Protein 3UCP (pdb70)

Solvent-accessible surface area: 36679 Å² total; per-residue (Å²): 82,58,61,1,54,121,3,111,38,5,114,10,84,12,83,78,3,75,18,84,140,8,56,0,10,0,7,2,36,1,26,18,58,134,46,59,47,0,44,21,1,54,156,40,94,98,30,59,2,1,1,0,0,0,0,7,11,22,98,82,102,54,123,21,70,45,13,35,15,8,18,0,1,23,25,52,80,108,73,25,68,115,72,19,25,4,54,70,21,41,25,62,63,46,143,68,130,83,42,86,90,64,83,88,109,34,77,18,43,59,34,108,10,33,44,8,77,17,13,38,98,8,71,44,114,12,14,79,82,72,87,63,2,25,1,52,0,49,10,120,36,43,10,82,104,37,106,105,20,168,78,26,93,21,90,75,47,51,89,29,16,0,4,0,3,0,5,1,18,0,65,49,18,122,57,44,15,10,12,28,18,82,24,10,0,24,9,67,71,137,50,76,102,14,134,129,107,61,20,33,45,16,25,56,40,128,34,3,25,72,61,23,40,3,49,25,30,56,8,129,35,121,58,36,97,36,47,30,87,106,92,16,68,63,31,18,25,14,14,31,13,0,31,29,5,40,41,0,101,2,5,21,4,18,16,38,20,3,38,23,2,28,45,49,11,36,49,44,11,57,10,10,30,5,22,205,83,14,6,1,82,3,53,19,8,16,1,28,96,1,25,96,94,83,46,14,129,34,45,92,158,80,107,7,63,11,105,87,28,24,55,36,25,78,56,43,58,24,49,19,52,26,14,63,92,138,165,22,16,86,35,10,46,20,33,36,19,31,37,32,58,28,34,16,14,22,18,8,31,62,47,16,62,105,58,26,54,109,21,85,92,26,48,181,80,87,145,92,122,34,32,30,19,0,0,29,31,33,58,5,49,39,151,73,8,12,48,119,55,43,61,20,19,98,25,85,124,105,31,44,78,66,4,39,36,0,96,129,79,77,79,4,24,3,89,73,81,13,16,96,41,62,14,22,103,109,10,50,106,97,10,57,19,100,1,53,40,0,57,2,60,60,91,129,0,37,0,40,3,26,0,36,10,59,32,107,69,4,1,47,109,15,79,64,11,80,8,0,3,0,0,1,2,3,5,77,55,52,24,3,37,13,9,75,123,4,83,80,19,110,10,0,62,4,8,1,8,1,1,5,6,0,16,120,11,140,122,41,108,28,4,78,28,95,88,112,53,46,87,2,42,0,32,0,55,33,0,119,25,134,84,42,143,78,30,32,20,9,39,30,0,24,64,66,13,102,0,7,0,14,2,1,0,2,0,3,0,30,27,64,49,43,56,98,117,115,88,14,10,22,52,41,89,40,138,152,23,96,56,35,80,1,32,7,22,42,60,54,3,6,0,6,75,105,27,59,126,17,122,75,47,76,105,63,32,13,73,72,44,20,31,67,21,48,19,107,119,18,73,68,14,80,60,43,52,98,52,97,24,83,48,66,1,57,88,23,44,0,6,42,55,3,18,55,6,25,7,14,28,31,22,7,45,1,5,21,10,1,23,22,0,10,25,11,19,65,88,74,60,36,0,45,41,0,40,7,28,63,0,25,51,56,0,37,41,21,86,39,25,67,75,68,84,88,33,127,33,43,19,37,24,23,29,1,46,26,10,21,4,24,38,22,55,151,54,37,28,58,22,77,78,38,10,73,48,49,17,3,50,1,54,95,3,9,7,0,1,5,4,0,17,51,0,0,57,121,7,31,67,66,125,67,94,77,45,18,26,96,25,98,114,51,26,6,21,19,66,24,76,67,67,73,15,89,74,50,46,18,73,22,25,94,57,60,1,33,50,104,75,123,0,19,35,125,79,48,33,29,132,97

Organism: NCBI:txid1043181

Secondary structure (DSSP, 8-state):
-EETTT-S--EEEEEEEEEETTEEEEEEEEE-TT--BEE-GGG-TTEEEEEEEEEEEEEE-SSS-EEEEEEES-EEEEPPPGGGSPPPEEEEEEE-TTSPEEEEEE------EEEE--B-S-GGGGEEEEETTEEEEE-SS-TTSPPP-TT------TTS-EEEEEEEEETT-SSTTEEEEEEEEEGGGTTEEPPGGGS-----IIIIITTTSB--TT--STT--BS-BGGGTB--HHHHHHHS-TT-B-TTT--B--HHHHHHHHHTT--EEE-GGG-EEETBSHHHHHHHHH--TT--BTTBEE-B---SS-TT-GGGTS--SSSS-TTGGGGGS--HHHHHHHHTTT--TTTTGGGGS-STTS---HHHHHIIIII--TTTSSSTT--HHHHHHHS-GGGT---TT--TTHHHHTHHHHHHHHHHHHT--EEPPEEEETTTTEEEEEEE-SSSS-GGG-TTEEEEEEEEEE--SS-----------SS-S-SSEEEEEGGGGGG-TTEEEEEETTEEEEEE-------SSS--TTHHHHHH--EEEEEEEEEEEETT---TTS--B--TT--SS-EEEEEE----EEEETT-PPPPPPP--S-HHHHHHHH-TT---GGGG-SSSTTS-TTSTTHHHH--TT-S---SSSSTTTTTSSS---SSPPPGGG--SHHHHHHHHHHT--S-BTTBSSPP--SS-TT-GGGTPPTTTT--TTGGGSPPEE-SS-EE-HHHHHHHHHH-SSS--HHHHHHHHHTT--SSBPTT---TT---THHHHSTTSTT-HHHHS----

Nearest PDB structures (foldseek):
  3ufk-assembly1_A  TM=1.001E+00  e=0.000E+00  Shewanella sp. HRCR_06
  4lmh-assembly3_C  TM=7.260E-01  e=2.819E-37  Shewanella oneidensis MR-1
  6qyc-assembly3_C  TM=6.920E-01  e=4.656E-27  Shewanella baltica OS185
  8aj8-assembly4_H  TM=1.792E-01  e=6.263E-01  Mus musculus
  3hps-assembly1_B  TM=2.269E-01  e=9.901E-01  Mycobacterium tuberculosis H37Rv

InterPro domains:
  IPR020014 Decahaem cytochrome, c-type, OmcA/MtrC [TIGR03507] (62-839)
  IPR036280 Multiheme cytochrome superfamily [SSF48695] (250-833)
  IPR036280 Multiheme cytochrome superfamily [SSF48695] (427-684)
  IPR054336 OmcA-like, N-terminal domain [PF22112] (54-231)
  IPR054337 Outer membrane cytochrome MtrC/MtrF-like, domains II/IV [PF22113] (243-460)
  IPR054337 Outer membrane cytochrome MtrC/MtrF-like, domains II/IV [PF22113] (647-840)

Structure (mmCIF, N/CA/C/O backbone):
data_3UCP
#
_entry.id   3UCP
#
_cell.length_a   69.640
_cell.length_b   106.090
_cell.length_c   151.650
_cell.angle_alpha   90.00
_cell.angle_beta   90.00
_cell.angle_gamma   90.00
#
_symmetry.space_group_name_H-M   'P 21 21 21'
#
loop_
_entity.id
_entity.type
_entity.pdbx_description
1 polymer UndA
2 non-polymer 'HEME C'
3 non-polymer 'CALCIUM ION'
4 non-polymer 'MAGNESIUM ION'
5 non-polymer GLYCEROL
6 water water
#
loop_
_atom_site.group_PDB
_atom_site.id
_atom_site.type_symbol
_atom_site.label_atom_id
_atom_site.label_alt_id
_atom_site.label_comp_id
_atom_site.label_asym_id
_atom_site.label_entity_id
_atom_site.label_seq_id
_atom_site.pdbx_PDB_ins_code
_atom_site.Cartn_x
_atom_site.Cartn_y
_atom_site.Cartn_z
_atom_site.occupancy
_atom_site.B_iso_or_equiv
_atom_site.auth_seq_id
_atom_site.auth_comp_id
_atom_site.auth_asym_id
_atom_site.auth_atom_id
_atom_site.pdbx_PDB_model_num
ATOM 1 N N . GLY A 1 45 ? 3.130 5.808 72.637 1.00 44.26 44 GLY A N 1
ATOM 2 C CA . GLY A 1 45 ? 3.902 5.942 71.360 1.00 40.67 44 GLY A CA 1
ATOM 3 C C . GLY A 1 45 ? 4.056 4.637 70.599 1.00 39.34 44 GLY A C 1
ATOM 4 O O . GLY A 1 45 ? 3.359 3.655 70.877 1.00 40.94 44 GLY A O 1
ATOM 5 N N . LEU A 1 46 ? 4.967 4.620 69.629 1.00 35.53 45 LEU A N 1
ATOM 6 C CA . LEU A 1 46 ? 5.169 3.435 68.787 1.00 33.44 45 LEU A CA 1
ATOM 7 C C . LEU A 1 46 ? 6.665 3.075 68.734 1.00 31.11 45 LEU A C 1
ATOM 8 O O . LEU A 1 46 ? 7.509 3.925 68.428 1.00 30.43 45 LEU A O 1
ATOM 13 N N . ASP A 1 47 ? 6.990 1.798 68.915 1.00 29.93 46 ASP A N 1
ATOM 14 C CA . ASP A 1 47 ? 8.392 1.403 68.841 1.00 30.81 46 ASP A CA 1
ATOM 15 C C . ASP A 1 47 ? 8.983 1.633 67.443 1.00 30.51 46 ASP A C 1
ATOM 16 O O . ASP A 1 47 ? 8.362 1.281 66.417 1.00 30.20 46 ASP A O 1
ATOM 21 N N . ILE A 1 48 ? 10.199 2.185 67.411 1.00 28.30 47 ILE A N 1
ATOM 22 C CA . ILE A 1 48 ? 10.893 2.442 66.165 1.00 28.43 47 ILE A CA 1
ATOM 23 C C . ILE A 1 48 ? 10.930 1.239 65.223 1.00 30.14 47 ILE A C 1
ATOM 24 O O . ILE A 1 48 ? 10.879 1.401 63.993 1.00 28.21 47 ILE A O 1
ATOM 29 N N . SER A 1 49 ? 10.948 0.031 65.783 1.00 29.60 48 SER A N 1
ATOM 30 C CA . SER A 1 49 ? 11.024 -1.156 64.947 1.00 31.08 48 SER A CA 1
ATOM 31 C C . SER A 1 49 ? 9.758 -1.330 64.098 1.00 32.40 48 SER A C 1
ATOM 32 O O . SER A 1 49 ? 9.796 -2.001 63.049 1.00 32.52 48 SER A O 1
ATOM 35 N N . GLN A 1 50 ? 8.646 -0.745 64.555 1.00 29.08 49 GLN A N 1
ATOM 36 C CA . GLN A 1 50 ? 7.373 -0.896 63.862 1.00 30.69 49 GLN A CA 1
ATOM 37 C C . GLN A 1 50 ? 6.939 0.363 63.140 1.00 31.03 49 GLN A C 1
ATOM 38 O O . GLN A 1 50 ? 5.958 0.342 62.412 1.00 32.22 49 GLN A O 1
ATOM 44 N N . ALA A 1 51 ? 7.628 1.467 63.375 1.00 29.43 50 ALA A N 1
ATOM 45 C CA . ALA A 1 51 ? 7.317 2.700 62.681 1.00 29.16 50 ALA A CA 1
ATOM 46 C C . ALA A 1 51 ? 7.768 2.595 61.223 1.00 29.37 50 ALA A C 1
ATOM 47 O O . ALA A 1 51 ? 8.893 2.181 60.943 1.00 30.21 50 ALA A O 1
ATOM 49 N N . THR A 1 52 ? 6.848 2.869 60.308 1.00 29.19 51 THR A N 1
ATOM 50 C CA . THR A 1 52 ? 7.143 2.773 58.874 1.00 28.58 51 THR A CA 1
ATOM 51 C C . THR A 1 52 ? 7.604 4.121 58.305 1.00 27.77 51 THR A C 1
ATOM 52 O O . THR A 1 52 ? 8.171 4.179 57.205 1.00 29.33 51 THR A O 1
ATOM 56 N N . THR A 1 53 ? 7.386 5.201 59.052 1.00 28.87 52 THR A N 1
ATOM 57 C CA . THR A 1 53 ? 7.909 6.526 58.675 1.00 28.61 52 THR A CA 1
ATOM 58 C C . THR A 1 53 ? 8.506 7.216 59.904 1.00 27.74 52 THR A C 1
ATOM 59 O O . THR A 1 53 ? 8.100 6.937 61.020 1.00 27.42 52 THR A O 1
ATOM 63 N N . LEU A 1 54 ? 9.492 8.098 59.681 1.00 26.48 53 LEU A N 1
ATOM 64 C CA . LEU A 1 54 ? 9.997 9.000 60.712 1.00 27.56 53 LEU A CA 1
ATOM 65 C C . LEU A 1 54 ? 9.887 10.460 60.293 1.00 28.16 53 LEU A C 1
ATOM 66 O O . LEU A 1 54 ? 10.085 10.802 59.109 1.00 29.33 53 LEU A O 1
ATOM 71 N N . LYS A 1 55 ? 9.618 11.319 61.274 1.00 25.65 54 LYS A N 1
ATOM 72 C CA . LYS A 1 55 ? 9.754 12.775 61.125 1.00 28.00 54 LYS A CA 1
ATOM 73 C C . LYS A 1 55 ? 10.512 13.238 62.360 1.00 27.01 54 LYS A C 1
ATOM 74 O O . LYS A 1 55 ? 10.384 12.642 63.430 1.00 28.05 54 LYS A O 1
ATOM 80 N N . ALA A 1 56 ? 11.281 14.311 62.240 1.00 27.92 55 ALA A N 1
ATOM 81 C CA . ALA A 1 56 ? 11.968 14.829 63.418 1.00 28.13 55 ALA A CA 1
ATOM 82 C C . ALA A 1 56 ? 12.119 16.341 63.326 1.00 27.75 55 ALA A C 1
ATOM 83 O O . ALA A 1 56 ? 12.293 16.904 62.252 1.00 28.12 55 ALA A O 1
ATOM 85 N N . THR A 1 57 ? 11.969 16.993 64.458 1.00 27.82 56 THR A N 1
ATOM 86 C CA . THR A 1 57 ? 12.243 18.405 64.561 1.00 29.31 56 THR A CA 1
ATOM 87 C C . THR A 1 57 ? 13.198 18.574 65.740 1.00 30.26 56 THR A C 1
ATOM 88 O O . THR A 1 57 ? 13.273 17.707 66.635 1.00 29.74 56 THR A O 1
ATOM 92 N N . LEU A 1 58 ? 13.962 19.665 65.701 1.00 29.06 57 LEU A N 1
ATOM 93 C CA . LEU A 1 58 ? 14.920 19.976 66.760 1.00 30.03 57 LEU A CA 1
ATOM 94 C C . LEU A 1 58 ? 14.401 21.142 67.585 1.00 31.88 57 LEU A C 1
ATOM 95 O O . LEU A 1 58 ? 13.941 22.138 67.032 1.00 32.77 57 LEU A O 1
ATOM 100 N N . GLU A 1 59 ? 14.558 21.062 68.902 1.00 31.94 58 GLU A N 1
ATOM 101 C CA . GLU A 1 59 ? 14.158 22.191 69.757 1.00 33.47 58 GLU A CA 1
ATOM 102 C C . GLU A 1 59 ? 14.955 22.252 71.062 1.00 33.66 58 GLU A C 1
ATOM 103 O O . GLU A 1 59 ? 15.674 21.298 71.413 1.00 30.24 58 GLU A O 1
ATOM 109 N N . ASP A 1 60 ? 14.834 23.394 71.744 1.00 35.84 59 ASP A N 1
ATOM 110 C CA . ASP A 1 60 ? 15.328 23.585 73.120 1.00 38.67 59 ASP A CA 1
ATOM 111 C C . ASP A 1 60 ? 16.842 23.352 73.163 1.00 37.01 59 ASP A C 1
ATOM 112 O O . ASP A 1 60 ? 17.337 22.563 73.972 1.00 35.63 59 ASP A O 1
ATOM 117 N N . VAL A 1 61 ? 17.571 24.053 72.290 1.00 34.74 60 VAL A N 1
ATOM 118 C CA . VAL A 1 61 ? 19.032 24.037 72.328 1.00 34.46 60 VAL A CA 1
ATOM 119 C C . VAL A 1 61 ? 19.556 24.616 73.641 1.00 37.40 60 VAL A C 1
ATOM 120 O O . VAL A 1 61 ? 18.984 25.562 74.190 1.00 40.25 60 VAL A O 1
ATOM 124 N N . LYS A 1 62 ? 20.614 24.002 74.156 1.00 36.88 61 LYS A N 1
ATOM 125 C CA . LYS A 1 62 ? 21.280 24.472 75.371 1.00 40.06 61 LYS A CA 1
ATOM 126 C C . LYS A 1 62 ? 22.788 24.415 75.142 1.00 39.58 61 LYS A C 1
ATOM 127 O O . LYS A 1 62 ? 23.289 23.502 74.484 1.00 35.98 61 LYS A O 1
ATOM 133 N N . ILE A 1 63 ? 23.479 25.496 75.486 1.00 39.80 62 ILE A N 1
ATOM 134 C CA . ILE A 1 63 ? 24.941 25.515 75.434 1.00 40.44 62 ILE A CA 1
ATOM 135 C C . ILE A 1 63 ? 25.498 26.071 76.753 1.00 43.92 62 ILE A C 1
ATOM 136 O O . ILE A 1 63 ? 25.238 27.216 77.102 1.00 43.21 62 ILE A O 1
ATOM 141 N N . ASP A 1 64 ? 26.270 25.258 77.462 1.00 46.86 63 ASP A N 1
ATOM 142 C CA . ASP A 1 64 ? 26.694 25.592 78.820 1.00 51.38 63 ASP A CA 1
ATOM 143 C C . ASP A 1 64 ? 28.129 25.149 79.014 1.00 51.97 63 ASP A C 1
ATOM 144 O O . ASP A 1 64 ? 28.440 23.960 78.863 1.00 48.58 63 ASP A O 1
ATOM 149 N N . ASN A 1 65 ? 28.978 26.087 79.422 1.00 44.92 64 ASN A N 1
ATOM 150 C CA . ASN A 1 65 ? 30.432 25.911 79.386 1.00 47.22 64 ASN A CA 1
ATOM 151 C C . ASN A 1 65 ? 30.898 24.995 78.254 1.00 45.03 64 ASN A C 1
ATOM 152 O O . ASN A 1 65 ? 31.589 23.998 78.484 1.00 44.57 64 ASN A O 1
ATOM 157 N N . GLY A 1 66 ? 30.451 25.303 77.040 1.00 40.87 65 GLY A N 1
ATOM 158 C CA . GLY A 1 66 ? 30.917 24.599 75.855 1.00 38.97 65 GLY A CA 1
ATOM 159 C C . GLY A 1 66 ? 30.092 23.369 75.504 1.00 36.85 65 GLY A C 1
ATOM 160 O O . GLY A 1 66 ? 30.206 22.849 74.393 1.00 35.83 65 GLY A O 1
ATOM 161 N N . THR A 1 67 ? 29.281 22.897 76.449 1.00 37.40 66 THR A N 1
ATOM 162 C CA . THR A 1 67 ? 28.459 21.691 76.246 1.00 37.14 66 THR A CA 1
ATOM 163 C C . THR A 1 67 ? 27.133 21.987 75.534 1.00 36.00 66 THR A C 1
ATOM 164 O O . THR A 1 67 ? 26.337 22.809 76.005 1.00 36.94 66 THR A O 1
ATOM 168 N N . VAL A 1 68 ? 26.918 21.339 74.386 1.00 34.75 67 VAL A N 1
ATOM 169 C CA . VAL A 1 68 ? 25.760 21.635 73.525 1.00 30.06 67 VAL A CA 1
ATOM 170 C C . VAL A 1 68 ? 24.770 20.482 73.574 1.00 33.10 67 VAL A C 1
ATOM 171 O O . VAL A 1 68 ? 25.162 19.331 73.400 1.00 32.72 67 VAL A O 1
ATOM 175 N N . SER A 1 69 ? 23.499 20.788 73.824 1.00 32.83 68 SER A N 1
ATOM 176 C CA . SER A 1 69 ? 22.447 19.789 73.667 1.00 35.33 68 SER A CA 1
ATOM 177 C C . SER A 1 69 ? 21.255 20.337 72.878 1.00 34.80 68 SER A C 1
ATOM 178 O O . SER A 1 69 ? 21.028 21.548 72.814 1.00 36.86 68 SER A O 1
ATOM 181 N N . VAL A 1 70 ? 20.511 19.442 72.239 1.00 33.66 69 VAL A N 1
ATOM 182 C CA . VAL A 1 70 ? 19.286 19.830 71.556 1.00 31.12 69 VAL A CA 1
ATOM 183 C C . VAL A 1 70 ? 18.319 18.652 71.663 1.00 33.54 69 VAL A C 1
ATOM 184 O O . VAL A 1 70 ? 18.756 17.508 71.849 1.00 31.96 69 VAL A O 1
ATOM 188 N N . ASP A 1 71 ? 17.021 18.930 71.715 1.00 32.84 70 ASP A N 1
ATOM 189 C CA . ASP A 1 71 ? 16.064 17.834 71.758 1.00 34.85 70 ASP A CA 1
ATOM 190 C C . ASP A 1 71 ? 15.649 17.431 70.346 1.00 32.85 70 ASP A C 1
ATOM 191 O O . ASP A 1 71 ? 15.333 18.276 69.517 1.00 29.80 70 ASP A O 1
ATOM 196 N N . ILE A 1 72 ? 15.601 16.126 70.101 1.00 32.18 71 ILE A N 1
ATOM 197 C CA . ILE A 1 72 ? 15.095 15.612 68.837 1.00 31.10 71 ILE A CA 1
ATOM 198 C C . ILE A 1 72 ? 13.691 15.076 69.089 1.00 31.89 71 ILE A C 1
ATOM 199 O O . ILE A 1 72 ? 13.510 14.195 69.924 1.00 33.65 71 ILE A O 1
ATOM 204 N N . VAL A 1 73 ? 12.700 15.692 68.455 1.00 32.89 72 VAL A N 1
ATOM 205 C CA . VAL A 1 73 ? 11.315 15.282 68.627 1.00 33.52 72 VAL A CA 1
ATOM 206 C C . VAL A 1 73 ? 10.920 14.339 67.505 1.00 31.87 72 VAL A C 1
ATOM 207 O O . VAL A 1 73 ? 10.710 14.772 66.379 1.00 29.37 72 VAL A O 1
ATOM 211 N N . LEU A 1 74 ? 10.850 13.043 67.809 1.00 29.95 73 LEU A N 1
ATOM 212 C CA . LEU A 1 74 ? 10.736 12.028 66.763 1.00 30.26 73 LEU A CA 1
ATOM 213 C C . LEU A 1 74 ? 9.303 11.492 66.738 1.00 31.06 73 LEU A C 1
ATOM 214 O O . LEU A 1 74 ? 8.770 11.100 67.783 1.00 33.57 73 LEU A O 1
ATOM 219 N N . THR A 1 75 ? 8.664 11.527 65.568 1.00 28.49 74 THR A N 1
ATOM 220 C CA . THR A 1 75 ? 7.302 10.981 65.434 1.00 31.40 74 THR A CA 1
ATOM 221 C C . THR A 1 75 ? 7.246 10.158 64.141 1.00 32.07 74 THR A C 1
ATOM 222 O O . THR A 1 75 ? 8.211 10.169 63.355 1.00 28.13 74 THR A O 1
ATOM 226 N N . ASN A 1 76 ? 6.122 9.478 63.905 1.00 33.13 75 ASN A N 1
ATOM 227 C CA . ASN A 1 76 ? 5.793 8.995 62.554 1.00 34.48 75 ASN A CA 1
ATOM 228 C C . ASN A 1 76 ? 4.969 10.022 61.771 1.00 36.03 75 ASN A C 1
ATOM 229 O O . ASN A 1 76 ? 4.719 11.135 62.262 1.00 35.17 75 ASN A O 1
ATOM 234 N N . ALA A 1 77 ? 4.643 9.701 60.520 1.00 37.36 76 ALA A N 1
ATOM 235 C CA . ALA A 1 77 ? 4.030 10.704 59.652 1.00 40.58 76 ALA A CA 1
ATOM 236 C C . ALA A 1 77 ? 2.697 11.200 60.233 1.00 42.97 76 ALA A C 1
ATOM 237 O O . ALA A 1 77 ? 2.283 12.320 59.945 1.00 43.86 76 ALA A O 1
ATOM 239 N N . ASN A 1 78 ? 2.062 10.381 61.080 1.00 41.98 77 ASN A N 1
ATOM 240 C CA . ASN A 1 78 ? 0.829 10.770 61.763 1.00 44.52 77 ASN A CA 1
ATOM 241 C C . ASN A 1 78 ? 1.045 11.403 63.141 1.00 43.33 77 ASN A C 1
ATOM 242 O O . ASN A 1 78 ? 0.102 11.498 63.915 1.00 45.83 77 ASN A O 1
ATOM 247 N N . GLY A 1 79 ? 2.289 11.722 63.493 1.00 40.40 78 GLY A N 1
ATOM 248 C CA . GLY A 1 79 ? 2.553 12.504 64.704 1.00 40.59 78 GLY A CA 1
ATOM 249 C C . GLY A 1 79 ? 2.603 11.719 66.010 1.00 40.07 78 GLY A C 1
ATOM 250 O O . GLY A 1 79 ? 2.688 12.304 67.089 1.00 40.06 78 GLY A O 1
ATOM 251 N N . VAL A 1 80 ? 2.533 10.391 65.919 1.00 38.95 79 VAL A N 1
ATOM 252 C CA . VAL A 1 80 ? 2.709 9.521 67.095 1.00 39.45 79 VAL A CA 1
ATOM 253 C C . VAL A 1 80 ? 4.186 9.463 67.483 1.00 37.76 79 VAL A C 1
ATOM 254 O O . VAL A 1 80 ? 5.036 9.166 66.634 1.00 36.37 79 VAL A O 1
ATOM 258 N N . PRO A 1 81 ? 4.501 9.732 68.764 1.00 39.32 80 PRO A N 1
ATOM 259 C CA . PRO A 1 81 ? 5.881 9.632 69.222 1.00 37.32 80 PRO A CA 1
ATOM 260 C C . PRO A 1 81 ? 6.508 8.261 68.925 1.00 37.04 80 PRO A C 1
ATOM 261 O O . PRO A 1 81 ? 5.878 7.207 69.130 1.00 35.25 80 PRO A O 1
ATOM 265 N N . VAL A 1 82 ? 7.738 8.287 68.419 1.00 34.17 81 VAL A N 1
ATOM 266 C CA . VAL A 1 82 ? 8.482 7.062 68.140 1.00 31.61 81 VAL A CA 1
ATOM 267 C C . VAL A 1 82 ? 9.525 6.781 69.225 1.00 33.57 81 VAL A C 1
ATOM 268 O O . VAL A 1 82 ? 10.466 7.574 69.455 1.00 30.06 81 VAL A O 1
ATOM 272 N N . THR A 1 83 ? 9.289 5.684 69.947 1.00 34.23 82 THR A N 1
ATOM 273 C CA . THR A 1 83 ? 10.099 5.322 71.096 1.00 36.43 82 THR A CA 1
ATOM 274 C C . THR A 1 83 ? 11.088 4.221 70.699 1.00 36.99 82 THR A C 1
ATOM 275 O O . THR A 1 83 ? 10.922 3.561 69.657 1.00 36.54 82 THR A O 1
ATOM 279 N N . GLY A 1 84 ? 12.114 4.033 71.531 1.00 37.66 83 GLY A N 1
ATOM 280 C CA . GLY A 1 84 ? 13.052 2.921 71.372 1.00 36.57 83 GLY A CA 1
ATOM 281 C C . GLY A 1 84 ? 14.291 3.290 70.563 1.00 36.36 83 GLY A C 1
ATOM 282 O O . GLY A 1 84 ? 15.129 2.426 70.280 1.00 34.89 83 GLY A O 1
ATOM 283 N N . LEU A 1 85 ? 14.358 4.529 70.078 1.00 33.89 84 LEU A N 1
ATOM 284 C CA . LEU A 1 85 ? 15.449 4.884 69.181 1.00 34.55 84 LEU A CA 1
ATOM 285 C C . LEU A 1 85 ? 16.808 4.628 69.821 1.00 35.39 84 LEU A C 1
ATOM 286 O O . LEU A 1 85 ? 17.719 4.106 69.172 1.00 34.81 84 LEU A O 1
ATOM 291 N N . GLU A 1 86 ? 16.911 4.889 71.122 1.00 36.15 85 GLU A N 1
ATOM 292 C CA . GLU A 1 86 ? 18.202 4.887 71.767 1.00 37.15 85 GLU A CA 1
ATOM 293 C C . GLU A 1 86 ? 18.705 3.466 72.000 1.00 38.51 85 GLU A C 1
ATOM 294 O O . GLU A 1 86 ? 19.868 3.275 72.349 1.00 38.82 85 GLU A O 1
ATOM 300 N N . GLN A 1 87 ? 17.856 2.464 71.729 1.00 39.08 86 GLN A N 1
ATOM 301 C CA . GLN A 1 87 ? 18.300 1.080 71.787 1.00 40.15 86 GLN A CA 1
ATOM 302 C C . GLN A 1 87 ? 18.262 0.335 7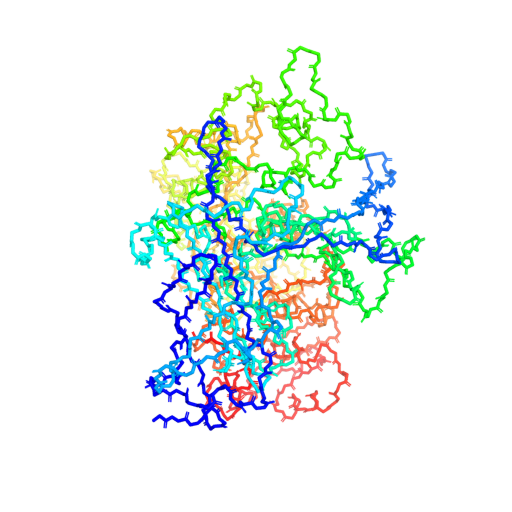0.461 1.00 39.01 86 GLN A C 1
ATOM 303 O O . GLN A 1 87 ? 18.418 -0.880 70.446 1.00 39.39 86 GLN A O 1
ATOM 309 N N . TYR A 1 88 ? 17.959 1.023 69.358 1.00 36.34 87 TYR A N 1
ATOM 310 C CA . TYR A 1 88 ? 17.627 0.317 68.136 1.00 34.74 87 TYR A CA 1
ATOM 311 C C . TYR A 1 88 ? 18.902 -0.190 67.450 1.00 34.96 87 TYR A C 1
ATOM 312 O O . TYR A 1 88 ? 19.882 0.562 67.311 1.00 34.53 87 TYR A O 1
ATOM 321 N N . ALA A 1 89 ? 18.859 -1.424 66.947 1.00 33.26 88 ALA A N 1
ATOM 322 C CA . ALA A 1 89 ? 20.028 -2.026 66.297 1.00 36.05 88 ALA A CA 1
ATOM 323 C C . ALA A 1 89 ? 20.160 -1.714 64.795 1.00 36.92 88 ALA A C 1
ATOM 324 O O . ALA A 1 89 ? 21.166 -2.067 64.169 1.00 38.36 88 ALA A O 1
ATOM 326 N N . GLN A 1 90 ? 19.152 -1.079 64.205 1.00 34.45 89 GLN A N 1
ATOM 327 C CA . GLN A 1 90 ? 19.207 -0.816 62.763 1.00 33.50 89 GLN A CA 1
ATOM 328 C C . GLN A 1 90 ? 19.352 0.669 62.448 1.00 31.63 89 GLN A C 1
ATOM 329 O O . GLN A 1 90 ? 18.767 1.159 61.486 1.00 31.03 89 GLN A O 1
ATOM 335 N N . ILE A 1 91 ? 20.117 1.387 63.260 1.00 31.72 90 ILE A N 1
ATOM 336 C CA . ILE A 1 91 ? 20.404 2.793 62.922 1.00 30.64 90 ILE A CA 1
ATOM 337 C C . ILE A 1 91 ? 21.590 2.928 61.962 1.00 32.13 90 ILE A C 1
ATOM 338 O O . ILE A 1 91 ? 22.693 2.466 62.253 1.00 35.11 90 ILE A O 1
ATOM 343 N N . ASN A 1 92 ? 21.377 3.594 60.835 1.00 30.68 91 ASN A N 1
ATOM 344 C CA . ASN A 1 92 ? 22.468 3.886 59.898 1.00 29.64 91 ASN A CA 1
ATOM 345 C C . ASN A 1 92 ? 23.193 5.186 60.228 1.00 29.99 91 ASN A C 1
ATOM 346 O O . ASN A 1 92 ? 24.421 5.260 60.104 1.00 31.31 91 ASN A O 1
ATOM 351 N N . ALA A 1 93 ? 22.438 6.225 60.571 1.00 26.85 92 ALA A N 1
ATOM 352 C CA . ALA A 1 93 ? 23.082 7.521 60.851 1.00 28.15 92 ALA A CA 1
ATOM 353 C C . ALA A 1 93 ? 22.325 8.325 61.893 1.00 28.36 92 ALA A C 1
ATOM 354 O O . ALA A 1 93 ? 21.099 8.289 61.943 1.00 28.75 92 ALA A O 1
ATOM 356 N N . ILE A 1 94 ? 23.072 8.897 62.830 1.00 26.94 93 ILE A N 1
ATOM 357 C CA . ILE A 1 94 ? 22.592 10.003 63.645 1.00 26.86 93 ILE A CA 1
ATOM 358 C C . ILE A 1 94 ? 23.750 10.986 63.682 1.00 27.47 93 ILE A C 1
ATOM 359 O O . ILE A 1 94 ? 24.672 10.842 64.499 1.00 29.60 93 ILE A O 1
ATOM 364 N N . GLY A 1 95 ? 23.722 11.953 62.767 1.00 24.48 94 GLY A N 1
ATOM 365 C CA . GLY A 1 95 ? 24.773 12.965 62.701 1.00 24.15 94 GLY A CA 1
ATOM 366 C C . GLY A 1 95 ? 24.236 14.332 63.048 1.00 22.70 94 GLY A C 1
ATOM 367 O O . GLY A 1 95 ? 23.231 14.783 62.491 1.00 23.70 94 GLY A O 1
ATOM 368 N N . LEU A 1 96 ? 24.959 15.035 63.904 1.00 24.97 95 LEU A N 1
ATOM 369 C CA . LEU A 1 96 ? 24.566 16.377 64.317 1.00 24.85 95 LEU A CA 1
ATOM 370 C C . LEU A 1 96 ? 25.679 17.362 64.034 1.00 26.31 95 LEU A C 1
ATOM 371 O O . LEU A 1 96 ? 26.857 17.099 64.331 1.00 27.17 95 LEU A O 1
ATOM 376 N N . GLY A 1 97 ? 25.327 18.466 63.379 1.00 25.29 96 GLY A N 1
ATOM 377 C CA . GLY A 1 97 ? 26.313 19.506 63.092 1.00 25.23 96 GLY A CA 1
ATOM 378 C C . GLY A 1 97 ? 25.937 20.767 63.834 1.00 25.31 96 GLY A C 1
ATOM 379 O O . GLY A 1 97 ? 24.793 20.940 64.218 1.00 25.03 96 GLY A O 1
ATOM 380 N N . ILE A 1 98 ? 26.888 21.685 63.964 1.00 25.11 97 ILE A N 1
ATOM 381 C CA . ILE A 1 98 ? 26.621 22.988 64.537 1.00 22.58 97 ILE A CA 1
ATOM 382 C C . ILE A 1 98 ? 27.586 24.007 63.925 1.00 25.12 97 ILE A C 1
ATOM 383 O O . ILE A 1 98 ? 28.785 23.723 63.738 1.00 24.64 97 ILE A O 1
ATOM 388 N N . ALA A 1 99 ? 27.049 25.180 63.585 1.00 23.99 98 ALA A N 1
ATOM 389 C CA . ALA A 1 99 ? 27.779 26.202 62.837 1.00 23.72 98 ALA A CA 1
ATOM 390 C C . ALA A 1 99 ? 27.325 27.573 63.327 1.00 24.53 98 ALA A C 1
ATOM 391 O O . ALA A 1 99 ? 26.206 27.718 63.845 1.00 26.92 98 ALA A O 1
ATOM 393 N N . LYS A 1 100 ? 28.184 28.574 63.167 1.00 23.71 99 LYS A N 1
ATOM 394 C CA . LYS A 1 100 ? 27.821 29.968 63.413 1.00 24.06 99 LYS A CA 1
ATOM 395 C C . LYS A 1 100 ? 27.818 30.780 62.119 1.00 24.85 99 LYS A C 1
ATOM 396 O O . LYS A 1 100 ? 28.623 30.536 61.214 1.00 25.51 99 LYS A O 1
ATOM 402 N N . LEU A 1 101 ? 26.966 31.796 62.064 1.00 24.43 100 LEU A N 1
ATOM 403 C CA . LEU A 1 101 ? 26.869 32.614 60.847 1.00 25.08 100 LEU A CA 1
ATOM 404 C C . LEU A 1 101 ? 27.687 33.872 61.015 1.00 24.16 100 LEU A C 1
ATOM 405 O O . LEU A 1 101 ? 27.384 34.695 61.871 1.00 25.59 100 LEU A O 1
ATOM 410 N N . THR A 1 102 ? 28.789 33.985 60.277 1.00 24.71 101 THR A N 1
ATOM 411 C CA . THR A 1 102 ? 29.766 35.039 60.575 1.00 24.44 101 THR A CA 1
ATOM 412 C C . THR A 1 102 ? 29.747 36.153 59.530 1.00 26.91 101 THR A C 1
ATOM 413 O O . THR A 1 102 ? 29.628 35.891 58.317 1.00 24.15 101 THR A O 1
ATOM 417 N N . PRO A 1 103 ? 29.805 37.417 59.978 1.00 27.28 102 PRO A N 1
ATOM 418 C CA . PRO A 1 103 ? 29.807 38.514 59.008 1.00 27.52 102 PRO A CA 1
ATOM 419 C C . PRO A 1 103 ? 31.046 38.543 58.117 1.00 28.23 102 PRO A C 1
ATOM 420 O O . PRO A 1 103 ? 32.125 38.080 58.508 1.00 26.55 102 PRO A O 1
ATOM 424 N N . GLU A 1 104 ? 30.896 39.156 56.944 1.00 24.15 103 GLU A N 1
ATOM 425 C CA . GLU A 1 104 ? 32.004 39.393 56.031 1.00 24.87 103 GLU A CA 1
ATOM 426 C C . GLU A 1 104 ? 32.059 40.870 55.699 1.00 25.76 103 GLU A C 1
ATOM 427 O O . GLU A 1 104 ? 31.030 41.558 55.742 1.00 27.40 103 GLU A O 1
ATOM 433 N N . SER A 1 105 ? 33.261 41.374 55.417 1.00 25.35 104 SER A N 1
ATOM 434 C CA . SER A 1 105 ? 33.475 42.799 55.264 1.00 26.45 104 SER A CA 1
ATOM 435 C C . SER A 1 105 ? 34.281 43.027 54.038 1.00 24.57 104 SER A C 1
ATOM 436 O O . SER A 1 105 ? 35.156 42.240 53.724 1.00 25.47 104 SER A O 1
ATOM 439 N N . GLY A 1 106 ? 34.113 44.196 53.450 1.00 25.44 105 GLY A N 1
ATOM 440 C CA . GLY A 1 106 ? 34.904 44.600 52.299 1.00 25.29 105 GLY A CA 1
ATOM 441 C C . GLY A 1 106 ? 34.310 45.879 51.747 1.00 27.04 105 GLY A C 1
ATOM 442 O O . GLY A 1 106 ? 33.653 46.622 52.491 1.00 28.08 105 GLY A O 1
ATOM 443 N N . LYS A 1 107 ? 34.489 46.123 50.446 1.00 23.95 106 LYS A N 1
ATOM 444 C CA . LYS A 1 107 ? 33.895 47.323 49.814 1.00 24.52 106 LYS A CA 1
ATOM 445 C C . LYS A 1 107 ? 32.479 46.978 49.315 1.00 25.19 106 LYS A C 1
ATOM 446 O O . LYS A 1 107 ? 32.304 45.974 48.628 1.00 22.42 106 LYS A O 1
ATOM 452 N N . GLY A 1 108 ? 31.467 47.683 49.817 1.00 26.20 107 GLY A N 1
ATOM 453 C CA . GLY A 1 108 ? 30.082 47.279 49.569 1.00 25.20 107 GLY A CA 1
ATOM 454 C C . GLY A 1 108 ? 29.644 46.246 50.570 1.00 26.33 107 GLY A C 1
ATOM 455 O O . GLY A 1 108 ? 30.378 45.952 51.525 1.00 27.51 107 GLY A O 1
ATOM 456 N N . TYR A 1 109 ? 28.450 45.686 50.376 1.00 22.80 108 TYR A N 1
ATOM 457 C CA . TYR A 1 109 ? 27.962 44.653 51.258 1.00 21.59 108 TYR A CA 1
ATOM 458 C C . TYR A 1 109 ? 28.420 43.277 50.807 1.00 22.36 108 TYR A C 1
ATOM 459 O O . TYR A 1 109 ? 28.273 42.922 49.637 1.00 22.02 108 TYR A O 1
ATOM 468 N N . LYS A 1 110 ? 28.907 42.484 51.759 1.00 20.77 109 LYS A N 1
ATOM 469 C CA . LYS A 1 110 ? 29.209 41.075 51.538 1.00 19.66 109 LYS A CA 1
ATOM 470 C C . LYS A 1 110 ? 28.405 40.234 52.507 1.00 23.45 109 LYS A C 1
ATOM 471 O O . LYS A 1 110 ? 28.294 40.543 53.712 1.00 23.24 109 LYS A O 1
ATOM 477 N N . THR A 1 111 ? 27.839 39.159 51.977 1.00 20.78 110 THR A N 1
ATOM 478 C CA . THR A 1 111 ? 26.942 38.328 52.734 1.00 20.91 110 THR A CA 1
ATOM 479 C C . THR A 1 111 ? 27.686 37.527 53.823 1.00 22.01 110 THR A C 1
ATOM 480 O O . THR A 1 111 ? 28.857 37.186 53.653 1.00 22.99 110 THR A O 1
ATOM 484 N N . PRO A 1 112 ? 27.009 37.235 54.945 1.00 22.63 111 PRO A N 1
ATOM 485 C CA . PRO A 1 112 ? 27.626 36.435 56.014 1.00 22.08 111 PRO A CA 1
ATOM 486 C C . PRO A 1 112 ? 27.743 35.012 55.540 1.00 23.91 111 PRO A C 1
ATOM 487 O O . PRO A 1 112 ? 27.055 34.632 54.593 1.00 21.13 111 PRO A O 1
ATOM 491 N N . GLN A 1 113 ? 28.620 34.238 56.177 1.00 23.17 112 GLN A N 1
ATOM 492 C CA . GLN A 1 113 ? 28.941 32.885 55.716 1.00 22.99 112 GLN A CA 1
ATOM 493 C C . GLN A 1 113 ? 29.022 31.932 56.901 1.00 24.46 112 GLN A C 1
ATOM 494 O O . GLN A 1 113 ? 29.362 32.351 58.020 1.00 25.88 112 GLN A O 1
ATOM 500 N N . TRP A 1 114 ? 28.662 30.663 56.686 1.00 24.44 113 TRP A N 1
ATOM 501 C CA . TRP A 1 114 ? 28.674 29.690 57.780 1.00 24.69 113 TRP A CA 1
ATOM 502 C C . TRP A 1 114 ? 30.109 29.291 58.139 1.00 24.69 113 TRP A C 1
ATOM 503 O O . TRP A 1 114 ? 30.948 29.092 57.241 1.00 24.48 113 TRP A O 1
ATOM 514 N N . VAL A 1 115 ? 30.386 29.194 59.440 1.00 23.94 114 VAL A N 1
ATOM 515 C CA . VAL A 1 115 ? 31.582 28.518 59.961 1.00 23.85 114 VAL A CA 1
ATOM 516 C C . VAL A 1 115 ? 31.164 27.366 60.859 1.00 24.60 114 VAL A C 1
ATOM 517 O O . VAL A 1 115 ? 30.430 27.564 61.828 1.00 26.66 114 VAL A O 1
ATOM 521 N N . SER A 1 116 ? 31.552 26.149 60.495 1.00 23.05 115 SER A N 1
ATOM 522 C CA . SER A 1 116 ? 31.283 25.002 61.358 1.00 23.82 115 SER A CA 1
ATOM 523 C C . SER A 1 116 ? 32.223 25.081 62.548 1.00 25.35 115 SER A C 1
ATOM 524 O O . SER A 1 116 ? 33.377 25.438 62.391 1.00 25.86 115 SER A O 1
ATOM 527 N N . TYR A 1 117 ? 31.765 24.643 63.719 1.00 25.14 116 TYR A N 1
ATOM 528 C CA . TYR A 1 117 ? 32.654 24.502 64.841 1.00 26.29 116 TYR A CA 1
ATOM 529 C C . TYR A 1 117 ? 33.453 23.221 64.725 1.00 27.77 116 TYR A C 1
ATOM 530 O O . TYR A 1 117 ? 34.440 23.043 65.424 1.00 30.68 116 TYR A O 1
ATOM 539 N N . ILE A 1 118 ? 32.948 22.290 63.933 1.00 25.55 117 ILE A N 1
ATOM 540 C CA . ILE A 1 118 ? 33.539 20.967 63.836 1.00 25.47 117 ILE A CA 1
ATOM 541 C C . ILE A 1 118 ? 34.246 20.843 62.498 1.00 27.15 117 ILE A C 1
ATOM 542 O O . ILE A 1 118 ? 33.623 21.069 61.452 1.00 25.51 117 ILE A O 1
ATOM 547 N N . ASN A 1 119 ? 35.562 20.644 62.537 1.00 26.92 118 ASN A N 1
ATOM 548 C CA . ASN A 1 119 ? 36.389 20.609 61.309 1.00 28.88 118 ASN A CA 1
ATOM 549 C C . ASN A 1 119 ? 37.596 19.742 61.598 1.00 30.82 118 ASN A C 1
ATOM 550 O O . ASN A 1 119 ? 37.926 19.498 62.771 1.00 30.64 118 ASN A O 1
ATOM 555 N N . SER A 1 120 ? 38.337 19.404 60.547 1.00 30.25 119 SER A N 1
ATOM 556 C CA . SER A 1 120 ? 39.659 18.801 60.733 1.00 32.02 119 SER A CA 1
ATOM 557 C C . SER A 1 120 ? 40.485 19.155 59.506 1.00 31.68 119 SER A C 1
ATOM 558 O O . SER A 1 120 ? 39.947 19.634 58.515 1.00 30.06 119 SER A O 1
ATOM 561 N N . VAL A 1 121 ? 41.792 18.957 59.585 1.00 31.17 120 VAL A N 1
ATOM 562 C CA . VAL A 1 121 ? 42.652 19.132 58.419 1.00 30.21 120 VAL A CA 1
ATOM 563 C C . VAL A 1 121 ? 42.872 17.759 57.794 1.00 32.31 120 VAL A C 1
ATOM 564 O O . VAL A 1 121 ? 43.362 16.838 58.463 1.00 33.31 120 VAL A O 1
ATOM 568 N N . LYS A 1 122 ? 42.403 17.591 56.560 1.00 29.48 121 LYS A N 1
ATOM 569 C CA . LYS A 1 122 ? 42.517 16.312 55.857 1.00 31.41 121 LYS A CA 1
ATOM 570 C C . LYS A 1 122 ? 43.800 16.244 55.018 1.00 32.13 121 LYS A C 1
ATOM 571 O O . LYS A 1 122 ? 44.090 17.161 54.235 1.00 30.26 121 LYS A O 1
ATOM 577 N N . ALA A 1 123 ? 44.567 15.166 55.182 1.00 31.02 122 ALA A N 1
ATOM 578 C CA . ALA A 1 123 ? 45.731 14.922 54.324 1.00 30.80 122 ALA A CA 1
ATOM 579 C C . ALA A 1 123 ? 45.256 14.347 53.000 1.00 28.62 122 ALA A C 1
ATOM 580 O O . ALA A 1 123 ? 44.343 13.525 52.995 1.00 31.35 122 ALA A O 1
ATOM 582 N N . ALA A 1 124 ? 46.013 14.601 51.941 1.00 28.29 123 ALA A N 1
ATOM 583 C CA . ALA A 1 124 ? 45.760 13.976 50.621 1.00 28.52 123 ALA A CA 1
ATOM 584 C C . ALA A 1 124 ? 46.271 12.532 50.630 1.00 28.38 123 ALA A C 1
ATOM 585 O O . ALA A 1 124 ? 47.359 12.273 51.150 1.00 30.12 123 ALA A O 1
ATOM 587 N N . ASP A 1 125 ? 45.502 11.595 50.075 1.00 27.52 124 ASP A N 1
ATOM 588 C CA . ASP A 1 125 ? 46.044 10.283 49.733 1.00 27.37 124 ASP A CA 1
ATOM 589 C C . ASP A 1 125 ? 46.990 10.419 48.553 1.00 27.90 124 ASP A C 1
ATOM 590 O O . ASP A 1 125 ? 46.562 10.839 47.476 1.00 28.43 124 ASP A O 1
ATOM 595 N N . PRO A 1 126 ? 48.245 9.958 48.704 1.00 30.54 125 PRO A N 1
ATOM 596 C CA . PRO A 1 126 ? 49.192 10.278 47.641 1.00 30.67 125 PRO A CA 1
ATOM 597 C C . PRO A 1 126 ? 48.784 9.642 46.309 1.00 28.55 125 PRO A C 1
ATOM 598 O O . PRO A 1 126 ? 48.892 10.283 45.265 1.00 29.01 125 PRO A O 1
ATOM 602 N N . ALA A 1 127 ? 48.307 8.402 46.354 1.00 29.14 126 ALA A N 1
ATOM 603 C CA . ALA A 1 127 ? 47.978 7.677 45.141 1.00 29.13 126 ALA A CA 1
ATOM 604 C C . ALA A 1 127 ? 46.821 8.342 44.390 1.00 27.19 126 ALA A C 1
ATOM 605 O O . ALA A 1 127 ? 46.727 8.194 43.174 1.00 27.41 126 ALA A O 1
ATOM 607 N N . ARG A 1 128 ? 45.912 8.983 45.128 1.00 24.42 127 ARG A N 1
ATOM 608 C CA . ARG A 1 128 ? 44.724 9.635 44.538 1.00 22.82 127 ARG A CA 1
ATOM 609 C C . ARG A 1 128 ? 44.809 11.172 44.460 1.00 23.27 127 ARG A C 1
ATOM 610 O O . ARG A 1 128 ? 43.831 11.849 44.158 1.00 22.51 127 ARG A O 1
ATOM 618 N N . SER A 1 129 ? 46.014 11.716 44.573 1.00 23.10 128 SER A N 1
ATOM 619 C CA . SER A 1 129 ? 46.228 13.141 44.352 1.00 22.58 128 SER A CA 1
ATOM 620 C C . SER A 1 129 ? 46.456 13.338 42.861 1.00 22.34 128 SER A C 1
ATOM 621 O O . SER A 1 129 ? 47.478 12.904 42.317 1.00 22.56 128 SER A O 1
ATOM 624 N N . LEU A 1 130 ? 45.489 13.960 42.200 1.00 20.16 129 LEU A N 1
ATOM 625 C CA . LEU A 1 130 ? 45.393 13.914 40.751 1.00 20.98 129 LEU A CA 1
ATOM 626 C C . LEU A 1 130 ? 46.527 14.668 40.047 1.00 20.93 129 LEU A C 1
ATOM 627 O O . LEU A 1 130 ? 46.849 15.818 40.369 1.00 23.18 129 LEU A O 1
ATOM 632 N N . ALA A 1 131 ? 47.187 13.970 39.134 1.00 22.64 130 ALA A N 1
ATOM 633 C CA . ALA A 1 131 ? 48.199 14.570 38.287 1.00 22.88 130 ALA A CA 1
ATOM 634 C C . ALA A 1 131 ? 47.526 15.544 37.324 1.00 21.95 130 ALA A C 1
ATOM 635 O O . ALA A 1 131 ? 46.377 15.343 36.925 1.00 21.14 130 ALA A O 1
ATOM 637 N N . ASN A 1 132 ? 48.266 16.571 36.911 1.00 21.62 131 ASN A N 1
ATOM 638 C CA . ASN A 1 132 ? 47.806 17.434 35.824 1.00 22.04 131 ASN A CA 1
ATOM 639 C C . ASN A 1 132 ? 47.781 16.644 34.516 1.00 22.70 131 ASN A C 1
ATOM 640 O O . ASN A 1 132 ? 48.518 15.656 34.354 1.00 21.42 131 ASN A O 1
ATOM 645 N N . TYR A 1 133 ? 46.928 17.062 33.591 1.00 22.53 132 TYR A N 1
ATOM 646 C CA . TYR A 1 133 ? 46.886 16.406 32.295 1.00 21.51 132 TYR A CA 1
ATOM 647 C C . TYR A 1 133 ? 46.516 17.381 31.188 1.00 22.59 132 TYR A C 1
ATOM 648 O O . TYR A 1 133 ? 46.126 18.524 31.441 1.00 21.83 132 TYR A O 1
ATOM 657 N N . SER A 1 134 ? 46.677 16.947 29.952 1.00 23.18 133 SER A N 1
ATOM 658 C CA . SER A 1 134 ? 46.299 17.810 28.838 1.00 25.15 133 SER A CA 1
ATOM 659 C C . SER A 1 134 ? 45.565 16.985 27.795 1.00 25.07 133 SER A C 1
ATOM 660 O O . SER A 1 134 ? 45.601 15.745 27.826 1.00 25.06 133 SER A O 1
ATOM 663 N N . TYR A 1 135 ? 44.765 17.650 26.965 1.00 21.09 134 TYR A N 1
ATOM 664 C CA . TYR A 1 135 ? 44.029 16.934 25.927 1.00 23.72 134 TYR A CA 1
ATOM 665 C C . TYR A 1 135 ? 43.798 17.836 24.726 1.00 23.94 134 TYR A C 1
ATOM 666 O O . TYR A 1 135 ? 43.753 19.055 24.864 1.00 22.88 134 TYR A O 1
ATOM 675 N N . THR A 1 136 ? 43.683 17.225 23.551 1.00 26.12 135 THR A N 1
ATOM 676 C CA . THR A 1 136 ? 43.353 17.958 22.325 1.00 27.69 135 THR A CA 1
ATOM 677 C C . THR A 1 136 ? 41.878 18.352 22.277 1.00 28.52 135 THR A C 1
ATOM 678 O O . THR A 1 136 ? 40.984 17.558 22.628 1.00 26.20 135 THR A O 1
ATOM 682 N N . ASP A 1 137 ? 41.604 19.556 21.777 1.00 27.40 136 ASP A N 1
ATOM 683 C CA . ASP A 1 137 ? 40.201 19.973 21.591 1.00 29.13 136 ASP A CA 1
ATOM 684 C C . ASP A 1 137 ? 40.042 20.997 20.460 1.00 29.11 136 ASP A C 1
ATOM 685 O O . ASP A 1 137 ? 40.224 22.197 20.658 1.00 28.43 136 ASP A O 1
ATOM 690 N N . GLY A 1 138 ? 39.746 20.497 19.265 1.00 29.71 137 GLY A N 1
ATOM 691 C CA . GLY A 1 138 ? 39.510 21.364 18.121 1.00 31.56 137 GLY A CA 1
ATOM 692 C C . GLY A 1 138 ? 40.800 21.873 17.507 1.00 33.94 137 GLY A C 1
ATOM 693 O O . GLY A 1 138 ? 41.898 21.348 17.768 1.00 32.45 137 GLY A O 1
ATOM 694 N N . LYS A 1 139 ? 40.659 22.862 16.633 1.00 32.37 138 LYS A N 1
ATOM 695 C CA . LYS A 1 139 ? 41.795 23.388 15.898 1.00 32.08 138 LYS A CA 1
ATOM 696 C C . LYS A 1 139 ? 41.709 24.889 15.895 1.00 30.83 138 LYS A C 1
ATOM 697 O O . LYS A 1 139 ? 40.611 25.450 15.979 1.00 29.56 138 LYS A O 1
ATOM 703 N N . ASP A 1 140 ? 42.861 25.540 15.789 1.00 29.21 139 ASP A N 1
ATOM 704 C CA . ASP A 1 140 ? 42.900 26.984 15.740 1.00 30.88 139 ASP A CA 1
ATOM 705 C C . ASP A 1 140 ? 42.613 27.472 14.309 1.00 31.33 139 ASP A C 1
ATOM 706 O O . ASP A 1 140 ? 42.309 26.680 13.413 1.00 28.43 139 ASP A O 1
ATOM 711 N N . SER A 1 141 ? 42.833 28.759 14.089 1.00 33.01 140 SER A N 1
ATOM 712 C CA . SER A 1 141 ? 42.413 29.385 12.834 1.00 36.56 140 SER A CA 1
ATOM 713 C C . SER A 1 141 ? 43.305 28.941 11.659 1.00 37.65 140 SER A C 1
ATOM 714 O O . SER A 1 141 ? 42.875 28.990 10.492 1.00 39.03 140 SER A O 1
ATOM 717 N N . ALA A 1 142 ? 44.529 28.491 11.969 1.00 35.20 141 ALA A N 1
ATOM 718 C CA . ALA A 1 142 ? 45.490 28.051 10.948 1.00 33.91 141 ALA A CA 1
ATOM 719 C C . ALA A 1 142 ? 45.353 26.556 10.658 1.00 31.80 141 ALA A C 1
ATOM 720 O O . ALA A 1 142 ? 46.054 26.019 9.797 1.00 31.24 141 ALA A O 1
ATOM 722 N N . GLY A 1 143 ? 44.406 25.909 11.341 1.00 30.16 142 GLY A N 1
ATOM 723 C CA . GLY A 1 143 ? 44.150 24.476 11.146 1.00 32.11 142 GLY A CA 1
ATOM 724 C C . GLY A 1 143 ? 44.960 23.527 12.035 1.00 33.64 142 GLY A C 1
ATOM 725 O O . GLY A 1 143 ? 44.890 22.311 11.873 1.00 33.41 142 GLY A O 1
ATOM 726 N N . ASN A 1 144 ? 45.693 24.066 13.008 1.00 32.43 143 ASN A N 1
ATOM 727 C CA . ASN A 1 144 ? 46.495 23.214 13.898 1.00 33.25 143 ASN A CA 1
ATOM 728 C C . ASN A 1 144 ? 45.744 22.899 15.203 1.00 31.45 143 ASN A C 1
ATOM 729 O O . ASN A 1 144 ? 44.991 23.730 15.695 1.00 30.76 143 ASN A O 1
ATOM 734 N N . PRO A 1 145 ? 45.972 21.705 15.779 1.00 32.59 144 PRO A N 1
ATOM 735 C CA . PRO A 1 145 ? 45.215 21.223 16.953 1.00 31.62 144 PRO A CA 1
ATOM 736 C C . PRO A 1 145 ? 45.469 22.074 18.199 1.00 30.68 144 PRO A C 1
ATOM 737 O O . PRO A 1 145 ? 46.579 22.577 18.396 1.00 31.31 144 PRO A O 1
ATOM 741 N N . ILE A 1 146 ? 44.407 22.334 18.945 1.00 26.67 145 ILE A N 1
ATOM 742 C CA . ILE A 1 146 ? 44.481 23.076 20.199 1.00 27.00 145 ILE A CA 1
ATOM 743 C C . ILE A 1 146 ? 44.609 22.080 21.339 1.00 26.61 145 ILE A C 1
ATOM 744 O O . ILE A 1 146 ? 43.878 21.104 21.375 1.00 25.01 145 ILE A O 1
ATOM 749 N N . THR A 1 147 ? 45.535 22.336 22.261 1.00 26.52 146 THR A N 1
ATOM 750 C CA . THR A 1 147 ? 45.698 21.496 23.453 1.00 26.39 146 THR A CA 1
ATOM 751 C C . THR A 1 147 ? 45.216 22.280 24.668 1.00 26.08 146 THR A C 1
ATOM 752 O O . THR A 1 147 ? 45.584 23.455 24.834 1.00 26.24 146 THR A O 1
ATOM 756 N N . LYS A 1 148 ? 44.408 21.638 25.513 1.00 24.12 147 LYS A N 1
ATOM 757 C CA . LYS A 1 148 ? 43.940 22.262 26.751 1.00 22.41 147 LYS A CA 1
ATOM 758 C C . LYS A 1 148 ? 44.549 21.576 27.969 1.00 23.64 147 LYS A C 1
ATOM 759 O O . LYS A 1 148 ? 44.895 20.398 27.892 1.00 23.55 147 LYS A O 1
ATOM 765 N N . GLU A 1 149 ? 44.785 22.346 29.033 1.00 23.41 148 GLU A N 1
ATOM 766 C CA . GLU A 1 149 ? 45.536 21.842 30.196 1.00 23.26 148 GLU A CA 1
ATOM 767 C C . GLU A 1 149 ? 44.626 21.897 31.400 1.00 21.64 148 GLU A C 1
ATOM 768 O O . GLU A 1 149 ? 43.866 22.863 31.563 1.00 21.13 148 GLU A O 1
ATOM 774 N N . VAL A 1 150 ? 44.638 20.822 32.193 1.00 17.29 149 VAL A N 1
ATOM 775 C CA . VAL A 1 150 ? 43.894 20.764 33.437 1.00 20.32 149 VAL A CA 1
ATOM 776 C C . VAL A 1 150 ? 44.877 20.621 34.596 1.00 21.31 149 VAL A C 1
ATOM 777 O O . VAL A 1 150 ? 45.794 19.779 34.545 1.00 23.09 149 VAL A O 1
ATOM 781 N N . LYS A 1 151 ? 44.751 21.505 35.589 1.00 19.94 150 LYS A N 1
ATOM 782 C CA . LYS A 1 151 ? 45.743 21.570 36.682 1.00 22.52 150 LYS A CA 1
ATOM 783 C C . LYS A 1 151 ? 45.090 21.435 38.047 1.00 21.44 150 LYS A C 1
ATOM 784 O O . LYS A 1 151 ? 43.958 21.924 38.265 1.00 21.73 150 LYS A O 1
ATOM 790 N N . PHE A 1 152 ? 45.784 20.745 38.955 1.00 19.94 151 PHE A N 1
ATOM 791 C CA . PHE A 1 152 ? 45.298 20.559 40.301 1.00 19.02 151 PHE A CA 1
ATOM 792 C C . PHE A 1 152 ? 46.328 21.075 41.271 1.00 20.65 151 PHE A C 1
ATOM 793 O O . PHE A 1 152 ? 47.488 21.288 40.878 1.00 21.97 151 PHE A O 1
ATOM 801 N N . THR A 1 153 ? 45.924 21.221 42.541 1.00 20.69 152 THR A N 1
ATOM 802 C CA . THR A 1 153 ? 46.845 21.665 43.615 1.00 22.08 152 THR A CA 1
ATOM 803 C C . THR A 1 153 ? 46.597 20.813 44.870 1.00 22.91 152 THR A C 1
ATOM 804 O O . THR A 1 153 ? 45.978 21.258 45.844 1.00 23.87 152 THR A O 1
ATOM 808 N N . PRO A 1 154 ? 46.996 19.540 44.806 1.00 24.78 153 PRO A N 1
ATOM 809 C CA . PRO A 1 154 ? 46.795 18.670 45.937 1.00 24.56 153 PRO A CA 1
ATOM 810 C C . PRO A 1 154 ? 47.607 19.170 47.134 1.00 25.27 153 PRO A C 1
ATOM 811 O O . PRO A 1 154 ? 48.684 19.767 46.975 1.00 24.56 153 PRO A O 1
ATOM 815 N N . GLY A 1 155 ? 47.103 18.882 48.322 1.00 25.86 154 GLY A N 1
ATOM 816 C CA . GLY A 1 155 ? 47.774 19.253 49.576 1.00 29.00 154 GLY A CA 1
ATOM 817 C C . GLY A 1 155 ? 46.775 19.284 50.727 1.00 28.96 154 GLY A C 1
ATOM 818 O O . GLY A 1 155 ? 45.556 19.327 50.501 1.00 24.96 154 GLY A O 1
ATOM 819 N N . ASP A 1 156 ? 47.295 19.347 51.959 1.00 29.31 155 ASP A N 1
ATOM 820 C CA . ASP A 1 156 ? 46.464 19.278 53.155 1.00 31.06 155 ASP A CA 1
ATOM 821 C C . ASP A 1 156 ? 45.407 20.365 53.078 1.00 28.61 155 ASP A C 1
ATOM 822 O O . ASP A 1 156 ? 45.690 21.464 52.600 1.00 27.55 155 ASP A O 1
ATOM 827 N N . ALA A 1 157 ? 44.184 20.045 53.503 1.00 27.03 156 ALA A N 1
ATOM 828 C CA . ALA A 1 157 ? 43.066 20.964 53.383 1.00 26.20 156 ALA A CA 1
ATOM 829 C C . ALA A 1 157 ? 42.127 20.832 54.571 1.00 26.08 156 ALA A C 1
ATOM 830 O O . ALA A 1 157 ? 41.816 19.724 55.021 1.00 26.67 156 ALA A O 1
ATOM 832 N N . ILE A 1 158 ? 41.573 21.954 54.998 1.00 25.58 157 ILE A N 1
ATOM 833 C CA . ILE A 1 158 ? 40.506 21.928 55.980 1.00 25.03 157 ILE A CA 1
ATOM 834 C C . ILE A 1 158 ? 39.210 21.373 55.383 1.00 23.44 157 ILE A C 1
ATOM 835 O O . ILE A 1 158 ? 38.831 21.731 54.258 1.00 22.87 157 ILE A O 1
ATOM 840 N N . GLN A 1 159 ? 38.468 20.606 56.181 1.00 23.11 158 GLN A N 1
ATOM 841 C CA . GLN A 1 159 ? 37.101 20.221 55.819 1.00 23.09 158 GLN A CA 1
ATOM 842 C C . GLN A 1 159 ? 36.204 20.365 57.042 1.00 25.00 158 GLN A C 1
ATOM 843 O O . GLN A 1 159 ? 36.488 19.791 58.122 1.00 26.26 158 GLN A O 1
ATOM 849 N N . ALA A 1 160 ? 35.126 21.128 56.887 1.00 23.16 159 ALA A N 1
ATOM 850 C CA . ALA A 1 160 ? 34.063 21.127 57.887 1.00 20.99 159 ALA A CA 1
ATOM 851 C C . ALA A 1 160 ? 33.371 19.789 57.880 1.00 22.82 159 ALA A C 1
ATOM 852 O O . ALA A 1 160 ? 33.356 19.095 56.850 1.00 21.48 159 ALA A O 1
ATOM 854 N N . ASN A 1 161 ? 32.828 19.395 59.034 1.00 22.89 160 ASN A N 1
ATOM 855 C CA . ASN A 1 161 ? 32.154 18.098 59.153 1.00 25.34 160 ASN A CA 1
ATOM 856 C C . ASN A 1 161 ? 31.158 18.198 60.303 1.00 24.84 160 ASN A C 1
ATOM 857 O O . ASN A 1 161 ? 30.925 19.287 60.821 1.00 23.61 160 ASN A O 1
ATOM 862 N N . ILE A 1 162 ? 30.503 17.082 60.615 1.00 24.62 161 ILE A N 1
ATOM 863 C CA . ILE A 1 162 ? 29.534 17.048 61.702 1.00 25.24 161 ILE A CA 1
ATOM 864 C C . ILE A 1 162 ? 29.977 15.963 62.687 1.00 26.97 161 ILE A C 1
ATOM 865 O O . ILE A 1 162 ? 30.973 15.256 62.455 1.00 28.39 161 ILE A O 1
ATOM 870 N N . GLU A 1 163 ? 29.229 15.827 63.776 1.00 27.32 162 GLU A N 1
ATOM 871 C CA . GLU A 1 163 ? 29.451 14.760 64.760 1.00 28.76 162 GLU A CA 1
ATOM 872 C C . GLU A 1 163 ? 28.588 13.556 64.384 1.00 29.08 162 GLU A C 1
ATOM 873 O O . GLU A 1 163 ? 27.365 13.649 64.394 1.00 30.64 162 GLU A O 1
ATOM 879 N N . SER A 1 164 ? 29.222 12.472 63.948 1.00 28.21 163 SER A N 1
ATOM 880 C CA A SER A 1 164 ? 28.495 11.342 63.369 0.50 29.62 163 SER A CA 1
ATOM 881 C CA B SER A 1 164 ? 28.493 11.350 63.362 0.50 29.81 163 SER A CA 1
ATOM 882 C C . SER A 1 164 ? 28.661 10.038 64.128 1.00 31.35 163 SER A C 1
ATOM 883 O O . SER A 1 164 ? 27.854 9.113 63.959 1.00 32.62 163 SER A O 1
ATOM 888 N N . SER A 1 165 ? 29.761 9.921 64.875 1.00 31.79 164 SER A N 1
ATOM 889 C CA . SER A 1 165 ? 30.194 8.627 65.435 1.00 35.43 164 SER A CA 1
ATOM 890 C C . SER A 1 165 ? 29.580 8.312 66.801 1.00 36.14 164 SER A C 1
ATOM 891 O O . SER A 1 165 ? 29.603 7.160 67.257 1.00 37.26 164 SER A O 1
ATOM 894 N N . CYS A 1 166 ? 29.058 9.336 67.468 1.00 35.42 165 CYS A N 1
ATOM 895 C CA . CYS A 1 166 ? 28.515 9.142 68.804 1.00 35.96 165 CYS A CA 1
ATOM 896 C C . CYS A 1 166 ? 27.193 8.379 68.787 1.00 34.65 165 CYS A C 1
ATOM 897 O O . CYS A 1 166 ? 27.035 7.399 69.518 1.00 37.23 165 CYS A O 1
ATOM 900 N N . LYS A 1 167 ? 26.260 8.831 67.947 1.00 32.31 166 LYS A N 1
ATOM 901 C CA . LYS A 1 167 ? 24.946 8.199 67.814 1.00 30.84 166 LYS A CA 1
ATOM 902 C C . LYS A 1 167 ? 24.234 7.978 69.151 1.00 32.36 166 LYS A C 1
ATOM 903 O O . LYS A 1 167 ? 24.108 8.913 69.939 1.00 32.11 166 LYS A O 1
ATOM 909 N N . THR A 1 168 ? 23.761 6.760 69.426 1.00 32.62 167 THR A N 1
ATOM 910 C CA . THR A 1 168 ? 22.950 6.583 70.627 1.00 34.27 167 THR A CA 1
ATOM 911 C C . THR A 1 168 ? 23.708 6.833 71.934 1.00 35.35 167 THR A C 1
ATOM 912 O O . THR A 1 168 ? 23.092 7.091 72.976 1.00 36.03 167 THR A O 1
ATOM 916 N N . THR A 1 169 ? 25.035 6.739 71.898 1.00 35.98 168 THR A N 1
ATOM 917 C CA . THR A 1 169 ? 25.834 7.007 73.096 1.00 37.64 168 THR A CA 1
ATOM 918 C C . THR A 1 169 ? 25.614 8.421 73.627 1.00 36.90 168 THR A C 1
ATOM 919 O O . THR A 1 169 ? 25.911 8.691 74.791 1.00 38.19 168 THR A O 1
ATOM 923 N N . CYS A 1 170 ? 25.128 9.316 72.762 1.00 35.22 169 CYS A N 1
ATOM 924 C CA . CYS A 1 170 ? 24.975 10.749 73.095 1.00 34.72 169 CYS A CA 1
ATOM 925 C C . CYS A 1 170 ? 23.507 11.079 73.351 1.00 34.79 169 CYS A C 1
ATOM 926 O O . CYS A 1 170 ? 23.157 12.240 73.574 1.00 35.01 169 CYS A O 1
ATOM 929 N N . LEU A 1 171 ? 22.662 10.047 73.346 1.00 35.24 170 LEU A N 1
ATOM 930 C CA . LEU A 1 171 ? 21.220 10.215 73.512 1.00 35.21 170 LEU A CA 1
ATOM 931 C C . LEU A 1 171 ? 20.784 9.963 74.954 1.00 37.43 170 LEU A C 1
ATOM 932 O O . LEU A 1 171 ? 21.218 8.991 75.582 1.00 38.32 170 LEU A O 1
ATOM 937 N N . THR A 1 172 ? 19.890 10.812 75.456 1.00 38.11 171 THR A N 1
ATOM 938 C CA . THR A 1 172 ? 19.113 10.497 76.656 1.00 41.82 171 THR A CA 1
ATOM 939 C C . THR A 1 172 ? 17.611 10.707 76.401 1.00 42.78 171 THR A C 1
ATOM 940 O O . THR A 1 172 ? 17.212 11.588 75.638 1.00 43.28 171 THR A O 1
ATOM 944 N N . VAL A 1 173 ? 16.784 9.803 76.916 1.00 41.08 172 VAL A N 1
ATOM 945 C CA . VAL A 1 173 ? 15.350 9.881 76.655 1.00 42.26 172 VAL A CA 1
ATOM 946 C C . VAL A 1 173 ? 14.713 10.865 77.636 1.00 42.96 172 VAL A C 1
ATOM 947 O O . VAL A 1 173 ? 14.799 10.672 78.847 1.00 43.26 172 VAL A O 1
ATOM 951 N N . VAL A 1 174 ? 14.149 11.953 77.128 1.00 43.67 173 VAL A N 1
ATOM 952 C CA . VAL A 1 174 ? 13.585 12.989 77.989 1.00 48.74 173 VAL A CA 1
ATOM 953 C C . VAL A 1 174 ? 12.069 12.856 78.100 1.00 49.80 173 VAL A C 1
ATOM 954 O O . VAL A 1 174 ? 11.462 13.321 79.070 1.00 50.91 173 VAL A O 1
ATOM 958 N N . ASP A 1 175 ? 11.479 12.166 77.124 1.00 48.74 174 ASP A N 1
ATOM 959 C CA . ASP A 1 175 ? 10.030 12.041 76.985 1.00 49.08 174 ASP A CA 1
ATOM 960 C C . ASP A 1 175 ? 9.736 11.033 75.872 1.00 47.11 174 ASP A C 1
ATOM 961 O O . ASP A 1 175 ? 10.657 10.606 75.158 1.00 44.38 174 ASP A O 1
ATOM 966 N N . SER A 1 176 ? 8.471 10.625 75.742 1.00 46.07 175 SER A N 1
ATOM 967 C CA . SER A 1 176 ? 8.104 9.666 74.702 1.00 44.12 175 SER A CA 1
ATOM 968 C C . SER A 1 176 ? 8.459 10.282 73.359 1.00 40.52 175 SER A C 1
ATOM 969 O O . SER A 1 176 ? 7.939 11.342 73.006 1.00 39.40 175 SER A O 1
ATOM 972 N N . GLY A 1 177 ? 9.379 9.645 72.645 1.00 39.06 176 GLY A N 1
ATOM 973 C CA . GLY A 1 177 ? 9.802 10.136 71.322 1.00 37.34 176 GLY A CA 1
ATOM 974 C C . GLY A 1 177 ? 10.589 11.440 71.391 1.00 37.44 176 GLY A C 1
ATOM 975 O O . GLY A 1 177 ? 10.798 12.089 70.372 1.00 35.22 176 GLY A O 1
ATOM 976 N N . VAL A 1 178 ? 11.007 11.848 72.588 1.00 37.22 177 VAL A N 1
ATOM 977 C CA . VAL A 1 178 ? 11.854 13.044 72.705 1.00 37.77 177 VAL A CA 1
ATOM 978 C C . VAL A 1 178 ? 13.244 12.676 73.243 1.00 37.94 177 VAL A C 1
ATOM 979 O O . VAL A 1 178 ? 13.383 12.206 74.380 1.00 38.24 177 VAL A O 1
ATOM 983 N N . TYR A 1 179 ? 14.257 12.823 72.389 1.00 35.17 178 TYR A N 1
ATOM 984 C CA . TYR A 1 179 ? 15.605 12.354 72.712 1.00 34.73 178 TYR A CA 1
ATOM 985 C C . TYR A 1 179 ? 16.548 13.536 72.785 1.00 34.27 178 TYR A C 1
ATOM 986 O O . TYR A 1 179 ? 16.803 14.167 71.762 1.00 33.83 178 TYR A O 1
ATOM 995 N N . ARG A 1 180 ? 17.176 13.751 73.930 1.00 34.41 179 ARG A N 1
ATOM 996 C CA . ARG A 1 180 ? 18.160 14.824 74.018 1.00 33.25 179 ARG A CA 1
ATOM 997 C C . ARG A 1 180 ? 19.525 14.357 73.521 1.00 32.23 179 ARG A C 1
ATOM 998 O O . ARG A 1 180 ? 20.073 13.372 74.010 1.00 32.24 179 ARG A O 1
ATOM 1006 N N . TYR A 1 181 ? 20.054 15.041 72.511 1.00 29.97 180 TYR A N 1
ATOM 1007 C CA . TYR A 1 181 ? 21.404 14.751 72.048 1.00 30.28 180 TYR A CA 1
ATOM 1008 C C . TYR A 1 181 ? 22.336 15.751 72.690 1.00 32.22 180 TYR A C 1
ATOM 1009 O O . TYR A 1 181 ? 22.160 16.951 72.503 1.00 30.97 180 TYR A O 1
ATOM 1018 N N . THR A 1 182 ? 23.293 15.257 73.474 1.00 33.69 181 THR A N 1
ATOM 1019 C CA . THR A 1 182 ? 24.352 16.101 74.016 1.00 33.59 181 THR A CA 1
ATOM 1020 C C . THR A 1 182 ? 25.644 15.767 73.261 1.00 34.11 181 THR A C 1
ATOM 1021 O O . THR A 1 182 ? 26.092 14.614 73.232 1.00 31.99 181 THR A O 1
ATOM 1025 N N . PHE A 1 183 ? 26.180 16.764 72.567 1.00 32.38 182 PHE A N 1
ATOM 1026 C CA . PHE A 1 183 ? 27.357 16.588 71.713 1.00 34.12 182 PHE A CA 1
ATOM 1027 C C . PHE A 1 183 ? 28.538 16.095 72.554 1.00 35.65 182 PHE A C 1
ATOM 1028 O O . PHE A 1 183 ? 28.718 16.508 73.701 1.00 36.02 182 PHE A O 1
ATOM 1036 N N . GLN A 1 184 ? 29.349 15.213 71.979 1.00 37.42 183 GLN A N 1
ATOM 1037 C CA . GLN A 1 184 ? 30.636 14.876 72.581 1.00 39.48 183 GLN A CA 1
ATOM 1038 C C . GLN A 1 184 ? 31.551 16.086 72.451 1.00 39.74 183 GLN A C 1
ATOM 1039 O O . GLN A 1 184 ? 32.329 16.388 73.354 1.00 39.78 183 GLN A O 1
ATOM 1045 N N . THR A 1 185 ? 31.470 16.740 71.297 1.00 37.22 184 THR A N 1
ATOM 1046 C CA . THR A 1 185 ? 32.272 17.936 70.968 1.00 37.53 184 THR A CA 1
ATOM 1047 C C . THR A 1 185 ? 31.952 19.119 71.883 1.00 37.95 184 THR A C 1
ATOM 1048 O O . THR A 1 185 ? 30.803 19.543 71.981 1.00 36.69 184 THR A O 1
ATOM 1052 N N . ASN A 1 186 ? 32.959 19.598 72.609 1.00 36.80 185 ASN A N 1
ATOM 1053 C CA . ASN A 1 186 ? 32.802 20.743 73.509 1.00 37.67 185 ASN A CA 1
ATOM 1054 C C . ASN A 1 186 ? 33.357 21.973 72.815 1.00 37.08 185 ASN A C 1
ATOM 1055 O O . ASN A 1 186 ? 34.452 21.902 72.264 1.00 38.46 185 ASN A O 1
ATOM 1060 N N . LEU A 1 187 ? 32.588 23.064 72.776 1.00 35.79 186 LEU A N 1
ATOM 1061 C CA . LEU A 1 187 ? 32.969 24.239 71.992 1.00 36.82 186 LEU A CA 1
ATOM 1062 C C . LEU A 1 187 ? 34.141 24.967 72.620 1.00 39.73 186 LEU A C 1
ATOM 1063 O O . LEU A 1 187 ? 34.805 25.749 71.955 1.00 40.95 186 LEU A O 1
ATOM 1068 N N . SER A 1 188 ? 34.390 24.719 73.899 1.00 43.03 187 SER A N 1
ATOM 1069 C CA . SER A 1 188 ? 35.495 25.385 74.596 1.00 43.81 187 SER A CA 1
ATOM 1070 C C . SER A 1 188 ? 36.869 24.787 74.298 1.00 44.79 187 SER A C 1
ATOM 1071 O O . SER A 1 188 ? 37.883 25.439 74.521 1.00 45.92 187 SER A O 1
ATOM 1074 N N . THR A 1 189 ? 36.913 23.528 73.871 1.00 44.32 188 THR A N 1
ATOM 1075 C CA . THR A 1 189 ? 38.188 22.816 73.756 1.00 46.09 188 THR A CA 1
ATOM 1076 C C . THR A 1 189 ? 38.464 22.305 72.341 1.00 45.22 188 THR A C 1
ATOM 1077 O O . THR A 1 189 ? 39.176 21.312 72.165 1.00 45.65 188 THR A O 1
ATOM 1081 N N . LEU A 1 190 ? 37.856 22.946 71.343 1.00 41.79 189 LEU A N 1
ATOM 1082 C CA . LEU A 1 190 ? 38.176 22.670 69.946 1.00 41.50 189 LEU A CA 1
ATOM 1083 C C . LEU A 1 190 ? 39.663 22.914 69.703 1.00 43.03 189 LEU A C 1
ATOM 1084 O O . LEU A 1 190 ? 40.175 23.979 70.038 1.00 41.83 189 LEU A O 1
ATOM 1089 N N . PRO A 1 191 ? 40.350 21.935 69.093 1.00 45.10 190 PRO A N 1
ATOM 1090 C CA . PRO A 1 191 ? 41.699 22.138 68.570 1.00 46.92 190 PRO A CA 1
ATOM 1091 C C . PRO A 1 191 ? 41.810 23.382 67.681 1.00 45.43 190 PRO A C 1
ATOM 1092 O O . PRO A 1 191 ? 40.970 23.594 66.807 1.00 44.42 190 PRO A O 1
ATOM 1096 N N . ALA A 1 192 ? 42.808 24.222 67.948 1.00 43.69 191 ALA A N 1
ATOM 1097 C CA . ALA A 1 192 ? 43.206 25.283 67.029 1.00 42.09 191 ALA A CA 1
ATOM 1098 C C . ALA A 1 192 ? 43.387 24.771 65.599 1.00 40.55 191 ALA A C 1
ATOM 1099 O O . ALA A 1 192 ? 43.972 23.709 65.373 1.00 40.09 191 ALA A O 1
ATOM 1101 N N . ILE A 1 193 ? 42.794 25.485 64.648 1.00 38.71 192 ILE A N 1
ATOM 1102 C CA . ILE A 1 193 ? 43.055 25.261 63.230 1.00 37.98 192 ILE A CA 1
ATOM 1103 C C . ILE A 1 193 ? 43.484 26.560 62.576 1.00 38.28 192 ILE A C 1
ATOM 1104 O O . ILE A 1 193 ? 42.759 27.551 62.618 1.00 36.68 192 ILE A O 1
ATOM 1109 N N . GLU A 1 194 ? 44.722 26.587 62.087 1.00 42.10 193 GLU A N 1
ATOM 1110 C CA . GLU A 1 194 ? 45.322 27.811 61.565 1.00 45.04 193 GLU A CA 1
ATOM 1111 C C . GLU A 1 194 ? 44.463 28.432 60.469 1.00 43.98 193 GLU A C 1
ATOM 1112 O O . GLU A 1 194 ? 44.012 27.743 59.541 1.00 43.98 193 GLU A O 1
ATOM 1118 N N . GLY A 1 195 ? 44.129 29.704 60.651 1.00 44.06 194 GLY A N 1
ATOM 1119 C CA . GLY A 1 195 ? 43.361 30.429 59.651 1.00 42.25 194 GLY A CA 1
ATOM 1120 C C . GLY A 1 195 ? 41.863 30.307 59.820 1.00 41.80 194 GLY A C 1
ATOM 1121 O O . GLY A 1 195 ? 41.105 30.770 58.982 1.00 43.19 194 GLY A O 1
ATOM 1122 N N . LEU A 1 196 ? 41.433 29.624 60.871 1.00 40.55 195 LEU A N 1
ATOM 1123 C CA . LEU A 1 196 ? 40.015 29.500 61.179 1.00 37.42 195 LEU A CA 1
ATOM 1124 C C . LEU A 1 196 ? 39.745 30.068 62.578 1.00 40.18 195 LEU A C 1
ATOM 1125 O O . LEU A 1 196 ? 40.394 29.658 63.551 1.00 38.82 195 LEU A O 1
ATOM 1130 N N . ASP A 1 197 ? 38.769 30.966 62.695 1.00 37.53 196 ASP A N 1
ATOM 1131 C CA . ASP A 1 197 ? 38.369 31.490 64.009 1.00 38.65 196 ASP A CA 1
ATOM 1132 C C . ASP A 1 197 ? 37.199 30.696 64.594 1.00 36.49 196 ASP A C 1
ATOM 1133 O O . ASP A 1 197 ? 36.058 30.803 64.130 1.00 35.07 196 ASP A O 1
ATOM 1138 N N . LEU A 1 198 ? 37.489 29.849 65.576 1.00 33.90 197 LEU A N 1
ATOM 1139 C CA . LEU A 1 198 ? 36.474 28.927 66.093 1.00 33.68 197 LEU A CA 1
ATOM 1140 C C . LEU A 1 198 ? 35.834 29.406 67.404 1.00 34.11 197 LEU A C 1
ATOM 1141 O O . LEU A 1 198 ? 35.206 28.605 68.130 1.00 32.85 197 LEU A O 1
ATOM 1146 N N . THR A 1 199 ? 35.994 30.692 67.727 1.00 34.34 198 THR A N 1
ATOM 1147 C CA . THR A 1 199 ? 35.515 31.192 69.020 1.00 37.83 198 THR A CA 1
ATOM 1148 C C . THR A 1 199 ? 33.981 31.174 69.099 1.00 36.98 198 THR A C 1
ATOM 1149 O O . THR A 1 199 ? 33.287 31.453 68.109 1.00 35.56 198 THR A O 1
ATOM 1153 N N . TYR A 1 200 ? 33.455 30.731 70.238 1.00 37.18 199 TYR A N 1
ATOM 1154 C CA . TYR A 1 200 ? 32.005 30.712 70.437 1.00 38.12 199 TYR A CA 1
ATOM 1155 C C . TYR A 1 200 ? 31.500 32.135 70.654 1.00 38.68 199 TYR A C 1
ATOM 1156 O O . TYR A 1 200 ? 31.954 32.826 71.561 1.00 38.61 199 TYR A O 1
ATOM 1165 N N . ASP A 1 201 ? 30.623 32.601 69.769 1.00 36.76 200 ASP A N 1
ATOM 1166 C CA . ASP A 1 201 ? 30.071 33.945 69.905 1.00 36.68 200 ASP A CA 1
ATOM 1167 C C . ASP A 1 201 ? 28.546 33.886 69.912 1.00 35.30 200 ASP A C 1
ATOM 1168 O O . ASP A 1 201 ? 27.924 33.723 68.851 1.00 35.41 200 ASP A O 1
ATOM 1173 N N . PRO A 1 202 ? 27.943 34.005 71.108 1.00 35.65 201 PRO A N 1
ATOM 1174 C CA . PRO A 1 202 ? 26.521 33.736 71.284 1.00 35.41 201 PRO A CA 1
ATOM 1175 C C . PRO A 1 202 ? 25.628 34.775 70.616 1.00 34.57 201 PRO A C 1
ATOM 1176 O O . PRO A 1 202 ? 24.418 34.582 70.547 1.00 34.15 201 PRO A O 1
ATOM 1180 N N . THR A 1 203 ? 26.214 35.888 70.171 1.00 33.57 202 THR A N 1
ATOM 1181 C CA . THR A 1 203 ? 25.437 36.920 69.514 1.00 32.96 202 THR A CA 1
ATOM 1182 C C . THR A 1 203 ? 25.230 36.671 68.020 1.00 31.79 202 THR A C 1
ATOM 1183 O O . THR A 1 203 ? 24.563 37.459 67.345 1.00 30.60 202 THR A O 1
ATOM 1187 N N . LEU A 1 204 ? 25.907 35.663 67.472 1.00 32.03 203 LEU A N 1
ATOM 1188 C CA . LEU A 1 204 ? 25.675 35.250 66.084 1.00 29.22 203 LEU A CA 1
ATOM 1189 C C . LEU A 1 204 ? 24.559 34.212 65.999 1.00 29.14 203 LEU A C 1
ATOM 1190 O O . LEU A 1 204 ? 24.422 33.373 66.884 1.00 28.33 203 LEU A O 1
ATOM 1195 N N . ILE A 1 205 ? 23.818 34.227 64.889 1.00 25.70 204 ILE A N 1
ATOM 1196 C CA . ILE A 1 205 ? 22.909 33.138 64.589 1.00 26.89 204 ILE A CA 1
ATOM 1197 C C . ILE A 1 205 ? 23.727 31.864 64.481 1.00 25.15 204 ILE A C 1
ATOM 1198 O O . ILE A 1 205 ? 24.809 31.855 63.893 1.00 27.40 204 ILE A O 1
ATOM 1203 N N . HIS A 1 206 ? 23.159 30.767 64.961 1.00 28.49 205 HIS A N 1
ATOM 1204 C CA . HIS A 1 206 ? 23.791 29.463 64.875 1.00 26.05 205 HIS A CA 1
ATOM 1205 C C . HIS A 1 206 ? 22.819 28.542 64.170 1.00 25.88 205 HIS A C 1
ATOM 1206 O O . HIS A 1 206 ? 21.623 28.790 64.182 1.00 26.72 205 HIS A O 1
ATOM 1213 N N . ARG A 1 207 ? 23.324 27.418 63.678 1.00 22.81 206 ARG A N 1
ATOM 1214 C CA . ARG A 1 207 ? 22.480 26.394 63.123 1.00 21.45 206 ARG A CA 1
ATOM 1215 C C . ARG A 1 207 ? 22.942 25.065 63.711 1.00 23.32 206 ARG A C 1
ATOM 1216 O O . ARG A 1 207 ? 24.145 24.828 63.839 1.00 24.15 206 ARG A O 1
ATOM 1224 N N . ILE A 1 208 ? 21.991 24.216 64.097 1.00 23.06 207 ILE A N 1
ATOM 1225 C CA . ILE A 1 208 ? 22.273 22.798 64.331 1.00 25.77 207 ILE A CA 1
ATOM 1226 C C . ILE A 1 208 ? 21.504 21.960 63.298 1.00 25.65 207 ILE A C 1
ATOM 1227 O O . ILE A 1 208 ? 20.360 22.278 62.980 1.00 25.40 207 ILE A O 1
ATOM 1232 N N . THR A 1 209 ? 22.171 20.960 62.720 1.00 24.71 208 THR A N 1
ATOM 1233 C CA . THR A 1 209 ? 21.570 20.086 61.712 1.00 23.62 208 THR A CA 1
ATOM 1234 C C . THR A 1 209 ? 21.511 18.668 62.244 1.00 23.35 208 THR A C 1
ATOM 1235 O O . THR A 1 209 ? 22.297 18.291 63.141 1.00 23.92 208 THR A O 1
ATOM 1239 N N . LEU A 1 210 ? 20.485 17.944 61.807 1.00 23.61 209 LEU A N 1
ATOM 1240 C CA . LEU A 1 210 ? 20.338 16.492 62.079 1.00 23.26 209 LEU A CA 1
ATOM 1241 C C . LEU A 1 210 ? 20.251 15.714 60.769 1.00 22.25 209 LEU A C 1
ATOM 1242 O O . LEU A 1 210 ? 19.533 16.106 59.851 1.00 21.52 209 LEU A O 1
ATOM 1247 N N . GLU A 1 211 ? 21.028 14.646 60.646 1.00 23.39 210 GLU A N 1
ATOM 1248 C CA . GLU A 1 211 ? 20.706 13.608 59.677 1.00 20.76 210 GLU A CA 1
ATOM 1249 C C . GLU A 1 211 ? 20.432 12.305 60.440 1.00 24.42 210 GLU A C 1
ATOM 1250 O O . GLU A 1 211 ? 21.182 11.946 61.367 1.00 24.05 210 GLU A O 1
ATOM 1256 N N . LEU A 1 212 ? 19.243 11.748 60.214 1.00 24.93 211 LEU A N 1
ATOM 1257 C CA . LEU A 1 212 ? 18.832 10.554 60.923 1.00 24.28 211 LEU A CA 1
ATOM 1258 C C . LEU A 1 212 ? 18.312 9.517 59.952 1.00 24.65 211 LEU A C 1
ATOM 1259 O O . LEU A 1 212 ? 17.464 9.799 59.101 1.00 25.00 211 LEU A O 1
ATOM 1264 N N . GLN A 1 213 ? 18.870 8.321 60.014 1.00 25.04 212 GLN A N 1
ATOM 1265 C CA . GLN A 1 213 ? 18.469 7.303 59.040 1.00 23.93 212 GLN A CA 1
ATOM 1266 C C . GLN A 1 213 ? 18.429 5.929 59.706 1.00 24.07 212 GLN A C 1
ATOM 1267 O O . GLN A 1 213 ? 19.374 5.559 60.397 1.00 26.19 212 GLN A O 1
ATOM 1273 N N . THR A 1 214 ? 17.317 5.218 59.570 1.00 25.13 213 THR A N 1
ATOM 1274 C CA . THR A 1 214 ? 17.247 3.839 60.072 1.00 24.02 213 THR A CA 1
ATOM 1275 C C . THR A 1 214 ? 16.798 2.867 58.979 1.00 27.00 213 THR A C 1
ATOM 1276 O O . THR A 1 214 ? 16.262 3.279 57.918 1.00 25.66 213 THR A O 1
ATOM 1280 N N . ASP A 1 215 ? 17.087 1.583 59.197 1.00 26.43 214 ASP A N 1
ATOM 1281 C CA . ASP A 1 215 ? 16.610 0.522 58.302 1.00 28.24 214 ASP A CA 1
ATOM 1282 C C . ASP A 1 215 ? 17.061 0.663 56.834 1.00 27.09 214 ASP A C 1
ATOM 1283 O O . ASP A 1 215 ? 16.465 0.059 55.930 1.00 25.82 214 ASP A O 1
ATOM 1288 N N . GLY A 1 216 ? 18.177 1.350 56.607 1.00 28.58 215 GLY A N 1
ATOM 1289 C CA . GLY A 1 216 ? 18.675 1.559 55.224 1.00 29.20 215 GLY A CA 1
ATOM 1290 C C . GLY A 1 216 ? 17.733 2.388 54.369 1.00 30.20 215 GLY A C 1
ATOM 1291 O O . GLY A 1 216 ? 17.794 2.357 53.126 1.00 29.86 215 GLY A O 1
ATOM 1292 N N . SER A 1 217 ? 16.842 3.133 55.019 1.00 29.73 216 SER A N 1
ATOM 1293 C CA . SER A 1 217 ? 15.724 3.763 54.303 1.00 26.88 216 SER A CA 1
ATOM 1294 C C . SER A 1 217 ? 16.215 4.940 53.467 1.00 25.66 216 SER A C 1
ATOM 1295 O O . SER A 1 217 ? 16.917 5.791 53.975 1.00 25.41 216 SER A O 1
ATOM 1298 N N . LYS A 1 218 ? 15.730 5.043 52.234 1.00 26.00 217 LYS A N 1
ATOM 1299 C CA . LYS A 1 218 ? 16.084 6.169 51.360 1.00 27.18 217 LYS A CA 1
ATOM 1300 C C . LYS A 1 218 ? 15.172 7.378 51.589 1.00 26.30 217 LYS A C 1
ATOM 1301 O O . LYS A 1 218 ? 15.421 8.459 51.046 1.00 24.44 217 LYS A O 1
ATOM 1307 N N . ASP A 1 219 ? 14.080 7.202 52.332 1.00 24.95 218 ASP A N 1
ATOM 1308 C CA . ASP A 1 219 ? 13.084 8.263 52.391 1.00 23.25 218 ASP A CA 1
ATOM 1309 C C . ASP A 1 219 ? 12.190 8.164 53.610 1.00 24.21 218 ASP A C 1
ATOM 1310 O O . ASP A 1 219 ? 12.170 9.064 54.448 1.00 21.11 218 ASP A O 1
ATOM 1315 N N . ALA A 1 220 ? 11.397 7.100 53.673 1.00 23.74 219 ALA A N 1
ATOM 1316 C CA . ALA A 1 220 ? 10.415 6.968 54.737 1.00 24.42 219 ALA A CA 1
ATOM 1317 C C . ALA A 1 220 ? 11.009 7.187 56.119 1.00 23.30 219 ALA A C 1
ATOM 1318 O O . ALA A 1 220 ? 10.407 7.868 56.945 1.00 24.39 219 ALA A O 1
ATOM 1320 N N . LYS A 1 221 ? 12.165 6.577 56.372 1.00 21.96 220 LYS A N 1
ATOM 1321 C CA . LYS A 1 221 ? 12.798 6.667 57.696 1.00 22.07 220 LYS A CA 1
ATOM 1322 C C . LYS A 1 221 ? 14.167 7.332 57.579 1.00 23.22 220 LYS A C 1
ATOM 1323 O O . LYS A 1 221 ? 15.138 6.929 58.232 1.00 24.92 220 LYS A O 1
ATOM 1329 N N . LEU A 1 222 ? 14.232 8.309 56.670 1.00 21.36 221 LEU A N 1
ATOM 1330 C CA . LEU A 1 222 ? 15.361 9.234 56.561 1.00 20.60 221 LEU A CA 1
ATOM 1331 C C . LEU A 1 222 ? 14.840 10.619 56.864 1.00 21.43 221 LEU A C 1
ATOM 1332 O O . LEU A 1 222 ? 13.848 11.051 56.283 1.00 21.84 221 LEU A O 1
ATOM 1337 N N . VAL A 1 223 ? 15.573 11.372 57.667 1.00 21.44 222 VAL A N 1
ATOM 1338 C CA . VAL A 1 223 ? 15.236 12.774 57.849 1.00 23.25 222 VAL A CA 1
ATOM 1339 C C . VAL A 1 223 ? 16.482 13.627 57.885 1.00 22.79 222 VAL A C 1
ATOM 1340 O O . VAL A 1 223 ? 17.522 13.181 58.350 1.00 23.52 222 VAL A O 1
ATOM 1344 N N . ASN A 1 224 ? 16.403 14.775 57.219 1.00 22.01 223 ASN A N 1
ATOM 1345 C CA . ASN A 1 224 ? 17.345 15.866 57.459 1.00 20.09 223 ASN A CA 1
ATOM 1346 C C . ASN A 1 224 ? 16.499 16.982 58.067 1.00 22.80 223 ASN A C 1
ATOM 1347 O O . ASN A 1 224 ? 15.466 17.355 57.495 1.00 23.18 223 ASN A O 1
ATOM 1352 N N . SER A 1 225 ? 16.949 17.556 59.181 1.00 22.19 224 SER A N 1
ATOM 1353 C CA . SER A 1 225 ? 16.262 18.693 59.787 1.00 24.64 224 SER A CA 1
ATOM 1354 C C . SER A 1 225 ? 17.309 19.682 60.223 1.00 23.63 224 SER A C 1
ATOM 1355 O O . SER A 1 225 ? 18.492 19.323 60.388 1.00 23.39 224 SER A O 1
ATOM 1358 N N . HIS A 1 226 ? 16.858 20.875 60.587 1.00 22.55 225 HIS A N 1
ATOM 1359 C CA . HIS A 1 226 ? 17.770 21.801 61.244 1.00 22.06 225 HIS A CA 1
ATOM 1360 C C . HIS A 1 226 ? 17.016 22.798 62.108 1.00 25.17 225 HIS A C 1
ATOM 1361 O O . HIS A 1 226 ? 15.793 22.912 62.026 1.00 25.26 225 HIS A O 1
ATOM 1368 N N . ILE A 1 227 ? 17.754 23.544 62.925 1.00 24.10 226 ILE A N 1
ATOM 1369 C CA . ILE A 1 227 ? 17.172 24.674 63.628 1.00 25.76 226 ILE A CA 1
ATOM 1370 C C . ILE A 1 227 ? 18.208 25.783 63.648 1.00 23.85 226 ILE A C 1
ATOM 1371 O O . ILE A 1 227 ? 19.383 25.529 63.911 1.00 24.83 226 ILE A O 1
ATOM 1376 N N . ASP A 1 228 ? 17.774 26.997 63.334 1.00 23.75 227 ASP A N 1
ATOM 1377 C CA . ASP A 1 228 ? 18.637 28.181 63.376 1.00 23.86 227 ASP A CA 1
ATOM 1378 C C . ASP A 1 228 ? 18.134 29.038 64.531 1.00 26.95 227 ASP A C 1
ATOM 1379 O O . ASP A 1 228 ? 16.921 29.170 64.721 1.00 26.22 227 ASP A O 1
ATOM 1384 N N . PHE A 1 229 ? 19.051 29.504 65.373 1.00 23.81 228 PHE A N 1
ATOM 1385 C CA . PHE A 1 229 ? 18.637 30.129 66.638 1.00 26.64 228 PHE A CA 1
ATOM 1386 C C . PHE A 1 229 ? 19.639 31.186 67.071 1.00 27.47 228 PHE A C 1
ATOM 1387 O O . PHE A 1 229 ? 20.769 31.231 66.571 1.00 28.64 228 PHE A O 1
ATOM 1395 N N . LEU A 1 230 ? 19.296 31.919 68.126 1.00 28.90 229 LEU A N 1
ATOM 1396 C CA . LEU A 1 230 ? 20.160 33.003 68.594 1.00 29.84 229 LEU A CA 1
ATOM 1397 C C . LEU A 1 230 ? 20.474 32.827 70.091 1.00 31.28 229 LEU A C 1
ATOM 1398 O O . LEU A 1 230 ? 19.617 33.061 70.928 1.00 33.40 229 LEU A O 1
ATOM 1403 N N . PRO A 1 231 ? 21.656 32.281 70.415 1.00 30.87 230 PRO A N 1
ATOM 1404 C CA . PRO A 1 231 ? 21.932 31.904 71.799 1.00 33.96 230 PRO A CA 1
ATOM 1405 C C . PRO A 1 231 ? 21.737 33.078 72.764 1.00 36.60 230 PRO A C 1
ATOM 1406 O O . PRO A 1 231 ? 21.230 32.882 73.877 1.00 38.20 230 PRO A O 1
ATOM 1410 N N . SER A 1 232 ? 22.137 34.284 72.351 1.00 37.19 231 SER A N 1
ATOM 1411 C CA . SER A 1 232 ? 22.104 35.439 73.248 1.00 39.04 231 SER A CA 1
ATOM 1412 C C . SER A 1 232 ? 20.697 35.915 73.610 1.00 40.89 231 SER A C 1
ATOM 1413 O O . SER A 1 232 ? 20.519 36.703 74.557 1.00 41.91 231 SER A O 1
ATOM 1416 N N . ASP A 1 233 ? 19.707 35.464 72.852 1.00 39.91 232 ASP A N 1
ATOM 1417 C CA . ASP A 1 233 ? 18.313 35.736 73.173 1.00 41.75 232 ASP A CA 1
ATOM 1418 C C . ASP A 1 233 ? 17.593 34.438 73.570 1.00 41.76 232 ASP A C 1
ATOM 1419 O O . ASP A 1 233 ? 16.643 34.003 72.910 1.00 40.02 232 ASP A O 1
ATOM 1424 N N . ASN A 1 234 ? 18.098 33.792 74.619 1.00 41.20 233 ASN A N 1
ATOM 1425 C CA . ASN A 1 234 ? 17.513 32.547 75.097 1.00 42.51 233 ASN A CA 1
ATOM 1426 C C . ASN A 1 234 ? 17.342 31.475 74.032 1.00 39.95 233 ASN A C 1
ATOM 1427 O O . ASN A 1 234 ? 16.397 30.679 74.104 1.00 40.98 233 ASN A O 1
ATOM 1432 N N . PHE A 1 235 ? 18.257 31.434 73.061 1.00 36.50 234 PHE A N 1
ATOM 1433 C CA . PHE A 1 235 ? 18.299 30.348 72.085 1.00 35.92 234 PHE A CA 1
ATOM 1434 C C . PHE A 1 235 ? 17.001 30.257 71.291 1.00 35.50 234 PHE A C 1
ATOM 1435 O O . PHE A 1 235 ? 16.592 29.162 70.845 1.00 33.29 234 PHE A O 1
ATOM 1443 N N . ARG A 1 236 ? 16.358 31.407 71.105 1.00 34.72 235 ARG A N 1
ATOM 1444 C CA . ARG A 1 236 ? 15.121 31.456 70.326 1.00 35.39 235 ARG A CA 1
ATOM 1445 C C . ARG A 1 236 ? 15.389 31.159 68.853 1.00 33.40 235 ARG A C 1
ATOM 1446 O O . ARG A 1 236 ? 16.485 31.413 68.330 1.00 32.58 235 ARG A O 1
ATOM 1454 N N . VAL A 1 237 ? 14.365 30.666 68.168 1.00 33.92 236 VAL A N 1
ATOM 1455 C CA . VAL A 1 237 ? 14.493 30.386 66.739 1.00 31.45 236 VAL A CA 1
ATOM 1456 C C . VAL A 1 237 ? 14.731 31.686 65.955 1.00 30.99 236 VAL A C 1
ATOM 1457 O O . VAL A 1 237 ? 14.181 32.732 66.295 1.00 31.51 236 VAL A O 1
ATOM 1461 N N . ALA A 1 238 ? 15.589 31.616 64.929 1.00 34.38 237 ALA A N 1
ATOM 1462 C CA . ALA A 1 238 ? 15.936 32.790 64.117 1.00 32.41 237 ALA A CA 1
ATOM 1463 C C . ALA A 1 238 ? 14.787 33.139 63.155 1.00 33.74 237 ALA A C 1
ATOM 1464 O O . ALA A 1 238 ? 14.106 32.243 62.617 1.00 31.58 237 ALA A O 1
ATOM 1466 N N . LYS A 1 239 ? 14.588 34.438 62.920 1.00 32.30 238 LYS A N 1
ATOM 1467 C CA . LYS A 1 239 ? 13.641 34.896 61.909 1.00 32.40 238 LYS A CA 1
ATOM 1468 C C . LYS A 1 239 ? 14.247 34.514 60.583 1.00 30.02 238 LYS A C 1
ATOM 1469 O O . LYS A 1 239 ? 15.470 34.396 60.501 1.00 27.72 238 LYS A O 1
ATOM 1475 N N . GLU A 1 240 ? 13.427 34.361 59.541 1.00 30.09 239 GLU A N 1
ATOM 1476 C CA . GLU A 1 240 ? 13.974 34.055 58.202 1.00 30.99 239 GLU A CA 1
ATOM 1477 C C . GLU A 1 240 ? 15.002 35.116 57.788 1.00 28.78 239 GLU A C 1
ATOM 1478 O O . GLU A 1 240 ? 15.995 34.826 57.110 1.00 26.57 239 GLU A O 1
ATOM 1484 N N . THR A 1 241 ? 14.708 36.361 58.121 1.00 30.57 240 THR A N 1
ATOM 1485 C CA . THR A 1 241 ? 15.556 37.494 57.742 1.00 30.50 240 THR A CA 1
ATOM 1486 C C . THR A 1 241 ? 16.872 37.553 58.535 1.00 31.94 240 THR A C 1
ATOM 1487 O O . THR A 1 241 ? 17.757 38.355 58.209 1.00 32.83 240 THR A O 1
ATOM 1491 N N . GLU A 1 242 ? 17.004 36.752 59.604 1.00 29.96 241 GLU A N 1
ATOM 1492 C CA . GLU A 1 242 ? 18.248 36.768 60.378 1.00 28.84 241 GLU A CA 1
ATOM 1493 C C . GLU A 1 242 ? 19.269 35.731 59.937 1.00 28.19 241 GLU A C 1
ATOM 1494 O O . GLU A 1 242 ? 20.453 35.861 60.260 1.00 28.79 241 GLU A O 1
ATOM 1500 N N . THR A 1 243 ? 18.801 34.662 59.290 1.00 27.40 242 THR A N 1
ATOM 1501 C CA . THR A 1 243 ? 19.677 33.522 59.003 1.00 22.49 242 THR A CA 1
ATOM 1502 C C . THR A 1 243 ? 20.064 33.541 57.523 1.00 22.82 242 THR A C 1
ATOM 1503 O O . THR A 1 243 ? 19.925 34.580 56.851 1.00 23.49 242 THR A O 1
ATOM 1507 N N . ARG A 1 244 ? 20.738 32.481 57.083 1.00 21.65 243 ARG A N 1
ATOM 1508 C CA . ARG A 1 244 ? 21.298 32.442 55.725 1.00 19.77 243 ARG A CA 1
ATOM 1509 C C . ARG A 1 244 ? 20.681 31.249 55.046 1.00 20.67 243 ARG A C 1
ATOM 1510 O O . ARG A 1 244 ? 20.782 30.123 55.545 1.00 20.55 243 ARG A O 1
ATOM 1518 N N . THR A 1 245 ? 20.092 31.489 53.874 1.00 17.07 244 THR A N 1
ATOM 1519 C CA . THR A 1 245 ? 19.405 30.445 53.151 1.00 18.09 244 THR A CA 1
ATOM 1520 C C . THR A 1 245 ? 19.901 30.436 51.708 1.00 16.91 244 THR A C 1
ATOM 1521 O O . THR A 1 245 ? 20.451 29.438 51.245 1.00 17.23 244 THR A O 1
ATOM 1525 N N . VAL A 1 246 ? 19.701 31.561 51.023 1.00 18.06 245 VAL A N 1
ATOM 1526 C CA . VAL A 1 246 ? 20.229 31.822 49.679 1.00 15.56 245 VAL A CA 1
ATOM 1527 C C . VAL A 1 246 ? 19.502 31.104 48.564 1.00 16.16 245 VAL A C 1
ATOM 1528 O O . VAL A 1 246 ? 19.043 31.750 47.627 1.00 16.87 245 VAL A O 1
ATOM 1532 N N . VAL A 1 247 ? 19.490 29.778 48.614 1.00 17.83 246 VAL A N 1
ATOM 1533 C CA . VAL A 1 247 ? 18.688 28.989 47.666 1.00 16.63 246 VAL A CA 1
ATOM 1534 C C . VAL A 1 247 ? 17.741 28.080 48.447 1.00 17.50 246 VAL A C 1
ATOM 1535 O O . VAL A 1 247 ? 18.021 27.704 49.604 1.00 17.63 246 VAL A O 1
ATOM 1539 N N . ASP A 1 248 ? 16.626 27.738 47.801 1.00 14.46 247 ASP A N 1
ATOM 1540 C CA . ASP A 1 248 ? 15.595 26.887 48.381 1.00 17.80 247 ASP A CA 1
ATOM 1541 C C . ASP A 1 248 ? 15.389 25.739 47.405 1.00 18.53 247 ASP A C 1
ATOM 1542 O O . ASP A 1 248 ? 15.227 25.978 46.199 1.00 17.64 247 ASP A O 1
ATOM 1547 N N . LEU A 1 249 ? 15.336 24.507 47.916 1.00 18.76 248 LEU A N 1
ATOM 1548 C CA . LEU A 1 249 ? 15.201 23.349 47.031 1.00 18.92 248 LEU A CA 1
ATOM 1549 C C . LEU A 1 249 ? 14.021 23.490 46.077 1.00 18.33 248 LEU A C 1
ATOM 1550 O O . LEU A 1 249 ? 14.191 23.358 44.851 1.00 18.43 248 LEU A O 1
ATOM 1555 N N . GLU A 1 250 ? 12.838 23.801 46.602 1.00 18.04 249 GLU A N 1
ATOM 1556 C CA . GLU A 1 250 ? 11.643 23.900 45.765 1.00 19.71 249 GLU A CA 1
ATOM 1557 C C . GLU A 1 250 ? 11.698 25.071 44.771 1.00 21.08 249 GLU A C 1
ATOM 1558 O O . GLU A 1 250 ? 11.373 24.913 43.578 1.00 18.50 249 GLU A O 1
ATOM 1564 N N . ALA A 1 251 ? 12.038 26.263 45.258 1.00 16.10 250 ALA A N 1
ATOM 1565 C CA . ALA A 1 251 ? 12.047 27.448 44.397 1.00 17.24 250 ALA A CA 1
ATOM 1566 C C . ALA A 1 251 ? 13.121 27.372 43.313 1.00 16.47 250 ALA A C 1
ATOM 1567 O O . ALA A 1 251 ? 12.959 27.951 42.219 1.00 13.63 250 ALA A O 1
ATOM 1569 N N . ASN A 1 252 ? 14.244 26.716 43.620 1.00 14.54 251 ASN A N 1
ATOM 1570 C CA . ASN A 1 252 ? 15.465 26.922 42.835 1.00 14.38 251 ASN A CA 1
ATOM 1571 C C . ASN A 1 252 ? 16.045 25.675 42.178 1.00 13.36 251 ASN A C 1
ATOM 1572 O O . ASN A 1 252 ? 16.898 25.806 41.288 1.00 15.61 251 ASN A O 1
ATOM 1577 N N . CYS A 1 253 ? 15.705 24.482 42.674 1.00 11.92 252 CYS A N 1
ATOM 1578 C CA . CYS A 1 253 ? 16.397 23.264 42.193 1.00 13.26 252 CYS A CA 1
ATOM 1579 C C . CYS A 1 253 ? 15.476 22.190 41.597 1.00 13.59 252 CYS A C 1
ATOM 1580 O O . CYS A 1 253 ? 15.886 21.511 40.663 1.00 14.24 252 CYS A O 1
ATOM 1583 N N . ILE A 1 254 ? 14.273 22.004 42.132 1.00 12.17 253 ILE A N 1
ATOM 1584 C CA . ILE A 1 254 ? 13.411 20.932 41.634 1.00 13.62 253 ILE A CA 1
ATOM 1585 C C . ILE A 1 254 ? 12.899 21.130 40.206 1.00 14.35 253 ILE A C 1
ATOM 1586 O O . ILE A 1 254 ? 12.381 20.199 39.630 1.00 14.53 253 ILE A O 1
ATOM 1591 N N . LYS A 1 255 ? 12.989 22.354 39.663 1.00 12.90 254 LYS A N 1
ATOM 1592 C CA . LYS A 1 255 ? 12.628 22.566 38.262 1.00 12.06 254 LYS A CA 1
ATOM 1593 C C . LYS A 1 255 ? 13.390 21.600 37.360 1.00 13.21 254 LYS A C 1
ATOM 1594 O O . LYS A 1 255 ? 12.858 21.165 36.323 1.00 13.12 254 LYS A O 1
ATOM 1600 N N . CYS A 1 256 ? 14.608 21.231 37.771 1.00 11.96 255 CYS A N 1
ATOM 1601 C CA . CYS A 1 256 ? 15.388 20.201 37.033 1.00 12.11 255 CYS A CA 1
ATOM 1602 C C . CYS A 1 256 ? 15.497 18.865 37.756 1.00 13.18 255 CYS A C 1
ATOM 1603 O O . CYS A 1 256 ? 15.526 17.811 37.126 1.00 13.39 255 CYS A O 1
ATOM 1606 N N . HIS A 1 257 ? 15.703 18.920 39.063 1.00 13.02 256 HIS A N 1
ATOM 1607 C CA . HIS A 1 257 ? 16.084 17.729 39.805 1.00 13.85 256 HIS A CA 1
ATOM 1608 C C . HIS A 1 257 ? 14.886 16.920 40.337 1.00 15.05 256 HIS A C 1
ATOM 1609 O O . HIS A 1 257 ? 13.900 17.494 40.846 1.00 15.10 256 HIS A O 1
ATOM 1616 N N . SER A 1 258 ? 14.993 15.592 40.244 1.00 16.49 257 SER A N 1
ATOM 1617 C CA . SER A 1 258 ? 14.081 14.680 40.948 1.00 16.25 257 SER A CA 1
ATOM 1618 C C . SER A 1 258 ? 14.331 14.773 42.431 1.00 20.05 257 SER A C 1
ATOM 1619 O O . SER A 1 258 ? 15.497 14.779 42.855 1.00 18.87 257 SER A O 1
ATOM 1622 N N . THR A 1 259 ? 13.247 14.736 43.216 1.00 17.40 258 THR A N 1
ATOM 1623 C CA . THR A 1 259 ? 13.349 14.578 44.667 1.00 18.76 258 THR A CA 1
ATOM 1624 C C . THR A 1 259 ? 12.511 13.363 45.076 1.00 20.37 258 THR A C 1
ATOM 1625 O O . THR A 1 259 ? 12.021 13.253 46.206 1.00 21.78 258 THR A O 1
ATOM 1629 N N . ASN A 1 260 ? 12.400 12.405 44.158 1.00 19.55 259 ASN A N 1
ATOM 1630 C CA . ASN A 1 260 ? 11.683 11.157 44.463 1.00 20.61 259 ASN A CA 1
ATOM 1631 C C . ASN A 1 260 ? 12.662 10.210 45.156 1.00 21.23 259 ASN A C 1
ATOM 1632 O O . ASN A 1 260 ? 13.180 9.276 44.551 1.00 21.44 259 ASN A O 1
ATOM 1637 N N . TYR A 1 261 ? 12.981 10.520 46.411 1.00 18.73 260 TYR A N 1
ATOM 1638 C CA . TYR A 1 261 ? 14.043 9.813 47.132 1.00 18.75 260 TYR A CA 1
ATOM 1639 C C . TYR A 1 261 ? 13.798 8.308 47.217 1.00 20.33 260 TYR A C 1
ATOM 1640 O O . TYR A 1 261 ? 14.763 7.530 47.224 1.00 20.85 260 TYR A O 1
ATOM 1649 N N . SER A 1 262 ? 12.527 7.910 47.266 1.00 20.31 261 SER A N 1
ATOM 1650 C CA . SER A 1 262 ? 12.170 6.490 47.441 1.00 23.94 261 SER A CA 1
ATOM 1651 C C . SER A 1 262 ? 12.197 5.681 46.130 1.00 25.79 261 SER A C 1
ATOM 1652 O O . SER A 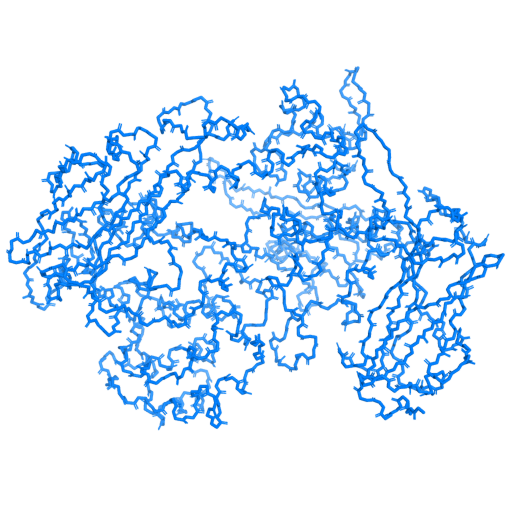1 262 ? 12.027 4.449 46.151 1.00 28.04 261 SER A O 1
ATOM 1655 N N . ASP A 1 263 ? 12.429 6.366 45.005 1.00 22.01 262 ASP A N 1
ATOM 1656 C CA . ASP A 1 263 ? 12.236 5.780 43.681 1.00 24.06 262 ASP A CA 1
ATOM 1657 C C . ASP A 1 263 ? 13.020 4.467 43.622 1.00 25.07 262 ASP A C 1
ATOM 1658 O O . ASP A 1 263 ? 14.232 4.460 43.842 1.00 26.63 262 ASP A O 1
ATOM 1663 N N . THR A 1 264 ? 12.328 3.357 43.345 1.00 28.68 263 THR A N 1
ATOM 1664 C CA . THR A 1 264 ? 12.971 2.034 43.303 1.00 30.64 263 THR A CA 1
ATOM 1665 C C . THR A 1 264 ? 13.335 1.589 41.878 1.00 29.88 263 THR A C 1
ATOM 1666 O O . THR A 1 264 ? 13.874 0.495 41.685 1.00 30.66 263 THR A O 1
ATOM 1670 N N . SER A 1 265 ? 13.035 2.423 40.886 1.00 26.29 264 SER A N 1
ATOM 1671 C CA . SER A 1 265 ? 13.187 2.011 39.492 1.00 25.18 264 SER A CA 1
ATOM 1672 C C . SER A 1 265 ? 14.685 1.978 39.175 1.00 24.36 264 SER A C 1
ATOM 1673 O O . SER A 1 265 ? 15.484 2.633 39.846 1.00 22.26 264 SER A O 1
ATOM 1676 N N . SER A 1 266 ? 15.051 1.296 38.088 1.00 26.44 265 SER A N 1
ATOM 1677 C CA . SER A 1 266 ? 16.455 1.231 37.633 1.00 26.99 265 SER A CA 1
ATOM 1678 C C . SER A 1 266 ? 17.032 2.580 37.193 1.00 26.13 265 SER A C 1
ATOM 1679 O O . SER A 1 266 ? 18.242 2.795 37.228 1.00 26.83 265 SER A O 1
ATOM 1682 N N . THR A 1 267 ? 16.168 3.510 36.824 1.00 22.91 266 THR A N 1
ATOM 1683 C CA . THR A 1 267 ? 16.638 4.772 36.286 1.00 20.99 266 THR A CA 1
ATOM 1684 C C . THR A 1 267 ? 16.489 5.921 37.287 1.00 19.65 266 THR A C 1
ATOM 1685 O O . THR A 1 267 ? 16.594 7.093 36.920 1.00 18.54 266 THR A O 1
ATOM 1689 N N . ALA A 1 268 ? 16.242 5.577 38.550 1.00 20.63 267 ALA A N 1
ATOM 1690 C CA . ALA A 1 268 ? 16.098 6.587 39.605 1.00 19.13 267 ALA A CA 1
ATOM 1691 C C . ALA A 1 268 ? 17.264 7.565 39.594 1.00 19.93 267 ALA A C 1
ATOM 1692 O O . ALA A 1 268 ? 18.439 7.182 39.428 1.00 19.27 267 ALA A O 1
ATOM 1694 N N . LYS A 1 269 ? 16.959 8.842 39.804 1.00 18.70 268 LYS A N 1
ATOM 1695 C CA . LYS A 1 269 ? 18.016 9.837 39.856 1.00 19.14 268 LYS A CA 1
ATOM 1696 C C . LYS A 1 269 ? 17.641 10.968 40.841 1.00 17.64 268 LYS A C 1
ATOM 1697 O O . LYS A 1 269 ? 17.660 12.166 40.492 1.00 16.97 268 LYS A O 1
ATOM 1703 N N . PRO A 1 270 ? 17.306 10.617 42.082 1.00 18.52 269 PRO A N 1
ATOM 1704 C CA . PRO A 1 270 ? 16.922 11.684 42.980 1.00 16.46 269 PRO A CA 1
ATOM 1705 C C . PRO A 1 270 ? 18.176 12.468 43.427 1.00 18.26 269 PRO A C 1
ATOM 1706 O O . PRO A 1 270 ? 19.273 11.915 43.433 1.00 18.45 269 PRO A O 1
ATOM 1710 N N . LEU A 1 271 ? 18.004 13.744 43.767 1.00 14.54 270 LEU A N 1
ATOM 1711 C CA . LEU A 1 271 ? 19.082 14.553 44.314 1.00 16.20 270 LEU A CA 1
ATOM 1712 C C . LEU A 1 271 ? 19.303 14.203 45.772 1.00 16.26 270 LEU A C 1
ATOM 1713 O O . LEU A 1 271 ? 18.843 14.899 46.675 1.00 17.52 270 LEU A O 1
ATOM 1718 N N . ALA A 1 272 ? 20.048 13.119 45.985 1.00 17.37 271 ALA A N 1
ATOM 1719 C CA . ALA A 1 272 ? 20.357 12.637 47.325 1.00 17.99 271 ALA A CA 1
ATOM 1720 C C . ALA A 1 272 ? 21.840 12.298 47.313 1.00 18.72 271 ALA A C 1
ATOM 1721 O O . ALA A 1 272 ? 22.313 11.558 46.438 1.00 19.61 271 ALA A O 1
ATOM 1723 N N . LEU A 1 273 ? 22.584 12.866 48.239 1.00 17.01 272 LEU A N 1
ATOM 1724 C CA . LEU A 1 273 ? 24.035 12.863 48.138 1.00 18.76 272 LEU A CA 1
ATOM 1725 C C . LEU A 1 273 ? 24.646 11.969 49.207 1.00 19.56 272 LEU A C 1
ATOM 1726 O O . LEU A 1 273 ? 23.986 11.627 50.179 1.00 21.50 272 LEU A O 1
ATOM 1731 N N . HIS A 1 274 ? 25.917 11.607 49.031 1.00 19.82 273 HIS A N 1
ATOM 1732 C CA . HIS A 1 274 ? 26.656 10.881 50.080 1.00 21.55 273 HIS A CA 1
ATOM 1733 C C . HIS A 1 274 ? 25.972 9.586 50.492 1.00 24.67 273 HIS A C 1
ATOM 1734 O O . HIS A 1 274 ? 25.789 9.323 51.684 1.00 24.54 273 HIS A O 1
ATOM 1741 N N . GLY A 1 275 ? 25.612 8.798 49.483 1.00 27.55 274 GLY A N 1
ATOM 1742 C CA . GLY A 1 275 ? 25.072 7.454 49.704 1.00 30.82 274 GLY A CA 1
ATOM 1743 C C . GLY A 1 275 ? 23.561 7.501 49.882 1.00 31.00 274 GLY A C 1
ATOM 1744 O O . GLY A 1 275 ? 22.888 6.465 49.967 1.00 33.02 274 GLY A O 1
ATOM 1745 N N . GLY A 1 276 ? 23.035 8.715 49.940 1.00 25.88 275 GLY A N 1
ATOM 1746 C CA . GLY A 1 276 ? 21.609 8.955 49.938 1.00 24.27 275 GLY A CA 1
ATOM 1747 C C . GLY A 1 276 ? 21.129 9.657 51.200 1.00 24.41 275 GLY A C 1
ATOM 1748 O O . GLY A 1 276 ? 19.953 10.014 51.300 1.00 25.64 275 GLY A O 1
ATOM 1749 N N . ARG A 1 277 ? 22.005 9.802 52.189 1.00 23.90 276 ARG A N 1
ATOM 1750 C CA . ARG A 1 277 ? 21.563 10.281 53.500 1.00 25.01 276 ARG A CA 1
ATOM 1751 C C . ARG A 1 277 ? 21.431 11.800 53.574 1.00 21.99 276 ARG A C 1
ATOM 1752 O O . ARG A 1 277 ? 20.882 12.340 54.537 1.00 22.80 276 ARG A O 1
ATOM 1760 N N . ARG A 1 278 ? 21.916 12.494 52.549 1.00 20.35 277 ARG A N 1
ATOM 1761 C CA . ARG A 1 278 ? 21.900 13.948 52.591 1.00 17.32 277 ARG A CA 1
ATOM 1762 C C . ARG A 1 278 ? 21.056 14.550 51.482 1.00 18.11 277 ARG A C 1
ATOM 1763 O O . ARG A 1 278 ? 21.383 14.397 50.289 1.00 17.78 277 ARG A O 1
ATOM 1771 N N . ILE A 1 279 ? 19.973 15.234 51.875 1.00 17.51 278 ILE A N 1
ATOM 1772 C CA . ILE A 1 279 ? 18.970 15.706 50.897 1.00 18.20 278 ILE A CA 1
ATOM 1773 C C . ILE A 1 279 ? 18.618 17.178 51.113 1.00 19.41 278 ILE A C 1
ATOM 1774 O O . ILE A 1 279 ? 18.035 17.814 50.236 1.00 20.89 278 ILE A O 1
ATOM 1779 N N . GLY A 1 280 ? 18.897 17.690 52.311 1.00 19.62 279 GLY A N 1
ATOM 1780 C CA . GLY A 1 280 ? 18.467 19.045 52.662 1.00 17.27 279 GLY A CA 1
ATOM 1781 C C . GLY A 1 280 ? 19.547 20.099 52.490 1.00 18.19 279 GLY A C 1
ATOM 1782 O O . GLY A 1 280 ? 20.643 19.964 53.031 1.00 17.71 279 GLY A O 1
ATOM 1783 N N . ILE A 1 281 ? 19.211 21.184 51.776 1.00 17.91 280 ILE A N 1
ATOM 1784 C CA . ILE A 1 281 ? 20.154 22.293 51.536 1.00 16.79 280 ILE A CA 1
ATOM 1785 C C . ILE A 1 281 ? 20.799 22.778 52.837 1.00 17.52 280 ILE A C 1
ATOM 1786 O O . ILE A 1 281 ? 22.002 23.088 52.866 1.00 16.40 280 ILE A O 1
ATOM 1791 N N . ALA A 1 282 ? 19.991 22.951 53.888 1.00 17.88 281 ALA A N 1
ATOM 1792 C CA . ALA A 1 282 ? 20.528 23.534 55.132 1.00 19.59 281 ALA A CA 1
ATOM 1793 C C . ALA A 1 282 ? 21.612 22.616 55.701 1.00 17.93 281 ALA A C 1
ATOM 1794 O O . ALA A 1 282 ? 22.578 23.074 56.333 1.00 20.13 281 ALA A O 1
ATOM 1796 N N . ASN A 1 283 ? 21.455 21.307 55.484 1.00 18.30 282 ASN A N 1
ATOM 1797 C CA . ASN A 1 283 ? 22.474 20.353 55.927 1.00 18.74 282 ASN A CA 1
ATOM 1798 C C . ASN A 1 283 ? 23.775 20.480 55.103 1.00 19.22 282 ASN A C 1
ATOM 1799 O O . ASN A 1 283 ? 24.875 20.503 55.685 1.00 19.39 282 ASN A O 1
ATOM 1804 N N . CYS A 1 284 ? 23.661 20.601 53.774 1.00 17.49 283 CYS A N 1
ATOM 1805 C CA . CYS A 1 284 ? 24.853 20.778 52.949 1.00 17.96 283 CYS A CA 1
ATOM 1806 C C . CYS A 1 284 ? 25.670 21.954 53.457 1.00 19.22 283 CYS A C 1
ATOM 1807 O O . CYS A 1 284 ? 26.910 21.935 53.378 1.00 18.54 283 CYS A O 1
ATOM 1810 N N . GLN A 1 285 ? 24.971 23.021 53.849 1.00 16.62 284 GLN A N 1
ATOM 1811 C CA . GLN A 1 285 ? 25.631 24.330 54.042 1.00 16.78 284 GLN A CA 1
ATOM 1812 C C . GLN A 1 285 ? 26.596 24.324 55.227 1.00 18.27 284 GLN A C 1
ATOM 1813 O O . GLN A 1 285 ? 27.508 25.144 55.314 1.00 18.51 284 GLN A O 1
ATOM 1819 N N . VAL A 1 286 ? 26.366 23.430 56.169 1.00 20.52 285 VAL A N 1
ATOM 1820 C CA . VAL A 1 286 ? 27.244 23.364 57.337 1.00 21.47 285 VAL A CA 1
ATOM 1821 C C . VAL A 1 286 ? 28.633 22.804 56.976 1.00 20.66 285 VAL A C 1
ATOM 1822 O O . VAL A 1 286 ? 29.609 23.145 57.619 1.00 21.86 285 VAL A O 1
ATOM 1826 N N . CYS A 1 287 ? 28.709 21.875 56.012 1.00 19.69 286 CYS A N 1
ATOM 1827 C CA . CYS A 1 287 ? 29.995 21.256 55.665 1.00 19.30 286 CYS A CA 1
ATOM 1828 C C . CYS A 1 287 ? 30.626 21.937 54.444 1.00 19.87 286 CYS A C 1
ATOM 1829 O O . CYS A 1 287 ? 31.858 22.024 54.309 1.00 19.69 286 CYS A O 1
ATOM 1832 N N . HIS A 1 288 ? 29.767 22.349 53.511 1.00 18.47 287 HIS A N 1
ATOM 1833 C CA . HIS A 1 288 ? 30.233 22.917 52.257 1.00 17.67 287 HIS A CA 1
ATOM 1834 C C . HIS A 1 288 ? 30.518 24.418 52.408 1.00 17.22 287 HIS A C 1
ATOM 1835 O O . HIS A 1 288 ? 29.833 25.269 51.833 1.00 16.38 287 HIS A O 1
ATOM 1842 N N . THR A 1 289 ? 31.497 24.718 53.266 1.00 19.25 288 THR A N 1
ATOM 1843 C CA . THR A 1 289 ? 31.746 26.078 53.701 1.00 18.02 288 THR A CA 1
ATOM 1844 C C . THR A 1 289 ? 32.801 26.696 52.793 1.00 18.71 288 THR A C 1
ATOM 1845 O O . THR A 1 289 ? 33.511 25.977 52.090 1.00 19.70 288 THR A O 1
ATOM 1849 N N . SER A 1 290 ? 33.020 27.995 52.960 1.00 18.95 289 SER A N 1
ATOM 1850 C CA A SER A 1 290 ? 33.887 28.735 52.057 0.50 18.57 289 SER A CA 1
ATOM 1851 C CA B SER A 1 290 ? 33.904 28.773 52.088 0.50 19.86 289 SER A CA 1
ATOM 1852 C C . SER A 1 290 ? 35.333 28.247 52.144 1.00 21.13 289 SER A C 1
ATOM 1853 O O . SER A 1 290 ? 36.076 28.368 51.181 1.00 22.15 289 SER A O 1
ATOM 1858 N N . TYR A 1 291 ? 35.749 27.767 53.320 1.00 22.02 290 TYR A N 1
ATOM 1859 C CA . TYR A 1 291 ? 37.139 27.366 53.550 1.00 19.38 290 TYR A CA 1
ATOM 1860 C C . TYR A 1 291 ? 37.438 25.872 53.345 1.00 23.16 290 TYR A C 1
ATOM 1861 O O . TYR A 1 291 ? 38.584 25.436 53.462 1.00 21.35 290 TYR A O 1
ATOM 1870 N N . SER A 1 292 ? 36.415 25.068 53.047 1.00 21.40 291 SER A N 1
ATOM 1871 C CA . SER A 1 292 ? 36.617 23.621 52.940 1.00 20.69 291 SER A CA 1
ATOM 1872 C C . SER A 1 292 ? 37.093 23.259 51.531 1.00 19.91 291 SER A C 1
ATOM 1873 O O . SER A 1 292 ? 36.626 23.851 50.557 1.00 19.29 291 SER A O 1
ATOM 1876 N N . LYS A 1 293 ? 38.049 22.339 51.430 1.00 19.91 292 LYS A N 1
ATOM 1877 C CA . LYS A 1 293 ? 38.585 21.922 50.121 1.00 20.56 292 LYS A CA 1
ATOM 1878 C C . LYS A 1 293 ? 38.800 20.427 50.093 1.00 19.52 292 LYS A C 1
ATOM 1879 O O . LYS A 1 293 ? 38.924 19.791 51.149 1.00 21.47 292 LYS A O 1
ATOM 1885 N N . ASP A 1 294 ? 38.875 19.875 48.875 1.00 17.92 293 ASP A N 1
ATOM 1886 C CA . ASP A 1 294 ? 39.313 18.488 48.652 1.00 18.50 293 ASP A CA 1
ATOM 1887 C C . ASP A 1 294 ? 40.854 18.447 48.566 1.00 19.75 293 ASP A C 1
ATOM 1888 O O . ASP A 1 294 ? 41.447 19.007 47.632 1.00 21.16 293 ASP A O 1
ATOM 1893 N N . PRO A 1 295 ? 41.511 17.768 49.517 1.00 21.16 294 PRO A N 1
ATOM 1894 C CA . PRO A 1 295 ? 42.995 17.773 49.514 1.00 21.56 294 PRO A CA 1
ATOM 1895 C C . PRO A 1 295 ? 43.588 17.028 48.308 1.00 20.09 294 PRO A C 1
ATOM 1896 O O . PRO A 1 295 ? 44.706 17.308 47.920 1.00 21.41 294 PRO A O 1
ATOM 1900 N N . GLU A 1 296 ? 42.848 16.097 47.704 1.00 20.73 295 GLU A N 1
ATOM 1901 C CA . GLU A 1 296 ? 43.363 15.406 46.510 1.00 21.20 295 GLU A CA 1
ATOM 1902 C C . GLU A 1 296 ? 43.510 16.286 45.260 1.00 21.00 295 GLU A C 1
ATOM 1903 O O . GLU A 1 296 ? 44.221 15.922 44.312 1.00 20.23 295 GLU A O 1
ATOM 1909 N N . THR A 1 297 ? 42.886 17.461 45.258 1.00 20.41 296 THR A N 1
ATOM 1910 C CA . THR A 1 297 ? 42.801 18.262 44.026 1.00 19.25 296 THR A CA 1
ATOM 1911 C C . THR A 1 297 ? 43.015 19.737 44.325 1.00 19.48 296 THR A C 1
ATOM 1912 O O . THR A 1 297 ? 43.261 20.512 43.408 1.00 19.64 296 THR A O 1
ATOM 1916 N N . GLY A 1 298 ? 42.775 20.150 45.570 1.00 19.43 297 GLY A N 1
ATOM 1917 C CA . GLY A 1 298 ? 42.658 21.584 45.858 1.00 17.79 297 GLY A CA 1
ATOM 1918 C C . GLY A 1 298 ? 41.313 22.218 45.484 1.00 20.31 297 GLY A C 1
ATOM 1919 O O . GLY A 1 298 ? 41.125 23.438 45.655 1.00 18.51 297 GLY A O 1
ATOM 1920 N N . SER A 1 299 ? 40.365 21.413 45.010 1.00 15.70 298 SER A N 1
ATOM 1921 C CA . SER A 1 299 ? 39.064 21.956 44.568 1.00 18.32 298 SER A CA 1
ATOM 1922 C C . SER A 1 299 ? 38.225 22.464 45.756 1.00 18.10 298 SER A C 1
ATOM 1923 O O . SER A 1 299 ? 38.246 21.882 46.856 1.00 18.46 298 SER A O 1
ATOM 1926 N N . PRO A 1 300 ? 37.537 23.591 45.570 1.00 17.06 299 PRO A N 1
ATOM 1927 C CA . PRO A 1 300 ? 36.722 24.155 46.639 1.00 19.42 299 PRO A CA 1
ATOM 1928 C C . PRO A 1 300 ? 35.520 23.282 46.925 1.00 17.51 299 PRO A C 1
ATOM 1929 O O . PRO A 1 300 ? 34.904 22.764 45.988 1.00 18.27 299 PRO A O 1
ATOM 1933 N N . LEU A 1 301 ? 35.183 23.121 48.206 1.00 16.99 300 LEU A N 1
ATOM 1934 C CA . LEU A 1 301 ? 33.913 22.484 48.567 1.00 16.41 300 LEU A CA 1
ATOM 1935 C C . LEU A 1 301 ? 32.867 23.502 48.939 1.00 16.20 300 LEU A C 1
ATOM 1936 O O . LEU A 1 301 ? 31.727 23.122 49.286 1.00 17.36 300 LEU A O 1
ATOM 1941 N N . ASP A 1 302 ? 33.248 24.782 48.925 1.00 14.74 301 ASP A N 1
ATOM 1942 C CA . ASP A 1 302 ? 32.248 25.847 49.119 1.00 16.06 301 ASP A CA 1
ATOM 1943 C C . ASP A 1 302 ? 30.970 25.580 48.292 1.00 15.47 301 ASP A C 1
ATOM 1944 O O . ASP A 1 302 ? 31.059 25.298 47.092 1.00 16.57 301 ASP A O 1
ATOM 1949 N N . MET A 1 303 ? 29.790 25.722 48.911 1.00 16.03 302 MET A N 1
ATOM 1950 C CA . MET A 1 303 ? 28.525 25.271 48.267 1.00 16.97 302 MET A CA 1
ATOM 1951 C C . MET A 1 303 ? 28.382 25.954 46.914 1.00 16.69 302 MET A C 1
ATOM 1952 O O . MET A 1 303 ? 28.002 25.339 45.916 1.00 16.25 302 MET A O 1
ATOM 1957 N N . GLY A 1 304 ? 28.685 27.240 46.890 1.00 15.97 303 GLY A N 1
ATOM 1958 C CA . GLY A 1 304 ? 28.502 28.030 45.666 1.00 16.05 303 GLY A CA 1
ATOM 1959 C C . GLY A 1 304 ? 29.546 27.697 44.605 1.00 17.46 303 GLY A C 1
ATOM 1960 O O . GLY A 1 304 ? 29.202 27.471 43.437 1.00 14.01 303 GLY A O 1
ATOM 1961 N N . ALA A 1 305 ? 30.823 27.712 44.980 1.00 15.00 304 ALA A N 1
ATOM 1962 C CA . ALA A 1 305 ? 31.877 27.386 44.010 1.00 16.16 304 ALA A CA 1
ATOM 1963 C C . ALA A 1 305 ? 31.673 25.980 43.438 1.00 15.66 304 ALA A C 1
ATOM 1964 O O . ALA A 1 305 ? 31.808 25.773 42.232 1.00 15.63 304 ALA A O 1
ATOM 1966 N N . MET A 1 306 ? 31.345 25.024 44.307 1.00 13.29 305 MET A N 1
ATOM 1967 C CA . MET A 1 306 ? 31.103 23.650 43.862 1.00 13.16 305 MET A CA 1
ATOM 1968 C C . MET A 1 306 ? 29.894 23.579 42.905 1.00 13.94 305 MET A C 1
ATOM 1969 O O . MET A 1 306 ? 29.977 22.995 41.816 1.00 13.34 305 MET A O 1
ATOM 1974 N N . VAL A 1 307 ? 28.759 24.101 43.338 1.00 12.68 306 VAL A N 1
ATOM 1975 C CA . VAL A 1 307 ? 27.550 23.982 42.520 1.00 11.53 306 VAL A CA 1
ATOM 1976 C C . VAL A 1 307 ? 27.743 24.711 41.181 1.00 11.58 306 VAL A C 1
ATOM 1977 O O . VAL A 1 307 ? 27.409 24.157 40.123 1.00 12.32 306 VAL A O 1
ATOM 1981 N N . HIS A 1 308 ? 28.337 25.900 41.192 1.00 12.98 307 HIS A N 1
ATOM 1982 C CA . HIS A 1 308 ? 28.552 26.579 39.897 1.00 11.73 307 HIS A CA 1
ATOM 1983 C C . HIS A 1 308 ? 29.426 25.707 38.967 1.00 12.01 307 HIS A C 1
ATOM 1984 O O . HIS A 1 308 ? 29.110 25.543 37.778 1.00 11.02 307 HIS A O 1
ATOM 1991 N N . ALA A 1 309 ? 30.545 25.192 39.492 1.00 10.80 308 ALA A N 1
ATOM 1992 C CA . ALA A 1 309 ? 31.504 24.457 38.650 1.00 10.77 308 ALA A CA 1
ATOM 1993 C C . ALA A 1 309 ? 30.910 23.124 38.182 1.00 12.12 308 ALA A C 1
ATOM 1994 O O . ALA A 1 309 ? 31.218 22.649 37.091 1.00 11.62 308 ALA A O 1
ATOM 1996 N N . ILE A 1 310 ? 30.110 22.482 39.039 1.00 10.71 309 ILE A N 1
ATOM 1997 C CA . ILE A 1 310 ? 29.412 21.253 38.604 1.00 11.55 309 ILE A CA 1
ATOM 1998 C C . ILE A 1 310 ? 28.550 21.554 37.392 1.00 12.38 309 ILE A C 1
ATOM 1999 O O . ILE A 1 310 ? 28.628 20.867 36.354 1.00 11.82 309 ILE A O 1
ATOM 2004 N N . HIS A 1 311 ? 27.746 22.609 37.480 1.00 11.23 310 HIS A N 1
ATOM 2005 C CA . HIS A 1 311 ? 26.773 22.846 36.413 1.00 11.75 310 HIS A CA 1
ATOM 2006 C C . HIS A 1 311 ? 27.425 23.485 35.180 1.00 11.85 310 HIS A C 1
ATOM 2007 O O . HIS A 1 311 ? 26.912 23.345 34.066 1.00 12.18 310 HIS A O 1
ATOM 2014 N N . LYS A 1 312 ? 28.615 24.060 35.370 1.00 11.20 311 LYS A N 1
ATOM 2015 C CA . LYS A 1 312 ? 29.424 24.566 34.246 1.00 10.54 311 LYS A CA 1
ATOM 2016 C C . LYS A 1 312 ? 30.226 23.434 33.581 1.00 11.36 311 LYS A C 1
ATOM 2017 O O . LYS A 1 312 ? 30.864 23.663 32.565 1.00 10.71 311 LYS A O 1
ATOM 2023 N N . GLY A 1 313 ? 30.223 22.234 34.163 1.00 11.14 312 GLY A N 1
ATOM 2024 C CA . GLY A 1 313 ? 31.036 21.131 33.635 1.00 11.20 312 GLY A CA 1
ATOM 2025 C C . GLY A 1 313 ? 32.535 21.364 33.759 1.00 12.21 312 GLY A C 1
ATOM 2026 O O . GLY A 1 313 ? 33.304 20.854 32.944 1.00 11.68 312 GLY A O 1
ATOM 2027 N N . THR A 1 314 ? 32.961 22.015 34.844 1.00 12.30 313 THR A N 1
ATOM 2028 C CA . THR A 1 314 ? 34.393 22.193 35.081 1.00 13.79 313 THR A CA 1
ATOM 2029 C C . THR A 1 314 ? 34.878 21.514 36.355 1.00 14.84 313 THR A C 1
ATOM 2030 O O . THR A 1 314 ? 36.079 21.310 36.513 1.00 18.82 313 THR A O 1
ATOM 2034 N N . TYR A 1 315 ? 33.979 21.192 37.279 1.00 13.21 314 TYR A N 1
ATOM 2035 C CA . TYR A 1 315 ? 34.412 20.734 38.602 1.00 13.28 314 TYR A CA 1
ATOM 2036 C C . TYR A 1 315 ? 35.045 19.342 38.500 1.00 14.30 314 TYR A C 1
ATOM 2037 O O . TYR A 1 315 ? 34.561 18.479 37.752 1.00 13.80 314 TYR A O 1
ATOM 2046 N N . ALA A 1 316 ? 36.089 19.098 39.314 1.00 15.09 315 ALA A N 1
ATOM 2047 C CA . ALA A 1 316 ? 36.605 17.729 39.467 1.00 15.78 315 ALA A CA 1
ATOM 2048 C C . ALA A 1 316 ? 37.248 17.615 40.830 1.00 14.36 315 ALA A C 1
ATOM 2049 O O . ALA A 1 316 ? 37.927 18.530 41.263 1.00 17.03 315 ALA A O 1
ATOM 2051 N N . MET A 1 317 ? 36.977 16.511 41.515 1.00 14.99 316 MET A N 1
ATOM 2052 C CA . MET A 1 317 ? 37.524 16.272 42.859 1.00 15.29 316 MET A CA 1
ATOM 2053 C C . MET A 1 317 ? 37.560 14.767 43.100 1.00 15.94 316 MET A C 1
ATOM 2054 O O . MET A 1 317 ? 37.039 13.978 42.286 1.00 18.12 316 MET A O 1
ATOM 2059 N N . VAL A 1 318 ? 38.288 14.362 44.146 1.00 18.21 317 VAL A N 1
ATOM 2060 C CA . VAL A 1 318 ? 38.318 12.960 44.530 1.00 19.86 317 VAL A CA 1
ATOM 2061 C C . VAL A 1 318 ? 37.551 12.801 45.845 1.00 19.35 317 VAL A C 1
ATOM 2062 O O . VAL A 1 318 ? 37.803 13.527 46.802 1.00 17.59 317 VAL A O 1
ATOM 2066 N N . GLY A 1 319 ? 36.526 11.948 45.855 1.00 20.42 318 GLY A N 1
ATOM 2067 C CA . GLY A 1 319 ? 35.708 11.850 47.047 1.00 20.52 318 GLY A CA 1
ATOM 2068 C C . GLY A 1 319 ? 35.947 10.552 47.787 1.00 24.49 318 GLY A C 1
ATOM 2069 O O . GLY A 1 319 ? 37.061 9.976 47.790 1.00 23.31 318 GLY A O 1
ATOM 2070 N N . TYR A 1 320 ? 34.887 10.078 48.420 1.00 24.70 319 TYR A N 1
ATOM 2071 C CA . TYR A 1 320 ? 35.005 8.949 49.328 1.00 28.06 319 TYR A CA 1
ATOM 2072 C C . TYR A 1 320 ? 35.511 7.686 48.620 1.00 26.05 319 TYR A C 1
ATOM 2073 O O . TYR A 1 320 ? 35.094 7.347 47.487 1.00 24.82 319 TYR A O 1
ATOM 2082 N N . SER A 1 321 ? 36.417 6.999 49.310 1.00 27.12 320 SER A N 1
ATOM 2083 C CA . SER A 1 321 ? 37.066 5.780 48.832 1.00 27.94 320 SER A CA 1
ATOM 2084 C C . SER A 1 321 ? 38.052 6.039 47.681 1.00 29.33 320 SER A C 1
ATOM 2085 O O . SER A 1 321 ? 38.514 5.099 47.032 1.00 28.62 320 SER A O 1
ATOM 2088 N N . GLY A 1 322 ? 38.364 7.315 47.419 1.00 23.23 321 GLY A N 1
ATOM 2089 C CA . GLY A 1 322 ? 39.313 7.655 46.366 1.00 23.48 321 GLY A CA 1
ATOM 2090 C C . GLY A 1 322 ? 38.719 7.712 44.963 1.00 23.43 321 GLY A C 1
ATOM 2091 O O . GLY A 1 322 ? 39.447 7.864 43.980 1.00 24.58 321 GLY A O 1
ATOM 2092 N N . THR A 1 323 ? 37.394 7.657 44.866 1.00 21.85 322 THR A N 1
ATOM 2093 C CA . THR A 1 323 ? 36.713 7.803 43.577 1.00 20.23 322 THR A CA 1
ATOM 2094 C C . THR A 1 323 ? 36.845 9.216 43.033 1.00 19.78 322 THR A C 1
ATOM 2095 O O . THR A 1 323 ? 36.445 10.186 43.699 1.00 18.46 322 THR A O 1
ATOM 2099 N N . ALA A 1 324 ? 37.348 9.330 41.801 1.00 17.27 323 ALA A N 1
ATOM 2100 C CA . ALA A 1 324 ? 37.427 10.634 41.152 1.00 16.85 323 ALA A CA 1
ATOM 2101 C C . ALA A 1 324 ? 36.087 10.958 40.497 1.00 16.67 323 ALA A C 1
ATOM 2102 O O . ALA A 1 324 ? 35.482 10.109 39.847 1.00 18.66 323 ALA A O 1
ATOM 2104 N N . TYR A 1 325 ? 35.633 12.187 40.692 1.00 15.88 324 TYR A N 1
ATOM 2105 C CA . TYR A 1 325 ? 34.381 12.694 40.090 1.00 16.78 324 TYR A CA 1
ATOM 2106 C C . TYR A 1 325 ? 34.723 13.885 39.238 1.00 15.64 324 TYR A C 1
ATOM 2107 O O . TYR A 1 325 ? 35.036 14.968 39.757 1.00 15.83 324 TYR A O 1
ATOM 2116 N N . ASP A 1 326 ? 34.753 13.669 37.930 1.00 15.82 325 ASP A N 1
ATOM 2117 C CA . ASP A 1 326 ? 35.157 14.717 36.983 1.00 13.26 325 ASP A CA 1
ATOM 2118 C C . ASP A 1 326 ? 33.920 15.095 36.168 1.00 13.98 325 ASP A C 1
ATOM 2119 O O . ASP A 1 326 ? 33.509 14.352 35.291 1.00 12.95 325 ASP A O 1
ATOM 2124 N N . PHE A 1 327 ? 33.372 16.267 36.454 1.00 12.81 326 PHE A N 1
ATOM 2125 C CA . PHE A 1 327 ? 32.108 16.724 35.840 1.00 13.89 326 PHE A CA 1
ATOM 2126 C C . PHE A 1 327 ? 32.344 17.366 34.486 1.00 14.19 326 PHE A C 1
ATOM 2127 O O . PHE A 1 327 ? 31.388 17.815 33.858 1.00 12.58 326 PHE A O 1
ATOM 2135 N N . SER A 1 328 ? 33.597 17.325 34.020 1.00 14.41 327 SER A N 1
ATOM 2136 C CA . SER A 1 328 ? 33.947 17.863 32.688 1.00 14.13 327 SER A CA 1
ATOM 2137 C C . SER A 1 328 ? 34.003 16.813 31.598 1.00 14.00 327 SER A C 1
ATOM 2138 O O . SER A 1 328 ? 34.028 17.176 30.419 1.00 14.53 327 SER A O 1
ATOM 2141 N N . GLY A 1 329 ? 34.182 15.539 31.982 1.00 12.81 328 GLY A N 1
ATOM 2142 C CA . GLY A 1 329 ? 34.389 14.467 30.984 1.00 12.96 328 GLY A CA 1
ATOM 2143 C C . GLY A 1 329 ? 35.805 14.459 30.389 1.00 17.52 328 GLY A C 1
ATOM 2144 O O . GLY A 1 329 ? 36.148 13.602 29.565 1.00 16.92 328 GLY A O 1
ATOM 2145 N N . THR A 1 330 ? 36.644 15.418 30.779 1.00 14.13 329 THR A N 1
ATOM 2146 C CA . THR A 1 330 ? 37.925 15.567 30.066 1.00 16.22 329 THR A CA 1
ATOM 2147 C C . THR A 1 330 ? 38.953 14.559 30.561 1.00 16.24 329 THR A C 1
ATOM 2148 O O . THR A 1 330 ? 39.902 14.233 29.841 1.00 17.56 329 THR A O 1
ATOM 2152 N N . MET A 1 331 ? 38.794 14.102 31.799 1.00 16.20 330 MET A N 1
ATOM 2153 C CA . MET A 1 331 ? 39.719 13.095 32.303 1.00 17.53 330 MET A CA 1
ATOM 2154 C C . MET A 1 331 ? 39.665 11.810 31.462 1.00 19.30 330 MET A C 1
ATOM 2155 O O . MET A 1 331 ? 40.710 11.261 31.083 1.00 16.94 330 MET A O 1
ATOM 2160 N N . ALA A 1 332 ? 38.454 11.303 31.195 1.00 18.58 331 ALA A N 1
ATOM 2161 C CA . ALA A 1 332 ? 38.314 10.127 30.335 1.00 19.41 331 ALA A CA 1
ATOM 2162 C C . ALA A 1 332 ? 38.900 10.350 28.948 1.00 21.20 331 ALA A C 1
ATOM 2163 O O . ALA A 1 332 ? 39.492 9.442 28.377 1.00 19.60 331 ALA A O 1
ATOM 2165 N N . LYS A 1 333 ? 38.729 11.550 28.405 1.00 22.17 332 LYS A N 1
ATOM 2166 C CA . LYS A 1 333 ? 39.293 11.888 27.101 1.00 24.30 332 LYS A CA 1
ATOM 2167 C C . LYS A 1 333 ? 40.821 11.822 27.117 1.00 24.70 332 LYS A C 1
ATOM 2168 O O . LYS A 1 333 ? 41.438 11.290 26.194 1.00 24.82 332 LYS A O 1
ATOM 2174 N N . ALA A 1 334 ? 41.434 12.375 28.158 1.00 21.55 333 ALA A N 1
ATOM 2175 C CA . ALA A 1 334 ? 42.885 12.328 28.288 1.00 23.06 333 ALA A CA 1
ATOM 2176 C C . ALA A 1 334 ? 43.368 10.889 28.458 1.00 25.61 333 ALA A C 1
ATOM 2177 O O . ALA A 1 334 ? 44.437 10.496 27.940 1.00 26.73 333 ALA A O 1
ATOM 2179 N N . ALA A 1 335 ? 42.623 10.115 29.235 1.00 23.86 334 ALA A N 1
ATOM 2180 C CA . ALA A 1 335 ? 43.024 8.737 29.473 1.00 24.51 334 ALA A CA 1
ATOM 2181 C C . ALA A 1 335 ? 43.080 7.998 28.129 1.00 25.72 334 ALA A C 1
ATOM 2182 O O . ALA A 1 335 ? 44.031 7.258 27.862 1.00 25.40 334 ALA A O 1
ATOM 2184 N N . ALA A 1 336 ? 42.075 8.216 27.282 1.00 24.51 335 ALA A N 1
ATOM 2185 C CA . ALA A 1 336 ? 41.998 7.523 25.996 1.00 27.67 335 ALA A CA 1
ATOM 2186 C C . ALA A 1 336 ? 43.028 8.071 25.006 1.00 29.60 335 ALA A C 1
ATOM 2187 O O . ALA A 1 336 ? 43.624 7.319 24.225 1.00 27.90 335 ALA A O 1
ATOM 2189 N N . GLU A 1 337 ? 43.305 9.369 25.091 1.00 27.95 336 GLU A N 1
ATOM 2190 C CA . GLU A 1 337 ? 44.196 10.007 24.119 1.00 29.38 336 GLU A CA 1
ATOM 2191 C C . GLU A 1 337 ? 45.682 9.839 24.476 1.00 30.47 336 GLU A C 1
ATOM 2192 O O . GLU A 1 337 ? 46.499 9.483 23.622 1.00 32.63 336 GLU A O 1
ATOM 2198 N N . SER A 1 338 ? 46.010 9.972 25.759 1.00 31.15 337 SER A N 1
ATOM 2199 C CA . SER A 1 338 ? 47.397 10.109 26.200 1.00 32.20 337 SER A CA 1
ATOM 2200 C C . SER A 1 338 ? 47.753 9.053 27.243 1.00 32.40 337 SER A C 1
ATOM 2201 O O . SER A 1 338 ? 48.922 8.891 27.590 1.00 31.16 337 SER A O 1
ATOM 2204 N N . GLY A 1 339 ? 46.740 8.439 27.841 1.00 30.04 338 GLY A N 1
ATOM 2205 C CA . GLY A 1 339 ? 46.967 7.706 29.075 1.00 29.41 338 GLY A CA 1
ATOM 2206 C C . GLY A 1 339 ? 46.885 8.591 30.305 1.00 27.29 338 GLY A C 1
ATOM 2207 O O . GLY A 1 339 ? 47.434 9.709 30.340 1.00 27.54 338 GLY A O 1
ATOM 2208 N N . TYR A 1 340 ? 46.185 8.089 31.317 1.00 23.87 339 TYR A N 1
ATOM 2209 C CA . TYR A 1 340 ? 46.024 8.800 32.589 1.00 22.57 339 TYR A CA 1
ATOM 2210 C C . TYR A 1 340 ? 45.687 7.729 33.621 1.00 23.72 339 TYR A C 1
ATOM 2211 O O . TYR A 1 340 ? 44.529 7.370 33.812 1.00 21.70 339 TYR A O 1
ATOM 2220 N N . PRO A 1 341 ? 46.724 7.158 34.240 1.00 24.98 340 PRO A N 1
ATOM 2221 C CA . PRO A 1 341 ? 46.578 5.917 34.994 1.00 26.06 340 PRO A CA 1
ATOM 2222 C C . PRO A 1 341 ? 45.686 6.042 36.234 1.00 24.47 340 PRO A C 1
ATOM 2223 O O . PRO A 1 341 ? 45.127 5.053 36.677 1.00 25.33 340 PRO A O 1
ATOM 2227 N N . GLN A 1 342 ? 45.522 7.247 36.759 1.00 24.32 341 GLN A N 1
ATOM 2228 C CA . GLN A 1 342 ? 44.626 7.476 37.888 1.00 24.08 341 GLN A CA 1
ATOM 2229 C C . GLN A 1 342 ? 43.122 7.411 37.558 1.00 25.40 341 GLN A C 1
ATOM 2230 O O . GLN A 1 342 ? 42.292 7.246 38.455 1.00 25.46 341 GLN A O 1
ATOM 2236 N N . TYR A 1 343 ? 42.791 7.427 36.269 1.00 22.92 342 TYR A N 1
ATOM 2237 C CA . TYR A 1 343 ? 41.408 7.209 35.851 1.00 20.26 342 TYR A CA 1
ATOM 2238 C C . TYR A 1 343 ? 41.144 5.716 35.639 1.00 20.65 342 TYR A C 1
ATOM 2239 O O . TYR A 1 343 ? 41.747 5.085 34.749 1.00 21.81 342 TYR A O 1
ATOM 2248 N N . ARG A 1 344 ? 40.244 5.171 36.450 1.00 19.43 343 ARG A N 1
ATOM 2249 C CA . ARG A 1 344 ? 39.883 3.740 36.372 1.00 21.17 343 ARG A CA 1
ATOM 2250 C C . ARG A 1 344 ? 38.451 3.583 35.932 1.00 19.53 343 ARG A C 1
ATOM 2251 O O . ARG A 1 344 ? 37.515 3.855 36.711 1.00 18.96 343 ARG A O 1
ATOM 2259 N N . GLU A 1 345 ? 38.274 3.239 34.655 1.00 19.35 344 GLU A N 1
ATOM 2260 C CA . GLU A 1 345 ? 36.939 3.062 34.078 1.00 21.43 344 GLU A CA 1
ATOM 2261 C C . GLU A 1 345 ? 36.150 2.121 34.960 1.00 22.47 344 GLU A C 1
ATOM 2262 O O . GLU A 1 345 ? 36.653 1.053 35.360 1.00 22.86 344 GLU A O 1
ATOM 2268 N N . GLY A 1 346 ? 34.912 2.505 35.259 1.00 23.00 345 GLY A N 1
ATOM 2269 C CA . GLY A 1 346 ? 34.000 1.625 35.981 1.00 22.76 345 GLY A CA 1
ATOM 2270 C C . GLY A 1 346 ? 34.025 1.915 37.467 1.00 24.10 345 GLY A C 1
ATOM 2271 O O . GLY A 1 346 ? 33.160 1.440 38.220 1.00 23.33 345 GLY A O 1
ATOM 2272 N N . LYS A 1 347 ? 35.016 2.701 37.897 1.00 22.07 346 LYS A N 1
ATOM 2273 C CA . LYS A 1 347 ? 35.129 3.120 39.305 1.00 24.10 346 LYS A CA 1
ATOM 2274 C C . LYS A 1 347 ? 35.100 4.648 39.372 1.00 22.12 346 LYS A C 1
ATOM 2275 O O . LYS A 1 347 ? 34.150 5.235 39.884 1.00 21.69 346 LYS A O 1
ATOM 2281 N N . ASP A 1 348 ? 36.047 5.296 38.709 1.00 19.50 347 ASP A N 1
ATOM 2282 C CA . ASP A 1 348 ? 35.975 6.757 38.630 1.00 16.74 347 ASP A CA 1
ATOM 2283 C C . ASP A 1 348 ? 34.955 7.204 37.588 1.00 17.92 347 ASP A C 1
ATOM 2284 O O . ASP A 1 348 ? 34.542 6.407 36.735 1.00 19.52 347 ASP A O 1
ATOM 2289 N N . VAL A 1 349 ? 34.421 8.412 37.780 1.00 17.89 348 VAL A N 1
ATOM 2290 C CA . VAL A 1 349 ? 33.332 8.931 36.942 1.00 18.20 348 VAL A CA 1
ATOM 2291 C C . VAL A 1 349 ? 33.839 10.188 36.239 1.00 19.25 348 VAL A C 1
ATOM 2292 O O . VAL A 1 349 ? 34.235 11.150 36.894 1.00 18.51 348 VAL A O 1
ATOM 2296 N N . SER A 1 350 ? 33.972 10.108 34.921 1.00 16.13 349 SER A N 1
ATOM 2297 C CA . SER A 1 350 ? 34.365 11.292 34.163 1.00 15.18 349 SER A CA 1
ATOM 2298 C C . SER A 1 350 ? 33.337 11.428 33.043 1.00 15.66 349 SER A C 1
ATOM 2299 O O . SER A 1 350 ? 33.400 10.717 32.043 1.00 17.22 349 SER A O 1
ATOM 2302 N N . GLU A 1 351 ? 32.406 12.378 33.215 1.00 14.81 350 GLU A N 1
ATOM 2303 C CA . GLU A 1 351 ? 31.333 12.587 32.242 1.00 14.98 350 GLU A CA 1
ATOM 2304 C C . GLU A 1 351 ? 31.053 14.064 32.205 1.00 13.53 350 GLU A C 1
ATOM 2305 O O . GLU A 1 351 ? 30.944 14.710 33.259 1.00 14.41 350 GLU A O 1
ATOM 2311 N N . ARG A 1 352 ? 30.828 14.585 31.004 1.00 12.55 351 ARG A N 1
ATOM 2312 C CA . ARG A 1 352 ? 30.573 16.022 30.887 1.00 11.99 351 ARG A CA 1
ATOM 2313 C C . ARG A 1 352 ? 29.118 16.324 31.255 1.00 12.17 351 ARG A C 1
ATOM 2314 O O . ARG A 1 352 ? 28.177 15.736 30.666 1.00 13.35 351 ARG A O 1
ATOM 2322 N N . VAL A 1 353 ? 28.937 17.168 32.273 1.00 12.15 352 VAL A N 1
ATOM 2323 C CA . VAL A 1 353 ? 27.605 17.660 32.618 1.00 10.50 352 VAL A CA 1
ATOM 2324 C C . VAL A 1 353 ? 27.029 18.421 31.418 1.00 11.46 352 VAL A C 1
ATOM 2325 O O . VAL A 1 353 ? 27.677 19.331 30.872 1.00 13.41 352 VAL A O 1
ATOM 2329 N N . THR A 1 354 ? 25.774 18.115 31.055 1.00 11.45 353 THR A N 1
ATOM 2330 C CA . THR A 1 354 ? 25.136 18.840 29.928 1.00 11.45 353 THR A CA 1
ATOM 2331 C C . THR A 1 354 ? 23.983 19.667 30.521 1.00 11.94 353 THR A C 1
ATOM 2332 O O . THR A 1 354 ? 22.972 19.106 30.921 1.00 14.91 353 THR A O 1
ATOM 2336 N N . LEU A 1 355 ? 24.204 20.965 30.707 1.00 11.60 354 LEU A N 1
ATOM 2337 C CA . LEU A 1 355 ? 23.221 21.785 31.413 1.00 10.18 354 LEU A CA 1
ATOM 2338 C C . LEU A 1 355 ? 22.192 22.263 30.366 1.00 9.75 354 LEU A C 1
ATOM 2339 O O . LEU A 1 355 ? 22.581 22.742 29.314 1.00 11.08 354 LEU A O 1
ATOM 2344 N N . PRO A 1 356 ? 20.880 22.122 30.646 1.00 10.18 355 PRO A N 1
ATOM 2345 C CA . PRO A 1 356 ? 19.885 22.512 29.634 1.00 11.37 355 PRO A CA 1
ATOM 2346 C C . PRO A 1 356 ? 19.548 24.015 29.566 1.00 10.73 355 PRO A C 1
ATOM 2347 O O . PRO A 1 356 ? 18.651 24.415 28.802 1.00 11.60 355 PRO A O 1
ATOM 2351 N N . VAL A 1 357 ? 20.199 24.832 30.388 1.00 10.30 356 VAL A N 1
ATOM 2352 C CA . VAL A 1 357 ? 20.166 26.286 30.215 1.00 9.43 356 VAL A CA 1
ATOM 2353 C C . VAL A 1 357 ? 21.630 26.710 30.087 1.00 10.74 356 VAL A C 1
ATOM 2354 O O . VAL A 1 357 ? 22.540 25.921 30.420 1.00 10.06 356 VAL A O 1
ATOM 2358 N N . SER A 1 358 ? 21.849 27.962 29.691 1.00 11.43 357 SER A N 1
ATOM 2359 C CA . SER A 1 358 ? 23.212 28.546 29.754 1.00 9.99 357 SER A CA 1
ATOM 2360 C C . SER A 1 358 ? 23.625 28.676 31.229 1.00 11.38 357 SER A C 1
ATOM 2361 O O . SER A 1 358 ? 22.791 28.950 32.094 1.00 10.67 357 SER A O 1
ATOM 2364 N N . ILE A 1 359 ? 24.903 28.462 31.518 1.00 9.82 358 ILE A N 1
ATOM 2365 C CA . ILE A 1 359 ? 25.409 28.679 32.905 1.00 11.87 358 ILE A CA 1
ATOM 2366 C C . ILE A 1 359 ? 25.198 30.162 33.323 1.00 10.36 358 ILE A C 1
ATOM 2367 O O . ILE A 1 359 ? 25.142 30.481 34.527 1.00 12.13 358 ILE A O 1
ATOM 2372 N N . GLY A 1 360 ? 24.961 31.042 32.350 1.00 10.50 359 GLY A N 1
ATOM 2373 C CA . GLY A 1 360 ? 24.692 32.442 32.663 1.00 9.52 359 GLY A CA 1
ATOM 2374 C C . GLY A 1 360 ? 23.244 32.688 33.035 1.00 12.36 359 GLY A C 1
ATOM 2375 O O . GLY A 1 360 ? 22.867 33.821 33.285 1.00 12.29 359 GLY A O 1
ATOM 2376 N N . ASN A 1 361 ? 22.403 31.642 33.019 1.00 11.04 360 ASN A N 1
ATOM 2377 C CA . ASN A 1 361 ? 20.969 31.871 33.312 1.00 11.35 360 ASN A CA 1
ATOM 2378 C C . ASN A 1 361 ? 20.798 31.791 34.846 1.00 9.30 360 ASN A C 1
ATOM 2379 O O . ASN A 1 361 ? 20.360 30.770 35.395 1.00 12.53 360 ASN A O 1
ATOM 2384 N N . CYS A 1 362 ? 21.178 32.872 35.530 1.00 9.17 361 CYS A N 1
ATOM 2385 C CA . CYS A 1 362 ? 21.202 32.832 36.991 1.00 11.09 361 CYS A CA 1
ATOM 2386 C C . CYS A 1 362 ? 19.839 32.528 37.584 1.00 14.02 361 CYS A C 1
ATOM 2387 O O . CYS A 1 362 ? 19.749 32.011 38.695 1.00 14.14 361 CYS A O 1
ATOM 2390 N N . GLN A 1 363 ? 18.792 32.997 36.922 1.00 12.61 362 GLN A N 1
ATOM 2391 C CA . GLN A 1 363 ? 17.451 32.866 37.487 1.00 11.83 362 GLN A CA 1
ATOM 2392 C C . GLN A 1 363 ? 16.965 31.420 37.508 1.00 13.21 362 GLN A C 1
ATOM 2393 O O . GLN A 1 363 ? 15.920 31.149 38.136 1.00 15.20 362 GLN A O 1
ATOM 2399 N N . SER A 1 364 ? 17.697 30.505 36.849 1.00 12.07 363 SER A N 1
ATOM 2400 C CA A SER A 1 364 ? 17.397 29.088 37.006 0.50 12.06 363 SER A CA 1
ATOM 2401 C CA B SER A 1 364 ? 17.379 29.101 36.998 0.50 13.06 363 SER A CA 1
ATOM 2402 C C . SER A 1 364 ? 17.596 28.617 38.424 1.00 12.64 363 SER A C 1
ATOM 2403 O O . SER A 1 364 ? 17.029 27.597 38.811 1.00 11.49 363 SER A O 1
ATOM 2408 N N . CYS A 1 365 ? 18.439 29.319 39.179 1.00 11.77 364 CYS A N 1
ATOM 2409 C CA . CYS A 1 365 ? 18.782 28.880 40.549 1.00 14.27 364 CYS A CA 1
ATOM 2410 C C . CYS A 1 365 ? 18.621 29.938 41.630 1.00 15.63 364 CYS A C 1
ATOM 2411 O O . CYS A 1 365 ? 18.781 29.626 42.837 1.00 14.68 364 CYS A O 1
ATOM 2414 N N . HIS A 1 366 ? 18.566 31.187 41.194 1.00 14.87 365 HIS A N 1
ATOM 2415 C CA . HIS A 1 366 ? 18.570 32.349 42.114 1.00 14.70 365 HIS A CA 1
ATOM 2416 C C . HIS A 1 366 ? 17.259 33.124 41.905 1.00 14.87 365 HIS A C 1
ATOM 2417 O O . HIS A 1 366 ? 16.970 33.570 40.794 1.00 14.70 365 HIS A O 1
ATOM 2424 N N . SER A 1 367 ? 16.417 33.189 42.936 1.00 14.58 366 SER A N 1
ATOM 2425 C CA . SER A 1 367 ? 15.080 33.828 42.796 1.00 16.49 366 SER A CA 1
ATOM 2426 C C . SER A 1 367 ? 15.191 35.337 42.655 1.00 18.10 366 SER A C 1
ATOM 2427 O O . SER A 1 367 ? 15.909 35.976 43.434 1.00 18.78 366 SER A O 1
ATOM 2430 N N . THR A 1 368 ? 14.489 35.894 41.656 1.00 16.31 367 THR A N 1
ATOM 2431 C CA . THR A 1 368 ? 14.366 37.350 41.517 1.00 19.03 367 THR A CA 1
ATOM 2432 C C . THR A 1 368 ? 12.911 37.804 41.644 1.00 19.91 367 THR A C 1
ATOM 2433 O O . THR A 1 368 ? 12.619 38.994 41.547 1.00 21.45 367 THR A O 1
ATOM 2437 N N . ASP A 1 369 ? 11.988 36.871 41.886 1.00 22.74 368 ASP A N 1
ATOM 2438 C CA . ASP A 1 369 ? 10.552 37.240 41.928 1.00 25.77 368 ASP A CA 1
ATOM 2439 C C . ASP A 1 369 ? 9.984 37.354 43.339 1.00 30.09 368 ASP A C 1
ATOM 2440 O O . ASP A 1 369 ? 8.751 37.369 43.503 1.00 31.40 368 ASP A O 1
ATOM 2445 N N . ASP A 1 370 ? 10.854 37.430 44.345 1.00 29.67 369 ASP A N 1
ATOM 2446 C CA . ASP A 1 370 ? 10.407 37.451 45.748 1.00 33.97 369 ASP A CA 1
ATOM 2447 C C . ASP A 1 370 ? 9.498 36.289 46.176 1.00 34.17 369 ASP A C 1
ATOM 2448 O O . ASP A 1 370 ? 8.809 36.407 47.195 1.00 37.11 369 ASP A O 1
ATOM 2453 N N . LYS A 1 371 ? 9.567 35.153 45.480 1.00 30.60 370 LYS A N 1
ATOM 2454 C CA . LYS A 1 371 ? 8.890 33.916 45.899 1.00 30.78 370 LYS A CA 1
ATOM 2455 C C . LYS A 1 371 ? 9.876 32.864 46.406 1.00 27.79 370 LYS A C 1
ATOM 2456 O O . LYS A 1 371 ? 9.493 31.709 46.608 1.00 28.45 370 LYS A O 1
ATOM 2462 N N . GLY A 1 372 ? 11.161 33.216 46.482 1.00 24.60 371 GLY A N 1
ATOM 2463 C CA . GLY A 1 372 ? 12.173 32.295 47.022 1.00 21.89 371 GLY A CA 1
ATOM 2464 C C . GLY A 1 372 ? 12.630 32.724 48.417 1.00 21.83 371 GLY A C 1
ATOM 2465 O O . GLY A 1 372 ? 11.890 33.413 49.124 1.00 22.44 371 GLY A O 1
ATOM 2466 N N . PRO A 1 373 ? 13.870 32.364 48.799 1.00 20.46 372 PRO A N 1
ATOM 2467 C CA . PRO A 1 373 ? 14.474 32.751 50.090 1.00 20.26 372 PRO A CA 1
ATOM 2468 C C . PRO A 1 373 ? 14.445 34.283 50.272 1.00 18.80 372 PRO A C 1
ATOM 2469 O O . PRO A 1 373 ? 14.614 35.025 49.293 1.00 19.30 372 PRO A O 1
ATOM 2473 N N . VAL A 1 374 ? 14.280 34.761 51.510 1.00 19.56 373 VAL A N 1
ATOM 2474 C CA . VAL A 1 374 ? 14.229 36.204 51.704 1.00 19.89 373 VAL A CA 1
ATOM 2475 C C . VAL A 1 374 ? 15.595 36.858 51.438 1.00 19.83 373 VAL A C 1
ATOM 2476 O O . VAL A 1 374 ? 15.654 38.058 51.186 1.00 20.57 373 VAL A O 1
ATOM 2480 N N . ASP A 1 375 ? 16.672 36.061 51.433 1.00 19.11 374 ASP A N 1
ATOM 2481 C CA . ASP A 1 375 ? 18.030 36.571 51.124 1.00 18.95 374 ASP A CA 1
ATOM 2482 C C . ASP A 1 375 ? 18.481 36.119 49.730 1.00 18.29 374 ASP A C 1
ATOM 2483 O O . ASP A 1 375 ? 19.679 35.938 49.483 1.00 17.89 374 ASP A O 1
ATOM 2488 N N . ALA A 1 376 ? 17.513 35.883 48.851 1.00 17.27 375 ALA A N 1
ATOM 2489 C CA . ALA A 1 376 ? 17.816 35.463 47.478 1.00 16.94 375 ALA A CA 1
ATOM 2490 C C . ALA A 1 376 ? 18.777 36.427 46.751 1.00 18.38 375 ALA A C 1
ATOM 2491 O O . ALA A 1 376 ? 19.515 36.012 45.834 1.00 18.39 375 ALA A O 1
ATOM 2493 N N . ALA A 1 377 ? 18.697 37.711 47.097 1.00 18.33 376 ALA A N 1
ATOM 2494 C CA . ALA A 1 377 ? 19.520 38.726 46.430 1.00 19.10 376 ALA A CA 1
ATOM 2495 C C . ALA A 1 377 ? 21.010 38.621 46.767 1.00 19.78 376 ALA A C 1
ATOM 2496 O O . ALA A 1 377 ? 21.808 39.384 46.226 1.00 17.29 376 ALA A O 1
ATOM 2498 N N . SER A 1 378 ? 21.383 37.641 47.600 1.00 18.04 377 SER A N 1
ATOM 2499 C CA . SER A 1 378 ? 22.795 37.365 47.920 1.00 17.11 377 SER A CA 1
ATOM 2500 C C . SER A 1 378 ? 23.665 37.168 46.640 1.00 16.44 377 SER A C 1
ATOM 2501 O O . SER A 1 378 ? 24.868 37.487 46.639 1.00 16.84 377 SER A O 1
ATOM 2504 N N . PHE A 1 379 ? 23.061 36.704 45.542 1.00 14.46 378 PHE A N 1
ATOM 2505 C CA . PHE A 1 379 ? 23.844 36.447 44.328 1.00 14.83 378 PHE A CA 1
ATOM 2506 C C . PHE A 1 379 ? 24.304 37.727 43.632 1.00 15.77 378 PHE A C 1
ATOM 2507 O O . PHE A 1 379 ? 25.019 37.646 42.645 1.00 15.56 378 PHE A O 1
ATOM 2515 N N . LYS A 1 380 ? 23.808 38.885 44.082 1.00 14.00 379 LYS A N 1
ATOM 2516 C CA . LYS A 1 380 ? 24.248 40.177 43.531 1.00 15.41 379 LYS A CA 1
ATOM 2517 C C . LYS A 1 380 ? 25.569 40.728 44.120 1.00 16.20 379 LYS A C 1
ATOM 2518 O O . LYS A 1 380 ? 26.122 41.725 43.624 1.00 15.03 379 LYS A O 1
ATOM 2524 N N . HIS A 1 381 ? 26.003 40.148 45.238 1.00 17.31 380 HIS A N 1
ATOM 2525 C CA . HIS A 1 381 ? 27.134 40.684 46.016 1.00 17.93 380 HIS A CA 1
ATOM 2526 C C . HIS A 1 381 ? 28.387 39.880 45.747 1.00 14.58 380 HIS A C 1
ATOM 2527 O O . HIS A 1 381 ? 28.335 38.644 45.708 1.00 15.64 380 HIS A O 1
ATOM 2534 N N . HIS A 1 382 ? 29.512 40.568 45.581 1.00 16.04 381 HIS A N 1
ATOM 2535 C CA . HIS A 1 382 ? 30.785 39.890 45.316 1.00 16.56 381 HIS A CA 1
ATOM 2536 C C . HIS A 1 382 ? 31.252 39.001 46.476 1.00 17.10 381 HIS A C 1
ATOM 2537 O O . HIS A 1 382 ? 31.105 39.346 47.655 1.00 17.11 381 HIS A O 1
ATOM 2544 N N . LYS A 1 383 ? 31.715 37.806 46.116 1.00 18.40 382 LYS A N 1
ATOM 2545 C CA . LYS A 1 383 ? 32.311 36.851 47.055 1.00 17.26 382 LYS A CA 1
ATOM 2546 C C . LYS A 1 383 ? 33.358 36.109 46.247 1.00 17.62 382 LYS A C 1
ATOM 2547 O O . LYS A 1 383 ? 33.030 35.539 45.216 1.00 17.44 382 LYS A O 1
ATOM 2553 N N . GLY A 1 384 ? 34.618 36.196 46.658 1.00 18.24 383 GLY A N 1
ATOM 2554 C CA . GLY A 1 384 ? 35.756 35.709 45.859 1.00 19.78 383 GLY A CA 1
ATOM 2555 C C . GLY A 1 384 ? 35.516 34.351 45.211 1.00 18.90 383 GLY A C 1
ATOM 2556 O O . GLY A 1 384 ? 35.562 34.222 43.985 1.00 16.67 383 GLY A O 1
ATOM 2557 N N . LEU A 1 385 ? 35.165 33.361 46.022 1.00 17.40 384 LEU A N 1
ATOM 2558 C CA . LEU A 1 385 ? 35.010 32.010 45.495 1.00 18.96 384 LEU A CA 1
ATOM 2559 C C . LEU A 1 385 ? 33.845 31.956 44.494 1.00 17.32 384 LEU A C 1
ATOM 2560 O O . LEU A 1 385 ? 33.883 31.173 43.537 1.00 17.28 384 LEU A O 1
ATOM 2565 N N . ALA A 1 386 ? 32.747 32.656 44.796 1.00 15.27 385 ALA A N 1
ATOM 2566 C CA . ALA A 1 386 ? 31.588 32.615 43.895 1.00 15.33 385 ALA A CA 1
ATOM 2567 C C . ALA A 1 386 ? 31.934 33.208 42.536 1.00 15.16 385 ALA A C 1
ATOM 2568 O O . ALA A 1 386 ? 31.688 32.612 41.502 1.00 15.56 385 ALA A O 1
ATOM 2570 N N . CYS A 1 387 ? 32.550 34.391 42.543 1.00 14.30 386 CYS A N 1
ATOM 2571 C CA . CYS A 1 387 ? 32.864 35.044 41.264 1.00 14.33 386 CYS A CA 1
ATOM 2572 C C . CYS A 1 387 ? 33.928 34.262 40.471 1.00 14.69 386 CYS A C 1
ATOM 2573 O O . CYS A 1 387 ? 33.836 34.118 39.223 1.00 15.81 386 CYS A O 1
ATOM 2576 N N . ALA A 1 388 ? 34.919 33.740 41.200 1.00 15.08 387 ALA A N 1
ATOM 2577 C CA . ALA A 1 388 ? 35.941 32.876 40.605 1.00 15.29 387 ALA A CA 1
ATOM 2578 C C . ALA A 1 388 ? 35.348 31.604 39.975 1.00 14.07 387 ALA A C 1
ATOM 2579 O O . ALA A 1 388 ? 35.939 31.047 39.030 1.00 13.96 387 ALA A O 1
ATOM 2581 N N . SER A 1 389 ? 34.314 31.031 40.585 1.00 14.07 388 SER A N 1
ATOM 2582 C CA . SER A 1 389 ? 33.868 29.695 40.148 1.00 13.28 388 SER A CA 1
ATOM 2583 C C . SER A 1 389 ? 33.344 29.656 38.705 1.00 14.69 388 SER A C 1
ATOM 2584 O O . SER A 1 389 ? 33.259 28.572 38.093 1.00 15.61 388 SER A O 1
ATOM 2587 N N . CYS A 1 390 ? 33.004 30.821 38.151 1.00 12.40 389 CYS A N 1
ATOM 2588 C CA . CYS A 1 390 ? 32.735 30.897 36.718 1.00 11.59 389 CYS A CA 1
ATOM 2589 C C . CYS A 1 390 ? 33.837 31.578 35.917 1.00 12.19 389 CYS A C 1
ATOM 2590 O O . CYS A 1 390 ? 34.208 31.103 34.820 1.00 13.35 389 CYS A O 1
ATOM 2593 N N . HIS A 1 391 ? 34.315 32.733 36.406 1.00 11.71 390 HIS A N 1
ATOM 2594 C CA . HIS A 1 391 ? 35.246 33.527 35.628 1.00 11.91 390 HIS A CA 1
ATOM 2595 C C . HIS A 1 391 ? 36.690 33.062 35.658 1.00 11.62 390 HIS A C 1
ATOM 2596 O O . HIS A 1 391 ? 37.415 33.348 34.712 1.00 14.35 390 HIS A O 1
ATOM 2603 N N . MET A 1 392 ? 37.050 32.222 36.634 1.00 12.81 391 MET A N 1
ATOM 2604 C CA . MET A 1 392 ? 38.446 31.805 36.810 1.00 12.70 391 MET A CA 1
ATOM 2605 C C . MET A 1 392 ? 38.649 30.301 36.690 1.00 14.19 391 MET A C 1
ATOM 2606 O O . MET A 1 392 ? 39.577 29.728 37.269 1.00 15.45 391 MET A O 1
ATOM 2611 N N . SER A 1 393 ? 37.814 29.665 35.867 1.00 14.65 392 SER A N 1
ATOM 2612 C CA . SER A 1 393 ? 37.878 28.214 35.727 1.00 13.65 392 SER A CA 1
ATOM 2613 C C . SER A 1 393 ? 39.304 27.822 35.359 1.00 16.58 392 SER A C 1
ATOM 2614 O O . SER A 1 393 ? 39.880 28.344 34.386 1.00 16.01 392 SER A O 1
ATOM 2617 N N . GLY A 1 394 ? 39.826 26.827 36.073 1.00 18.13 393 GLY A N 1
ATOM 2618 C CA . GLY A 1 394 ? 41.147 26.240 35.751 1.00 20.11 393 GLY A CA 1
ATOM 2619 C C . GLY A 1 394 ? 42.344 27.008 36.341 1.00 21.23 393 GLY A C 1
ATOM 2620 O O . GLY A 1 394 ? 43.478 26.555 36.222 1.00 20.32 393 GLY A O 1
ATOM 2621 N N . PHE A 1 395 ? 42.113 28.188 36.911 1.00 16.00 394 PHE A N 1
ATOM 2622 C CA . PHE A 1 395 ? 43.221 28.989 37.448 1.00 17.29 394 PHE A CA 1
ATOM 2623 C C . PHE A 1 395 ? 43.460 28.661 38.924 1.00 17.60 394 PHE A C 1
ATOM 2624 O O . PHE A 1 395 ? 42.530 28.333 39.654 1.00 15.17 394 PHE A O 1
ATOM 2632 N N . ASN A 1 396 ? 44.685 28.831 39.391 1.00 16.51 395 ASN A N 1
ATOM 2633 C CA . ASN A 1 396 ? 44.969 28.612 40.810 1.00 17.47 395 ASN A CA 1
ATOM 2634 C C . ASN A 1 396 ? 46.242 29.406 41.186 1.00 18.92 395 ASN A C 1
ATOM 2635 O O . ASN A 1 396 ? 46.973 29.854 40.301 1.00 19.76 395 ASN A O 1
ATOM 2640 N N . PRO A 1 397 ? 46.449 29.686 42.492 1.00 20.40 396 PRO A N 1
ATOM 2641 C CA . PRO A 1 397 ? 47.542 30.600 42.857 1.00 21.06 396 PRO A CA 1
ATOM 2642 C C . PRO A 1 397 ? 48.944 29.989 42.714 1.00 21.28 396 PRO A C 1
ATOM 2643 O O . PRO A 1 397 ? 49.937 30.680 42.927 1.00 24.10 396 PRO A O 1
ATOM 2647 N N . VAL A 1 398 ? 49.031 28.710 42.355 1.00 22.84 397 VAL A N 1
ATOM 2648 C CA . VAL A 1 398 ? 50.349 28.107 42.120 1.00 23.88 397 VAL A CA 1
ATOM 2649 C C . VAL A 1 398 ? 50.736 28.246 40.660 1.00 24.27 397 VAL A C 1
ATOM 2650 O O . VAL A 1 398 ? 51.795 28.790 40.342 1.00 26.26 397 VAL A O 1
ATOM 2654 N N . ASP A 1 399 ? 49.858 27.785 39.775 1.00 21.85 398 ASP A N 1
ATOM 2655 C CA . ASP A 1 399 ? 50.093 27.868 38.347 1.00 21.78 398 ASP A CA 1
ATOM 2656 C C . ASP A 1 399 ? 49.911 29.275 37.794 1.00 22.31 398 ASP A C 1
ATOM 2657 O O . ASP A 1 399 ? 50.404 29.568 36.704 1.00 24.99 398 ASP A O 1
ATOM 2662 N N . ASN A 1 400 ? 49.139 30.114 38.490 1.00 19.67 399 ASN A N 1
ATOM 2663 C CA . ASN A 1 400 ? 48.932 31.489 38.061 1.00 21.01 399 ASN A CA 1
ATOM 2664 C C . ASN A 1 400 ? 49.455 32.433 39.131 1.00 22.88 399 ASN A C 1
ATOM 2665 O O . ASN A 1 400 ? 48.810 33.398 39.487 1.00 22.31 399 ASN A O 1
ATOM 2670 N N . SER A 1 401 ? 50.618 32.103 39.693 1.00 23.81 400 SER A N 1
ATOM 2671 C CA . SER A 1 401 ? 51.095 32.808 40.886 1.00 23.02 400 SER A CA 1
ATOM 2672 C C . SER A 1 401 ? 51.399 34.297 40.647 1.00 24.26 400 SER A C 1
ATOM 2673 O O . SER A 1 401 ? 51.447 35.090 41.597 1.00 25.51 400 SER A O 1
ATOM 2676 N N . GLU A 1 402 ? 51.665 34.679 39.402 1.00 24.68 401 GLU A N 1
ATOM 2677 C CA . GLU A 1 402 ? 51.870 36.087 39.093 1.00 27.31 401 GLU A CA 1
ATOM 2678 C C . GLU A 1 402 ? 50.711 36.930 39.592 1.00 26.78 401 GLU A C 1
ATOM 2679 O O . GLU A 1 402 ? 50.893 38.123 39.874 1.00 27.42 401 GLU A O 1
ATOM 2685 N N . TRP A 1 403 ? 49.508 36.350 39.637 1.00 22.70 402 TRP A N 1
ATOM 2686 C CA . TRP A 1 403 ? 48.341 37.164 40.003 1.00 23.14 402 TRP A CA 1
ATOM 2687 C C . TRP A 1 403 ? 48.250 37.465 41.486 1.00 23.64 402 TRP A C 1
ATOM 2688 O O . TRP A 1 403 ? 47.456 38.311 41.907 1.00 24.36 402 TRP A O 1
ATOM 2699 N N . LEU A 1 404 ? 49.107 36.832 42.281 1.00 23.70 403 LEU A N 1
ATOM 2700 C CA . LEU A 1 404 ? 49.192 37.181 43.691 1.00 24.97 403 LEU A CA 1
ATOM 2701 C C . LEU A 1 404 ? 49.799 38.580 43.913 1.00 25.26 403 LEU A C 1
ATOM 2702 O O . LEU A 1 404 ? 49.738 39.122 45.012 1.00 28.11 403 LEU A O 1
ATOM 2707 N N . THR A 1 405 ? 50.449 39.116 42.891 1.00 24.63 404 THR A N 1
ATOM 2708 C CA . THR A 1 405 ? 51.127 40.406 42.997 1.00 27.36 404 THR A CA 1
ATOM 2709 C C . THR A 1 405 ? 50.453 41.390 42.036 1.00 27.48 404 THR A C 1
ATOM 2710 O O . THR A 1 405 ? 50.373 41.115 40.833 1.00 26.56 404 THR A O 1
ATOM 2714 N N . PRO A 1 406 ? 49.925 42.509 42.569 1.00 27.20 405 PRO A N 1
ATOM 2715 C CA . PRO A 1 406 ? 49.190 43.439 41.706 1.00 27.96 405 PRO A CA 1
ATOM 2716 C C . PRO A 1 406 ? 50.187 44.217 40.840 1.00 28.63 405 PRO A C 1
ATOM 2717 O O . PRO A 1 406 ? 51.402 44.132 41.079 1.00 29.55 405 PRO A O 1
ATOM 2721 N N . PRO A 1 407 ? 49.691 44.943 39.825 1.00 28.68 406 PRO A N 1
ATOM 2722 C CA . PRO A 1 407 ? 50.624 45.685 38.987 1.00 30.38 406 PRO A CA 1
ATOM 2723 C C . PRO A 1 407 ? 51.301 46.795 39.792 1.00 31.99 406 PRO A C 1
ATOM 2724 O O . PRO A 1 407 ? 50.799 47.185 40.844 1.00 30.28 406 PRO A O 1
ATOM 2728 N N . GLU A 1 408 ? 52.486 47.201 39.359 1.00 34.28 407 GLU A N 1
ATOM 2729 C CA . GLU A 1 408 ? 53.257 48.264 40.045 1.00 40.18 407 GLU A CA 1
ATOM 2730 C C . GLU A 1 408 ? 52.361 49.406 40.518 1.00 38.35 407 GLU A C 1
ATOM 2731 O O . GLU A 1 408 ? 51.648 50.001 39.715 1.00 39.08 407 GLU A O 1
ATOM 2737 N N . GLY A 1 409 ? 52.364 49.663 41.826 1.00 39.40 408 GLY A N 1
ATOM 2738 C CA . GLY A 1 409 ? 51.654 50.802 42.405 1.00 39.27 408 GLY A CA 1
ATOM 2739 C C . GLY A 1 409 ? 50.137 50.699 42.446 1.00 39.25 408 GLY A C 1
ATOM 2740 O O . GLY A 1 409 ? 49.442 51.716 42.629 1.00 38.11 408 GLY A O 1
ATOM 2741 N N . GLN A 1 410 ? 49.605 49.488 42.256 1.00 33.25 409 GLN A N 1
ATOM 2742 C CA . GLN A 1 410 ? 48.194 49.230 42.522 1.00 32.88 409 GLN A CA 1
ATOM 2743 C C . GLN A 1 410 ? 48.092 48.426 43.801 1.00 31.07 409 GLN A C 1
ATOM 2744 O O . GLN A 1 410 ? 49.026 47.708 44.151 1.00 30.87 409 GLN A O 1
ATOM 2750 N N . LYS A 1 411 ? 46.912 48.439 44.420 1.00 30.16 410 LYS A N 1
ATOM 2751 C CA . LYS A 1 411 ? 46.700 47.743 45.675 1.00 28.41 410 LYS A CA 1
ATOM 2752 C C . LYS A 1 411 ? 46.518 46.245 45.466 1.00 29.00 410 LYS A C 1
ATOM 2753 O O . LYS A 1 411 ? 45.893 45.812 44.496 1.00 26.88 410 LYS A O 1
ATOM 2759 N N . ASP A 1 412 ? 47.085 45.461 46.373 1.00 26.78 411 ASP A N 1
ATOM 2760 C CA . ASP A 1 412 ? 46.844 44.010 46.384 1.00 28.84 411 ASP A CA 1
ATOM 2761 C C . ASP A 1 412 ? 45.428 43.701 46.869 1.00 26.86 411 ASP A C 1
ATOM 2762 O O . ASP A 1 412 ? 45.079 44.025 48.016 1.00 27.96 411 ASP A O 1
ATOM 2767 N N . ARG A 1 413 ? 44.634 43.034 46.029 1.00 24.89 412 ARG A N 1
ATOM 2768 C CA . ARG A 1 413 ? 43.274 42.644 46.406 1.00 22.19 412 ARG A CA 1
ATOM 2769 C C . ARG A 1 413 ? 43.114 41.143 46.593 1.00 23.34 412 ARG A C 1
ATOM 2770 O O . ARG A 1 413 ? 41.981 40.635 46.655 1.00 22.62 412 ARG A O 1
ATOM 2778 N N . GLY A 1 414 ? 44.236 40.437 46.693 1.00 22.06 413 GLY A N 1
ATOM 2779 C CA . GLY A 1 414 ? 44.204 38.976 46.737 1.00 20.62 413 GLY A CA 1
ATOM 2780 C C . GLY A 1 414 ? 44.145 38.336 45.358 1.00 20.05 413 GLY A C 1
ATOM 2781 O O . GLY A 1 414 ? 44.032 39.014 44.349 1.00 20.55 413 GLY A O 1
ATOM 2782 N N . PHE A 1 415 ? 44.230 37.009 45.320 1.00 18.93 414 PHE A N 1
ATOM 2783 C CA . PHE A 1 415 ? 44.284 36.297 44.047 1.00 17.70 414 PHE A CA 1
ATOM 2784 C C . PHE A 1 415 ? 43.063 36.618 43.159 1.00 18.23 414 PHE A C 1
ATOM 2785 O O . PHE A 1 415 ? 43.208 37.033 41.996 1.00 18.39 414 PHE A O 1
ATOM 2793 N N . VAL A 1 416 ? 41.859 36.447 43.690 1.00 18.02 415 VAL A N 1
ATOM 2794 C CA . VAL A 1 416 ? 40.652 36.623 42.853 1.00 16.72 415 VAL A CA 1
ATOM 2795 C C . VAL A 1 416 ? 40.449 38.105 42.535 1.00 16.36 415 VAL A C 1
ATOM 2796 O O . VAL A 1 416 ? 40.191 38.478 41.387 1.00 17.62 415 VAL A O 1
ATOM 2800 N N . GLY A 1 417 ? 40.557 38.942 43.555 1.00 15.57 416 GLY A N 1
ATOM 2801 C CA . GLY A 1 417 ? 40.505 40.383 43.346 1.00 17.46 416 GLY A CA 1
ATOM 2802 C C . GLY A 1 417 ? 41.457 40.894 42.276 1.00 18.16 416 GLY A C 1
ATOM 2803 O O . GLY A 1 417 ? 41.065 41.731 41.428 1.00 18.44 416 GLY A O 1
ATOM 2804 N N . ASN A 1 418 ? 42.707 40.427 42.314 1.00 19.70 417 ASN A N 1
ATOM 2805 C CA . ASN A 1 418 ? 43.702 40.848 41.315 1.00 20.21 417 ASN A CA 1
ATOM 2806 C C . ASN A 1 418 ? 43.333 40.393 39.912 1.00 19.85 417 ASN A C 1
ATOM 2807 O O . ASN A 1 418 ? 43.526 41.126 38.952 1.00 19.76 417 ASN A O 1
ATOM 2812 N N . TYR A 1 419 ? 42.749 39.201 39.787 1.00 16.64 418 TYR A N 1
ATOM 2813 C CA . TYR A 1 419 ? 42.249 38.781 38.481 1.00 15.44 418 TYR A CA 1
ATOM 2814 C C . TYR A 1 419 ? 41.137 39.724 37.991 1.00 16.00 418 TYR A C 1
ATOM 2815 O O . TYR A 1 419 ? 41.177 40.212 36.855 1.00 16.57 418 TYR A O 1
ATOM 2824 N N . PHE A 1 420 ? 40.136 39.967 38.834 1.00 15.66 419 PHE A N 1
ATOM 2825 C CA . PHE A 1 420 ? 38.985 40.795 38.407 1.00 17.01 419 PHE A CA 1
ATOM 2826 C C . PHE A 1 420 ? 39.364 42.255 38.115 1.00 17.67 419 PHE A C 1
ATOM 2827 O O . PHE A 1 420 ? 38.829 42.861 37.167 1.00 17.24 419 PHE A O 1
ATOM 2835 N N . HIS A 1 421 ? 40.305 42.798 38.897 1.00 17.53 420 HIS A N 1
ATOM 2836 C CA . HIS A 1 421 ? 40.684 44.199 38.798 1.00 19.57 420 HIS A CA 1
ATOM 2837 C C . HIS A 1 421 ? 41.738 44.382 37.674 1.00 21.03 420 HIS A C 1
ATOM 2838 O O . HIS A 1 421 ? 41.719 45.381 36.958 1.00 21.86 420 HIS A O 1
ATOM 2845 N N . TYR A 1 422 ? 42.651 43.419 37.509 1.00 19.86 421 TYR A N 1
ATOM 2846 C CA . TYR A 1 422 ? 43.891 43.655 36.752 1.00 19.10 421 TYR A CA 1
ATOM 2847 C C . TYR A 1 422 ? 44.165 42.669 35.612 1.00 19.86 421 TYR A C 1
ATOM 2848 O O . TYR A 1 422 ? 44.706 43.068 34.593 1.00 21.08 421 TYR A O 1
ATOM 2857 N N . TYR A 1 423 ? 43.990 41.368 35.869 1.00 18.00 422 TYR A N 1
ATOM 2858 C CA . TYR A 1 423 ? 44.597 40.323 35.043 1.00 18.06 422 TYR A CA 1
ATOM 2859 C C . TYR A 1 423 ? 43.657 39.560 34.116 1.00 19.38 422 TYR A C 1
ATOM 2860 O O . TYR A 1 423 ? 44.131 38.891 33.189 1.00 19.65 422 TYR A O 1
ATOM 2869 N N . ALA A 1 424 ? 42.341 39.693 34.318 1.00 17.12 423 ALA A N 1
ATOM 2870 C CA . ALA A 1 424 ? 41.375 39.009 33.444 1.00 16.71 423 ALA A CA 1
ATOM 2871 C C . ALA A 1 424 ? 41.540 39.489 31.993 1.00 17.87 423 ALA A C 1
ATOM 2872 O O . ALA A 1 424 ? 41.824 40.682 31.731 1.00 17.10 423 ALA A O 1
ATOM 2874 N N . THR A 1 425 ? 41.379 38.574 31.030 1.00 16.72 424 THR A N 1
ATOM 2875 C CA . THR A 1 425 ? 41.131 39.014 29.633 1.00 16.73 424 THR A CA 1
ATOM 2876 C C . THR A 1 425 ? 40.028 38.197 28.986 1.00 18.17 424 THR A C 1
ATOM 2877 O O . THR A 1 425 ? 39.794 37.065 29.409 1.00 17.72 424 THR A O 1
ATOM 2881 N N . PRO A 1 426 ? 39.443 38.705 27.872 1.00 18.43 425 PRO A N 1
ATOM 2882 C CA . PRO A 1 426 ? 38.408 37.901 27.212 1.00 18.29 425 PRO A CA 1
ATOM 2883 C C . PRO A 1 426 ? 38.927 36.574 26.699 1.00 19.37 425 PRO A C 1
ATOM 2884 O O . PRO A 1 426 ? 38.156 35.639 26.513 1.00 18.63 425 PRO A O 1
ATOM 2888 N N . GLU A 1 427 ? 40.204 36.533 26.348 1.00 18.49 426 GLU A N 1
ATOM 2889 C CA . GLU A 1 427 ? 40.805 35.332 25.787 1.00 20.02 426 GLU A CA 1
ATOM 2890 C C . GLU A 1 427 ? 41.024 34.230 26.822 1.00 20.56 426 GLU A C 1
ATOM 2891 O O . GLU A 1 427 ? 41.222 33.070 26.453 1.00 19.58 426 GLU A O 1
ATOM 2897 N N . ILE A 1 428 ? 41.115 34.586 28.103 1.00 19.47 427 ILE A N 1
ATOM 2898 C CA . ILE A 1 428 ? 41.351 33.556 29.108 1.00 17.66 427 ILE A CA 1
ATOM 2899 C C . ILE A 1 428 ? 40.192 33.319 30.063 1.00 15.73 427 ILE A C 1
ATOM 2900 O O . ILE A 1 428 ? 40.178 32.313 30.780 1.00 14.96 427 ILE A O 1
ATOM 2905 N N . ASP A 1 429 ? 39.244 34.251 30.099 1.00 13.97 428 ASP A N 1
ATOM 2906 C CA . ASP A 1 429 ? 38.187 34.176 31.086 1.00 13.03 428 ASP A CA 1
ATOM 2907 C C . ASP A 1 429 ? 37.395 32.860 30.984 1.00 13.83 428 ASP A C 1
ATOM 2908 O O . ASP A 1 429 ? 37.136 32.338 29.870 1.00 14.95 428 ASP A O 1
ATOM 2913 N N . GLY A 1 430 ? 36.885 32.446 32.142 1.00 10.99 429 GLY A N 1
ATOM 2914 C CA . GLY A 1 430 ? 36.008 31.280 32.229 1.00 12.15 429 GLY A CA 1
ATOM 2915 C C . GLY A 1 430 ? 34.730 31.467 31.438 1.00 13.15 429 GLY A C 1
ATOM 2916 O O . GLY A 1 430 ? 34.097 30.483 31.028 1.00 12.45 429 GLY A O 1
ATOM 2917 N N . ILE A 1 431 ? 34.362 32.718 31.183 1.00 13.82 430 ILE A N 1
ATOM 2918 C CA . ILE A 1 431 ? 33.259 33.001 30.270 1.00 13.35 430 ILE A CA 1
ATOM 2919 C C . ILE A 1 431 ? 33.832 33.672 29.000 1.00 15.36 430 ILE A C 1
ATOM 2920 O O . ILE A 1 431 ? 34.184 34.838 29.023 1.00 13.84 430 ILE A O 1
ATOM 2925 N N . PRO A 1 432 ? 33.974 32.917 27.896 1.00 15.98 431 PRO A N 1
ATOM 2926 C CA . PRO A 1 432 ? 34.755 33.540 26.819 1.00 16.55 431 PRO A CA 1
ATOM 2927 C C . PRO A 1 432 ? 34.167 34.862 26.371 1.00 16.88 431 PRO A C 1
ATOM 2928 O O . PRO A 1 432 ? 32.932 35.024 26.268 1.00 16.58 431 PRO A O 1
ATOM 2932 N N . GLY A 1 433 ? 35.040 35.829 26.163 1.00 16.45 432 GLY A N 1
ATOM 2933 C CA . GLY A 1 433 ? 34.611 37.130 25.642 1.00 18.88 432 GLY A CA 1
ATOM 2934 C C . GLY A 1 433 ? 34.350 38.169 26.721 1.00 18.43 432 GLY A C 1
ATOM 2935 O O . GLY A 1 433 ? 34.284 39.375 26.440 1.00 18.84 432 GLY A O 1
ATOM 2936 N N . VAL A 1 434 ? 34.200 37.720 27.967 1.00 16.10 433 VAL A N 1
ATOM 2937 C CA . VAL A 1 434 ? 33.920 38.648 29.077 1.00 16.30 433 VAL A CA 1
ATOM 2938 C C . VAL A 1 434 ? 35.209 39.447 29.364 1.00 16.80 433 VAL A C 1
ATOM 2939 O O . VAL A 1 434 ? 36.304 38.919 29.222 1.00 18.05 433 VAL A O 1
ATOM 2943 N N . ASN A 1 435 ? 35.049 40.740 29.623 1.00 16.92 434 ASN A N 1
ATOM 2944 C CA . ASN A 1 435 ? 36.189 41.643 29.870 1.00 16.86 434 ASN A CA 1
ATOM 2945 C C . ASN A 1 435 ? 36.048 42.341 31.211 1.00 16.38 434 ASN A C 1
ATOM 2946 O O . ASN A 1 435 ? 35.655 43.527 31.288 1.00 17.44 434 ASN A O 1
ATOM 2951 N N . LEU A 1 436 ? 36.411 41.627 32.276 1.00 16.13 435 LEU A N 1
ATOM 2952 C CA . LEU A 1 436 ? 36.204 42.144 33.623 1.00 15.33 435 LEU A CA 1
ATOM 2953 C C . LEU A 1 436 ? 37.055 43.388 33.855 1.00 18.75 435 LEU A C 1
ATOM 2954 O O . LEU A 1 436 ? 36.638 44.308 34.559 1.00 18.59 435 LEU A O 1
ATOM 2959 N N . VAL A 1 437 ? 38.260 43.406 33.296 1.00 17.07 436 VAL A N 1
ATOM 2960 C CA . VAL A 1 437 ? 39.173 44.513 33.575 1.00 19.86 436 VAL A CA 1
ATOM 2961 C C . VAL A 1 437 ? 38.655 45.800 32.913 1.00 19.57 436 VAL A C 1
ATOM 2962 O O . VAL A 1 437 ? 38.812 46.910 33.437 1.00 18.79 436 VAL A O 1
ATOM 2966 N N . HIS A 1 438 ? 38.013 45.655 31.760 1.00 19.40 437 HIS A N 1
ATOM 2967 C CA . HIS A 1 438 ? 37.344 46.786 31.142 1.00 20.45 437 HIS A CA 1
ATOM 2968 C C . HIS A 1 438 ? 36.268 47.375 32.043 1.00 20.20 437 HIS A C 1
ATOM 2969 O O . HIS A 1 438 ? 36.092 48.599 32.096 1.00 21.02 437 HIS A O 1
ATOM 2976 N N . VAL A 1 439 ? 35.540 46.501 32.752 1.00 19.42 438 VAL A N 1
ATOM 2977 C CA . VAL A 1 439 ? 34.543 46.936 33.733 1.00 17.80 438 VAL A CA 1
ATOM 2978 C C . VAL A 1 439 ? 35.192 47.624 34.948 1.00 18.82 438 VAL A C 1
ATOM 2979 O O . VAL A 1 439 ? 34.730 48.683 35.391 1.00 18.08 438 VAL A O 1
ATOM 2983 N N . PHE A 1 440 ? 36.297 47.066 35.438 1.00 16.95 439 PHE A N 1
ATOM 2984 C CA . PHE A 1 440 ? 37.064 47.734 36.497 1.00 17.32 439 PHE A CA 1
ATOM 2985 C C . PHE A 1 440 ? 37.502 49.112 36.039 1.00 20.24 439 PHE A C 1
ATOM 2986 O O . PHE A 1 440 ? 37.390 50.089 36.795 1.00 19.91 439 PHE A O 1
ATOM 2994 N N . GLN A 1 441 ? 38.064 49.190 34.829 1.00 19.79 440 GLN A N 1
ATOM 2995 C CA . GLN A 1 441 ? 38.613 50.480 34.353 1.00 23.34 440 GLN A CA 1
ATOM 2996 C C . GLN A 1 441 ? 37.549 51.520 33.977 1.00 25.44 440 GLN A C 1
ATOM 2997 O O . GLN A 1 441 ? 37.771 52.731 34.144 1.00 25.41 440 GLN A O 1
ATOM 3003 N N . ASN A 1 442 ? 36.411 51.062 33.453 1.00 22.27 441 ASN A N 1
ATOM 3004 C CA . ASN A 1 442 ? 35.477 51.944 32.777 1.00 22.72 441 ASN A CA 1
ATOM 3005 C C . ASN A 1 442 ? 34.041 51.858 33.286 1.00 22.99 441 ASN A C 1
ATOM 3006 O O . ASN A 1 442 ? 33.222 52.729 32.992 1.00 23.06 441 ASN A O 1
ATOM 3011 N N . GLY A 1 443 ? 33.722 50.842 34.081 1.00 20.32 442 GLY A N 1
ATOM 3012 C CA . GLY A 1 443 ? 32.320 50.634 34.426 1.00 21.32 442 GLY A CA 1
ATOM 3013 C C . GLY A 1 443 ? 31.882 51.173 35.774 1.00 22.87 442 GLY A C 1
ATOM 3014 O O . GLY A 1 443 ? 30.700 51.091 36.093 1.00 23.82 442 GLY A O 1
ATOM 3015 N N . GLY A 1 444 ? 32.843 51.602 36.604 1.00 22.25 443 GLY A N 1
ATOM 3016 C CA . GLY A 1 444 ? 32.605 52.021 37.996 1.00 22.95 443 GLY A CA 1
ATOM 3017 C C . GLY A 1 444 ? 32.536 50.862 38.989 1.00 21.73 443 GLY A C 1
ATOM 3018 O O . GLY A 1 444 ? 32.122 49.763 38.629 1.00 21.37 443 GLY A O 1
ATOM 3019 N N . CYS A 1 445 ? 32.939 51.100 40.231 1.00 18.46 444 CYS A N 1
ATOM 3020 C CA . CYS A 1 445 ? 33.095 50.031 41.222 1.00 19.16 444 CYS A CA 1
ATOM 3021 C C . CYS A 1 445 ? 31.778 49.363 41.539 1.00 20.20 444 CYS A C 1
ATOM 3022 O O . CYS A 1 445 ? 31.755 48.191 41.883 1.00 19.64 444 CYS A O 1
ATOM 3025 N N . ALA A 1 446 ? 30.686 50.127 41.459 1.00 19.95 445 ALA A N 1
ATOM 3026 C CA . ALA A 1 446 ? 29.382 49.556 41.813 1.00 21.03 445 ALA A CA 1
ATOM 3027 C C . ALA A 1 446 ? 28.922 48.483 40.811 1.00 18.88 445 ALA A C 1
ATOM 3028 O O . ALA A 1 446 ? 27.884 47.859 41.022 1.00 17.97 445 ALA A O 1
ATOM 3030 N N . SER A 1 447 ? 29.653 48.312 39.708 1.00 16.83 446 SER A N 1
ATOM 3031 C CA . SER A 1 447 ? 29.395 47.190 38.768 1.00 17.69 446 SER A CA 1
ATOM 3032 C C . SER A 1 447 ? 29.593 45.835 39.429 1.00 18.70 446 SER A C 1
ATOM 3033 O O . SER A 1 447 ? 29.074 44.833 38.925 1.00 16.69 446 SER A O 1
ATOM 3036 N N . CYS A 1 448 ? 30.447 45.786 40.464 1.00 16.24 447 CYS A N 1
ATOM 3037 C CA . CYS A 1 448 ? 30.667 44.515 41.182 1.00 17.05 447 CYS A CA 1
ATOM 3038 C C . CYS A 1 448 ? 30.478 44.623 42.693 1.00 15.61 447 CYS A C 1
ATOM 3039 O O . CYS A 1 448 ? 30.194 43.619 43.360 1.00 17.49 447 CYS A O 1
ATOM 3042 N N . HIS A 1 449 ? 30.757 45.804 43.239 1.00 16.53 448 HIS A N 1
ATOM 3043 C CA . HIS A 1 449 ? 30.683 46.015 44.685 1.00 17.92 448 HIS A CA 1
ATOM 3044 C C . HIS A 1 449 ? 29.334 46.675 45.017 1.00 18.64 448 HIS A C 1
ATOM 3045 O O . HIS A 1 449 ? 29.103 47.824 44.642 1.00 19.94 448 HIS A O 1
ATOM 3052 N N . ALA A 1 450 ? 28.400 45.918 45.610 1.00 19.03 449 ALA A N 1
ATOM 3053 C CA . ALA A 1 450 ? 27.008 46.396 45.777 1.00 18.30 449 ALA A CA 1
ATOM 3054 C C . ALA A 1 450 ? 26.659 46.603 47.248 1.00 19.57 449 ALA A C 1
ATOM 3055 O O . ALA A 1 450 ? 26.875 45.699 48.061 1.00 19.73 449 ALA A O 1
ATOM 3057 N N . GLU A 1 451 ? 26.101 47.766 47.590 1.00 20.47 450 GLU A N 1
ATOM 3058 C CA . GLU A 1 451 ? 25.490 47.936 48.906 1.00 22.00 450 GLU A CA 1
ATOM 3059 C C . GLU A 1 451 ? 24.186 47.142 48.917 1.00 24.81 450 GLU A C 1
ATOM 3060 O O . GLU A 1 451 ? 23.693 46.731 47.854 1.00 21.25 450 GLU A O 1
ATOM 3066 N N . GLN A 1 452 ? 23.645 46.879 50.102 1.00 24.10 451 GLN A N 1
ATOM 3067 C CA . GLN A 1 452 ? 22.337 46.243 50.174 1.00 27.78 451 GLN A CA 1
ATOM 3068 C C . GLN A 1 452 ? 21.263 46.951 49.370 1.00 26.86 451 GLN A C 1
ATOM 3069 O O . GLN A 1 452 ? 21.169 48.180 49.372 1.00 27.29 451 GLN A O 1
ATOM 3075 N N . GLY A 1 453 ? 20.521 46.174 48.590 1.00 24.84 452 GLY A N 1
ATOM 3076 C CA . GLY A 1 453 ? 19.523 46.752 47.717 1.00 25.06 452 GLY A CA 1
ATOM 3077 C C . GLY A 1 453 ? 19.992 47.111 46.315 1.00 25.48 452 GLY A C 1
ATOM 3078 O O . GLY A 1 453 ? 19.162 47.402 45.462 1.00 25.41 452 GLY A O 1
ATOM 3079 N N . GLU A 1 454 ? 21.306 47.196 46.083 1.00 23.49 453 GLU A N 1
ATOM 3080 C CA . GLU A 1 454 ? 21.812 47.540 44.743 1.00 21.43 453 GLU A CA 1
ATOM 3081 C C . GLU A 1 454 ? 22.064 46.257 43.930 1.00 19.19 453 GLU A C 1
ATOM 3082 O O . GLU A 1 454 ? 22.107 45.164 44.505 1.00 20.81 453 GLU A O 1
ATOM 3088 N N . GLU A 1 455 ? 22.227 46.402 42.607 1.00 16.05 454 GLU A N 1
ATOM 3089 C CA . GLU A 1 455 ? 22.280 45.253 41.698 1.00 16.46 454 GLU A CA 1
ATOM 3090 C C . GLU A 1 455 ? 23.679 44.668 41.545 1.00 17.14 454 GLU A C 1
ATOM 3091 O O . GLU A 1 455 ? 23.820 43.501 41.213 1.00 15.69 454 GLU A O 1
ATOM 3097 N N . GLY A 1 456 ? 24.728 45.467 41.789 1.00 17.00 455 GLY A N 1
ATOM 3098 C CA . GLY A 1 456 ? 26.091 44.960 41.584 1.00 15.39 455 GLY A CA 1
ATOM 3099 C C . GLY A 1 456 ? 26.170 44.274 40.219 1.00 15.78 455 GLY A C 1
ATOM 3100 O O . GLY A 1 456 ? 25.667 44.805 39.240 1.00 16.20 455 GLY A O 1
ATOM 3101 N N . SER A 1 457 ? 26.869 43.133 40.133 1.00 14.11 456 SER A N 1
ATOM 3102 C CA . SER A 1 457 ? 27.190 42.537 38.829 1.00 14.49 456 SER A CA 1
ATOM 3103 C C . SER A 1 457 ? 25.910 41.991 38.147 1.00 13.48 456 SER A C 1
ATOM 3104 O O . SER A 1 457 ? 25.940 41.621 36.983 1.00 14.87 456 SER A O 1
ATOM 3107 N N . ALA A 1 458 ? 24.812 41.905 38.893 1.00 15.02 457 ALA A N 1
ATOM 3108 C CA . ALA A 1 458 ? 23.555 41.404 38.308 1.00 16.84 457 ALA A CA 1
ATOM 3109 C C . ALA A 1 458 ? 23.072 42.368 37.235 1.00 17.07 457 ALA A C 1
ATOM 3110 O O . ALA A 1 458 ? 22.359 41.980 36.292 1.00 16.58 457 ALA A O 1
ATOM 3112 N N . LYS A 1 459 ? 23.569 43.602 37.287 1.00 16.77 458 LYS A N 1
ATOM 3113 C CA . LYS A 1 459 ? 23.334 44.527 36.166 1.00 17.60 458 LYS A CA 1
ATOM 3114 C C . LYS A 1 459 ? 23.815 43.940 34.841 1.00 17.25 458 LYS A C 1
ATOM 3115 O O . LYS A 1 459 ? 23.167 44.137 33.795 1.00 17.85 458 LYS A O 1
ATOM 3121 N N . TYR A 1 460 ? 24.989 43.299 34.866 1.00 15.16 459 TYR A N 1
ATOM 3122 C CA . TYR A 1 460 ? 25.500 42.621 33.678 1.00 14.00 459 TYR A CA 1
ATOM 3123 C C . TYR A 1 460 ? 24.897 41.248 33.463 1.00 12.23 459 TYR A C 1
ATOM 3124 O O . TYR A 1 460 ? 24.554 40.871 32.322 1.00 14.46 459 TYR A O 1
ATOM 3133 N N . HIS A 1 461 ? 24.791 40.480 34.546 1.00 11.61 460 HIS A N 1
ATOM 3134 C CA . HIS A 1 461 ? 24.372 39.077 34.414 1.00 11.96 460 HIS A CA 1
ATOM 3135 C C . HIS A 1 461 ? 22.936 38.951 33.892 1.00 13.17 460 HIS A C 1
ATOM 3136 O O . HIS A 1 461 ? 22.635 37.997 33.160 1.00 12.85 460 HIS A O 1
ATOM 3143 N N . LEU A 1 462 ? 22.066 39.913 34.223 1.00 11.70 461 LEU A N 1
ATOM 3144 C CA . LEU A 1 462 ? 20.660 39.734 33.887 1.00 13.26 461 LEU A CA 1
ATOM 3145 C C . LEU A 1 462 ? 20.241 40.620 32.732 1.00 12.99 461 LEU A C 1
ATOM 3146 O O . LEU A 1 462 ? 19.077 40.618 32.366 1.00 12.96 461 LEU A O 1
ATOM 3151 N N . ALA A 1 463 ? 21.170 41.423 32.212 1.00 13.31 462 ALA A N 1
ATOM 3152 C CA . ALA A 1 463 ? 20.813 42.461 31.240 1.00 13.06 462 ALA A CA 1
ATOM 3153 C C . ALA A 1 463 ? 20.094 41.868 30.022 1.00 12.17 462 ALA A C 1
ATOM 3154 O O . ALA A 1 463 ? 19.051 42.382 29.615 1.00 13.67 462 ALA A O 1
ATOM 3156 N N . LYS A 1 464 ? 20.664 40.841 29.399 1.00 11.36 463 LYS A N 1
ATOM 3157 C CA . LYS A 1 464 ? 20.055 40.323 28.168 1.00 11.27 463 LYS A CA 1
ATOM 3158 C C . LYS A 1 464 ? 18.715 39.648 28.459 1.00 11.34 463 LYS A C 1
ATOM 3159 O O . LYS A 1 464 ? 17.761 39.764 27.674 1.00 11.41 463 LYS A O 1
ATOM 3165 N N . ALA A 1 465 ? 18.630 38.960 29.593 1.00 10.98 464 ALA A N 1
ATOM 3166 C CA . ALA A 1 465 ? 17.381 38.222 29.890 1.00 12.85 464 ALA A CA 1
ATOM 3167 C C . ALA A 1 465 ? 16.268 39.250 30.077 1.00 12.72 464 ALA A C 1
ATOM 3168 O O . ALA A 1 465 ? 15.132 39.041 29.593 1.00 13.43 464 ALA A O 1
ATOM 3170 N N . ASN A 1 466 ? 16.592 40.340 30.801 1.00 13.05 465 ASN A N 1
ATOM 3171 C CA . ASN A 1 466 ? 15.614 41.401 31.095 1.00 14.49 465 ASN A CA 1
ATOM 3172 C C . ASN A 1 466 ? 15.161 42.081 29.796 1.00 16.02 465 ASN A C 1
ATOM 3173 O O . ASN A 1 466 ? 13.948 42.280 29.573 1.00 16.48 465 ASN A O 1
ATOM 3178 N N . ALA A 1 467 ? 16.125 42.430 28.939 1.00 15.54 466 ALA A N 1
ATOM 3179 C CA . ALA A 1 467 ? 15.783 43.147 27.688 1.00 15.33 466 ALA A CA 1
ATOM 3180 C C . ALA A 1 467 ? 14.990 42.256 26.746 1.00 15.25 466 ALA A C 1
ATOM 3181 O O . ALA A 1 467 ? 14.087 42.730 26.018 1.00 14.64 466 ALA A O 1
ATOM 3183 N N . THR A 1 468 ? 15.314 40.969 26.774 1.00 12.93 467 THR A N 1
ATOM 3184 C CA . THR A 1 468 ? 14.610 39.977 25.951 1.00 12.06 467 THR A CA 1
ATOM 3185 C C . THR A 1 468 ? 13.117 39.989 26.273 1.00 14.15 467 THR A C 1
ATOM 3186 O O . THR A 1 468 ? 12.271 40.002 25.380 1.00 13.38 467 THR A O 1
ATOM 3190 N N . LYS A 1 469 ? 12.786 39.943 27.557 1.00 13.75 468 LYS A N 1
ATOM 3191 C CA . LYS A 1 469 ? 11.361 39.947 27.974 1.00 16.10 468 LYS A CA 1
ATOM 3192 C C . LYS A 1 469 ? 10.688 41.226 27.504 1.00 15.08 468 LYS A C 1
ATOM 3193 O O . LYS A 1 469 ? 9.586 41.178 26.944 1.00 16.51 468 LYS A O 1
ATOM 3199 N N . LEU A 1 470 ? 11.358 42.364 27.657 1.00 14.54 469 LEU A N 1
ATOM 3200 C CA . LEU A 1 470 ? 10.705 43.634 27.302 1.00 17.18 469 LEU A CA 1
ATOM 3201 C C . LEU A 1 470 ? 10.513 43.726 25.790 1.00 15.23 469 LEU A C 1
ATOM 3202 O O . LEU A 1 470 ? 9.485 44.226 25.310 1.00 16.24 469 LEU A O 1
ATOM 3207 N N . LEU A 1 471 ? 11.528 43.326 25.039 1.00 14.49 470 LEU A N 1
ATOM 3208 C CA . LEU A 1 471 ? 11.414 43.380 23.566 1.00 12.69 470 LEU A CA 1
ATOM 3209 C C . LEU A 1 471 ? 10.357 42.432 23.001 1.00 11.60 470 LEU A C 1
ATOM 3210 O O . LEU A 1 471 ? 9.709 42.739 21.989 1.00 13.64 470 LEU A O 1
ATOM 3215 N N . ARG A 1 472 ? 10.226 41.247 23.600 1.00 11.76 471 ARG A N 1
ATOM 3216 C CA . ARG A 1 472 ? 9.191 40.321 23.133 1.00 12.12 471 ARG A CA 1
ATOM 3217 C C . ARG A 1 472 ? 7.816 40.949 23.372 1.00 14.20 471 ARG A C 1
ATOM 3218 O O . ARG A 1 472 ? 6.884 40.766 22.578 1.00 14.80 471 ARG A O 1
ATOM 3226 N N . THR A 1 473 ? 7.668 41.674 24.483 1.00 14.30 472 THR A N 1
ATOM 3227 C CA . THR A 1 473 ? 6.388 42.367 24.718 1.00 14.83 472 THR A CA 1
ATOM 3228 C C . THR A 1 473 ? 6.190 43.525 23.730 1.00 15.24 472 THR A C 1
ATOM 3229 O O . THR A 1 473 ? 5.111 43.663 23.116 1.00 15.43 472 THR A O 1
ATOM 3233 N N . GLU A 1 474 ? 7.234 44.321 23.525 1.00 14.23 473 GLU A N 1
ATOM 3234 C CA . GLU A 1 474 ? 7.156 45.469 22.609 1.00 14.82 473 GLU A CA 1
ATOM 3235 C C . GLU A 1 474 ? 6.823 45.051 21.168 1.00 16.18 473 GLU A C 1
ATOM 3236 O O . GLU A 1 474 ? 5.969 45.665 20.533 1.00 15.32 473 GLU A O 1
ATOM 3242 N N . TYR A 1 475 ? 7.494 44.009 20.674 1.00 11.65 474 TYR A N 1
ATOM 3243 C CA . TYR A 1 475 ? 7.334 43.570 19.290 1.00 13.21 474 TYR A CA 1
ATOM 3244 C C . TYR A 1 475 ? 6.297 42.448 19.138 1.00 13.99 474 TYR A C 1
ATOM 3245 O O . TYR A 1 475 ? 6.227 41.812 18.095 1.00 12.86 474 TYR A O 1
ATOM 3254 N N . ALA A 1 476 ? 5.502 42.195 20.173 1.00 13.36 475 ALA A N 1
ATOM 3255 C CA . ALA A 1 476 ? 4.478 41.146 20.042 1.00 13.44 475 ALA A CA 1
ATOM 3256 C C . ALA A 1 476 ? 3.609 41.407 18.824 1.00 13.48 475 ALA A C 1
ATOM 3257 O O . ALA A 1 476 ? 3.221 42.566 18.532 1.00 13.20 475 ALA A O 1
ATOM 3259 N N . TYR A 1 477 ? 3.226 40.325 18.157 1.00 12.52 476 TYR A N 1
ATOM 3260 C CA . TYR A 1 477 ? 2.377 40.428 16.978 1.00 12.99 476 TYR A CA 1
ATOM 3261 C C . TYR A 1 477 ? 1.458 39.201 16.899 1.00 12.40 476 TYR A C 1
ATOM 3262 O O . TYR A 1 477 ? 1.651 38.201 17.632 1.00 13.64 476 TYR A O 1
ATOM 3271 N N . LYS A 1 478 ? 0.416 39.305 16.076 1.00 11.70 477 LYS A N 1
ATOM 3272 C CA . LYS A 1 478 ? -0.508 38.211 15.900 1.00 13.47 477 LYS A CA 1
ATOM 3273 C C . LYS A 1 478 ? -0.592 37.858 14.434 1.00 11.85 477 LYS A C 1
ATOM 3274 O O . LYS A 1 478 ? -0.690 38.772 13.576 1.00 13.09 477 LYS A O 1
ATOM 3280 N N . LEU A 1 479 ? -0.600 36.561 14.123 1.00 10.36 478 LEU A N 1
ATOM 3281 C CA . LEU A 1 479 ? -0.837 36.173 12.717 1.00 9.99 478 LEU A CA 1
ATOM 3282 C C . LEU A 1 479 ? -2.348 35.929 12.573 1.00 10.84 478 LEU A C 1
ATOM 3283 O O . LEU A 1 479 ? -2.885 35.084 13.303 1.00 11.24 478 LEU A O 1
ATOM 3288 N N . GLU A 1 480 ? -3.011 36.615 11.633 1.00 9.97 479 GLU A N 1
ATOM 3289 C CA . GLU A 1 480 ? -4.419 36.251 11.332 1.00 11.89 479 GLU A CA 1
ATOM 3290 C C . GLU A 1 480 ? -4.398 35.061 10.334 1.00 11.85 479 GLU A C 1
ATOM 3291 O O . GLU A 1 480 ? -3.379 34.740 9.717 1.00 11.14 479 GLU A O 1
ATOM 3297 N N . ASN A 1 481 ? -5.518 34.375 10.204 1.00 11.82 480 ASN A N 1
ATOM 3298 C CA . ASN A 1 481 ? -5.522 33.197 9.324 1.00 10.76 480 ASN A CA 1
ATOM 3299 C C . ASN A 1 481 ? -5.284 33.530 7.861 1.00 9.25 480 ASN A C 1
ATOM 3300 O O . ASN A 1 481 ? -5.724 34.577 7.376 1.00 12.00 480 ASN A O 1
ATOM 3305 N N . GLY A 1 482 ? -4.673 32.583 7.151 1.00 11.12 481 GLY A N 1
ATOM 3306 C CA . GLY A 1 482 ? -4.358 32.758 5.713 1.00 9.19 481 GLY A CA 1
ATOM 3307 C C . GLY A 1 482 ? -5.504 32.232 4.849 1.00 11.44 481 GLY A C 1
ATOM 3308 O O . GLY A 1 482 ? -6.066 31.153 5.117 1.00 11.34 481 GLY A O 1
ATOM 3309 N N . THR A 1 483 ? -5.790 32.965 3.776 1.00 10.21 482 THR A N 1
ATOM 3310 C CA . THR A 1 483 ? -6.623 32.455 2.675 1.00 9.60 482 THR A CA 1
ATOM 3311 C C . THR A 1 483 ? -5.762 31.923 1.557 1.00 11.64 482 THR A C 1
ATOM 3312 O O . THR A 1 483 ? -4.970 32.684 0.971 1.00 10.48 482 THR A O 1
ATOM 3316 N N . PHE A 1 484 ? -5.850 30.611 1.293 1.00 9.32 483 PHE A N 1
ATOM 3317 C CA . PHE A 1 484 ? -5.024 29.972 0.294 1.00 9.72 483 PHE A CA 1
ATOM 3318 C C . PHE A 1 484 ? -5.872 29.619 -0.934 1.00 11.32 483 PHE A C 1
ATOM 3319 O O . PHE A 1 484 ? -6.694 28.677 -0.900 1.00 10.40 483 PHE A O 1
ATOM 3327 N N . ASP A 1 485 ? -5.720 30.414 -1.987 1.00 10.56 484 ASP A N 1
ATOM 3328 C CA . ASP A 1 485 ? -6.420 30.146 -3.242 1.00 9.96 484 ASP A CA 1
ATOM 3329 C C . ASP A 1 485 ? -5.531 29.157 -3.983 1.00 10.70 484 ASP A C 1
ATOM 3330 O O . ASP A 1 485 ? -4.535 29.543 -4.606 1.00 10.55 484 ASP A O 1
ATOM 3335 N N . VAL A 1 486 ? -5.828 27.876 -3.841 1.00 10.35 485 VAL A N 1
ATOM 3336 C CA . VAL A 1 486 ? -4.860 26.855 -4.279 1.00 11.67 485 VAL A CA 1
ATOM 3337 C C . VAL A 1 486 ? -4.708 26.876 -5.812 1.00 10.38 485 VAL A C 1
ATOM 3338 O O . VAL A 1 486 ? -3.578 26.749 -6.321 1.00 10.14 485 VAL A O 1
ATOM 3342 N N . ALA A 1 487 ? -5.806 27.032 -6.559 1.00 10.36 486 ALA A N 1
ATOM 3343 C CA . ALA A 1 487 ? -5.681 27.046 -8.012 1.00 11.85 486 ALA A CA 1
ATOM 3344 C C . ALA A 1 487 ? -4.800 28.226 -8.491 1.00 10.73 486 ALA A C 1
ATOM 3345 O O . ALA A 1 487 ? -4.115 28.130 -9.551 1.00 12.05 486 ALA A O 1
ATOM 3347 N N . LYS A 1 488 ? -4.884 29.338 -7.776 1.00 10.40 487 LYS A N 1
ATOM 3348 C CA . LYS A 1 488 ? -4.169 30.564 -8.172 1.00 11.72 487 LYS A CA 1
ATOM 3349 C C . LYS A 1 488 ? -2.742 30.522 -7.638 1.00 11.08 487 LYS A C 1
ATOM 3350 O O . LYS A 1 488 ? -1.869 31.260 -8.113 1.00 12.01 487 LYS A O 1
ATOM 3356 N N . GLY A 1 489 ? -2.495 29.617 -6.688 1.00 9.67 488 GLY A N 1
ATOM 3357 C CA . GLY A 1 489 ? -1.163 29.490 -6.049 1.00 10.62 488 GLY A CA 1
ATOM 3358 C C . GLY A 1 489 ? -0.847 30.685 -5.154 1.00 11.61 488 GLY A C 1
ATOM 3359 O O . GLY A 1 489 ? 0.294 31.009 -4.969 1.00 11.92 488 GLY A O 1
ATOM 3360 N N . GLU A 1 490 ? -1.875 31.257 -4.503 1.00 9.97 489 GLU A N 1
ATOM 3361 C CA A GLU A 1 490 ? -1.682 32.500 -3.770 0.50 10.76 489 GLU A CA 1
ATOM 3362 C CA B GLU A 1 490 ? -1.760 32.548 -3.795 0.50 11.80 489 GLU A CA 1
ATOM 3363 C C . GLU A 1 490 ? -2.222 32.380 -2.348 1.00 11.51 489 GLU A C 1
ATOM 3364 O O . GLU A 1 490 ? -3.394 31.959 -2.117 1.00 10.60 489 GLU A O 1
ATOM 3375 N N . LEU A 1 491 ? -1.387 32.809 -1.408 1.00 10.21 490 LEU A N 1
ATOM 3376 C CA . LEU A 1 491 ? -1.771 32.836 0.013 1.00 10.84 490 LEU A CA 1
ATOM 3377 C C . LEU A 1 491 ? -1.821 34.299 0.451 1.00 12.58 490 LEU A C 1
ATOM 3378 O O . LEU A 1 491 ? -0.849 35.030 0.243 1.00 12.05 490 LEU A O 1
ATOM 3383 N N . THR A 1 492 ? -2.908 34.707 1.098 1.00 10.45 491 THR A N 1
ATOM 3384 C CA . THR A 1 492 ? -2.992 36.071 1.647 1.00 10.32 491 THR A CA 1
ATOM 3385 C C . THR A 1 492 ? -3.177 35.965 3.167 1.00 11.60 491 THR A C 1
ATOM 3386 O O . THR A 1 492 ? -4.032 35.215 3.628 1.00 12.82 491 THR A O 1
ATOM 3390 N N . PHE A 1 493 ? -2.448 36.754 3.942 1.00 9.48 492 PHE A N 1
ATOM 3391 C CA . PHE A 1 493 ? -2.706 36.771 5.406 1.00 11.44 492 PHE A CA 1
ATOM 3392 C C . PHE A 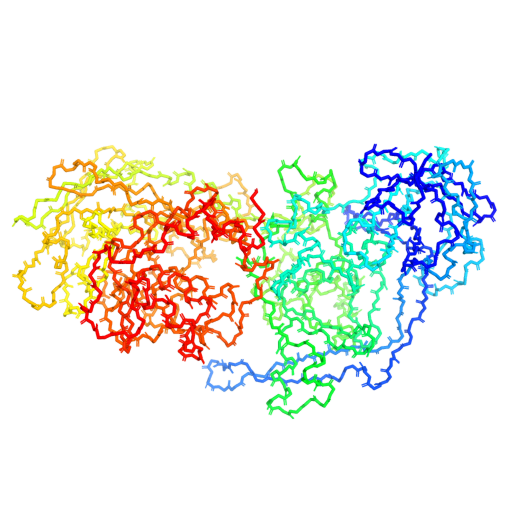1 493 ? -2.247 38.097 5.966 1.00 12.34 492 PHE A C 1
ATOM 3393 O O . PHE A 1 493 ? -1.363 38.756 5.379 1.00 12.34 492 PHE A O 1
ATOM 3401 N N . THR A 1 494 ? -2.852 38.480 7.088 1.00 11.72 493 THR A N 1
ATOM 3402 C CA . THR A 1 494 ? -2.598 39.763 7.710 1.00 12.99 493 THR A CA 1
ATOM 3403 C C . THR A 1 494 ? -1.848 39.574 9.028 1.00 13.49 493 THR A C 1
ATOM 3404 O O . THR A 1 494 ? -2.136 38.647 9.804 1.00 12.85 493 THR A O 1
ATOM 3408 N N . VAL A 1 495 ? -0.787 40.347 9.208 1.00 10.60 494 VAL A N 1
ATOM 3409 C CA . VAL A 1 495 ? -0.085 40.390 10.499 1.00 11.53 494 VAL A CA 1
ATOM 3410 C C . VAL A 1 495 ? -0.576 41.616 11.259 1.00 12.12 494 VAL A C 1
ATOM 3411 O O . VAL A 1 495 ? -0.546 42.732 10.735 1.00 13.00 494 VAL A O 1
ATOM 3415 N N . ASN A 1 496 ? -0.995 41.418 12.503 1.00 12.80 495 ASN A N 1
ATOM 3416 C CA . ASN A 1 496 ? -1.262 42.560 13.369 1.00 12.27 495 ASN A CA 1
ATOM 3417 C C . ASN A 1 496 ? 0.029 42.937 14.098 1.00 12.65 495 ASN A C 1
ATOM 3418 O O . ASN A 1 496 ? 0.435 42.263 15.040 1.00 14.89 495 ASN A O 1
ATOM 3423 N N . TRP A 1 497 ? 0.686 43.982 13.605 1.00 12.83 496 TRP A N 1
ATOM 3424 C CA . TRP A 1 497 ? 2.070 44.319 13.973 1.00 15.44 496 TRP A CA 1
ATOM 3425 C C . TRP A 1 497 ? 1.994 45.381 15.086 1.00 15.78 496 TRP A C 1
ATOM 3426 O O . TRP A 1 497 ? 0.961 46.046 15.260 1.00 16.37 496 TRP A O 1
ATOM 3437 N N . HIS A 1 498 ? 3.082 45.585 15.823 1.00 15.44 497 HIS A N 1
ATOM 3438 C CA . HIS A 1 498 ? 3.037 46.442 17.020 1.00 17.32 497 HIS A CA 1
ATOM 3439 C C . HIS A 1 498 ? 2.983 47.941 16.694 1.00 17.44 497 HIS A C 1
ATOM 3440 O O . HIS A 1 498 ? 2.666 48.763 17.564 1.00 20.09 497 HIS A O 1
ATOM 3447 N N . SER A 1 499 ? 3.245 48.324 15.450 1.00 17.28 498 SER A N 1
ATOM 3448 C CA . SER A 1 499 ? 3.247 49.745 15.129 1.00 17.93 498 SER A CA 1
ATOM 3449 C C . SER A 1 499 ? 2.999 49.956 13.652 1.00 19.23 498 SER A C 1
ATOM 3450 O O . SER A 1 499 ? 2.849 48.974 12.910 1.00 16.22 498 SER A O 1
ATOM 3453 N N . ASP A 1 500 ? 2.974 51.221 13.219 1.00 18.26 499 ASP A N 1
ATOM 3454 C CA . ASP A 1 500 ? 2.861 51.518 11.799 1.00 19.51 499 ASP A CA 1
ATOM 3455 C C . ASP A 1 500 ? 4.186 51.530 11.048 1.00 18.75 499 ASP A C 1
ATOM 3456 O O . ASP A 1 500 ? 4.214 51.829 9.852 1.00 22.49 499 ASP A O 1
ATOM 3461 N N . VAL A 1 501 ? 5.285 51.185 11.708 1.00 17.59 500 VAL A N 1
ATOM 3462 C CA . VAL A 1 501 ? 6.539 50.968 10.980 1.00 16.06 500 VAL A CA 1
ATOM 3463 C C . VAL A 1 501 ? 6.661 49.447 10.718 1.00 18.44 500 VAL A C 1
ATOM 3464 O O . VAL A 1 501 ? 6.896 48.668 11.640 1.00 19.00 500 VAL A O 1
ATOM 3468 N N . ALA A 1 502 ? 6.381 49.039 9.485 1.00 15.77 501 ALA A N 1
ATOM 3469 C CA . ALA A 1 502 ? 6.195 47.628 9.125 1.00 15.94 501 ALA A CA 1
ATOM 3470 C C . ALA A 1 502 ? 7.550 46.932 9.280 1.00 12.20 501 ALA A C 1
ATOM 3471 O O . ALA A 1 502 ? 8.583 47.601 9.335 1.00 14.88 501 ALA A O 1
ATOM 3473 N N . PRO A 1 503 ? 7.555 45.585 9.261 1.00 13.26 502 PRO A N 1
ATOM 3474 C CA . PRO A 1 503 ? 8.785 44.826 9.507 1.00 13.53 502 PRO A CA 1
ATOM 3475 C C . PRO A 1 503 ? 9.890 45.240 8.552 1.00 15.02 502 PRO A C 1
ATOM 3476 O O . PRO A 1 503 ? 11.023 45.425 8.978 1.00 15.00 502 PRO A O 1
ATOM 3480 N N . HIS A 1 504 ? 9.559 45.415 7.278 1.00 15.41 503 HIS A N 1
ATOM 3481 C CA . HIS A 1 504 ? 10.603 45.695 6.304 1.00 17.89 503 HIS A CA 1
ATOM 3482 C C . HIS A 1 504 ? 11.116 47.114 6.397 1.00 18.35 503 HIS A C 1
ATOM 3483 O O . HIS A 1 504 ? 12.056 47.475 5.677 1.00 21.96 503 HIS A O 1
ATOM 3490 N N . GLN A 1 505 ? 10.401 47.962 7.142 1.00 16.76 504 GLN A N 1
ATOM 3491 C CA . GLN A 1 505 ? 10.757 49.375 7.319 1.00 18.07 504 GLN A CA 1
ATOM 3492 C C . GLN A 1 505 ? 11.548 49.662 8.605 1.00 18.63 504 GLN A C 1
ATOM 3493 O O . GLN A 1 505 ? 11.982 50.800 8.843 1.00 18.21 504 GLN A O 1
ATOM 3499 N N . ASP A 1 506 ? 11.749 48.625 9.416 1.00 16.11 505 ASP A N 1
ATOM 3500 C CA . ASP A 1 506 ? 12.330 48.806 10.762 1.00 15.92 505 ASP A CA 1
ATOM 3501 C C . ASP A 1 506 ? 13.709 48.172 10.744 1.00 15.56 505 ASP A C 1
ATOM 3502 O O . ASP A 1 506 ? 13.818 46.969 10.612 1.00 14.70 505 ASP A O 1
ATOM 3507 N N . PRO A 1 507 ? 14.779 48.982 10.884 1.00 16.87 506 PRO A N 1
ATOM 3508 C CA . PRO A 1 507 ? 16.110 48.381 10.656 1.00 17.37 506 PRO A CA 1
ATOM 3509 C C . PRO A 1 507 ? 16.568 47.618 11.887 1.00 15.90 506 PRO A C 1
ATOM 3510 O O . PRO A 1 507 ? 17.625 46.979 11.859 1.00 15.61 506 PRO A O 1
ATOM 3514 N N . LYS A 1 508 ? 15.742 47.635 12.938 1.00 14.55 507 LYS A N 1
ATOM 3515 C CA . LYS A 1 508 ? 16.012 46.799 14.137 1.00 13.81 507 LYS A CA 1
ATOM 3516 C C . LYS A 1 508 ? 15.524 45.355 13.967 1.00 13.33 507 LYS A C 1
ATOM 3517 O O . LYS A 1 508 ? 15.784 44.494 14.821 1.00 11.86 507 LYS A O 1
ATOM 3523 N N . VAL A 1 509 ? 14.670 45.141 12.963 1.00 11.81 508 VAL A N 1
ATOM 3524 C CA . VAL A 1 509 ? 14.155 43.809 12.627 1.00 12.92 508 VAL A CA 1
ATOM 3525 C C . VAL A 1 509 ? 15.182 43.134 11.729 1.00 13.99 508 VAL A C 1
ATOM 3526 O O . VAL A 1 509 ? 15.505 43.660 10.642 1.00 13.32 508 VAL A O 1
ATOM 3530 N N . LYS A 1 510 ? 15.807 42.063 12.227 1.00 10.01 509 LYS A N 1
ATOM 3531 C CA . LYS A 1 510 ? 16.814 41.382 11.407 1.00 12.05 509 LYS A CA 1
ATOM 3532 C C . LYS A 1 510 ? 16.136 40.574 10.288 1.00 11.67 509 LYS A C 1
ATOM 3533 O O . LYS A 1 510 ? 16.475 40.739 9.104 1.00 12.16 509 LYS A O 1
ATOM 3539 N N . GLU A 1 511 ? 15.179 39.726 10.670 1.00 9.71 510 GLU A N 1
ATOM 3540 C CA . GLU A 1 511 ? 14.396 38.908 9.730 1.00 9.22 510 GLU A CA 1
ATOM 3541 C C . GLU A 1 511 ? 13.045 38.679 10.406 1.00 10.74 510 GLU A C 1
ATOM 3542 O O . GLU A 1 511 ? 12.947 38.716 11.650 1.00 9.21 510 GLU A O 1
ATOM 3548 N N . PHE A 1 512 ? 12.037 38.351 9.604 1.00 8.77 511 PHE A N 1
ATOM 3549 C CA . PHE A 1 512 ? 10.731 38.005 10.182 1.00 10.07 511 PHE A CA 1
ATOM 3550 C C . PHE A 1 512 ? 10.140 36.832 9.419 1.00 9.44 511 PHE A C 1
ATOM 3551 O O . PHE A 1 512 ? 9.598 37.026 8.324 1.00 10.56 511 PHE A O 1
ATOM 3559 N N . TRP A 1 513 ? 10.359 35.606 9.928 1.00 9.10 512 TRP A N 1
ATOM 3560 C CA . TRP A 1 513 ? 9.958 34.424 9.229 1.00 9.19 512 TRP A CA 1
ATOM 3561 C C . TRP A 1 513 ? 8.496 34.086 9.534 1.00 9.70 512 TRP A C 1
ATOM 3562 O O . TRP A 1 513 ? 8.082 34.123 10.698 1.00 9.33 512 TRP A O 1
ATOM 3573 N N . VAL A 1 514 ? 7.742 33.724 8.502 1.00 7.99 513 VAL A N 1
ATOM 3574 C CA . VAL A 1 514 ? 6.492 33.008 8.744 1.00 7.22 513 VAL A CA 1
ATOM 3575 C C . VAL A 1 514 ? 6.612 31.707 7.950 1.00 6.77 513 VAL A C 1
ATOM 3576 O O . VAL A 1 514 ? 6.955 31.723 6.748 1.00 9.87 513 VAL A O 1
ATOM 3580 N N . SER A 1 515 ? 6.363 30.575 8.629 1.00 6.84 514 SER A N 1
ATOM 3581 C CA . SER A 1 515 ? 6.461 29.278 8.002 1.00 7.87 514 SER A CA 1
ATOM 3582 C C . SER A 1 515 ? 5.072 28.650 7.955 1.00 7.66 514 SER A C 1
ATOM 3583 O O . SER A 1 515 ? 4.344 28.678 8.966 1.00 9.73 514 SER A O 1
ATOM 3586 N N . LEU A 1 516 ? 4.682 28.182 6.771 1.00 8.51 515 LEU A N 1
ATOM 3587 C CA . LEU A 1 516 ? 3.400 27.479 6.652 1.00 8.75 515 LEU A CA 1
ATOM 3588 C C . LEU A 1 516 ? 3.672 25.992 6.439 1.00 8.50 515 LEU A C 1
ATOM 3589 O O . LEU A 1 516 ? 4.562 25.620 5.657 1.00 9.01 515 LEU A O 1
ATOM 3594 N N . THR A 1 517 ? 2.913 25.145 7.132 1.00 7.92 516 THR A N 1
ATOM 3595 C CA . THR A 1 517 ? 3.135 23.698 7.017 1.00 7.50 516 THR A CA 1
ATOM 3596 C C . THR A 1 517 ? 1.793 23.031 6.788 1.00 9.83 516 THR A C 1
ATOM 3597 O O . THR A 1 517 ? 0.844 23.263 7.533 1.00 8.30 516 THR A O 1
ATOM 3601 N N . ALA A 1 518 ? 1.747 22.144 5.798 1.00 8.83 517 ALA A N 1
ATOM 3602 C CA . ALA A 1 518 ? 0.520 21.413 5.536 1.00 8.53 517 ALA A CA 1
ATOM 3603 C C . ALA A 1 518 ? 0.198 20.460 6.675 1.00 10.97 517 ALA A C 1
ATOM 3604 O O . ALA A 1 518 ? 1.074 19.781 7.197 1.00 10.29 517 ALA A O 1
ATOM 3606 N N . PHE A 1 519 ? -1.078 20.376 7.034 1.00 10.23 518 PHE A N 1
ATOM 3607 C CA . PHE A 1 519 ? -1.493 19.429 8.076 1.00 11.15 518 PHE A CA 1
ATOM 3608 C C . PHE A 1 519 ? -2.818 18.774 7.637 1.00 11.16 518 PHE A C 1
ATOM 3609 O O . PHE A 1 519 ? -3.856 19.444 7.460 1.00 11.89 518 PHE A O 1
ATOM 3617 N N . ASN A 1 520 ? -2.767 17.451 7.479 1.00 12.83 519 ASN A N 1
ATOM 3618 C CA . ASN A 1 520 ? -3.874 16.692 6.866 1.00 13.76 519 ASN A CA 1
ATOM 3619 C C . ASN A 1 520 ? -4.930 16.294 7.891 1.00 15.10 519 ASN A C 1
ATOM 3620 O O . ASN A 1 520 ? -5.897 15.597 7.551 1.00 16.32 519 ASN A O 1
ATOM 3625 N N . GLY A 1 521 ? -4.785 16.797 9.120 1.00 13.83 520 GLY A N 1
ATOM 3626 C CA . GLY A 1 521 ? -5.721 16.464 10.208 1.00 17.22 520 GLY A CA 1
ATOM 3627 C C . GLY A 1 521 ? -5.360 15.251 11.059 1.00 16.69 520 GLY A C 1
ATOM 3628 O O . GLY A 1 521 ? -6.026 14.972 12.087 1.00 15.75 520 GLY A O 1
ATOM 3629 N N . THR A 1 522 ? -4.429 14.438 10.558 1.00 13.90 521 THR A N 1
ATOM 3630 C CA . THR A 1 522 ? -3.983 13.252 11.294 1.00 16.07 521 THR A CA 1
ATOM 3631 C C . THR A 1 522 ? -2.559 13.452 11.851 1.00 14.65 521 THR A C 1
ATOM 3632 O O . THR A 1 522 ? -2.339 13.473 13.075 1.00 13.43 521 THR A O 1
ATOM 3636 N N . GLU A 1 523 ? -1.592 13.684 10.966 1.00 11.89 522 GLU A N 1
ATOM 3637 C CA . GLU A 1 523 ? -0.236 13.973 11.479 1.00 11.98 522 GLU A CA 1
ATOM 3638 C C . GLU A 1 523 ? 0.588 14.581 10.374 1.00 8.88 522 GLU A C 1
ATOM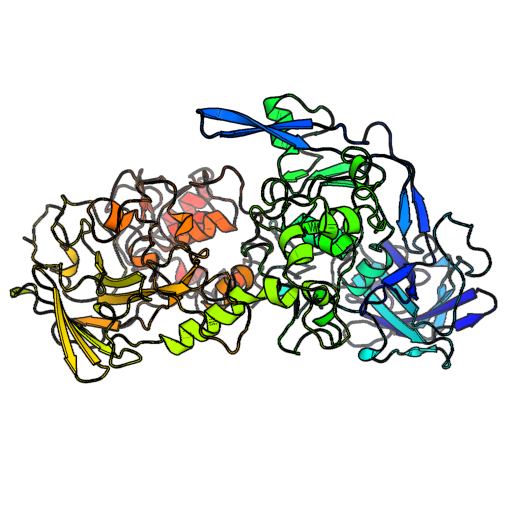 3639 O O . GLU A 1 523 ? 0.323 14.311 9.187 1.00 12.48 522 GLU A O 1
ATOM 3645 N N . TYR A 1 524 ? 1.539 15.442 10.753 1.00 9.78 523 TYR A N 1
ATOM 3646 C CA . TYR A 1 524 ? 2.518 15.947 9.783 1.00 10.59 523 TYR A CA 1
ATOM 3647 C C . TYR A 1 524 ? 3.333 14.812 9.150 1.00 10.77 523 TYR A C 1
ATOM 3648 O O . TYR A 1 524 ? 3.646 13.822 9.821 1.00 12.27 523 TYR A O 1
ATOM 3657 N N . THR A 1 525 ? 3.717 15.000 7.891 1.00 9.00 524 THR A N 1
ATOM 3658 C CA A THR A 1 525 ? 4.641 14.088 7.207 0.50 9.70 524 THR A CA 1
ATOM 3659 C CA B THR A 1 525 ? 4.630 14.094 7.237 0.50 10.66 524 THR A CA 1
ATOM 3660 C C . THR A 1 525 ? 5.543 14.933 6.341 1.00 10.92 524 THR A C 1
ATOM 3661 O O . THR A 1 525 ? 5.077 15.617 5.424 1.00 9.57 524 THR A O 1
ATOM 3668 N N . MET A 1 526 ? 6.850 14.891 6.621 1.00 9.37 525 MET A N 1
ATOM 3669 C CA . MET A 1 526 ? 7.772 15.693 5.798 1.00 9.81 525 MET A CA 1
ATOM 3670 C C . MET A 1 526 ? 7.776 15.203 4.332 1.00 9.17 525 MET A C 1
ATOM 3671 O O . MET A 1 526 ? 7.575 16.006 3.411 1.00 9.47 525 MET A O 1
ATOM 3676 N N . GLY A 1 527 ? 7.854 13.885 4.136 1.00 10.27 526 GLY A N 1
ATOM 3677 C CA . GLY A 1 527 ? 7.880 13.279 2.783 1.00 12.79 526 GLY A CA 1
ATOM 3678 C C . GLY A 1 527 ? 9.221 13.488 2.070 1.00 11.92 526 GLY A C 1
ATOM 3679 O O . GLY A 1 527 ? 10.185 14.004 2.646 1.00 10.31 526 GLY A O 1
ATOM 3680 N N . PRO A 1 528 ? 9.336 12.978 0.851 1.00 12.55 527 PRO A N 1
ATOM 3681 C CA . PRO A 1 528 ? 10.647 12.876 0.214 1.00 12.40 527 PRO A CA 1
ATOM 3682 C C . PRO A 1 528 ? 11.168 14.264 -0.086 1.00 13.44 527 PRO A C 1
ATOM 3683 O O . PRO A 1 528 ? 10.402 15.247 -0.047 1.00 14.36 527 PRO A O 1
ATOM 3687 N N . ARG A 1 529 ? 12.451 14.351 -0.419 1.00 12.34 528 ARG A N 1
ATOM 3688 C CA . ARG A 1 529 ? 13.070 15.623 -0.760 1.00 10.90 528 ARG A CA 1
ATOM 3689 C C . ARG A 1 529 ? 12.853 15.892 -2.247 1.00 11.72 528 ARG A C 1
ATOM 3690 O O . ARG A 1 529 ? 13.288 15.082 -3.082 1.00 12.24 528 ARG A O 1
ATOM 3698 N N . PRO A 1 530 ? 12.233 17.038 -2.580 1.00 11.29 529 PRO A N 1
ATOM 3699 C CA . PRO A 1 530 ? 12.004 17.326 -4.024 1.00 11.47 529 PRO A CA 1
ATOM 3700 C C . PRO A 1 530 ? 13.228 17.991 -4.641 1.00 11.40 529 PRO A C 1
ATOM 3701 O O . PRO A 1 530 ? 14.157 18.381 -3.913 1.00 11.51 529 PRO A O 1
ATOM 3705 N N . SER A 1 531 ? 13.188 18.251 -5.951 1.00 11.81 530 SER A N 1
ATOM 3706 C CA . SER A 1 531 ? 14.082 19.282 -6.493 1.00 13.75 530 SER A CA 1
ATOM 3707 C C . SER A 1 531 ? 13.751 20.668 -5.930 1.00 11.86 530 SER A C 1
ATOM 3708 O O . SER A 1 531 ? 12.701 20.883 -5.316 1.00 13.04 530 SER A O 1
ATOM 3711 N N . ASN A 1 532 ? 14.662 21.611 -6.134 1.00 12.98 531 ASN A N 1
ATOM 3712 C CA . ASN A 1 532 ? 14.451 22.958 -5.591 1.00 12.13 531 ASN A CA 1
ATOM 3713 C C . ASN A 1 532 ? 13.280 23.719 -6.273 1.00 10.92 531 ASN A C 1
ATOM 3714 O O . ASN A 1 532 ? 12.991 23.534 -7.471 1.00 12.82 531 ASN A O 1
ATOM 3719 N N . GLY A 1 533 ? 12.637 24.576 -5.501 1.00 12.22 532 GLY A N 1
ATOM 3720 C CA . GLY A 1 533 ? 11.574 25.453 -6.005 1.00 13.59 532 GLY A CA 1
ATOM 3721 C C . GLY A 1 533 ? 11.900 26.878 -5.577 1.00 12.60 532 GLY A C 1
ATOM 3722 O O . GLY A 1 533 ? 12.812 27.098 -4.758 1.00 12.43 532 GLY A O 1
ATOM 3723 N N . THR A 1 534 ? 11.184 27.854 -6.133 1.00 12.02 533 THR A N 1
ATOM 3724 C CA . THR A 1 534 ? 11.503 29.250 -5.866 1.00 12.14 533 THR A CA 1
ATOM 3725 C C . THR A 1 534 ? 11.327 29.593 -4.385 1.00 11.85 533 THR A C 1
ATOM 3726 O O . THR A 1 534 ? 12.060 30.448 -3.843 1.00 12.50 533 THR A O 1
ATOM 3730 N N . LEU A 1 535 ? 10.353 28.954 -3.728 1.00 10.37 534 LEU A N 1
ATOM 3731 C CA . LEU A 1 535 ? 10.001 29.341 -2.341 1.00 8.53 534 LEU A CA 1
ATOM 3732 C C . LEU A 1 535 ? 10.631 28.414 -1.294 1.00 10.31 534 LEU A C 1
ATOM 3733 O O . LEU A 1 535 ? 10.568 28.707 -0.114 1.00 11.01 534 LEU A O 1
ATOM 3738 N N . GLY A 1 536 ? 11.045 27.223 -1.722 1.00 9.98 535 GLY A N 1
ATOM 3739 C CA . GLY A 1 536 ? 11.612 26.228 -0.841 1.00 9.29 535 GLY A CA 1
ATOM 3740 C C . GLY A 1 536 ? 11.757 24.890 -1.509 1.00 10.97 535 GLY A C 1
ATOM 3741 O O . GLY A 1 536 ? 11.455 24.743 -2.696 1.00 9.70 535 GLY A O 1
ATOM 3742 N N . ARG A 1 537 ? 12.258 23.929 -0.736 1.00 8.43 536 ARG A N 1
ATOM 3743 C CA . ARG A 1 537 ? 12.553 22.592 -1.254 1.00 8.52 536 ARG A CA 1
ATOM 3744 C C . ARG A 1 537 ? 11.960 21.545 -0.324 1.00 9.39 536 ARG A C 1
ATOM 3745 O O . ARG A 1 537 ? 12.525 20.472 -0.117 1.00 8.63 536 ARG A O 1
ATOM 3753 N N . SER A 1 538 ? 10.746 21.833 0.188 1.00 7.75 537 SER A N 1
ATOM 3754 C CA . SER A 1 538 ? 10.061 20.841 1.018 1.00 7.52 537 SER A CA 1
ATOM 3755 C C . SER A 1 538 ? 8.675 20.611 0.399 1.00 9.44 537 SER A C 1
ATOM 3756 O O . SER A 1 538 ? 8.038 21.562 -0.085 1.00 9.48 537 SER A O 1
ATOM 3759 N N . GLU A 1 539 ? 8.166 19.386 0.533 1.00 8.08 538 GLU A N 1
ATOM 3760 C CA . GLU A 1 539 ? 6.769 19.096 0.176 1.00 9.43 538 GLU A CA 1
ATOM 3761 C C . GLU A 1 539 ? 5.749 19.778 1.084 1.00 9.51 538 GLU A C 1
ATOM 3762 O O . GLU A 1 539 ? 4.630 20.063 0.625 1.00 8.38 538 GLU A O 1
ATOM 3768 N N . ASN A 1 540 ? 6.058 19.937 2.381 1.00 8.01 539 ASN A N 1
ATOM 3769 C CA . ASN A 1 540 ? 4.986 20.308 3.302 1.00 8.83 539 ASN A CA 1
ATOM 3770 C C . ASN A 1 540 ? 5.212 21.655 3.964 1.00 10.59 539 ASN A C 1
ATOM 3771 O O . ASN A 1 540 ? 4.343 22.109 4.694 1.00 10.85 539 ASN A O 1
ATOM 3776 N N . ARG A 1 541 ? 6.364 22.298 3.703 1.00 7.43 540 ARG A N 1
ATOM 3777 C CA . ARG A 1 541 ? 6.682 23.537 4.439 1.00 10.16 540 ARG A CA 1
ATOM 3778 C C . ARG A 1 541 ? 7.314 24.619 3.587 1.00 9.39 540 ARG A C 1
ATOM 3779 O O . ARG A 1 541 ? 8.209 24.335 2.766 1.00 10.51 540 ARG A O 1
ATOM 3787 N N . ILE A 1 542 ? 6.862 25.872 3.782 1.00 7.73 541 ILE A N 1
ATOM 3788 C CA . ILE A 1 542 ? 7.515 27.030 3.150 1.00 8.40 541 ILE A CA 1
ATOM 3789 C C . ILE A 1 542 ? 7.840 28.007 4.285 1.00 8.83 541 ILE A C 1
ATOM 3790 O O . ILE A 1 542 ? 6.949 28.310 5.082 1.00 9.48 541 ILE A O 1
ATOM 3795 N N . SER A 1 543 ? 9.032 28.597 4.262 1.00 7.12 542 SER A N 1
ATOM 3796 C CA . SER A 1 543 ? 9.389 29.657 5.230 1.00 7.68 542 SER A CA 1
ATOM 3797 C C . SER A 1 543 ? 9.718 30.903 4.396 1.00 7.77 542 SER A C 1
ATOM 3798 O O . SER A 1 543 ? 10.602 30.862 3.533 1.00 8.31 542 SER A O 1
ATOM 3801 N N . VAL A 1 544 ? 9.013 31.982 4.687 1.00 8.85 543 VAL A N 1
ATOM 3802 C CA . VAL A 1 544 ? 9.175 33.257 3.971 1.00 8.53 543 VAL A CA 1
ATOM 3803 C C . VAL A 1 544 ? 9.577 34.384 4.920 1.00 9.15 543 VAL A C 1
ATOM 3804 O O . VAL A 1 544 ? 9.067 34.499 6.049 1.00 10.15 543 VAL A O 1
ATOM 3808 N N . ASN A 1 545 ? 10.600 35.135 4.504 1.00 9.48 544 ASN A N 1
ATOM 3809 C CA . ASN A 1 545 ? 11.078 36.285 5.294 1.00 9.80 544 ASN A CA 1
ATOM 3810 C C . ASN A 1 545 ? 10.350 37.562 4.926 1.00 9.98 544 ASN A C 1
ATOM 3811 O O . ASN A 1 545 ? 10.672 38.212 3.936 1.00 11.56 544 ASN A O 1
ATOM 3816 N N . LEU A 1 546 ? 9.365 37.918 5.753 1.00 9.52 545 LEU A N 1
ATOM 3817 C CA . LEU A 1 546 ? 8.520 39.053 5.473 1.00 10.14 545 LEU A CA 1
ATOM 3818 C C . LEU A 1 546 ? 9.285 40.368 5.547 1.00 11.82 545 LEU A C 1
ATOM 3819 O O . LEU A 1 546 ? 8.802 41.391 5.050 1.00 14.91 545 LEU A O 1
ATOM 3824 N N . ALA A 1 547 ? 10.468 40.358 6.173 1.00 11.37 546 ALA A N 1
ATOM 3825 C CA . ALA A 1 547 ? 11.239 41.601 6.247 1.00 11.96 546 ALA A CA 1
ATOM 3826 C C . ALA A 1 547 ? 11.889 41.979 4.910 1.00 15.16 546 ALA A C 1
ATOM 3827 O O . ALA A 1 547 ? 12.400 43.088 4.778 1.00 16.83 546 ALA A O 1
ATOM 3829 N N . LYS A 1 548 ? 11.919 41.052 3.953 1.00 11.63 547 LYS A N 1
ATOM 3830 C CA . LYS A 1 548 ? 12.526 41.353 2.651 1.00 13.48 547 LYS A CA 1
ATOM 3831 C C . LYS A 1 548 ? 11.458 41.356 1.557 1.00 18.19 547 LYS A C 1
ATOM 3832 O O . LYS A 1 548 ? 11.736 40.956 0.420 1.00 21.08 547 LYS A O 1
ATOM 3838 N N . VAL A 1 549 ? 10.322 41.997 1.814 1.00 19.06 548 VAL A N 1
ATOM 3839 C CA . VAL A 1 549 ? 9.274 42.059 0.763 1.00 18.09 548 VAL A CA 1
ATOM 3840 C C . VAL A 1 549 ? 9.755 42.730 -0.502 1.00 18.10 548 VAL A C 1
ATOM 3841 O O . VAL A 1 549 ? 9.359 42.366 -1.605 1.00 15.36 548 VAL A O 1
ATOM 3845 N N . GLU A 1 550 ? 10.455 43.852 -0.350 1.00 20.58 549 GLU A N 1
ATOM 3846 C CA . GLU A 1 550 ? 10.752 44.665 -1.483 1.00 21.37 549 GLU A CA 1
ATOM 3847 C C . GLU A 1 550 ? 11.693 44.000 -2.492 1.00 20.82 549 GLU A C 1
ATOM 3848 O O . GLU A 1 550 ? 11.753 44.423 -3.631 1.00 22.25 549 GLU A O 1
ATOM 3854 N N . THR A 1 551 ? 12.407 42.950 -2.097 1.00 15.93 550 THR A N 1
ATOM 3855 C CA . THR A 1 551 ? 13.301 42.270 -3.031 1.00 17.65 550 THR A CA 1
ATOM 3856 C C . THR A 1 551 ? 12.833 40.855 -3.335 1.00 18.71 550 THR A C 1
ATOM 3857 O O . THR A 1 551 ? 13.554 40.056 -3.967 1.00 18.57 550 THR A O 1
ATOM 3861 N N . ASN A 1 552 ? 11.594 40.561 -2.940 1.00 13.18 551 ASN A N 1
ATOM 3862 C CA . ASN A 1 552 ? 11.057 39.220 -3.162 1.00 12.60 551 ASN A CA 1
ATOM 3863 C C . ASN A 1 552 ? 9.900 39.333 -4.153 1.00 12.19 551 ASN A C 1
ATOM 3864 O O . ASN A 1 552 ? 8.838 39.922 -3.836 1.00 13.99 551 ASN A O 1
ATOM 3869 N N . ALA A 1 553 ? 10.135 38.857 -5.375 1.00 11.94 552 ALA A N 1
ATOM 3870 C CA . ALA A 1 553 ? 9.151 39.013 -6.451 1.00 14.28 552 ALA A CA 1
ATOM 3871 C C . ALA A 1 553 ? 7.851 38.264 -6.157 1.00 14.17 552 ALA A C 1
ATOM 3872 O O . ALA A 1 553 ? 6.826 38.541 -6.789 1.00 14.41 552 ALA A O 1
ATOM 3874 N N . ASN A 1 554 ? 7.914 37.280 -5.262 1.00 10.04 553 ASN A N 1
ATOM 3875 C CA . ASN A 1 554 ? 6.705 36.501 -4.908 1.00 11.25 553 ASN A CA 1
ATOM 3876 C C . ASN A 1 554 ? 5.923 37.047 -3.718 1.00 11.49 553 ASN A C 1
ATOM 3877 O O . ASN A 1 554 ? 4.893 36.471 -3.351 1.00 12.75 553 ASN A O 1
ATOM 3882 N N . LEU A 1 555 ? 6.338 38.186 -3.161 1.00 10.59 554 LEU A N 1
ATOM 3883 C CA . LEU A 1 555 ? 5.700 38.673 -1.923 1.00 11.03 554 LEU A CA 1
ATOM 3884 C C . LEU A 1 555 ? 5.363 40.153 -2.042 1.00 12.17 554 LEU A C 1
ATOM 3885 O O . LEU A 1 555 ? 6.192 40.949 -2.512 1.00 10.78 554 LEU A O 1
ATOM 3890 N N . THR A 1 556 ? 4.131 40.517 -1.685 1.00 10.57 555 THR A N 1
ATOM 3891 C CA . THR A 1 556 ? 3.737 41.919 -1.631 1.00 13.36 555 THR A CA 1
ATOM 3892 C C . THR A 1 556 ? 3.130 42.215 -0.261 1.00 14.33 555 THR A C 1
ATOM 3893 O O . THR A 1 556 ? 2.602 41.295 0.385 1.00 13.56 555 THR A O 1
ATOM 3897 N N . ALA A 1 557 ? 3.283 43.469 0.202 1.00 14.24 556 ALA A N 1
ATOM 3898 C CA . ALA A 1 557 ? 2.799 43.898 1.536 1.00 13.29 556 ALA A CA 1
ATOM 3899 C C . ALA A 1 557 ? 1.966 45.141 1.351 1.00 16.15 556 ALA A C 1
ATOM 3900 O O . ALA A 1 557 ? 2.346 46.056 0.605 1.00 15.87 556 ALA A O 1
ATOM 3902 N N . VAL A 1 558 ? 0.789 45.149 1.946 1.00 13.55 557 VAL A N 1
ATOM 3903 C CA . VAL A 1 558 ? -0.044 46.336 1.888 1.00 16.41 557 VAL A CA 1
ATOM 3904 C C . VAL A 1 558 ? -0.377 46.733 3.312 1.00 17.02 557 VAL A C 1
ATOM 3905 O O . VAL A 1 558 ? -1.051 45.994 4.012 1.00 14.32 557 VAL A O 1
ATOM 3909 N N . PRO A 1 559 ? 0.058 47.921 3.727 1.00 21.08 558 PRO A N 1
ATOM 3910 C CA . PRO A 1 559 ? -0.155 48.262 5.158 1.00 22.92 558 PRO A CA 1
ATOM 3911 C C . PRO A 1 559 ? -1.506 48.900 5.357 1.00 22.01 558 PRO A C 1
ATOM 3912 O O . PRO A 1 559 ? -2.038 49.566 4.455 1.00 21.63 558 PRO A O 1
ATOM 3916 N N . ASN A 1 560 ? -2.049 48.786 6.559 1.00 18.40 559 ASN A N 1
ATOM 3917 C CA . ASN A 1 560 ? -3.291 49.508 6.853 1.00 19.13 559 ASN A CA 1
ATOM 3918 C C . ASN A 1 560 ? -3.172 49.867 8.339 1.00 19.09 559 ASN A C 1
ATOM 3919 O O . ASN A 1 560 ? -3.412 49.020 9.182 1.00 16.85 559 ASN A O 1
ATOM 3924 N N . GLY A 1 561 ? -2.546 51.003 8.616 1.00 20.71 560 GLY A N 1
ATOM 3925 C CA . GLY A 1 561 ? -2.118 51.332 10.001 1.00 21.94 560 GLY A CA 1
ATOM 3926 C C . GLY A 1 561 ? -1.031 50.418 10.505 1.00 21.28 560 GLY A C 1
ATOM 3927 O O . GLY A 1 561 ? 0.039 50.315 9.898 1.00 25.97 560 GLY A O 1
ATOM 3928 N N . SER A 1 562 ? -1.334 49.691 11.578 1.00 18.42 561 SER A N 1
ATOM 3929 C CA . SER A 1 562 ? -0.424 48.681 12.134 1.00 19.41 561 SER A CA 1
ATOM 3930 C C . SER A 1 562 ? -0.687 47.274 11.615 1.00 19.13 561 SER A C 1
ATOM 3931 O O . SER A 1 562 ? 0.009 46.342 11.999 1.00 20.50 561 SER A O 1
ATOM 3934 N N . LYS A 1 563 ? -1.672 47.116 10.736 1.00 16.07 562 LYS A N 1
ATOM 3935 C CA . LYS A 1 563 ? -1.943 45.815 10.118 1.00 15.03 562 LYS A CA 1
ATOM 3936 C C . LYS A 1 563 ? -1.228 45.747 8.779 1.00 18.56 562 LYS A C 1
ATOM 3937 O O . LYS A 1 563 ? -1.126 46.755 8.068 1.00 22.05 562 LYS A O 1
ATOM 3943 N N . VAL A 1 564 ? -0.553 44.641 8.512 1.00 12.78 563 VAL A N 1
ATOM 3944 C CA . VAL A 1 564 ? 0.096 44.522 7.200 1.00 11.07 563 VAL A CA 1
ATOM 3945 C C . VAL A 1 564 ? -0.421 43.247 6.541 1.00 11.44 563 VAL A C 1
ATOM 3946 O O . VAL A 1 564 ? -0.372 42.177 7.153 1.00 12.22 563 VAL A O 1
ATOM 3950 N N . THR A 1 565 ? -0.981 43.370 5.337 1.00 11.53 564 THR A N 1
ATOM 3951 C CA . THR A 1 565 ? -1.523 42.183 4.661 1.00 12.51 564 THR A CA 1
ATOM 3952 C C . THR A 1 565 ? -0.535 41.755 3.584 1.00 12.85 564 THR A C 1
ATOM 3953 O O . THR A 1 565 ? -0.143 42.577 2.746 1.00 14.00 564 THR A O 1
ATOM 3957 N N . TYR A 1 566 ? -0.110 40.484 3.636 1.00 10.21 565 TYR A N 1
ATOM 3958 C CA . TYR A 1 566 ? 0.897 39.962 2.720 1.00 10.59 565 TYR A CA 1
ATOM 3959 C C . TYR A 1 566 ? 0.252 39.028 1.721 1.00 10.97 565 TYR A C 1
ATOM 3960 O O . TYR A 1 566 ? -0.687 38.308 2.053 1.00 12.29 565 TYR A O 1
ATOM 3969 N N . THR A 1 567 ? 0.761 39.025 0.490 1.00 9.62 566 THR A N 1
ATOM 3970 C CA . THR A 1 567 ? 0.235 38.094 -0.514 1.00 12.00 566 THR A CA 1
ATOM 3971 C C . THR A 1 567 ? 1.457 37.374 -1.087 1.00 11.52 566 THR A C 1
ATOM 3972 O O . THR A 1 567 ? 2.393 38.028 -1.576 1.00 10.85 566 THR A O 1
ATOM 3976 N N . LEU A 1 568 ? 1.489 36.049 -0.943 1.00 9.90 567 LEU A N 1
ATOM 3977 C CA . LEU A 1 568 ? 2.611 35.242 -1.382 1.00 10.37 567 LEU A CA 1
ATOM 3978 C C . LEU A 1 568 ? 2.138 34.410 -2.593 1.00 11.32 567 LEU A C 1
ATOM 3979 O O . LEU A 1 568 ? 1.111 33.748 -2.513 1.00 11.57 567 LEU A O 1
ATOM 3984 N N . THR A 1 569 ? 2.788 34.575 -3.736 1.00 10.88 568 THR A N 1
ATOM 3985 C CA . THR A 1 569 ? 2.379 33.899 -4.963 1.00 11.28 568 THR A CA 1
ATOM 3986 C C . THR A 1 569 ? 3.372 32.807 -5.361 1.00 12.54 568 THR A C 1
ATOM 3987 O O . THR A 1 569 ? 4.460 32.740 -4.810 1.00 11.79 568 THR A O 1
ATOM 3991 N N . GLY A 1 570 ? 3.001 31.985 -6.345 1.00 10.86 569 GLY A N 1
ATOM 3992 C CA . GLY A 1 570 ? 3.885 30.938 -6.861 1.00 12.77 569 GLY A CA 1
ATOM 3993 C C . GLY A 1 570 ? 3.848 29.622 -6.098 1.00 12.01 569 GLY A C 1
ATOM 3994 O O . GLY A 1 570 ? 4.717 28.758 -6.308 1.00 11.99 569 GLY A O 1
ATOM 3995 N N . ILE A 1 571 ? 2.817 29.427 -5.259 1.00 10.20 570 ILE A N 1
ATOM 3996 C CA . ILE A 1 571 ? 2.675 28.190 -4.531 1.00 10.36 570 ILE A CA 1
ATOM 3997 C C . ILE A 1 571 ? 1.913 27.225 -5.420 1.00 9.75 570 ILE A C 1
ATOM 3998 O O . ILE A 1 571 ? 0.715 27.038 -5.263 1.00 11.52 570 ILE A O 1
ATOM 4003 N N . LYS A 1 572 ? 2.622 26.624 -6.381 1.00 11.20 571 LYS A N 1
ATOM 4004 C CA . LYS A 1 572 ? 2.018 25.774 -7.402 1.00 12.55 571 LYS A CA 1
ATOM 4005 C C . LYS A 1 572 ? 2.812 24.491 -7.479 1.00 13.09 571 LYS A C 1
ATOM 4006 O O . LYS A 1 572 ? 4.061 24.523 -7.340 1.00 13.85 571 LYS A O 1
ATOM 4012 N N . ALA A 1 573 ? 2.115 23.385 -7.748 1.00 11.71 572 ALA A N 1
ATOM 4013 C CA . ALA A 1 573 ? 2.763 22.086 -7.817 1.00 13.13 572 ALA A CA 1
ATOM 4014 C C . ALA A 1 573 ? 1.958 21.222 -8.764 1.00 17.89 572 ALA A C 1
ATOM 4015 O O . ALA A 1 573 ? 0.728 21.223 -8.713 1.00 18.50 572 ALA A O 1
ATOM 4017 N N . VAL A 1 574 ? 2.651 20.523 -9.651 1.00 17.13 573 VAL A N 1
ATOM 4018 C CA . VAL A 1 574 ? 2.020 19.445 -10.420 1.00 22.54 573 VAL A CA 1
ATOM 4019 C C . VAL A 1 574 ? 1.898 18.181 -9.567 1.00 19.74 573 VAL A C 1
ATOM 4020 O O . VAL A 1 574 ? 2.902 17.606 -9.178 1.00 20.57 573 VAL A O 1
ATOM 4024 N N . ILE A 1 575 ? 0.679 17.771 -9.248 1.00 21.81 574 ILE A N 1
ATOM 4025 C CA . ILE A 1 575 ? 0.478 16.695 -8.280 1.00 22.57 574 ILE A CA 1
ATOM 4026 C C . ILE A 1 575 ? 0.452 15.343 -8.999 1.00 25.38 574 ILE A C 1
ATOM 4027 O O . ILE A 1 575 ? -0.358 15.125 -9.906 1.00 26.25 574 ILE A O 1
ATOM 4032 N N . GLY A 1 576 ? 1.426 14.494 -8.691 1.00 22.75 575 GLY A N 1
ATOM 4033 C CA . GLY A 1 576 ? 1.510 13.171 -9.280 1.00 22.56 575 GLY A CA 1
ATOM 4034 C C . GLY A 1 576 ? 2.315 12.311 -8.339 1.00 24.97 575 GLY A C 1
ATOM 4035 O O . GLY A 1 576 ? 2.400 12.613 -7.130 1.00 21.85 575 GLY A O 1
ATOM 4036 N N . THR A 1 577 ? 2.971 11.283 -8.879 1.00 24.70 576 THR A N 1
ATOM 4037 C CA . THR A 1 577 ? 3.711 10.372 -8.008 1.00 24.13 576 THR A CA 1
ATOM 4038 C C . THR A 1 577 ? 5.052 10.987 -7.588 1.00 22.84 576 THR A C 1
ATOM 4039 O O . THR A 1 577 ? 5.561 10.660 -6.516 1.00 21.65 576 THR A O 1
ATOM 4043 N N . SER A 1 578 ? 5.620 11.879 -8.398 1.00 21.55 577 SER A N 1
ATOM 4044 C CA A SER A 1 578 ? 6.920 12.492 -8.087 0.50 21.21 577 SER A CA 1
ATOM 4045 C CA B SER A 1 578 ? 6.925 12.423 -8.025 0.50 20.90 577 SER A CA 1
ATOM 4046 C C . SER A 1 578 ? 6.838 13.431 -6.876 1.00 19.17 577 SER A C 1
ATOM 4047 O O . SER A 1 578 ? 5.771 14.023 -6.610 1.00 17.64 577 SER A O 1
ATOM 4052 N N . SER A 1 579 ? 7.970 13.573 -6.166 1.00 16.05 578 SER A N 1
ATOM 4053 C CA . SER A 1 579 ? 8.109 14.605 -5.125 1.00 13.15 578 SER A CA 1
ATOM 4054 C C . SER A 1 579 ? 8.378 15.960 -5.769 1.00 14.27 578 SER A C 1
ATOM 4055 O O . SER A 1 579 ? 9.318 16.082 -6.579 1.00 15.73 578 SER A O 1
ATOM 4058 N N . VAL A 1 580 ? 7.594 16.983 -5.397 1.00 12.39 579 VAL A N 1
ATOM 4059 C CA . VAL A 1 580 ? 7.827 18.344 -5.889 1.00 9.47 579 VAL A CA 1
ATOM 4060 C C . VAL A 1 580 ? 7.675 19.343 -4.740 1.00 10.00 579 VAL A C 1
ATOM 4061 O O . VAL A 1 580 ? 7.013 19.041 -3.756 1.00 12.18 579 VAL A O 1
ATOM 4065 N N . PRO A 1 581 ? 8.256 20.554 -4.864 1.00 9.08 580 PRO A N 1
ATOM 4066 C CA . PRO A 1 581 ? 8.072 21.498 -3.762 1.00 8.64 580 PRO A CA 1
ATOM 4067 C C . PRO A 1 581 ? 6.585 21.773 -3.529 1.00 10.41 580 PRO A C 1
ATOM 4068 O O . PRO A 1 581 ? 5.828 21.899 -4.501 1.00 10.04 580 PRO A O 1
ATOM 4072 N N . TYR A 1 582 ? 6.222 21.942 -2.256 1.00 10.01 581 TYR A N 1
ATOM 4073 C CA . TYR A 1 582 ? 4.839 22.314 -1.871 1.00 8.00 581 TYR A CA 1
ATOM 4074 C C . TYR A 1 582 ? 3.787 21.274 -2.207 1.00 11.52 581 TYR A C 1
ATOM 4075 O O . TYR A 1 582 ? 2.607 21.571 -2.107 1.00 10.72 581 TYR A O 1
ATOM 4084 N N . LYS A 1 583 ? 4.213 20.065 -2.598 1.00 8.56 582 LYS A N 1
ATOM 4085 C CA . LYS A 1 583 ? 3.270 19.016 -3.003 1.00 10.45 582 LYS A CA 1
ATOM 4086 C C . LYS A 1 583 ? 2.135 18.856 -1.997 1.00 11.19 582 LYS A C 1
ATOM 4087 O O . LYS A 1 583 ? 0.958 18.796 -2.388 1.00 10.90 582 LYS A O 1
ATOM 4093 N N . GLN A 1 584 ? 2.447 18.795 -0.700 1.00 9.70 583 GLN A N 1
ATOM 4094 C CA . GLN A 1 584 ? 1.372 18.574 0.283 1.00 9.84 583 GLN A CA 1
ATOM 4095 C C . GLN A 1 584 ? 0.619 19.859 0.613 1.00 9.97 583 GLN A C 1
ATOM 4096 O O . GLN A 1 584 ? -0.566 19.808 0.942 1.00 9.62 583 GLN A O 1
ATOM 4102 N N . ILE A 1 585 ? 1.320 20.991 0.619 1.00 8.11 584 ILE A N 1
ATOM 4103 C CA . ILE A 1 585 ? 0.628 22.277 0.787 1.00 9.00 584 ILE A CA 1
ATOM 4104 C C . ILE A 1 585 ? -0.485 22.375 -0.261 1.00 10.08 584 ILE A C 1
ATOM 4105 O O . ILE A 1 585 ? -1.611 22.774 0.040 1.00 9.51 584 ILE A O 1
ATOM 4110 N N . VAL A 1 586 ? -0.167 22.032 -1.500 1.00 8.56 585 VAL A N 1
ATOM 4111 C CA . VAL A 1 586 ? -1.143 22.115 -2.591 1.00 9.66 585 VAL A CA 1
ATOM 4112 C C . VAL A 1 586 ? -2.226 21.041 -2.443 1.00 11.80 585 VAL A C 1
ATOM 4113 O O . VAL A 1 586 ? -3.420 21.325 -2.564 1.00 12.06 585 VAL A O 1
ATOM 4117 N N . SER A 1 587 ? -1.826 19.784 -2.234 1.00 11.20 586 SER A N 1
ATOM 4118 C CA A SER A 1 587 ? -2.798 18.676 -2.241 0.50 12.76 586 SER A CA 1
ATOM 4119 C CA B SER A 1 587 ? -2.819 18.700 -2.272 0.50 11.12 586 SER A CA 1
ATOM 4120 C C . SER A 1 587 ? -3.758 18.732 -1.061 1.00 11.96 586 SER A C 1
ATOM 4121 O O . SER A 1 587 ? -4.949 18.429 -1.201 1.00 12.99 586 SER A O 1
ATOM 4126 N N . ILE A 1 588 ? -3.244 19.144 0.096 1.00 11.48 587 ILE A N 1
ATOM 4127 C CA . ILE A 1 588 ? -4.060 19.226 1.320 1.00 10.77 587 ILE A CA 1
ATOM 4128 C C . ILE A 1 588 ? -4.772 20.584 1.393 1.00 13.06 587 ILE A C 1
ATOM 4129 O O . ILE A 1 588 ? -5.976 20.677 1.740 1.00 10.56 587 ILE A O 1
ATOM 4134 N N . GLY A 1 589 ? -4.037 21.642 1.057 1.00 12.82 588 GLY A N 1
ATOM 4135 C CA . GLY A 1 589 ? -4.647 22.972 0.919 1.00 10.80 588 GLY A CA 1
ATOM 4136 C C . GLY A 1 589 ? -4.870 23.704 2.238 1.00 12.03 588 GLY A C 1
ATOM 4137 O O . GLY A 1 589 ? -5.442 24.801 2.249 1.00 11.59 588 GLY A O 1
ATOM 4138 N N . LYS A 1 590 ? -4.368 23.149 3.342 1.00 10.06 589 LYS A N 1
ATOM 4139 C CA . LYS A 1 590 ? -4.605 23.752 4.657 1.00 9.44 589 LYS A CA 1
ATOM 4140 C C . LYS A 1 590 ? -3.528 23.302 5.628 1.00 10.57 589 LYS A C 1
ATOM 4141 O O . LYS A 1 590 ? -2.863 22.301 5.394 1.00 10.18 589 LYS A O 1
ATOM 4147 N N . GLY A 1 591 ? -3.364 24.063 6.693 1.00 9.75 590 GLY A N 1
ATOM 4148 C CA . GLY A 1 591 ? -2.363 23.717 7.705 1.00 8.85 590 GLY A CA 1
ATOM 4149 C C . GLY A 1 591 ? -2.181 24.927 8.589 1.00 10.09 590 GLY A C 1
ATOM 4150 O O . GLY A 1 591 ? -3.151 25.679 8.839 1.00 11.16 590 GLY A O 1
ATOM 4151 N N . PHE A 1 592 ? -0.947 25.121 9.069 1.00 9.34 591 PHE A N 1
ATOM 4152 C CA . PHE A 1 592 ? -0.699 26.119 10.128 1.00 10.02 591 PHE A CA 1
ATOM 4153 C C . PHE A 1 592 ? 0.408 27.087 9.723 1.00 8.68 591 PHE A C 1
ATOM 4154 O O . PHE A 1 592 ? 1.283 26.748 8.927 1.00 10.46 591 PHE A O 1
ATOM 4162 N N . MET A 1 593 ? 0.420 28.254 10.354 1.00 8.40 592 MET A N 1
ATOM 4163 C CA . MET A 1 593 ? 1.460 29.264 10.111 1.00 8.85 592 MET A CA 1
ATOM 4164 C C . MET A 1 593 ? 2.075 29.681 11.449 1.00 9.52 592 MET A C 1
ATOM 4165 O O . MET A 1 593 ? 1.359 29.959 12.405 1.00 9.15 592 MET A O 1
ATOM 4170 N N . ASP A 1 594 ? 3.414 29.712 11.487 1.00 8.79 593 ASP A N 1
ATOM 4171 C CA . ASP A 1 594 ? 4.149 30.025 12.704 1.00 9.65 593 ASP A CA 1
ATOM 4172 C C . ASP A 1 594 ? 5.123 31.166 12.441 1.00 8.33 593 ASP A C 1
ATOM 4173 O O . ASP A 1 594 ? 5.916 31.096 11.494 1.00 10.54 593 ASP A O 1
ATOM 4178 N N . GLY A 1 595 ? 5.159 32.140 13.349 1.00 7.85 594 GLY A N 1
ATOM 4179 C CA . GLY A 1 595 ? 6.088 33.278 13.154 1.00 7.85 594 GLY A CA 1
ATOM 4180 C C . GLY A 1 595 ? 7.369 33.091 13.956 1.00 8.80 594 GLY A C 1
ATOM 4181 O O . GLY A 1 595 ? 7.356 32.530 15.082 1.00 8.90 594 GLY A O 1
ATOM 4182 N N . LYS A 1 596 ? 8.487 33.535 13.375 1.00 8.17 595 LYS A N 1
ATOM 4183 C CA . LYS A 1 596 ? 9.735 33.626 14.169 1.00 7.19 595 LYS A CA 1
ATOM 4184 C C . LYS A 1 596 ? 10.471 34.910 13.785 1.00 8.72 595 LYS A C 1
ATOM 4185 O O . LYS A 1 596 ? 11.056 35.016 12.707 1.00 9.22 595 LYS A O 1
ATOM 4191 N N . LEU A 1 597 ? 10.261 35.925 14.617 1.00 7.43 596 LEU A N 1
ATOM 4192 C CA . LEU A 1 597 ? 10.790 37.267 14.431 1.00 7.62 596 LEU A CA 1
ATOM 4193 C C . LEU A 1 597 ? 12.107 37.407 15.172 1.00 8.75 596 LEU A C 1
ATOM 4194 O O . LEU A 1 597 ? 12.196 37.095 16.370 1.00 10.73 596 LEU A O 1
ATOM 4199 N N . LEU A 1 598 ? 13.126 37.925 14.469 1.00 8.24 597 LEU A N 1
ATOM 4200 C CA . LEU A 1 598 ? 14.430 38.151 15.076 1.00 8.61 597 LEU A CA 1
ATOM 4201 C C . LEU A 1 598 ? 14.682 39.655 15.181 1.00 11.53 597 LEU A C 1
ATOM 4202 O O . LEU A 1 598 ? 14.692 40.363 14.161 1.00 11.18 597 LEU A O 1
ATOM 4207 N N . ILE A 1 599 ? 14.877 40.133 16.421 1.00 8.62 598 ILE A N 1
ATOM 4208 C CA . ILE A 1 599 ? 15.138 41.579 16.679 1.00 11.37 598 ILE A CA 1
ATOM 4209 C C . ILE A 1 599 ? 16.577 41.770 17.132 1.00 11.40 598 ILE A C 1
ATOM 4210 O O . ILE A 1 599 ? 17.106 40.953 17.910 1.00 11.15 598 ILE A O 1
ATOM 4215 N N . CYS A 1 600 ? 17.224 42.818 16.636 1.00 12.05 599 CYS A N 1
ATOM 4216 C CA . CYS A 1 600 ? 18.605 43.083 17.052 1.00 12.12 599 CYS A CA 1
ATOM 4217 C C . CYS A 1 600 ? 18.565 43.881 18.337 1.00 14.00 599 CYS A C 1
ATOM 4218 O O . CYS A 1 600 ? 17.892 44.920 18.425 1.00 13.53 599 CYS A O 1
ATOM 4221 N N . ALA A 1 601 ? 19.413 43.469 19.269 1.00 12.59 600 ALA A N 1
ATOM 4222 C CA . ALA A 1 601 ? 19.514 44.151 20.569 1.00 13.78 600 ALA A CA 1
ATOM 4223 C C . ALA A 1 601 ? 20.956 44.504 20.891 1.00 15.03 600 ALA A C 1
ATOM 4224 O O . ALA A 1 601 ? 21.879 43.836 20.456 1.00 15.20 600 ALA A O 1
ATOM 4226 N N . ASN A 1 602 ? 21.128 45.548 21.687 1.00 14.30 601 ASN A N 1
ATOM 4227 C CA . ASN A 1 602 ? 22.438 46.124 21.935 1.00 15.33 601 ASN A CA 1
ATOM 4228 C C . ASN A 1 602 ? 23.038 45.545 23.205 1.00 16.00 601 ASN A C 1
ATOM 4229 O O . ASN A 1 602 ? 22.548 45.840 24.307 1.00 16.19 601 ASN A O 1
ATOM 4234 N N . SER A 1 603 ? 24.108 44.752 23.091 1.00 16.61 602 SER A N 1
ATOM 4235 C CA A SER A 1 603 ? 24.700 44.137 24.300 0.50 15.82 602 SER A CA 1
ATOM 4236 C CA B SER A 1 603 ? 24.724 44.129 24.276 0.50 15.83 602 SER A CA 1
ATOM 4237 C C . SER A 1 603 ? 25.284 45.184 25.241 1.00 16.92 602 SER A C 1
ATOM 4238 O O . SER A 1 603 ? 25.495 44.901 26.413 1.00 19.49 602 SER A O 1
ATOM 4243 N N . ALA A 1 604 ? 25.578 46.376 24.725 1.00 16.69 603 ALA A N 1
ATOM 4244 C CA . ALA A 1 604 ? 26.207 47.417 25.538 1.00 19.57 603 ALA A CA 1
ATOM 4245 C C . ALA A 1 604 ? 25.223 48.287 26.322 1.00 22.62 603 ALA A C 1
ATOM 4246 O O . ALA A 1 604 ? 25.630 49.043 27.202 1.00 22.03 603 ALA A O 1
ATOM 4248 N N . GLU A 1 605 ? 23.931 48.138 26.059 1.00 21.00 604 GLU A N 1
ATOM 4249 C CA . GLU A 1 605 ? 22.912 48.881 26.795 1.00 21.73 604 GLU A CA 1
ATOM 4250 C C . GLU A 1 605 ? 22.533 48.113 28.056 1.00 22.72 604 GLU A C 1
ATOM 4251 O O . GLU A 1 605 ? 21.879 47.078 27.995 1.00 20.81 604 GLU A O 1
ATOM 4257 N N . LEU A 1 606 ? 22.942 48.635 29.198 1.00 22.08 605 LEU A N 1
ATOM 4258 C CA . LEU A 1 606 ? 22.726 47.967 30.475 1.00 25.70 605 LEU A CA 1
ATOM 4259 C C . LEU A 1 606 ? 21.648 48.679 31.290 1.00 28.18 605 LEU A C 1
ATOM 4260 O O . LEU A 1 606 ? 21.272 48.211 32.367 1.00 29.78 605 LEU A O 1
ATOM 4265 N N . ASP A 1 607 ? 21.192 49.827 30.797 1.00 28.40 606 ASP A N 1
ATOM 4266 C CA . ASP A 1 607 ? 20.196 50.621 31.508 1.00 29.97 606 ASP A CA 1
ATOM 4267 C C . ASP A 1 607 ? 18.803 50.216 31.049 1.00 32.41 606 ASP A C 1
ATOM 4268 O O . ASP A 1 607 ? 18.454 50.450 29.880 1.00 31.48 606 ASP A O 1
ATOM 4273 N N . PRO A 1 608 ? 18.038 49.536 31.936 1.00 32.24 607 PRO A N 1
ATOM 4274 C CA . PRO A 1 608 ? 16.707 49.029 31.606 1.00 33.87 607 PRO A CA 1
ATOM 4275 C C . PRO A 1 608 ? 15.676 50.116 31.275 1.00 34.48 607 PRO A C 1
ATOM 4276 O O . PRO A 1 608 ? 14.640 49.823 30.677 1.00 35.54 607 PRO A O 1
ATOM 4280 N N . THR A 1 609 ? 16.016 51.375 31.532 1.00 36.57 608 THR A N 1
ATOM 4281 C CA . THR A 1 609 ? 15.137 52.479 31.159 1.00 36.07 608 THR A CA 1
ATOM 4282 C C . THR A 1 609 ? 15.427 52.989 29.736 1.00 36.32 608 THR A C 1
ATOM 4283 O O . THR A 1 609 ? 14.700 53.841 29.214 1.00 37.44 608 THR A O 1
ATOM 4287 N N . MET A 1 610 ? 16.482 52.474 29.105 1.00 32.92 609 MET A N 1
ATOM 4288 C CA . MET A 1 610 ? 16.780 52.826 27.724 1.00 30.04 609 MET A CA 1
ATOM 4289 C C . MET A 1 610 ? 16.254 51.775 26.719 1.00 28.65 609 MET A C 1
ATOM 4290 O O . MET A 1 610 ? 15.935 50.634 27.087 1.00 28.18 609 MET A O 1
ATOM 4295 N N . ASP A 1 611 ? 16.159 52.171 25.454 1.00 26.89 610 ASP A N 1
ATOM 4296 C CA . ASP A 1 611 ? 15.769 51.225 24.399 1.00 25.35 610 ASP A CA 1
ATOM 4297 C C . ASP A 1 611 ? 16.875 50.205 24.182 1.00 21.64 610 ASP A C 1
ATOM 4298 O O . ASP A 1 611 ? 17.964 50.577 23.758 1.00 23.92 610 ASP A O 1
ATOM 4303 N N . ALA A 1 612 ? 16.581 48.915 24.322 1.00 19.95 611 ALA A N 1
ATOM 4304 C CA . ALA A 1 612 ? 17.598 47.907 24.034 1.00 19.01 611 ALA A CA 1
ATOM 4305 C C . ALA A 1 612 ? 17.717 47.536 22.541 1.00 19.57 611 ALA A C 1
ATOM 4306 O O . ALA A 1 612 ? 18.719 46.938 22.119 1.00 18.64 611 ALA A O 1
ATOM 4308 N N . ALA A 1 613 ? 16.677 47.805 21.763 1.00 16.23 612 ALA A N 1
ATOM 4309 C CA . ALA A 1 613 ? 16.692 47.409 20.341 1.00 16.29 612 ALA A CA 1
ATOM 4310 C C . ALA A 1 613 ? 17.713 48.300 19.627 1.00 18.40 612 ALA A C 1
ATOM 4311 O O . ALA A 1 613 ? 17.918 49.449 20.023 1.00 19.23 612 ALA A O 1
ATOM 4313 N N . ILE A 1 614 ? 18.344 47.785 18.589 1.00 15.55 613 ILE A N 1
ATOM 4314 C CA . ILE A 1 614 ? 19.363 48.540 17.854 1.00 16.10 613 ILE A CA 1
ATOM 4315 C C . ILE A 1 614 ? 19.303 48.178 16.345 1.00 16.02 613 ILE A C 1
ATOM 4316 O O . ILE A 1 614 ? 18.983 47.044 15.961 1.00 13.06 613 ILE A O 1
ATOM 4321 N N . ASP A 1 615 ? 19.556 49.162 15.500 1.00 17.13 614 ASP A N 1
ATOM 4322 C CA . ASP A 1 615 ? 19.716 48.921 14.066 1.00 17.09 614 ASP A CA 1
ATOM 4323 C C . ASP A 1 615 ? 20.693 47.752 13.815 1.00 17.60 614 ASP A C 1
ATOM 4324 O O . ASP A 1 615 ? 21.850 47.770 14.303 1.00 15.96 614 ASP A O 1
ATOM 4329 N N . CYS A 1 616 ? 20.225 46.725 13.094 1.00 15.32 615 CYS A N 1
ATOM 4330 C CA . CYS A 1 616 ? 21.032 45.505 12.858 1.00 13.73 615 CYS A CA 1
ATOM 4331 C C . CYS A 1 616 ? 22.361 45.784 12.146 1.00 17.86 615 CYS A C 1
ATOM 4332 O O . CYS A 1 616 ? 23.278 44.950 12.188 1.00 18.48 615 CYS A O 1
ATOM 4335 N N . SER A 1 617 ? 22.460 46.953 11.528 1.00 18.92 616 SER A N 1
ATOM 4336 C CA . SER A 1 617 ? 23.640 47.284 10.724 1.00 24.22 616 SER A CA 1
ATOM 4337 C C . SER A 1 617 ? 24.646 48.100 11.534 1.00 28.04 616 SER A C 1
ATOM 4338 O O . SER A 1 617 ? 25.733 48.459 11.053 1.00 28.91 616 SER A O 1
ATOM 4341 N N . ASN A 1 618 ? 24.314 48.364 12.789 1.00 26.27 617 ASN A N 1
ATOM 4342 C CA . ASN A 1 618 ? 25.243 49.121 13.630 1.00 30.40 617 ASN A CA 1
ATOM 4343 C C . ASN A 1 618 ? 26.520 48.315 13.909 1.00 33.12 617 ASN A C 1
ATOM 4344 O O . ASN A 1 618 ? 26.474 47.092 14.092 1.00 32.15 617 ASN A O 1
ATOM 4349 N N . THR A 1 619 ? 27.664 48.998 13.940 1.00 38.43 618 THR A N 1
ATOM 4350 C CA . THR A 1 619 ? 28.960 48.304 14.042 1.00 42.36 618 THR A CA 1
ATOM 4351 C C . THR A 1 619 ? 29.780 48.733 15.256 1.00 44.00 618 THR A C 1
ATOM 4352 O O . THR A 1 619 ? 30.923 48.316 15.424 1.00 46.29 618 THR A O 1
ATOM 4356 N N . GLU A 1 620 ? 29.170 49.479 16.164 1.00 44.14 619 GLU A N 1
ATOM 4357 C CA . GLU A 1 620 ? 29.913 49.913 17.332 1.00 45.22 619 GLU A CA 1
ATOM 4358 C C . GLU A 1 620 ? 29.843 49.014 18.560 1.00 44.12 619 GLU A C 1
ATOM 4359 O O . GLU A 1 620 ? 30.748 49.059 19.398 1.00 44.87 619 GLU A O 1
ATOM 4365 N N . ALA A 1 621 ? 28.778 48.224 18.709 1.00 40.17 620 ALA A N 1
ATOM 4366 C CA . ALA A 1 621 ? 28.759 47.296 19.834 1.00 38.94 620 ALA A CA 1
ATOM 4367 C C . ALA A 1 621 ? 28.153 45.981 19.438 1.00 32.89 620 ALA A C 1
ATOM 4368 O O . ALA A 1 621 ? 27.594 45.871 18.353 1.00 28.42 620 ALA A O 1
ATOM 4370 N N . PRO A 1 622 ? 28.426 44.943 20.226 1.00 30.48 621 PRO A N 1
ATOM 4371 C CA . PRO A 1 622 ? 28.012 43.657 19.784 1.00 27.50 621 PRO A CA 1
ATOM 4372 C C . PRO A 1 622 ? 26.488 43.602 19.899 1.00 23.44 621 PRO A C 1
ATOM 4373 O O . PRO A 1 622 ? 25.876 44.333 20.705 1.00 21.96 621 PRO A O 1
ATOM 4377 N N . ILE A 1 623 ? 25.911 42.915 18.950 1.00 18.63 622 ILE A N 1
ATOM 4378 C CA . ILE A 1 623 ? 24.450 42.801 18.860 1.00 17.56 622 ILE A CA 1
ATOM 4379 C C . ILE A 1 623 ? 24.102 41.352 19.213 1.00 18.09 622 ILE A C 1
ATOM 4380 O O . ILE A 1 623 ? 24.839 40.409 18.834 1.00 17.00 622 ILE A O 1
ATOM 4385 N N . TYR A 1 624 ? 22.994 41.156 19.929 1.00 14.22 623 TYR A N 1
ATOM 4386 C CA . TYR A 1 624 ? 22.474 39.812 20.144 1.00 14.13 623 TYR A CA 1
ATOM 4387 C C . TYR A 1 624 ? 21.051 39.788 19.606 1.00 13.63 623 TYR A C 1
ATOM 4388 O O . TYR A 1 624 ? 20.436 40.837 19.478 1.00 14.22 623 TYR A O 1
ATOM 4397 N N . GLU A 1 625 ? 20.535 38.597 19.313 1.00 11.69 624 GLU A N 1
ATOM 4398 C CA . GLU A 1 625 ? 19.185 38.462 18.708 1.00 12.38 624 GLU A CA 1
ATOM 4399 C C . GLU A 1 625 ? 18.151 38.116 19.767 1.00 14.43 624 GLU A C 1
ATOM 4400 O O . GLU A 1 625 ? 18.394 37.291 20.674 1.00 16.71 624 GLU A O 1
ATOM 4406 N N . VAL A 1 626 ? 17.011 38.772 19.694 1.00 10.20 625 VAL A N 1
ATOM 4407 C CA . VAL A 1 626 ? 15.889 38.464 20.551 1.00 9.69 625 VAL A CA 1
ATOM 4408 C C . VAL A 1 626 ? 14.813 37.821 19.647 1.00 9.62 625 VAL A C 1
ATOM 4409 O O . VAL A 1 626 ? 14.532 38.343 18.542 1.00 11.27 625 VAL A O 1
ATOM 4413 N N . ILE A 1 627 ? 14.350 36.633 20.035 1.00 8.54 626 ILE A N 1
ATOM 4414 C CA . ILE A 1 627 ? 13.400 35.845 19.227 1.00 9.44 626 ILE A CA 1
ATOM 4415 C C . ILE A 1 627 ? 11.967 36.118 19.737 1.00 10.12 626 ILE A C 1
ATOM 4416 O O . ILE A 1 627 ? 11.692 35.981 20.957 1.00 10.49 626 ILE A O 1
ATOM 4421 N N . VAL A 1 628 ? 11.041 36.401 18.813 1.00 8.66 627 VAL A N 1
ATOM 4422 C CA . VAL A 1 628 ? 9.637 36.623 19.196 1.00 10.54 627 VAL A CA 1
ATOM 4423 C C . VAL A 1 628 ? 8.759 35.704 18.353 1.00 10.33 627 VAL A C 1
ATOM 4424 O O . VAL A 1 628 ? 8.714 35.827 17.105 1.00 8.92 627 VAL A O 1
ATOM 4428 N N . GLY A 1 629 ? 8.079 34.771 19.033 1.00 10.24 628 GLY A N 1
ATOM 4429 C CA . GLY A 1 629 ? 7.201 33.820 18.329 1.00 10.97 628 GLY A CA 1
ATOM 4430 C C . GLY A 1 629 ? 5.805 34.408 18.235 1.00 11.33 628 GLY A C 1
ATOM 4431 O O . GLY A 1 629 ? 5.625 35.612 18.460 1.00 12.10 628 GLY A O 1
ATOM 4432 N N . SER A 1 630 ? 4.816 33.554 17.995 1.00 12.12 629 SER A N 1
ATOM 4433 C CA . SER A 1 630 ? 3.463 34.036 17.678 1.00 11.08 629 SER A CA 1
ATOM 4434 C C . SER A 1 630 ? 2.491 32.911 17.986 1.00 13.43 629 SER A C 1
ATOM 4435 O O . SER A 1 630 ? 2.884 31.784 18.308 1.00 12.39 629 SER A O 1
ATOM 4438 N N . ASN A 1 631 ? 1.209 33.244 17.863 1.00 10.35 630 ASN A N 1
ATOM 4439 C CA . ASN A 1 631 ? 0.151 32.248 17.823 1.00 11.45 630 ASN A CA 1
ATOM 4440 C C . ASN A 1 631 ? 0.349 31.342 16.602 1.00 10.91 630 ASN A C 1
ATOM 4441 O O . ASN A 1 631 ? 0.980 31.724 15.627 1.00 13.28 630 ASN A O 1
ATOM 4446 N N . LYS A 1 632 ? -0.178 30.122 16.676 1.00 10.27 631 LYS A N 1
ATOM 4447 C CA . LYS A 1 632 ? -0.146 29.268 15.478 1.00 11.42 631 LYS A CA 1
ATOM 4448 C C . LYS A 1 632 ? -1.437 29.496 14.730 1.00 13.16 631 LYS A C 1
ATOM 4449 O O . LYS A 1 632 ? -2.515 29.051 15.186 1.00 13.25 631 LYS A O 1
ATOM 4455 N N . ALA A 1 633 ? -1.358 30.220 13.609 1.00 10.08 632 ALA A N 1
ATOM 4456 C CA . ALA A 1 633 ? -2.573 30.576 12.856 1.00 10.40 632 ALA A CA 1
ATOM 4457 C C . ALA A 1 633 ? -2.859 29.424 11.878 1.00 11.18 632 ALA A C 1
ATOM 4458 O O . ALA A 1 633 ? -2.031 28.537 11.740 1.00 10.61 632 ALA A O 1
ATOM 4460 N N . SER A 1 634 ? -4.062 29.370 11.329 1.00 10.94 633 SER A N 1
ATOM 4461 C CA . SER A 1 634 ? -4.391 28.437 10.227 1.00 10.46 633 SER A CA 1
ATOM 4462 C C . SER A 1 634 ? -4.252 29.091 8.855 1.00 10.95 633 SER A C 1
ATOM 4463 O O . SER A 1 634 ? -4.424 30.301 8.716 1.00 11.61 633 SER A O 1
ATOM 4466 N N . PHE A 1 635 ? -3.967 28.273 7.854 1.00 10.07 634 PHE A N 1
ATOM 4467 C CA . PHE A 1 635 ? -4.300 28.643 6.466 1.00 8.56 634 PHE A CA 1
ATOM 4468 C C . PHE A 1 635 ? -5.243 27.581 5.889 1.00 9.97 634 PHE A C 1
ATOM 4469 O O . PHE A 1 635 ? -5.125 26.391 6.214 1.00 10.62 634 PHE A O 1
ATOM 4477 N N . SER A 1 636 ? -6.134 28.009 5.012 1.00 9.97 635 SER A N 1
ATOM 4478 C CA . SER A 1 636 ? -7.139 27.114 4.457 1.00 9.47 635 SER A CA 1
ATOM 4479 C C . SER A 1 636 ? -7.780 27.840 3.292 1.00 9.72 635 SER A C 1
ATOM 4480 O O . SER A 1 636 ? -7.501 29.015 3.040 1.00 9.73 635 SER A O 1
ATOM 4483 N N . ALA A 1 637 ? -8.616 27.136 2.544 1.00 10.64 636 ALA A N 1
ATOM 4484 C CA . ALA A 1 637 ? -9.166 27.746 1.345 1.00 11.53 636 ALA A CA 1
ATOM 4485 C C . ALA A 1 637 ? -9.957 29.031 1.650 1.00 14.71 636 ALA A C 1
ATOM 4486 O O . ALA A 1 637 ? -9.955 29.959 0.855 1.00 13.31 636 ALA A O 1
ATOM 4488 N N . ASP A 1 638 ? -10.635 29.070 2.806 1.00 10.80 637 ASP A N 1
ATOM 4489 C CA . ASP A 1 638 ? -11.477 30.212 3.155 1.00 11.65 637 ASP A CA 1
ATOM 4490 C C . ASP A 1 638 ? -11.016 30.897 4.444 1.00 11.18 637 ASP A C 1
ATOM 4491 O O . ASP A 1 638 ? -11.740 31.726 4.993 1.00 12.22 637 ASP A O 1
ATOM 4496 N N . ALA A 1 639 ? -9.774 30.624 4.863 1.00 10.80 638 ALA A N 1
ATOM 4497 C CA . ALA A 1 639 ? -9.244 31.139 6.128 1.00 11.14 638 ALA A CA 1
ATOM 4498 C C . ALA A 1 639 ? -9.986 30.704 7.348 1.00 12.72 638 ALA A C 1
ATOM 4499 O O . ALA A 1 639 ? -9.762 31.285 8.410 1.00 12.38 638 ALA A O 1
ATOM 4501 N N . SER A 1 640 ? -10.861 29.687 7.244 1.00 10.94 639 SER A N 1
ATOM 4502 C CA . SER A 1 640 ? -11.404 29.078 8.486 1.00 11.19 639 SER A CA 1
ATOM 4503 C C . SER A 1 640 ? -10.291 28.367 9.280 1.00 10.75 639 SER A C 1
ATOM 4504 O O . SER A 1 640 ? -9.263 27.949 8.721 1.00 10.85 639 SER A O 1
ATOM 4507 N N . ASN A 1 641 ? -10.532 28.163 10.567 1.00 11.91 640 ASN A N 1
ATOM 4508 C CA . ASN A 1 641 ? -9.542 27.499 11.419 1.00 13.28 640 ASN A CA 1
ATOM 4509 C C . ASN A 1 641 ? -9.412 26.069 10.975 1.00 14.37 640 ASN A C 1
ATOM 4510 O O . ASN A 1 641 ? -10.423 25.437 10.548 1.00 14.74 640 ASN A O 1
ATOM 4515 N N . VAL A 1 642 ? -8.199 25.542 11.156 1.00 12.34 641 VAL A N 1
ATOM 4516 C CA . VAL A 1 642 ? -7.892 24.124 10.965 1.00 11.29 641 VAL A CA 1
ATOM 4517 C C . VAL A 1 642 ? -7.787 23.537 12.386 1.00 12.54 641 VAL A C 1
ATOM 4518 O O . VAL A 1 642 ? -7.172 24.153 13.283 1.00 12.35 641 VAL A O 1
ATOM 4522 N N . THR A 1 643 ? -8.553 22.482 12.640 1.00 13.80 642 THR A N 1
ATOM 4523 C CA . THR A 1 643 ? -8.576 21.920 14.023 1.00 13.98 642 THR A CA 1
ATOM 4524 C C . THR A 1 643 ? -7.149 21.667 14.490 1.00 13.40 642 THR A C 1
ATOM 4525 O O . THR A 1 643 ? -6.335 21.056 13.770 1.00 12.51 642 THR A O 1
ATOM 4529 N N . ALA A 1 644 ? -6.839 22.089 15.713 1.00 14.42 643 ALA A N 1
ATOM 4530 C CA . ALA A 1 644 ? -5.459 22.020 16.204 1.00 11.79 643 ALA A CA 1
ATOM 4531 C C . ALA A 1 644 ? -5.011 20.559 16.257 1.00 12.79 643 ALA A C 1
ATOM 4532 O O . ALA A 1 644 ? -5.789 19.674 16.628 1.00 14.21 643 ALA A O 1
ATOM 4534 N N . ARG A 1 645 ? -3.720 20.336 16.049 1.00 11.92 644 ARG A N 1
ATOM 4535 C CA . ARG A 1 645 ? -3.114 19.035 16.359 1.00 11.21 644 ARG A CA 1
ATOM 4536 C C . ARG A 1 645 ? -3.253 18.791 17.880 1.00 12.36 644 ARG A C 1
ATOM 4537 O O . ARG A 1 645 ? -3.184 19.737 18.668 1.00 12.82 644 ARG A O 1
ATOM 4545 N N . SER A 1 646 ? -3.531 17.552 18.274 1.00 12.77 645 SER A N 1
ATOM 4546 C CA . SER A 1 646 ? -3.622 17.243 19.714 1.00 15.77 645 SER A CA 1
ATOM 4547 C C . SER A 1 646 ? -2.323 17.619 20.425 1.00 14.52 645 SER A C 1
ATOM 4548 O O . SER A 1 646 ? -1.246 17.437 19.890 1.00 15.34 645 SER A O 1
ATOM 4551 N N . ILE A 1 647 ? -2.445 18.021 21.685 1.00 14.53 646 ILE A N 1
ATOM 4552 C CA . ILE A 1 647 ? -1.273 18.377 22.496 1.00 15.36 646 ILE A CA 1
ATOM 4553 C C . ILE A 1 647 ? -1.045 17.232 23.475 1.00 15.60 646 ILE A C 1
ATOM 4554 O O . ILE A 1 647 ? -1.971 16.801 24.158 1.00 15.38 646 ILE A O 1
ATOM 4559 N N . VAL A 1 648 ? 0.143 16.640 23.420 1.00 13.06 647 VAL A N 1
ATOM 4560 C CA . VAL A 1 648 ? 0.424 15.446 24.209 1.00 13.61 647 VAL A CA 1
ATOM 4561 C C . VAL A 1 648 ? 1.653 15.607 25.119 1.00 13.64 647 VAL A C 1
ATOM 4562 O O . VAL A 1 648 ? 2.072 14.657 25.777 1.00 13.30 647 VAL A O 1
ATOM 4566 N N . ILE A 1 649 ? 2.248 16.796 25.122 1.00 10.92 648 ILE A N 1
ATOM 4567 C CA . ILE A 1 649 ? 3.270 17.149 26.121 1.00 12.07 648 ILE A CA 1
ATOM 4568 C C . ILE A 1 649 ? 2.972 18.534 26.655 1.00 11.60 648 ILE A C 1
ATOM 4569 O O . ILE A 1 649 ? 2.134 19.238 26.109 1.00 13.88 648 ILE A O 1
ATOM 4574 N N . SER A 1 650 ? 3.684 18.932 27.712 1.00 11.44 649 SER A N 1
ATOM 4575 C CA . SER A 1 650 ? 3.452 20.233 28.357 1.00 11.82 649 SER A CA 1
ATOM 4576 C C . SER A 1 650 ? 4.567 21.250 28.019 1.00 10.86 649 SER A C 1
ATOM 4577 O O . SER A 1 650 ? 5.752 21.048 28.369 1.00 11.63 649 SER A O 1
ATOM 4580 N N . GLU A 1 651 ? 4.188 22.368 27.407 1.00 11.15 650 GLU A N 1
ATOM 4581 C CA . GLU A 1 651 ? 5.157 23.461 27.173 1.00 10.87 650 GLU A CA 1
ATOM 4582 C C . GLU A 1 651 ? 5.881 23.880 28.455 1.00 13.01 650 GLU A C 1
ATOM 4583 O O . GLU A 1 651 ? 7.096 24.147 28.458 1.00 11.53 650 GLU A O 1
ATOM 4589 N N . ALA A 1 652 ? 5.109 24.048 29.521 1.00 12.19 651 ALA A N 1
ATOM 4590 C CA . ALA A 1 652 ? 5.701 24.510 30.791 1.00 12.68 651 ALA A CA 1
ATOM 4591 C C . ALA A 1 652 ? 6.691 23.503 31.327 1.00 13.76 651 ALA A C 1
ATOM 4592 O O . ALA A 1 652 ? 7.639 23.890 31.987 1.00 12.86 651 ALA A O 1
ATOM 4594 N N . LYS A 1 653 ? 6.435 22.207 31.126 1.00 13.49 652 LYS A N 1
ATOM 4595 C CA . LYS A 1 653 ? 7.377 21.197 31.678 1.00 13.75 652 LYS A CA 1
ATOM 4596 C C . LYS A 1 653 ? 8.720 21.216 30.939 1.00 12.02 652 LYS A C 1
ATOM 4597 O O . LYS A 1 653 ? 9.791 21.157 31.548 1.00 11.34 652 LYS A O 1
ATOM 4603 N N . CYS A 1 654 ? 8.691 21.388 29.618 1.00 11.74 653 CYS A N 1
ATOM 4604 C CA . CYS A 1 654 ? 9.989 21.534 28.916 1.00 9.50 653 CYS A CA 1
ATOM 4605 C C . CYS A 1 654 ? 10.752 22.737 29.472 1.00 11.81 653 CYS A C 1
ATOM 4606 O O . CYS A 1 654 ? 11.986 22.687 29.624 1.00 11.46 653 CYS A O 1
ATOM 4609 N N . ALA A 1 655 ? 10.014 23.801 29.789 1.00 11.06 654 ALA A N 1
ATOM 4610 C CA . ALA A 1 655 ? 10.601 25.055 30.255 1.00 11.92 654 ALA A CA 1
ATOM 4611 C C . ALA A 1 655 ? 11.107 24.953 31.696 1.00 11.46 654 ALA A C 1
ATOM 4612 O O . ALA A 1 655 ? 11.978 25.736 32.119 1.00 11.51 654 ALA A O 1
ATOM 4614 N N . ASN A 1 656 ? 10.650 23.943 32.428 1.00 9.40 655 ASN A N 1
ATOM 4615 C CA . ASN A 1 656 ? 11.205 23.744 33.775 1.00 11.33 655 ASN A CA 1
ATOM 4616 C C . ASN A 1 656 ? 12.732 23.603 33.685 1.00 10.87 655 ASN A C 1
ATOM 4617 O O . ASN A 1 656 ? 13.459 24.162 34.505 1.00 13.23 655 ASN A O 1
ATOM 4622 N N . CYS A 1 657 ? 13.201 22.823 32.703 1.00 9.84 656 CYS A N 1
ATOM 4623 C CA . CYS A 1 657 ? 14.641 22.584 32.571 1.00 9.19 656 CYS A CA 1
ATOM 4624 C C . CYS A 1 657 ? 15.323 23.509 31.580 1.00 10.52 656 CYS A C 1
ATOM 4625 O O . CYS A 1 657 ? 16.493 23.915 31.776 1.00 10.92 656 CYS A O 1
ATOM 4628 N N . HIS A 1 65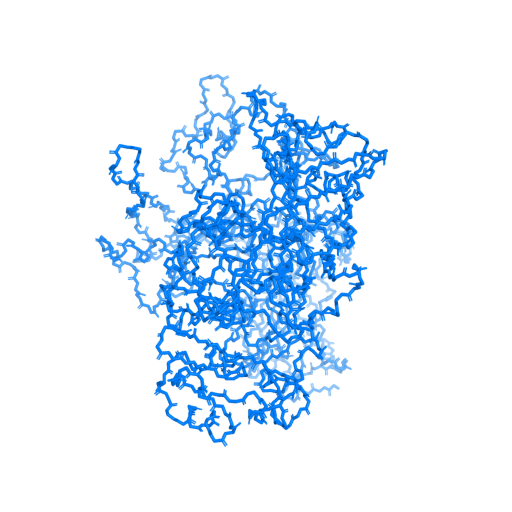8 ? 14.648 23.767 30.459 1.00 9.48 657 HIS A N 1
ATOM 4629 C CA . HIS A 1 658 ? 15.279 24.538 29.382 1.00 11.19 657 HIS A CA 1
ATOM 4630 C C . HIS A 1 658 ? 15.068 26.059 29.526 1.00 9.12 657 HIS A C 1
ATOM 4631 O O . HIS A 1 658 ? 15.617 26.841 28.733 1.00 8.48 657 HIS A O 1
ATOM 4638 N N . GLY A 1 659 ? 14.291 26.471 30.536 1.00 10.04 658 GLY A N 1
ATOM 4639 C CA . GLY A 1 659 ? 13.897 27.889 30.681 1.00 9.24 658 GLY A CA 1
ATOM 4640 C C . GLY A 1 659 ? 12.770 28.222 29.715 1.00 11.98 658 GLY A C 1
ATOM 4641 O O . GLY A 1 659 ? 12.454 27.440 28.806 1.00 10.98 658 GLY A O 1
ATOM 4642 N N . GLU A 1 660 ? 12.173 29.397 29.889 1.00 11.74 659 GLU A N 1
ATOM 4643 C CA . GLU A 1 660 ? 11.055 29.794 29.036 1.00 12.71 659 GLU A CA 1
ATOM 4644 C C . GLU A 1 660 ? 11.550 29.947 27.568 1.00 11.10 659 GLU A C 1
ATOM 4645 O O . GLU A 1 660 ? 12.661 30.493 27.343 1.00 10.73 659 GLU A O 1
ATOM 4651 N N . LYS A 1 661 ? 10.714 29.502 26.617 1.00 8.38 660 LYS A N 1
ATOM 4652 C CA A LYS A 1 661 ? 10.929 29.756 25.177 0.50 8.27 660 LYS A CA 1
ATOM 4653 C CA B LYS A 1 661 ? 10.948 29.815 25.193 0.50 8.62 660 LYS A CA 1
ATOM 4654 C C . LYS A 1 661 ? 12.371 29.482 24.736 1.00 9.64 660 LYS A C 1
ATOM 4655 O O . LYS A 1 661 ? 13.039 30.323 24.074 1.00 10.08 660 LYS A O 1
ATOM 4666 N N . ALA A 1 662 ? 12.838 28.269 25.021 1.00 9.78 661 ALA A N 1
ATOM 4667 C CA . ALA A 1 662 ? 14.218 27.904 24.622 1.00 10.17 661 ALA A CA 1
ATOM 4668 C C . ALA A 1 662 ? 14.310 27.832 23.105 1.00 7.61 661 ALA A C 1
ATOM 4669 O O . ALA A 1 662 ? 13.385 27.349 22.427 1.00 10.30 661 ALA A O 1
ATOM 4671 N N . ASP A 1 663 ? 15.448 28.281 22.594 1.00 7.49 662 ASP A N 1
ATOM 4672 C CA . ASP A 1 663 ? 15.711 28.254 21.129 1.00 9.41 662 ASP A CA 1
ATOM 4673 C C . ASP A 1 663 ? 16.567 27.075 20.758 1.00 8.71 662 ASP A C 1
ATOM 4674 O O . ASP A 1 663 ? 17.489 26.716 21.507 1.00 9.92 662 ASP A O 1
ATOM 4679 N N . PHE A 1 664 ? 16.232 26.402 19.664 1.00 7.41 663 PHE A N 1
ATOM 4680 C CA . PHE A 1 664 ? 16.977 25.216 19.236 1.00 8.27 663 PHE A CA 1
ATOM 4681 C C . PHE A 1 664 ? 17.560 25.406 17.854 1.00 9.15 663 PHE A C 1
ATOM 4682 O O . PHE A 1 664 ? 17.995 24.443 17.254 1.00 9.02 663 PHE A O 1
ATOM 4690 N N . SER A 1 665 ? 17.805 26.658 17.437 1.00 7.37 664 SER A N 1
ATOM 4691 C CA . SER A 1 665 ? 18.581 26.829 16.183 1.00 9.81 664 SER A CA 1
ATOM 4692 C C . SER A 1 665 ? 19.967 26.159 16.250 1.00 8.62 664 SER A C 1
ATOM 4693 O O . SER A 1 665 ? 20.366 25.470 15.334 1.00 8.80 664 SER A O 1
ATOM 4696 N N . ALA A 1 666 ? 20.636 26.247 17.398 1.00 9.29 665 ALA A N 1
ATOM 4697 C CA . ALA A 1 666 ? 21.981 25.672 17.530 1.00 10.27 665 ALA A CA 1
ATOM 4698 C C . ALA A 1 666 ? 21.967 24.159 17.434 1.00 8.40 665 ALA A C 1
ATOM 4699 O O . ALA A 1 666 ? 22.988 23.562 17.085 1.00 9.45 665 ALA A O 1
ATOM 4701 N N . SER A 1 667 ? 20.813 23.528 17.679 1.00 8.29 666 SER A N 1
ATOM 4702 C CA . SER A 1 667 ? 20.696 22.053 17.513 1.00 6.88 666 SER A CA 1
ATOM 4703 C C . SER A 1 667 ? 20.810 21.631 16.039 1.00 7.30 666 SER A C 1
ATOM 4704 O O . SER A 1 667 ? 20.953 20.444 15.761 1.00 9.96 666 SER A O 1
ATOM 4707 N N . HIS A 1 668 ? 20.684 22.611 15.130 1.00 7.26 667 HIS A N 1
ATOM 4708 C CA . HIS A 1 668 ? 20.667 22.380 13.689 1.00 7.37 667 HIS A CA 1
ATOM 4709 C C . HIS A 1 668 ? 22.004 22.762 13.040 1.00 7.19 667 HIS A C 1
ATOM 4710 O O . HIS A 1 668 ? 22.088 22.913 11.806 1.00 8.36 667 HIS A O 1
ATOM 4717 N N . ALA A 1 669 ? 23.056 22.778 13.863 1.00 8.21 668 ALA A N 1
ATOM 4718 C CA . ALA A 1 669 ? 24.376 23.204 13.400 1.00 8.31 668 ALA A CA 1
ATOM 4719 C C . ALA A 1 669 ? 25.122 22.187 12.518 1.00 8.39 668 ALA A C 1
ATOM 4720 O O . ALA A 1 669 ? 26.069 22.590 11.828 1.00 10.32 668 ALA A O 1
ATOM 4722 N N . LEU A 1 670 ? 24.750 20.900 12.517 1.00 8.44 669 LEU A N 1
ATOM 4723 C CA . LEU A 1 670 ? 25.639 19.890 11.876 1.00 8.63 669 LEU A CA 1
ATOM 4724 C C . LEU A 1 670 ? 25.638 20.071 10.359 1.00 9.16 669 LEU A C 1
ATOM 4725 O O . LEU A 1 670 ? 26.696 20.176 9.714 1.00 9.79 669 LEU A O 1
ATOM 4730 N N . THR A 1 671 ? 24.428 20.138 9.809 1.00 8.59 670 THR A N 1
ATOM 4731 C CA . THR A 1 671 ? 24.255 19.907 8.356 1.00 9.17 670 THR A CA 1
ATOM 4732 C C . THR A 1 671 ? 23.627 21.115 7.695 1.00 8.67 670 THR A C 1
ATOM 4733 O O . THR A 1 671 ? 22.516 21.490 8.072 1.00 7.94 670 THR A O 1
ATOM 4737 N N . HIS A 1 672 ? 24.281 21.641 6.641 1.00 8.28 671 HIS A N 1
ATOM 4738 C CA . HIS A 1 672 ? 23.736 22.806 5.892 1.00 9.71 671 HIS A CA 1
ATOM 4739 C C . HIS A 1 672 ? 23.166 23.884 6.796 1.00 10.45 671 HIS A C 1
ATOM 4740 O O . HIS A 1 672 ? 22.214 24.603 6.415 1.00 8.06 671 HIS A O 1
ATOM 4747 N N . ALA A 1 673 ? 23.920 24.156 7.868 1.00 9.52 672 ALA A N 1
ATOM 4748 C CA . ALA A 1 673 ? 23.394 25.066 8.921 1.00 10.09 672 ALA A CA 1
ATOM 4749 C C . ALA A 1 673 ? 23.334 26.514 8.422 1.00 9.64 672 ALA A C 1
ATOM 4750 O O . ALA A 1 673 ? 22.474 27.292 8.869 1.00 8.99 672 ALA A O 1
ATOM 4752 N N . ALA A 1 674 ? 24.205 26.878 7.475 1.00 8.90 673 ALA A N 1
ATOM 4753 C CA . ALA A 1 674 ? 24.272 28.287 7.041 1.00 9.56 673 ALA A CA 1
ATOM 4754 C C . ALA A 1 674 ? 23.267 28.620 5.948 1.00 11.77 673 ALA A C 1
ATOM 4755 O O . ALA A 1 674 ? 23.149 29.783 5.527 1.00 11.57 673 ALA A O 1
ATOM 4757 N N . ASP A 1 675 ? 22.604 27.598 5.429 1.00 9.46 674 ASP A N 1
ATOM 4758 C CA . ASP A 1 675 ? 21.695 27.819 4.285 1.00 8.83 674 ASP A CA 1
ATOM 4759 C C . ASP A 1 675 ? 20.362 28.357 4.861 1.00 9.67 674 ASP A C 1
ATOM 4760 O O . ASP A 1 675 ? 19.846 27.807 5.826 1.00 10.79 674 ASP A O 1
ATOM 4765 N N . LYS A 1 676 ? 19.839 29.447 4.287 1.00 9.41 675 LYS A N 1
ATOM 4766 C CA . LYS A 1 676 ? 18.630 30.097 4.839 1.00 8.61 675 LYS A CA 1
ATOM 4767 C C . LYS A 1 676 ? 17.378 29.221 4.592 1.00 8.62 675 LYS A C 1
ATOM 4768 O O . LYS A 1 676 ? 17.341 28.451 3.638 1.00 9.74 675 LYS A O 1
ATOM 4774 N N . PRO A 1 677 ? 16.346 29.406 5.414 1.00 8.47 676 PRO A N 1
ATOM 4775 C CA . PRO A 1 677 ? 15.179 28.515 5.353 1.00 8.03 676 PRO A CA 1
ATOM 4776 C C . PRO A 1 677 ? 14.252 28.781 4.182 1.00 8.71 676 PRO A C 1
ATOM 4777 O O . PRO A 1 677 ? 13.273 28.063 4.000 1.00 9.73 676 PRO A O 1
ATOM 4781 N N . ASP A 1 678 ? 14.562 29.799 3.403 1.00 10.19 677 ASP A N 1
ATOM 4782 C CA . ASP A 1 678 ? 13.880 30.020 2.133 1.00 10.85 677 ASP A CA 1
ATOM 4783 C C . ASP A 1 678 ? 14.734 29.607 0.961 1.00 14.08 677 ASP A C 1
ATOM 4784 O O . ASP A 1 678 ? 14.410 29.944 -0.180 1.00 14.58 677 ASP A O 1
ATOM 4789 N N . ASN A 1 679 ? 15.832 28.876 1.211 1.00 10.31 678 ASN A N 1
ATOM 4790 C CA . ASN A 1 679 ? 16.795 28.626 0.120 1.00 11.76 678 ASN A CA 1
ATOM 4791 C C . ASN A 1 679 ? 17.216 27.181 0.094 1.00 12.58 678 ASN A C 1
ATOM 4792 O O . ASN A 1 679 ? 18.088 26.768 0.919 1.00 12.93 678 ASN A O 1
ATOM 4797 N N . SER A 1 680 ? 16.594 26.383 -0.835 1.00 10.00 679 SER A N 1
ATOM 4798 C CA . SER A 1 680 ? 17.059 25.030 -1.157 1.00 9.83 679 SER A CA 1
ATOM 4799 C C . SER A 1 680 ? 17.287 24.133 0.080 1.00 11.82 679 SER A C 1
ATOM 4800 O O . SER A 1 680 ? 16.328 23.891 0.837 1.00 9.21 679 SER A O 1
ATOM 4803 N N . CYS A 1 681 ? 18.510 23.598 0.277 1.00 10.09 680 CYS A N 1
ATOM 4804 C CA . CYS A 1 681 ? 18.751 22.679 1.416 1.00 10.65 680 CYS A CA 1
ATOM 4805 C C . CYS A 1 681 ? 18.382 23.337 2.728 1.00 8.31 680 CYS A C 1
ATOM 4806 O O . CYS A 1 681 ? 18.069 22.627 3.675 1.00 7.60 680 CYS A O 1
ATOM 4809 N N . GLY A 1 682 ? 18.506 24.654 2.826 1.00 7.56 681 GLY A N 1
ATOM 4810 C CA . GLY A 1 682 ? 18.228 25.315 4.132 1.00 7.40 681 GLY A CA 1
ATOM 4811 C C . GLY A 1 682 ? 16.758 25.226 4.555 1.00 7.04 681 GLY A C 1
ATOM 4812 O O . GLY A 1 682 ? 16.440 25.449 5.712 1.00 7.42 681 GLY A O 1
ATOM 4813 N N . THR A 1 683 ? 15.861 24.968 3.596 1.00 7.10 682 THR A N 1
ATOM 4814 C CA . THR A 1 683 ? 14.395 24.875 3.894 1.00 8.54 682 THR A CA 1
ATOM 4815 C C . THR A 1 683 ? 14.193 23.944 5.076 1.00 10.26 682 THR A C 1
ATOM 4816 O O . THR A 1 683 ? 13.422 24.268 5.993 1.00 9.67 682 THR A O 1
ATOM 4820 N N . CYS A 1 684 ? 14.952 22.833 5.100 1.00 8.49 683 CYS A N 1
ATOM 4821 C CA . CYS A 1 684 ? 14.877 21.930 6.255 1.00 6.91 683 CYS A CA 1
ATOM 4822 C C . CYS A 1 684 ? 16.032 22.089 7.242 1.00 8.34 683 CYS A C 1
ATOM 4823 O O . CYS A 1 684 ? 15.839 21.892 8.448 1.00 7.85 683 CYS A O 1
ATOM 4826 N N . HIS A 1 685 ? 17.240 22.334 6.709 1.00 7.24 684 HIS A N 1
ATOM 4827 C CA . HIS A 1 685 ? 18.498 22.235 7.486 1.00 6.97 684 HIS A CA 1
ATOM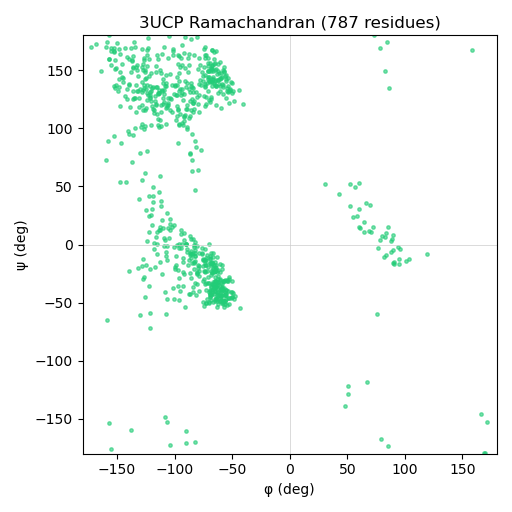 4828 C C . HIS A 1 685 ? 18.927 23.474 8.244 1.00 9.14 684 HIS A C 1
ATOM 4829 O O . HIS A 1 685 ? 19.855 23.390 9.030 1.00 7.02 684 HIS A O 1
ATOM 4836 N N . SER A 1 686 ? 18.308 24.633 7.956 1.00 7.83 685 SER A N 1
ATOM 4837 C CA . SER A 1 686 ? 18.836 25.902 8.452 1.00 7.28 685 SER A CA 1
ATOM 4838 C C . SER A 1 686 ? 19.006 25.917 9.960 1.00 8.46 685 SER A C 1
ATOM 4839 O O . SER A 1 686 ? 18.119 25.467 10.716 1.00 9.40 685 SER A O 1
ATOM 4842 N N . ALA A 1 687 ? 20.091 26.572 10.376 1.00 7.08 686 ALA A N 1
ATOM 4843 C CA . ALA A 1 687 ? 20.260 26.984 11.771 1.00 8.00 686 ALA A CA 1
ATOM 4844 C C . ALA A 1 687 ? 20.285 28.534 11.869 1.00 7.89 686 ALA A C 1
ATOM 4845 O O . ALA A 1 687 ? 20.530 29.100 12.961 1.00 9.97 686 ALA A O 1
ATOM 4847 N N . VAL A 1 688 ? 19.941 29.200 10.770 1.00 8.29 687 VAL A N 1
ATOM 4848 C CA . VAL A 1 688 ? 20.090 30.666 10.676 1.00 9.13 687 VAL A CA 1
ATOM 4849 C C . VAL A 1 688 ? 18.808 31.413 10.210 1.00 9.91 687 VAL A C 1
ATOM 4850 O O . VAL A 1 688 ? 18.811 32.122 9.183 1.00 10.91 687 VAL A O 1
ATOM 4854 N N . PRO A 1 689 ? 17.683 31.219 10.918 1.00 8.28 688 PRO A N 1
ATOM 4855 C CA . PRO A 1 689 ? 17.455 30.417 12.109 1.00 8.61 688 PRO A CA 1
ATOM 4856 C C . PRO A 1 689 ? 16.789 29.091 11.721 1.00 8.74 688 PRO A C 1
ATOM 4857 O O . PRO A 1 689 ? 16.270 28.951 10.593 1.00 8.85 688 PRO A O 1
ATOM 4861 N N . ASN A 1 690 ? 16.765 28.131 12.647 1.00 7.71 689 ASN A N 1
ATOM 4862 C CA . ASN A 1 690 ? 15.714 27.140 12.576 1.00 8.67 689 ASN A CA 1
ATOM 4863 C C . ASN A 1 690 ? 14.379 27.879 12.811 1.00 8.06 689 ASN A C 1
ATOM 4864 O O . ASN A 1 690 ? 14.338 28.803 13.615 1.00 8.27 689 ASN A O 1
ATOM 4869 N N . THR A 1 691 ? 13.349 27.549 12.027 1.00 6.61 690 THR A N 1
ATOM 4870 C CA . THR A 1 691 ? 12.181 28.429 11.960 1.00 7.53 690 THR A CA 1
ATOM 4871 C C . THR A 1 691 ? 11.064 28.031 12.930 1.00 7.93 690 THR A C 1
ATOM 4872 O O . THR A 1 691 ? 10.009 28.662 12.941 1.00 8.63 690 THR A O 1
ATOM 4876 N N . 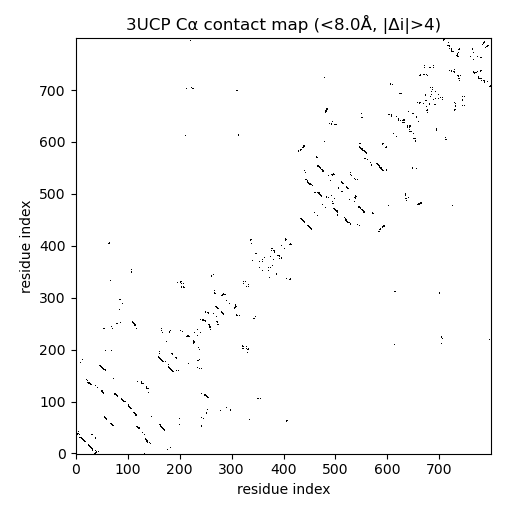ALA A 1 692 ? 11.308 27.080 13.835 1.00 7.68 691 ALA A N 1
ATOM 4877 C CA . ALA A 1 692 ? 10.280 26.755 14.848 1.00 8.16 691 ALA A CA 1
ATOM 4878 C C . ALA A 1 692 ? 10.549 27.474 16.170 1.00 8.39 691 ALA A C 1
ATOM 4879 O O . ALA A 1 692 ? 11.711 27.782 16.485 1.00 9.79 691 ALA A O 1
ATOM 4881 N N . VAL A 1 693 ? 9.500 27.685 16.959 1.00 8.69 692 VAL A N 1
ATOM 4882 C CA . VAL A 1 693 ? 9.687 28.283 18.307 1.00 8.88 692 VAL A CA 1
ATOM 4883 C C . VAL A 1 693 ? 9.153 27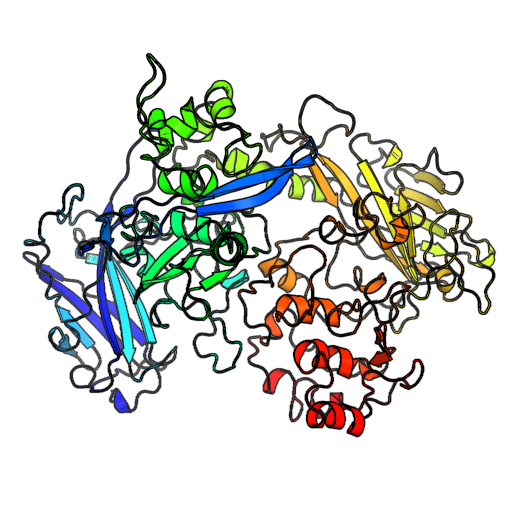.320 19.361 1.00 8.88 692 VAL A C 1
ATOM 4884 O O . VAL A 1 693 ? 9.937 26.745 20.136 1.00 9.84 692 VAL A O 1
ATOM 4888 N N . ALA A 1 694 ? 7.825 27.182 19.436 1.00 9.10 693 ALA A N 1
ATOM 4889 C CA . ALA A 1 694 ? 7.220 26.469 20.560 1.00 9.91 693 ALA A CA 1
ATOM 4890 C C . ALA A 1 694 ? 7.476 24.959 20.485 1.00 8.69 693 ALA A C 1
ATOM 4891 O O . ALA A 1 694 ? 7.650 24.385 19.394 1.00 9.95 693 ALA A O 1
ATOM 4893 N N . LEU A 1 695 ? 7.558 24.326 21.656 1.00 9.33 694 LEU A N 1
ATOM 4894 C CA . LEU A 1 695 ? 7.977 22.919 21.734 1.00 10.34 694 LEU A CA 1
ATOM 4895 C C . LEU A 1 695 ? 6.840 21.921 21.783 1.00 9.90 694 LEU A C 1
ATOM 4896 O O . LEU A 1 695 ? 7.035 20.742 21.427 1.00 10.88 694 LEU A O 1
ATOM 4901 N N . ALA A 1 696 ? 5.700 22.336 22.330 1.00 9.67 695 ALA A N 1
ATOM 4902 C CA . ALA A 1 696 ? 4.644 21.370 22.671 1.00 11.23 695 ALA A CA 1
ATOM 4903 C C . ALA A 1 696 ? 3.416 21.456 21.760 1.00 12.49 695 ALA A C 1
ATOM 4904 O O . ALA A 1 696 ? 2.440 20.712 21.954 1.00 14.71 695 ALA A O 1
ATOM 4906 N N . ASP A 1 697 ? 3.471 22.285 20.713 1.00 12.06 696 ASP A N 1
ATOM 4907 C CA . ASP A 1 697 ? 2.284 22.495 19.882 1.00 11.93 696 ASP A CA 1
ATOM 4908 C C . ASP A 1 697 ? 2.471 21.919 18.479 1.00 11.97 696 ASP A C 1
ATOM 4909 O O . ASP A 1 697 ? 1.704 22.220 17.567 1.00 11.72 696 ASP A O 1
ATOM 4914 N N . GLY A 1 698 ? 3.495 21.079 18.311 1.00 9.83 697 GLY A N 1
ATOM 4915 C CA . GLY A 1 698 ? 3.703 20.421 17.025 1.00 10.75 697 GLY A CA 1
ATOM 4916 C C . GLY A 1 698 ? 4.595 21.226 16.078 1.00 9.84 697 GLY A C 1
ATOM 4917 O O . GLY A 1 698 ? 4.844 20.775 14.961 1.00 10.28 697 GLY A O 1
ATOM 4918 N N . SER A 1 699 ? 4.995 22.442 16.470 1.00 9.36 698 SER A N 1
ATOM 4919 C CA . SER A 1 699 ? 5.885 23.248 15.639 1.00 8.51 698 SER A CA 1
ATOM 4920 C C . SER A 1 699 ? 7.154 22.483 15.187 1.00 8.96 698 SER A C 1
ATOM 4921 O O . SER A 1 699 ? 7.584 22.609 14.018 1.00 9.77 698 SER A O 1
ATOM 4924 N N . CYS A 1 700 ? 7.731 21.703 16.099 1.00 7.92 699 CYS A N 1
ATOM 4925 C CA . CYS A 1 700 ? 8.920 20.902 15.747 1.00 8.21 699 CYS A CA 1
ATOM 4926 C C . CYS A 1 700 ? 8.535 19.668 14.899 1.00 9.64 699 CYS A C 1
ATOM 4927 O O . CYS A 1 700 ? 9.366 19.188 14.090 1.00 8.94 699 CYS A O 1
ATOM 4930 N N . VAL A 1 701 ? 7.324 19.131 15.128 1.00 8.95 700 VAL A N 1
ATOM 4931 C CA . VAL A 1 701 ? 6.907 17.901 14.471 1.00 9.38 700 VAL A CA 1
ATOM 4932 C C . VAL A 1 701 ? 6.571 18.179 13.011 1.00 9.53 700 VAL A C 1
ATOM 4933 O O . VAL A 1 701 ? 6.524 17.253 12.193 1.00 8.58 700 VAL A O 1
ATOM 4937 N N . ALA A 1 702 ? 6.440 19.468 12.676 1.00 7.79 701 ALA A N 1
ATOM 4938 C CA . ALA A 1 702 ? 6.246 19.836 11.269 1.00 7.63 701 ALA A CA 1
ATOM 4939 C C . ALA A 1 702 ? 7.310 19.123 10.428 1.00 8.71 701 ALA A C 1
ATOM 4940 O O . ALA A 1 702 ? 7.056 18.742 9.269 1.00 7.87 701 ALA A O 1
ATOM 4942 N N . CYS A 1 703 ? 8.545 19.091 10.950 1.00 9.10 702 CYS A N 1
ATOM 4943 C CA . CYS A 1 703 ? 9.620 18.314 10.307 1.00 8.77 702 CYS A CA 1
ATOM 4944 C C . CYS A 1 703 ? 9.886 16.969 10.974 1.00 8.23 702 CYS A C 1
ATOM 4945 O O . CYS A 1 703 ? 10.091 15.967 10.296 1.00 10.03 702 CYS A O 1
ATOM 4948 N N . HIS A 1 704 ? 9.990 16.971 12.303 1.00 8.39 703 HIS A N 1
ATOM 4949 C CA . HIS A 1 704 ? 10.406 15.760 13.008 1.00 8.36 703 HIS A CA 1
ATOM 4950 C C . HIS A 1 704 ? 9.192 14.849 13.158 1.00 10.50 703 HIS A C 1
ATOM 4951 O O . HIS A 1 704 ? 8.580 14.761 14.219 1.00 10.02 703 HIS A O 1
ATOM 4958 N N . ASN A 1 705 ? 8.931 14.079 12.112 1.00 9.04 704 ASN A N 1
ATOM 4959 C CA . ASN A 1 705 ? 7.767 13.224 12.121 1.00 10.26 704 ASN A CA 1
ATOM 4960 C C . ASN A 1 705 ? 8.129 11.868 11.533 1.00 12.48 704 ASN A C 1
ATOM 4961 O O . ASN A 1 705 ? 9.319 11.554 11.467 1.00 12.61 704 ASN A O 1
ATOM 4966 N N . GLY A 1 706 ? 7.137 11.092 11.079 1.00 9.95 705 GLY A N 1
ATOM 4967 C CA . GLY A 1 706 ? 7.374 9.697 10.712 1.00 12.87 705 GLY A CA 1
ATOM 4968 C C . GLY A 1 706 ? 8.008 9.540 9.345 1.00 11.84 705 GLY A C 1
ATOM 4969 O O . GLY A 1 706 ? 8.275 8.406 8.900 1.00 12.41 705 GLY A O 1
ATOM 4970 N N . ALA A 1 707 ? 8.126 10.652 8.613 1.00 10.66 706 ALA A N 1
ATOM 4971 C CA . ALA A 1 707 ? 8.571 10.557 7.199 1.00 11.96 706 ALA A CA 1
ATOM 4972 C C . ALA A 1 707 ? 9.789 11.458 6.911 1.00 10.96 706 ALA A C 1
ATOM 4973 O O . ALA A 1 707 ? 9.736 12.321 6.030 1.00 10.51 706 ALA A O 1
ATOM 4975 N N . PRO A 1 708 ? 10.924 11.204 7.585 1.00 11.10 707 PRO A N 1
ATOM 4976 C CA . PRO A 1 708 ? 12.075 12.014 7.220 1.00 8.31 707 PRO A CA 1
ATOM 4977 C C . PRO A 1 708 ? 12.455 11.803 5.743 1.00 10.93 707 PRO A C 1
ATOM 4978 O O . PRO A 1 708 ? 12.277 10.716 5.198 1.00 12.45 707 PRO A O 1
ATOM 4982 N N . ALA A 1 709 ? 12.965 12.857 5.101 1.00 9.84 708 ALA A N 1
ATOM 4983 C CA . ALA A 1 709 ? 12.953 12.948 3.634 1.00 9.43 708 ALA A CA 1
ATOM 4984 C C . ALA A 1 709 ? 14.003 12.044 2.983 1.00 10.45 708 ALA A C 1
ATOM 4985 O O . ALA A 1 709 ? 13.718 11.423 1.964 1.00 12.41 708 ALA A O 1
ATOM 4987 N N . HIS A 1 710 ? 15.258 12.124 3.460 1.00 9.97 709 HIS A N 1
ATOM 4988 C CA . HIS A 1 710 ? 16.370 11.492 2.730 1.00 10.81 709 HIS A CA 1
ATOM 4989 C C . HIS A 1 710 ? 17.549 11.280 3.670 1.00 11.62 709 HIS A C 1
ATOM 4990 O O . HIS A 1 710 ? 17.487 11.724 4.819 1.00 11.56 709 HIS A O 1
ATOM 4997 N N . SER A 1 711 ? 18.567 10.527 3.224 1.00 12.12 710 SER A N 1
ATOM 4998 C CA A SER A 1 711 ? 19.770 10.307 4.031 0.50 13.28 710 SER A CA 1
ATOM 4999 C CA B SER A 1 711 ? 19.775 10.299 4.034 0.50 14.50 710 SER A CA 1
ATOM 5000 C C . SER A 1 711 ? 19.351 9.875 5.445 1.00 13.90 710 SER A C 1
ATOM 5001 O O . SER A 1 711 ? 19.876 10.357 6.456 1.00 11.72 710 SER A O 1
ATOM 5006 N N . LYS A 1 712 ? 18.392 8.958 5.497 1.00 14.42 711 LYS A N 1
ATOM 5007 C CA . LYS A 1 712 ? 17.701 8.674 6.749 1.00 12.13 711 LYS A CA 1
ATOM 5008 C C . LYS A 1 712 ? 18.591 7.989 7.786 1.00 13.30 711 LYS A C 1
ATOM 5009 O O . LYS A 1 712 ? 19.471 7.165 7.432 1.00 13.44 711 LYS A O 1
ATOM 5015 N N . LYS A 1 713 ? 18.247 8.227 9.051 1.00 11.05 712 LYS A N 1
ATOM 5016 C CA . LYS A 1 713 ? 18.880 7.559 10.181 1.00 11.55 712 LYS A CA 1
ATOM 5017 C C . LYS A 1 713 ? 18.052 6.322 10.544 1.00 12.76 712 LYS A C 1
ATOM 5018 O O . LYS A 1 713 ? 16.835 6.303 10.347 1.00 12.58 712 LYS A O 1
ATOM 5024 N N . PRO A 1 714 ? 18.700 5.327 11.148 1.00 12.82 713 PRO A N 1
ATOM 5025 C CA . PRO A 1 714 ? 17.985 4.201 11.713 1.00 14.61 713 PRO A CA 1
ATOM 5026 C C . PRO A 1 714 ? 17.242 4.563 13.007 1.00 15.03 713 PRO A C 1
ATOM 5027 O O . PRO A 1 714 ? 17.473 5.609 13.623 1.00 12.53 713 PRO A O 1
ATOM 5031 N N . PHE A 1 715 ? 16.398 3.640 13.455 1.00 15.27 714 PHE A N 1
ATOM 5032 C CA . PHE A 1 715 ? 15.525 3.894 14.581 1.00 11.71 714 PHE A CA 1
ATOM 5033 C C . PHE A 1 715 ? 16.266 4.319 15.856 1.00 14.68 714 PHE A C 1
ATOM 5034 O O . PHE A 1 715 ? 15.785 5.214 16.581 1.00 14.32 714 PHE A O 1
ATOM 5042 N N . GLU A 1 716 ? 17.408 3.666 16.133 1.00 13.69 715 GLU A N 1
ATOM 5043 C CA . GLU A 1 716 ? 18.160 3.910 17.366 1.00 11.90 715 GLU A CA 1
ATOM 5044 C C . GLU A 1 716 ? 18.781 5.330 17.432 1.00 12.97 715 GLU A C 1
ATOM 5045 O O . GLU A 1 716 ? 19.281 5.744 18.476 1.00 12.06 715 GLU A O 1
ATOM 5051 N N . ARG A 1 717 ? 18.696 6.095 16.352 1.00 12.38 716 ARG A N 1
ATOM 5052 C CA . ARG A 1 717 ? 18.933 7.561 16.432 1.00 11.13 716 ARG A CA 1
ATOM 5053 C C . ARG A 1 717 ? 17.927 8.246 15.477 1.00 9.85 716 ARG A C 1
ATOM 5054 O O . ARG A 1 717 ? 18.279 9.106 14.660 1.00 11.73 716 ARG A O 1
ATOM 5062 N N . GLY A 1 718 ? 16.649 7.922 15.668 1.00 10.40 717 GLY A N 1
ATOM 5063 C CA . GLY A 1 718 ? 15.618 8.290 14.707 1.00 10.33 717 GLY A CA 1
ATOM 5064 C C . GLY A 1 718 ? 15.241 9.767 14.700 1.00 11.08 717 GLY A C 1
ATOM 5065 O O . GLY A 1 718 ? 15.414 10.486 15.696 1.00 9.92 717 GLY A O 1
ATOM 5066 N N . PHE A 1 719 ? 14.626 10.182 13.591 1.00 10.25 718 PHE A N 1
ATOM 5067 C CA . PHE A 1 719 ? 14.300 11.607 13.377 1.00 9.71 718 PHE A CA 1
ATOM 5068 C C . PHE A 1 719 ? 12.952 12.016 13.997 1.00 10.94 718 PHE A C 1
ATOM 5069 O O . PHE A 1 719 ? 12.729 13.195 14.272 1.00 10.62 718 PHE A O 1
ATOM 5077 N N . ASP A 1 720 ? 12.019 11.062 14.098 1.00 11.89 719 ASP A N 1
ATOM 5078 C CA . ASP A 1 720 ? 10.664 11.343 14.574 1.00 10.36 719 ASP A CA 1
ATOM 5079 C C . ASP A 1 720 ? 10.694 11.961 16.000 1.00 11.01 719 ASP A C 1
ATOM 5080 O O . ASP A 1 720 ? 11.488 11.548 16.842 1.00 9.93 719 ASP A O 1
ATOM 5085 N N . PHE A 1 721 ? 9.900 13.006 16.243 1.00 10.82 720 PHE A N 1
ATOM 5086 C CA . PHE A 1 721 ? 10.126 13.853 17.423 1.00 11.31 720 PHE A CA 1
ATOM 5087 C C . PHE A 1 721 ? 10.040 13.055 18.730 1.00 9.94 720 PHE A C 1
ATOM 5088 O O . PHE A 1 721 ? 10.934 13.137 19.554 1.00 11.26 720 PHE A O 1
ATOM 5096 N N . LYS A 1 722 ? 8.972 12.286 18.913 1.00 10.76 721 LYS A N 1
ATOM 5097 C CA . LYS A 1 722 ? 8.884 11.515 20.160 1.00 12.14 721 LYS A CA 1
ATOM 5098 C C . LYS A 1 722 ? 10.063 10.567 20.319 1.00 14.07 721 LYS A C 1
ATOM 5099 O O . LYS A 1 722 ? 10.559 10.371 21.442 1.00 12.83 721 LYS A O 1
ATOM 5105 N N . VAL A 1 723 ? 10.529 9.979 19.213 1.00 11.66 722 VAL A N 1
ATOM 5106 C CA . VAL A 1 723 ? 11.605 8.999 19.294 1.00 10.83 722 VAL A CA 1
ATOM 5107 C C . VAL A 1 723 ? 12.865 9.748 19.698 1.00 12.18 722 VAL A C 1
ATOM 5108 O O . VAL A 1 723 ? 13.613 9.339 20.617 1.00 12.91 722 VAL A O 1
ATOM 5112 N N . MET A 1 724 ? 13.106 10.862 19.012 1.00 11.07 723 MET A N 1
ATOM 5113 C CA . MET A 1 724 ? 14.331 11.591 19.236 1.00 10.47 723 MET A CA 1
ATOM 5114 C C . MET A 1 724 ? 14.389 12.118 20.689 1.00 10.52 723 MET A C 1
ATOM 5115 O O . MET A 1 724 ? 15.429 12.045 21.338 1.00 9.50 723 MET A O 1
ATOM 5120 N N . ILE A 1 725 ? 13.290 12.728 21.144 1.00 9.26 724 ILE A N 1
ATOM 5121 C CA . ILE A 1 725 ? 13.300 13.369 22.450 1.00 9.01 724 ILE A CA 1
ATOM 5122 C C . ILE A 1 725 ? 13.380 12.322 23.558 1.00 9.32 724 ILE A C 1
ATOM 5123 O O . ILE A 1 725 ? 14.171 12.450 24.505 1.00 10.39 724 ILE A O 1
ATOM 5128 N N . HIS A 1 726 ? 12.626 11.238 23.418 1.00 10.04 725 HIS A N 1
ATOM 5129 C CA . HIS A 1 726 ? 12.792 10.138 24.389 1.00 10.39 725 HIS A CA 1
ATOM 5130 C C . HIS A 1 726 ? 14.254 9.674 24.428 1.00 11.21 725 HIS A C 1
ATOM 5131 O O . HIS A 1 726 ? 14.821 9.512 25.508 1.00 11.60 725 HIS A O 1
ATOM 5138 N N . GLN A 1 727 ? 14.849 9.430 23.268 1.00 10.13 726 GLN A N 1
ATOM 5139 C CA . GLN A 1 727 ? 16.212 8.867 23.214 1.00 9.59 726 GLN A CA 1
ATOM 5140 C C . GLN A 1 727 ? 17.265 9.800 23.837 1.00 10.83 726 GLN A C 1
ATOM 5141 O O . GLN A 1 727 ? 18.188 9.351 24.537 1.00 11.48 726 GLN A O 1
ATOM 5147 N N . ILE A 1 728 ? 17.170 11.081 23.528 1.00 10.56 727 ILE A N 1
ATOM 5148 C CA . ILE A 1 728 ? 18.139 12.037 24.080 1.00 10.51 727 ILE A CA 1
ATOM 5149 C C . ILE A 1 728 ? 18.097 11.981 25.599 1.00 12.28 727 ILE A C 1
ATOM 5150 O O . ILE A 1 728 ? 19.142 11.856 26.250 1.00 11.93 727 ILE A O 1
ATOM 5155 N N . HIS A 1 729 ? 16.887 12.092 26.144 1.00 9.43 728 HIS A N 1
ATOM 5156 C CA . HIS A 1 729 ? 16.753 12.308 27.582 1.00 10.41 728 HIS A CA 1
ATOM 5157 C C . HIS A 1 729 ? 16.902 11.018 28.385 1.00 11.98 728 HIS A C 1
ATOM 5158 O O . HIS A 1 729 ? 17.298 11.062 29.553 1.00 12.75 728 HIS A O 1
ATOM 5165 N N . ALA A 1 730 ? 16.632 9.879 27.746 1.00 11.86 729 ALA A N 1
ATOM 5166 C CA . ALA A 1 730 ? 16.815 8.550 28.371 1.00 12.71 729 ALA A CA 1
ATOM 5167 C C . ALA A 1 730 ? 18.219 7.952 28.138 1.00 13.92 729 ALA A C 1
ATOM 5168 O O . ALA A 1 730 ? 18.521 6.841 28.629 1.00 14.09 729 ALA A O 1
ATOM 5170 N N . ASP A 1 731 ? 19.066 8.702 27.422 1.00 13.03 730 ASP A N 1
ATOM 5171 C CA A ASP A 1 731 ? 20.361 8.215 26.951 0.50 13.05 730 ASP A CA 1
ATOM 5172 C CA B ASP A 1 731 ? 20.365 8.187 27.019 0.50 12.60 730 ASP A CA 1
ATOM 5173 C C . ASP A 1 731 ? 20.215 6.855 26.258 1.00 14.54 730 ASP A C 1
ATOM 5174 O O . ASP A 1 731 ? 20.984 5.914 26.504 1.00 13.81 730 ASP A O 1
ATOM 5183 N N . THR A 1 732 ? 19.231 6.756 25.353 1.00 13.17 731 THR A N 1
ATOM 5184 C CA . THR A 1 732 ? 19.148 5.610 24.443 1.00 15.40 731 THR A CA 1
ATOM 5185 C C . THR A 1 732 ? 19.391 5.948 22.969 1.00 14.08 731 THR A C 1
ATOM 5186 O O . THR A 1 732 ? 19.233 5.074 22.101 1.00 16.92 731 THR A O 1
ATOM 5190 N N . ARG A 1 733 ? 19.898 7.157 22.697 1.00 12.65 732 ARG A N 1
ATOM 5191 C CA . ARG A 1 733 ? 20.209 7.535 21.315 1.00 12.49 732 ARG A CA 1
ATOM 5192 C C . ARG A 1 733 ? 21.587 6.985 20.994 1.00 14.01 732 ARG A C 1
ATOM 5193 O O . ARG A 1 733 ? 22.539 7.215 21.738 1.00 17.30 732 ARG A O 1
ATOM 5201 N N . SER A 1 734 ? 21.722 6.314 19.859 1.00 13.79 733 SER A N 1
ATOM 5202 C CA . SER A 1 734 ? 23.013 5.664 19.560 1.00 13.65 733 SER A CA 1
ATOM 5203 C C . SER A 1 734 ? 24.134 6.699 19.353 1.00 13.12 733 SER A C 1
ATOM 5204 O O . SER A 1 734 ? 25.273 6.477 19.779 1.00 14.04 733 SER A O 1
ATOM 5207 N N . VAL A 1 735 ? 23.802 7.821 18.700 1.00 11.39 734 VAL A N 1
ATOM 5208 C CA . VAL A 1 735 ? 24.759 8.889 18.371 1.00 12.09 734 VAL A CA 1
ATOM 5209 C C . VAL A 1 735 ? 23.961 10.183 18.388 1.00 9.39 734 VAL A C 1
ATOM 5210 O O . VAL A 1 735 ? 22.830 10.229 17.868 1.00 11.98 734 VAL A O 1
ATOM 5214 N N . ARG A 1 736 ? 24.497 11.196 19.057 1.00 11.53 735 ARG A N 1
ATOM 5215 C CA . ARG A 1 736 ? 23.933 12.548 18.988 1.00 12.23 735 ARG A CA 1
ATOM 5216 C C . ARG A 1 736 ? 24.726 13.313 17.915 1.00 12.61 735 ARG A C 1
ATOM 5217 O O . ARG A 1 736 ? 25.950 13.184 17.826 1.00 12.73 735 ARG A O 1
ATOM 5225 N N . ARG A 1 737 ? 24.028 14.127 17.122 1.00 12.67 736 ARG A N 1
ATOM 5226 C CA . ARG A 1 737 ? 24.692 14.814 15.990 1.00 11.21 736 ARG A CA 1
ATOM 5227 C C . ARG A 1 737 ? 25.857 15.711 16.360 1.00 10.92 736 ARG A C 1
ATOM 5228 O O . ARG A 1 737 ? 26.880 15.812 15.623 1.00 13.95 736 ARG A O 1
ATOM 5236 N N . LEU A 1 738 ? 25.725 16.444 17.464 1.00 10.92 737 LEU A N 1
ATOM 5237 C CA . LEU A 1 738 ? 26.704 17.516 17.713 1.00 8.43 737 LEU A CA 1
ATOM 5238 C C . LEU A 1 738 ? 27.665 17.238 18.871 1.00 12.70 737 LEU A C 1
ATOM 5239 O O . LEU A 1 738 ? 28.457 18.130 19.233 1.00 12.59 737 LEU A O 1
ATOM 5244 N N . THR A 1 739 ? 27.508 16.099 19.532 1.00 11.41 738 THR A N 1
ATOM 5245 C CA . THR A 1 739 ? 28.390 15.779 20.673 1.00 13.15 738 THR A CA 1
ATOM 5246 C C . THR A 1 739 ? 28.549 14.295 20.844 1.00 13.02 738 THR A C 1
ATOM 5247 O O . THR A 1 739 ? 27.650 13.522 20.509 1.00 14.02 738 THR A O 1
ATOM 5251 N N . THR A 1 740 ? 29.703 13.887 21.391 1.00 11.90 739 THR A N 1
ATOM 5252 C CA . THR A 1 740 ? 29.865 12.495 21.768 1.00 13.65 739 THR A CA 1
ATOM 5253 C C . THR A 1 740 ? 29.318 12.204 23.164 1.00 13.87 739 THR A C 1
ATOM 5254 O O . THR A 1 740 ? 29.308 11.042 23.601 1.00 16.52 739 THR A O 1
ATOM 5258 N N . ASP A 1 741 ? 28.888 13.244 23.873 1.00 11.86 740 ASP A N 1
ATOM 5259 C CA . ASP A 1 741 ? 28.496 13.080 25.290 1.00 10.22 740 ASP A CA 1
ATOM 5260 C C . ASP A 1 741 ? 26.975 12.844 25.402 1.00 12.38 740 ASP A C 1
ATOM 5261 O O . ASP A 1 741 ? 26.192 13.662 24.968 1.00 14.40 740 ASP A O 1
ATOM 5266 N N . ALA A 1 742 ? 26.588 11.788 26.117 1.00 12.59 741 ALA A N 1
ATOM 5267 C CA . ALA A 1 742 ? 25.162 11.540 26.452 1.00 13.92 741 ALA A CA 1
ATOM 5268 C C . ALA A 1 742 ? 24.638 12.677 27.317 1.00 13.45 741 ALA A C 1
ATOM 5269 O O . ALA A 1 742 ? 25.382 13.266 28.121 1.00 15.25 741 ALA A O 1
ATOM 5271 N N . ALA A 1 743 ? 23.362 12.988 27.152 1.00 11.36 742 ALA A N 1
ATOM 5272 C CA . ALA A 1 743 ? 22.738 13.956 28.046 1.00 11.05 742 ALA A CA 1
ATOM 5273 C C . ALA A 1 743 ? 22.841 13.447 29.492 1.00 11.55 742 ALA A C 1
ATOM 5274 O O . ALA A 1 743 ? 22.593 12.256 29.753 1.00 14.09 742 ALA A O 1
ATOM 5276 N N . THR A 1 744 ? 23.157 14.345 30.426 1.00 9.65 743 THR A N 1
ATOM 5277 C CA . THR A 1 744 ? 23.055 14.038 31.850 1.00 11.90 743 THR A CA 1
ATOM 5278 C C . THR A 1 744 ? 21.721 14.583 32.365 1.00 12.80 743 THR A C 1
ATOM 5279 O O . THR A 1 744 ? 21.587 15.768 32.693 1.00 12.59 743 THR A O 1
ATOM 5283 N N . PHE A 1 745 ? 20.692 13.751 32.238 1.00 11.49 744 PHE A N 1
ATOM 5284 C CA . PHE A 1 745 ? 19.320 14.186 32.499 1.00 11.44 744 PHE A CA 1
ATOM 5285 C C . PHE A 1 745 ? 19.107 14.158 34.027 1.00 10.63 744 PHE A C 1
ATOM 5286 O O . PHE A 1 745 ? 19.335 13.115 34.668 1.00 14.68 744 PHE A O 1
ATOM 5294 N N . PRO A 1 746 ? 18.642 15.286 34.617 1.00 10.79 745 PRO A N 1
ATOM 5295 C CA . PRO A 1 746 ? 18.642 15.405 36.094 1.00 11.99 745 PRO A CA 1
ATOM 5296 C C . PRO A 1 746 ? 17.330 14.885 36.736 1.00 12.16 745 PRO A C 1
ATOM 5297 O O . PRO A 1 746 ? 17.181 14.885 37.968 1.00 13.57 745 PRO A O 1
ATOM 5301 N N . GLU A 1 747 ? 16.410 14.408 35.897 1.00 14.05 746 GLU A N 1
ATOM 5302 C CA . GLU A 1 747 ? 15.216 13.683 36.355 1.00 14.52 746 GLU A CA 1
ATOM 5303 C C . GLU A 1 747 ? 15.396 12.182 36.086 1.00 14.55 746 GLU A C 1
ATOM 5304 O O . GLU A 1 747 ? 16.404 11.742 35.515 1.00 15.25 746 GLU A O 1
ATOM 5310 N N . ASN A 1 748 ? 14.400 11.390 36.465 1.00 13.48 747 ASN A N 1
ATOM 5311 C CA . ASN A 1 748 ? 14.293 10.018 35.969 1.00 12.62 747 ASN A CA 1
ATOM 5312 C C . ASN A 1 748 ? 13.605 10.047 34.605 1.00 12.78 747 ASN A C 1
ATOM 5313 O O . ASN A 1 748 ? 12.488 10.528 34.507 1.00 13.35 747 ASN A O 1
ATOM 5318 N N . PRO A 1 749 ? 14.242 9.504 33.538 1.00 14.25 748 PRO A N 1
ATOM 5319 C CA . PRO A 1 749 ? 13.532 9.565 32.251 1.00 15.04 748 PRO A CA 1
ATOM 5320 C C . PRO A 1 749 ? 12.237 8.760 32.237 1.00 16.14 748 PRO A C 1
ATOM 5321 O O . PRO A 1 749 ? 11.344 9.056 31.424 1.00 16.73 748 PRO A O 1
ATOM 5325 N N . ALA A 1 750 ? 12.116 7.779 33.148 1.00 15.41 749 ALA A N 1
ATOM 5326 C CA . ALA A 1 750 ? 10.882 6.990 33.262 1.00 16.76 749 ALA A CA 1
ATOM 5327 C C . ALA A 1 750 ? 9.820 7.678 34.111 1.00 15.98 749 ALA A C 1
ATOM 5328 O O . ALA A 1 750 ? 8.705 7.163 34.269 1.00 16.61 749 ALA A O 1
ATOM 5330 N N . ASN A 1 751 ? 10.153 8.845 34.648 1.00 14.76 750 ASN A N 1
ATOM 5331 C CA . ASN A 1 751 ? 9.124 9.688 35.204 1.00 15.23 750 ASN A CA 1
ATOM 5332 C C . ASN A 1 751 ? 8.450 10.490 34.091 1.00 15.27 750 ASN A C 1
ATOM 5333 O O . ASN A 1 751 ? 8.899 11.596 33.739 1.00 14.26 750 ASN A O 1
ATOM 5338 N N . CYS A 1 752 ? 7.406 9.901 33.508 1.00 14.75 751 CYS A N 1
ATOM 5339 C CA . CYS A 1 752 ? 6.765 10.478 32.335 1.00 15.22 751 CYS A CA 1
ATOM 5340 C C . CYS A 1 752 ? 6.297 11.892 32.629 1.00 12.40 751 CYS A C 1
ATOM 5341 O O . CYS A 1 752 ? 6.086 12.666 31.699 1.00 14.47 751 CYS A O 1
ATOM 5344 N N . ALA A 1 753 ? 5.932 12.140 33.892 1.00 15.19 752 ALA A N 1
ATOM 5345 C CA . ALA A 1 753 ? 5.390 13.452 34.295 1.00 15.63 752 ALA A CA 1
ATOM 5346 C C . ALA A 1 753 ? 6.429 14.559 34.189 1.00 16.00 752 ALA A C 1
ATOM 5347 O O . ALA A 1 753 ? 6.068 15.719 34.296 1.00 15.70 752 ALA A O 1
ATOM 5349 N N . ALA A 1 754 ? 7.702 14.216 33.972 1.00 13.18 753 ALA A N 1
ATOM 5350 C CA . ALA A 1 754 ? 8.709 15.255 33.741 1.00 11.86 753 ALA A CA 1
ATOM 5351 C C . ALA A 1 754 ? 8.333 16.078 32.480 1.00 12.73 753 ALA A C 1
ATOM 5352 O O . ALA A 1 754 ? 8.765 17.226 32.351 1.00 11.37 753 ALA A O 1
ATOM 5354 N N . CYS A 1 755 ? 7.657 15.436 31.518 1.00 12.51 754 CYS A N 1
ATOM 5355 C CA . CYS A 1 755 ? 7.328 16.085 30.246 1.00 12.94 754 CYS A CA 1
ATOM 5356 C C . CYS A 1 755 ? 5.848 16.032 29.890 1.00 14.35 754 CYS A C 1
ATOM 5357 O O . CYS A 1 755 ? 5.390 16.838 29.113 1.00 12.63 754 CYS A O 1
ATOM 5360 N N . HIS A 1 756 ? 5.155 15.009 30.361 1.00 12.72 755 HIS A N 1
ATOM 5361 C CA . HIS A 1 756 ? 3.739 14.802 29.986 1.00 15.08 755 HIS A CA 1
ATOM 5362 C C . HIS A 1 756 ? 2.851 15.233 31.168 1.00 15.26 755 HIS A C 1
ATOM 5363 O O . HIS A 1 756 ? 3.205 15.003 32.343 1.00 16.70 755 HIS A O 1
ATOM 5370 N N . ASP A 1 757 ? 1.662 15.763 30.867 1.00 15.58 756 ASP A N 1
ATOM 5371 C CA . ASP A 1 757 ? 0.652 15.994 31.922 1.00 17.06 756 ASP A CA 1
ATOM 5372 C C . ASP A 1 757 ? -0.301 14.807 32.004 1.00 19.50 756 ASP A C 1
ATOM 5373 O O . ASP A 1 757 ? -0.460 14.041 31.039 1.00 17.67 756 ASP A O 1
ATOM 5378 N N . LYS A 1 758 ? -0.989 14.704 33.141 1.00 20.54 757 LYS A N 1
ATOM 5379 C CA . LYS A 1 758 ? -1.930 13.632 33.356 1.00 23.13 757 LYS A CA 1
ATOM 5380 C C . LYS A 1 758 ? -3.047 13.742 32.317 1.00 20.65 757 LYS A C 1
ATOM 5381 O O . LYS A 1 758 ? -3.503 14.848 31.992 1.00 20.66 757 LYS A O 1
ATOM 5387 N N . GLY A 1 759 ? -3.351 12.634 31.645 1.00 20.93 758 GLY A N 1
ATOM 5388 C CA . GLY A 1 759 ? -4.393 12.643 30.618 1.00 19.57 758 GLY A CA 1
ATOM 5389 C C . GLY A 1 759 ? -3.866 12.700 29.193 1.00 22.35 758 GLY A C 1
ATOM 5390 O O . GLY A 1 759 ? -4.628 12.439 28.244 1.00 23.76 758 GLY A O 1
ATOM 5391 N N . GLN A 1 760 ? -2.573 13.033 29.027 1.00 17.66 759 GLN A N 1
ATOM 5392 C CA . GLN A 1 760 ? -2.008 13.164 27.697 1.00 17.88 759 GLN A CA 1
ATOM 5393 C C . GLN A 1 760 ? -1.591 11.850 27.080 1.00 18.04 759 GLN A C 1
ATOM 5394 O O . GLN A 1 760 ? -1.280 11.801 25.873 1.00 21.20 759 GLN A O 1
ATOM 5400 N N . LEU A 1 761 ? -1.601 10.787 27.888 1.00 18.16 760 LEU A N 1
ATOM 5401 C CA . LEU A 1 761 ? -1.143 9.482 27.442 1.00 18.19 760 LEU A CA 1
ATOM 5402 C C . LEU A 1 761 ? -2.264 8.421 27.504 1.00 20.07 760 LEU A C 1
ATOM 5403 O O . LEU A 1 761 ? -2.045 7.318 27.958 1.00 19.07 760 LEU A O 1
ATOM 5408 N N . SER A 1 762 ? -3.433 8.746 26.946 1.00 20.14 761 SER A N 1
ATOM 5409 C CA . SER A 1 762 ? -4.498 7.745 26.829 1.00 21.40 761 SER A CA 1
ATOM 5410 C C . SER A 1 762 ? -4.126 6.751 25.728 1.00 22.59 761 SER A C 1
ATOM 5411 O O . SER A 1 762 ? -4.596 5.622 25.735 1.00 21.53 761 SER A O 1
ATOM 5414 N N . LEU A 1 763 ? -3.274 7.184 24.793 1.00 22.27 762 LEU A N 1
ATOM 5415 C CA . LEU A 1 763 ? -2.934 6.391 23.591 1.00 20.13 762 LEU A CA 1
ATOM 5416 C C . LEU A 1 763 ? -4.136 6.066 22.692 1.00 20.70 762 LEU A C 1
ATOM 5417 O O . LEU A 1 763 ? -4.001 5.263 21.774 1.00 23.18 762 LEU A O 1
ATOM 5422 N N . ALA A 1 764 ? -5.256 6.762 22.883 1.00 21.27 763 ALA A N 1
ATOM 5423 C CA . ALA A 1 764 ? -6.545 6.352 22.283 1.00 23.38 763 ALA A CA 1
ATOM 5424 C C . ALA A 1 764 ? -6.516 6.455 20.761 1.00 23.25 763 ALA A C 1
ATOM 5425 O O . ALA A 1 764 ? -7.147 5.635 20.076 1.00 25.84 763 ALA A O 1
ATOM 5427 N N . THR A 1 765 ? -5.793 7.434 20.228 1.00 22.17 764 THR A N 1
ATOM 5428 C CA . THR A 1 765 ? -5.734 7.595 18.780 1.00 24.14 764 THR A CA 1
ATOM 5429 C C . THR A 1 765 ? -4.354 7.361 18.194 1.00 21.66 764 THR A C 1
ATOM 5430 O O . THR A 1 765 ? -4.138 7.573 16.999 1.00 20.81 764 THR A O 1
ATOM 5434 N N . LEU A 1 766 ? -3.390 7.036 19.051 1.00 19.54 765 LEU A N 1
ATOM 5435 C CA . LEU A 1 766 ? -1.992 7.041 18.605 1.00 17.60 765 LEU A CA 1
ATOM 5436 C C . LEU A 1 766 ? -1.780 6.008 17.479 1.00 16.62 765 LEU A C 1
ATOM 5437 O O . LEU A 1 766 ? -1.070 6.276 16.499 1.00 16.95 765 LEU A O 1
ATOM 5442 N N . GLY A 1 767 ? -2.458 4.866 17.590 1.00 18.63 766 GLY A N 1
ATOM 5443 C CA . GLY A 1 767 ? -2.387 3.819 16.585 1.00 18.74 766 GLY A CA 1
ATOM 5444 C C . GLY A 1 767 ? -2.965 4.217 15.234 1.00 19.19 766 GLY A C 1
ATOM 5445 O O . GLY A 1 767 ? -2.727 3.531 14.228 1.00 22.50 766 GLY A O 1
ATOM 5446 N N . ASN A 1 768 ? -3.722 5.311 15.192 1.00 18.36 767 ASN A N 1
ATOM 5447 C CA . ASN A 1 768 ? -4.277 5.785 13.932 1.00 18.46 767 ASN A CA 1
ATOM 5448 C C . ASN A 1 768 ? -3.311 6.659 13.129 1.00 20.07 767 ASN A C 1
ATOM 5449 O O . ASN A 1 768 ? -3.610 7.033 11.987 1.00 20.44 767 ASN A O 1
ATOM 5454 N N . LYS A 1 769 ? -2.169 6.991 13.735 1.00 19.54 768 LYS A N 1
ATOM 5455 C CA . LYS A 1 769 ? -1.148 7.838 13.076 1.00 19.44 768 LYS A CA 1
ATOM 5456 C C . LYS A 1 769 ? -0.323 7.013 12.094 1.00 19.73 768 LYS A C 1
ATOM 5457 O O . LYS A 1 769 ? -0.321 5.790 12.151 1.00 19.27 768 LYS A O 1
ATOM 5463 N N . PRO A 1 770 ? 0.348 7.682 11.140 1.00 19.93 769 PRO A N 1
ATOM 5464 C CA . PRO A 1 770 ? 1.202 6.879 10.258 1.00 19.46 769 PRO A CA 1
ATOM 5465 C C . PRO A 1 770 ? 2.438 6.348 10.978 1.00 18.71 769 PRO A C 1
ATOM 5466 O O . PRO A 1 770 ? 2.911 6.922 11.974 1.00 19.18 769 PRO A O 1
ATOM 5470 N N . ALA A 1 771 ? 2.937 5.225 10.471 1.00 17.29 770 ALA A N 1
ATOM 5471 C CA . ALA A 1 771 ? 4.162 4.630 10.956 1.00 16.21 770 ALA A CA 1
ATOM 5472 C C . ALA A 1 771 ? 5.336 5.588 10.787 1.00 15.24 770 ALA A C 1
ATOM 5473 O O . ALA A 1 771 ? 5.352 6.386 9.861 1.00 15.99 770 ALA A O 1
ATOM 5475 N N . PHE A 1 772 ? 6.378 5.379 11.579 1.00 14.01 771 PHE A N 1
ATOM 5476 C CA . PHE A 1 772 ? 7.659 6.064 11.381 1.00 13.32 771 PHE A CA 1
ATOM 5477 C C . PHE A 1 772 ? 8.578 5.248 10.485 1.00 13.47 771 PHE A C 1
ATOM 5478 O O . PHE A 1 772 ? 8.963 4.148 10.847 1.00 12.23 771 PHE A O 1
ATOM 5486 N N . LEU A 1 773 ? 8.838 5.750 9.283 1.00 12.99 772 LEU A N 1
ATOM 5487 C CA . LEU A 1 773 ? 9.718 5.057 8.338 1.00 14.05 772 LEU A CA 1
ATOM 5488 C C . LEU A 1 773 ? 11.146 5.567 8.496 1.00 11.88 772 LEU A C 1
ATOM 5489 O O . LEU A 1 773 ? 11.465 6.707 8.110 1.00 12.34 772 LEU A O 1
ATOM 5494 N N . ALA A 1 774 ? 11.969 4.750 9.161 1.00 13.02 773 ALA A N 1
ATOM 5495 C CA . ALA A 1 774 ? 13.371 5.085 9.389 1.00 12.62 773 ALA A CA 1
ATOM 5496 C C . ALA A 1 774 ? 14.163 4.525 8.208 1.00 14.37 773 ALA A C 1
ATOM 5497 O O . ALA A 1 774 ? 13.565 4.107 7.216 1.00 15.62 773 ALA A O 1
ATOM 5499 N N . SER A 1 775 ? 15.500 4.546 8.288 1.00 14.28 774 SER A N 1
ATOM 5500 C CA . SER A 1 775 ? 16.324 4.096 7.159 1.00 16.16 774 SER A CA 1
ATOM 5501 C C . SER A 1 775 ? 16.008 2.665 6.718 1.00 19.24 774 SER A C 1
ATOM 5502 O O . SER A 1 775 ? 15.987 2.393 5.515 1.00 17.97 774 SER A O 1
ATOM 5505 N N . THR A 1 776 ? 15.844 1.744 7.681 1.00 17.56 775 THR A N 1
ATOM 5506 C CA . THR A 1 776 ? 15.852 0.290 7.388 1.00 18.82 775 THR A CA 1
ATOM 5507 C C . THR A 1 776 ? 14.438 -0.265 7.293 1.00 19.48 775 THR A C 1
ATOM 5508 O O . THR A 1 776 ? 14.219 -1.404 6.830 1.00 19.04 775 THR A O 1
ATOM 5512 N N . GLY A 1 777 ? 13.478 0.483 7.820 1.00 16.11 776 GLY A N 1
ATOM 5513 C CA . GLY A 1 777 ? 12.109 -0.057 7.887 1.00 17.27 776 GLY A CA 1
ATOM 5514 C C . GLY A 1 777 ? 11.236 0.826 8.749 1.00 16.82 776 GLY A C 1
ATOM 5515 O O . GLY A 1 777 ? 11.700 1.867 9.237 1.00 16.15 776 GLY A O 1
ATOM 5516 N N . GLU A 1 778 ? 9.968 0.452 8.914 1.00 16.48 777 GLU A N 1
ATOM 5517 C CA . GLU A 1 778 ? 9.027 1.316 9.612 1.00 17.07 777 GLU A CA 1
ATOM 5518 C C . GLU A 1 778 ? 8.556 0.701 10.915 1.00 16.45 777 GLU A C 1
ATOM 5519 O O . GLU A 1 778 ? 8.584 -0.527 11.099 1.00 16.78 777 GLU A O 1
ATOM 5525 N N . TYR A 1 779 ? 8.052 1.574 11.786 1.00 14.73 778 TYR A N 1
ATOM 5526 C CA . TYR A 1 779 ? 7.672 1.218 13.155 1.00 15.44 778 TYR A CA 1
ATOM 5527 C C . TYR A 1 779 ? 6.312 1.855 13.407 1.00 16.81 778 TYR A C 1
ATOM 5528 O O . TYR A 1 779 ? 6.133 3.054 13.164 1.00 15.51 778 TYR A O 1
ATOM 5537 N N . SER A 1 780 ? 5.327 1.066 13.829 1.00 15.80 779 SER A N 1
ATOM 5538 C CA . SER A 1 780 ? 4.002 1.650 14.059 1.00 18.32 779 SER A CA 1
ATOM 5539 C C . SER A 1 780 ? 4.091 2.653 15.240 1.00 17.60 779 SER A C 1
ATOM 5540 O O . SER A 1 780 ? 5.077 2.657 15.985 1.00 17.78 779 SER A O 1
ATOM 5543 N N . PRO A 1 781 ? 3.067 3.504 15.406 1.00 16.43 780 PRO A N 1
ATOM 5544 C CA . PRO A 1 781 ? 3.259 4.734 16.198 1.00 17.06 780 PRO A CA 1
ATOM 5545 C C . PRO A 1 781 ? 3.473 4.487 17.707 1.00 16.96 780 PRO A C 1
ATOM 5546 O O . PRO A 1 781 ? 4.373 5.067 18.311 1.00 14.94 780 PRO A O 1
ATOM 5550 N N . THR A 1 782 ? 2.695 3.590 18.306 1.00 16.75 781 THR A N 1
ATOM 5551 C CA . THR A 1 782 ? 2.880 3.325 19.735 1.00 15.31 781 THR A CA 1
ATOM 5552 C C . THR A 1 782 ? 4.162 2.538 19.913 1.00 14.64 781 THR A C 1
ATOM 5553 O O . THR A 1 782 ? 4.908 2.784 20.860 1.00 16.14 781 THR A O 1
ATOM 5557 N N . VAL A 1 783 ? 4.426 1.594 18.996 1.00 16.23 782 VAL A N 1
ATOM 5558 C CA . VAL A 1 783 ? 5.688 0.844 19.028 1.00 14.44 782 VAL A CA 1
ATOM 5559 C C . VAL A 1 783 ? 6.875 1.810 19.010 1.00 13.96 782 VAL A C 1
ATOM 5560 O O . VAL A 1 783 ? 7.789 1.674 19.816 1.00 16.09 782 VAL A O 1
ATOM 5564 N N . ALA A 1 784 ? 6.830 2.802 18.114 1.00 14.09 783 ALA A N 1
ATOM 5565 C CA . ALA A 1 784 ? 7.918 3.800 17.995 1.00 15.05 783 ALA A CA 1
ATOM 5566 C C . ALA A 1 784 ? 8.066 4.557 19.324 1.00 14.24 783 ALA A C 1
ATOM 5567 O O . ALA A 1 784 ? 9.188 4.758 19.850 1.00 13.77 783 ALA A O 1
ATOM 5569 N N . ALA A 1 785 ? 6.940 5.033 19.847 1.00 13.15 784 ALA A N 1
ATOM 5570 C CA . ALA A 1 785 ? 6.941 5.779 21.134 1.00 13.25 784 ALA A CA 1
ATOM 5571 C C . ALA A 1 785 ? 7.617 4.975 22.257 1.00 15.60 784 ALA A C 1
ATOM 5572 O O . ALA A 1 785 ? 8.495 5.481 22.962 1.00 15.49 784 ALA A O 1
ATOM 5574 N N . CYS A 1 786 ? 7.187 3.725 22.467 1.00 15.67 785 CYS A N 1
ATOM 5575 C CA . CYS A 1 786 ? 7.712 2.914 23.583 1.00 14.35 785 CYS A CA 1
ATOM 5576 C C . CYS A 1 786 ? 9.087 2.319 23.291 1.00 12.67 785 CYS A C 1
ATOM 5577 O O . CYS A 1 786 ? 9.934 2.287 24.170 1.00 17.05 785 CYS A O 1
ATOM 5580 N N . ALA A 1 787 ? 9.311 1.853 22.057 1.00 14.92 786 ALA A N 1
ATOM 5581 C CA . ALA A 1 787 ? 10.588 1.199 21.732 1.00 14.36 786 ALA A CA 1
ATOM 5582 C C . ALA A 1 787 ? 11.720 2.229 21.764 1.00 14.78 786 ALA A C 1
ATOM 5583 O O . ALA A 1 787 ? 12.891 1.857 21.869 1.00 15.27 786 ALA A O 1
ATOM 5585 N N . SER A 1 788 ? 11.398 3.508 21.589 1.00 14.48 787 SER A N 1
ATOM 5586 C CA . SER A 1 788 ? 12.468 4.511 21.612 1.00 14.00 787 SER A CA 1
ATOM 5587 C C . SER A 1 788 ? 13.308 4.417 22.912 1.00 15.64 787 SER A C 1
ATOM 5588 O O . SER A 1 788 ? 14.497 4.767 22.912 1.00 14.39 787 SER A O 1
ATOM 5591 N N . CYS A 1 789 ? 12.671 3.998 24.011 1.00 15.71 788 CYS A N 1
ATOM 5592 C CA . CYS A 1 789 ? 13.393 3.565 25.218 1.00 15.48 788 CYS A CA 1
ATOM 5593 C C . CYS A 1 789 ? 13.591 2.064 25.323 1.00 16.58 788 CYS A C 1
ATOM 5594 O O . CYS A 1 789 ? 14.656 1.610 25.757 1.00 18.42 788 CYS A O 1
ATOM 5597 N N . HIS A 1 790 ? 12.520 1.304 25.103 1.00 15.98 789 HIS A N 1
ATOM 5598 C CA . HIS A 1 790 ? 12.508 -0.110 25.534 1.00 17.48 789 HIS A CA 1
ATOM 5599 C C . HIS A 1 790 ? 13.242 -1.065 24.577 1.00 20.07 789 HIS A C 1
ATOM 5600 O O . HIS A 1 790 ? 13.547 -2.204 24.959 1.00 20.00 789 HIS A O 1
ATOM 5607 N N . ALA A 1 791 ? 13.374 -0.692 23.306 1.00 17.74 790 ALA A N 1
ATOM 5608 C CA . ALA A 1 791 ? 13.893 -1.606 22.283 1.00 18.26 790 ALA A CA 1
ATOM 5609 C C . ALA A 1 791 ? 14.417 -0.838 21.058 1.00 17.76 790 ALA A C 1
ATOM 5610 O O . ALA A 1 791 ? 13.788 -0.835 20.003 1.00 17.68 790 ALA A O 1
ATOM 5612 N N . THR A 1 792 ? 15.559 -0.173 21.194 1.00 15.73 791 THR A N 1
ATOM 5613 C CA . THR A 1 792 ? 16.053 0.617 20.064 1.00 16.55 791 THR A CA 1
ATOM 5614 C C . THR A 1 792 ? 16.595 -0.256 18.931 1.00 17.72 791 THR A C 1
ATOM 5615 O O . THR A 1 792 ? 16.619 0.176 17.768 1.00 17.10 791 THR A O 1
ATOM 5619 N N . THR A 1 793 ? 16.881 -1.521 19.245 1.00 17.88 792 THR A N 1
ATOM 5620 C CA . THR A 1 793 ? 17.119 -2.525 18.232 1.00 22.25 792 THR A CA 1
ATOM 5621 C C . THR A 1 793 ? 16.511 -3.847 18.734 1.00 24.17 792 THR A C 1
ATOM 5622 O O . THR A 1 793 ? 16.155 -3.952 19.912 1.00 22.66 792 THR A O 1
ATOM 5626 N N . ALA A 1 794 ? 16.439 -4.837 17.839 1.00 24.54 793 ALA A N 1
ATOM 5627 C CA . ALA A 1 794 ? 15.693 -6.105 18.064 1.00 27.63 793 ALA A CA 1
ATOM 5628 C C . ALA A 1 794 ? 16.525 -7.099 18.869 1.00 30.28 793 ALA A C 1
ATOM 5629 O O . ALA A 1 794 ? 16.547 -8.305 18.602 1.00 31.72 793 ALA A O 1
ATOM 5631 N N . THR A 1 795 ? 17.104 -6.580 19.926 1.00 31.20 794 THR A N 1
ATOM 5632 C CA . THR A 1 795 ? 17.976 -7.294 20.831 1.00 33.80 794 THR A CA 1
ATOM 5633 C C . THR A 1 795 ? 17.230 -8.384 21.670 1.00 34.26 794 THR A C 1
ATOM 5634 O O . THR A 1 795 ? 17.790 -9.455 21.979 1.00 35.08 794 THR A O 1
ATOM 5638 N N . ASP A 1 796 ? 15.928 -8.188 21.877 1.00 31.80 795 ASP A N 1
ATOM 5639 C CA . ASP A 1 796 ? 15.122 -9.041 22.743 1.00 30.76 795 ASP A CA 1
ATOM 5640 C C . ASP A 1 796 ? 13.862 -9.514 22.010 1.00 31.36 795 ASP A C 1
ATOM 5641 O O . ASP A 1 796 ? 12.901 -8.769 21.835 1.00 26.52 795 ASP A O 1
ATOM 5646 N N . SER A 1 797 ? 13.874 -10.746 21.515 1.00 30.57 796 SER A N 1
ATOM 5647 C CA . SER A 1 797 ? 12.857 -11.100 20.541 1.00 31.20 796 SER A CA 1
ATOM 5648 C C . SER A 1 797 ? 11.505 -11.269 21.231 1.00 30.97 796 SER A C 1
ATOM 5649 O O . SER A 1 797 ? 10.457 -11.208 20.577 1.00 32.25 796 SER A O 1
ATOM 5652 N N . ALA A 1 798 ? 11.518 -11.396 22.560 1.00 30.82 797 ALA A N 1
ATOM 5653 C CA . ALA A 1 798 ? 10.265 -11.437 23.324 1.00 31.66 797 ALA A CA 1
ATOM 5654 C C . ALA A 1 798 ? 9.566 -10.075 23.338 1.00 29.84 797 ALA A C 1
ATOM 5655 O O . ALA A 1 798 ? 8.333 -9.999 23.323 1.00 28.13 797 ALA A O 1
ATOM 5657 N N . VAL A 1 799 ? 10.346 -9.019 23.497 1.00 28.24 798 VAL A N 1
ATOM 5658 C CA . VAL A 1 799 ? 9.788 -7.671 23.439 1.00 26.66 798 VAL A CA 1
ATOM 5659 C C . VAL A 1 799 ? 9.256 -7.380 22.039 1.00 24.47 798 VAL A C 1
ATOM 5660 O O . VAL A 1 799 ? 8.111 -6.971 21.886 1.00 25.76 798 VAL A O 1
ATOM 5664 N N . ILE A 1 800 ? 10.051 -7.667 21.012 1.00 24.07 799 ILE A N 1
ATOM 5665 C CA . ILE A 1 800 ? 9.612 -7.415 19.642 1.00 24.28 799 ILE A CA 1
ATOM 5666 C C . ILE A 1 800 ? 8.384 -8.255 19.308 1.00 26.90 799 ILE A C 1
ATOM 5667 O O . ILE A 1 800 ? 7.465 -7.799 18.622 1.00 25.95 799 ILE A O 1
ATOM 5672 N N . GLY A 1 801 ? 8.391 -9.508 19.758 1.00 27.47 800 GLY A N 1
ATOM 5673 C CA . GLY A 1 801 ? 7.248 -10.383 19.572 1.00 28.50 800 GLY A CA 1
ATOM 5674 C C . GLY A 1 801 ? 5.988 -9.852 20.235 1.00 27.75 800 GLY A C 1
ATOM 5675 O O . GLY A 1 801 ? 4.895 -9.964 19.678 1.00 29.00 800 GLY A O 1
ATOM 5676 N N . HIS A 1 802 ? 6.144 -9.267 21.422 1.00 26.99 801 HIS A N 1
ATOM 5677 C CA . HIS A 1 802 ? 5.026 -8.656 22.114 1.00 26.84 801 HIS A CA 1
ATOM 5678 C C . HIS A 1 802 ? 4.396 -7.540 21.295 1.00 25.78 801 HIS A C 1
ATOM 5679 O O . HIS A 1 802 ? 3.165 -7.448 21.216 1.00 25.59 801 HIS A O 1
ATOM 5686 N N . PHE A 1 803 ? 5.236 -6.688 20.695 1.00 23.87 802 PHE A N 1
ATOM 5687 C CA . PHE A 1 803 ? 4.738 -5.630 19.789 1.00 22.24 802 PHE A CA 1
ATOM 5688 C C . PHE A 1 803 ? 3.910 -6.263 18.660 1.00 25.08 802 PHE A C 1
ATOM 5689 O O . PHE A 1 803 ? 2.816 -5.796 18.334 1.00 23.58 802 PHE A O 1
ATOM 5697 N N . GLU A 1 804 ? 4.465 -7.299 18.034 1.00 25.48 803 GLU A N 1
ATOM 5698 C CA . GLU A 1 804 ? 3.894 -7.836 16.812 1.00 25.69 803 GLU A CA 1
ATOM 5699 C C . GLU A 1 804 ? 2.614 -8.653 17.051 1.00 28.09 803 GLU A C 1
ATOM 5700 O O . GLU A 1 804 ? 1.685 -8.625 16.232 1.00 28.97 803 GLU A O 1
ATOM 5706 N N . THR A 1 805 ? 2.532 -9.267 18.230 1.00 29.46 804 THR A N 1
ATOM 5707 C CA . THR A 1 805 ? 1.320 -9.974 18.672 1.00 33.91 804 THR A CA 1
ATOM 5708 C C . THR A 1 805 ? 0.133 -9.039 18.867 1.00 31.50 804 THR A C 1
ATOM 5709 O O . THR A 1 805 ? -1.018 -9.473 18.823 1.00 32.42 804 THR A O 1
ATOM 5713 N N . ASN A 1 806 ? 0.414 -7.777 19.189 1.00 28.01 805 ASN A N 1
ATOM 5714 C CA . ASN A 1 806 ? -0.638 -6.834 19.543 1.00 26.87 805 ASN A CA 1
ATOM 5715 C C . ASN A 1 806 ? -0.829 -5.724 18.508 1.00 26.62 805 ASN A C 1
ATOM 5716 O O . ASN A 1 806 ? -1.197 -4.577 18.839 1.00 25.59 805 ASN A O 1
ATOM 5721 N N . GLY A 1 807 ? -0.598 -6.082 17.246 1.00 24.75 806 GLY A N 1
ATOM 5722 C CA . GLY A 1 807 ? -0.955 -5.239 16.123 1.00 25.10 806 GLY A CA 1
ATOM 5723 C C . GLY A 1 807 ? 0.136 -4.250 15.728 1.00 24.71 806 GLY A C 1
ATOM 5724 O O . GLY A 1 807 ? -0.070 -3.473 14.797 1.00 24.40 806 GLY A O 1
ATOM 5725 N N . GLY A 1 808 ? 1.297 -4.329 16.378 1.00 23.73 807 GLY A N 1
ATOM 5726 C CA . GLY A 1 808 ? 2.420 -3.410 16.068 1.00 22.88 807 GLY A CA 1
ATOM 5727 C C . GLY A 1 808 ? 3.326 -3.922 14.952 1.00 22.91 807 GLY A C 1
ATOM 5728 O O . GLY A 1 808 ? 3.319 -5.123 14.643 1.00 23.55 807 GLY A O 1
ATOM 5729 N N . VAL A 1 809 ? 4.097 -3.032 14.328 1.00 20.97 808 VAL A N 1
ATOM 5730 C CA . VAL A 1 809 ? 5.144 -3.460 13.385 1.00 19.32 808 VAL A CA 1
ATOM 5731 C C . VAL A 1 809 ? 6.471 -2.851 13.815 1.00 20.22 808 VAL A C 1
ATOM 5732 O O . VAL A 1 809 ? 6.516 -1.711 14.313 1.00 17.94 808 VAL A O 1
ATOM 5736 N N . TYR A 1 810 ? 7.545 -3.615 13.660 1.00 18.33 809 TYR A N 1
ATOM 5737 C CA . TYR A 1 810 ? 8.854 -3.175 14.122 1.00 19.78 809 TYR A CA 1
ATOM 5738 C C . TYR A 1 810 ? 9.883 -3.440 13.017 1.00 21.55 809 TYR A C 1
ATOM 5739 O O . TYR A 1 810 ? 10.123 -4.600 12.660 1.00 21.38 809 TYR A O 1
ATOM 5748 N N . ASN A 1 811 ? 10.437 -2.359 12.457 1.00 18.96 810 ASN A N 1
ATOM 5749 C CA . ASN A 1 811 ? 11.407 -2.417 11.365 1.00 18.73 810 ASN A CA 1
ATOM 5750 C C . ASN A 1 811 ? 10.879 -3.259 10.200 1.00 18.93 810 ASN A C 1
ATOM 5751 O O . ASN A 1 811 ? 11.597 -4.093 9.665 1.00 20.46 810 ASN A O 1
ATOM 5756 N N . ALA A 1 812 ? 9.672 -2.945 9.737 1.00 19.03 811 ALA A N 1
ATOM 5757 C CA . ALA A 1 812 ? 9.056 -3.714 8.653 1.00 21.19 811 ALA A CA 1
ATOM 5758 C C . ALA A 1 812 ? 9.182 -2.972 7.336 1.00 19.83 811 ALA A C 1
ATOM 5759 O O . ALA A 1 812 ? 9.460 -1.772 7.311 1.00 19.89 811 ALA A O 1
ATOM 5761 N N . ALA A 1 813 ? 8.891 -3.644 6.225 1.00 20.74 812 ALA A N 1
ATOM 5762 C CA . ALA A 1 813 ? 8.864 -2.941 4.957 1.00 20.76 812 ALA A CA 1
ATOM 5763 C C . ALA A 1 813 ? 7.893 -1.768 4.989 1.00 21.52 812 ALA A C 1
ATOM 5764 O O . ALA A 1 813 ? 6.821 -1.844 5.599 1.00 23.09 812 ALA A O 1
ATOM 5766 N N . ALA A 1 814 ? 8.255 -0.703 4.292 1.00 21.43 813 ALA A N 1
ATOM 5767 C CA . ALA A 1 814 ? 7.395 0.460 4.171 1.00 23.44 813 ALA A CA 1
ATOM 5768 C C . ALA A 1 814 ? 6.031 0.037 3.677 1.00 23.70 813 ALA A C 1
ATOM 5769 O O . ALA A 1 814 ? 5.912 -0.796 2.753 1.00 23.84 813 ALA A O 1
ATOM 5771 N N . GLY A 1 815 ? 5.000 0.522 4.361 1.00 25.00 814 GLY A N 1
ATOM 5772 C CA . GLY A 1 815 ? 3.623 0.278 3.929 1.00 22.73 814 GLY A CA 1
ATOM 5773 C C . GLY A 1 815 ? 3.010 -0.894 4.640 1.00 25.09 814 GLY A C 1
ATOM 5774 O O . GLY A 1 815 ? 1.821 -1.168 4.473 1.00 26.23 814 GLY A O 1
ATOM 5775 N N . THR A 1 816 ? 3.789 -1.573 5.478 1.00 21.76 815 THR A N 1
ATOM 5776 C CA . THR A 1 816 ? 3.287 -2.763 6.148 1.00 24.99 815 THR A CA 1
ATOM 5777 C C . THR A 1 816 ? 2.150 -2.452 7.118 1.00 24.49 815 THR A C 1
ATOM 5778 O O . THR A 1 816 ? 1.121 -3.143 7.125 1.00 24.41 815 THR A O 1
ATOM 5782 N N . TYR A 1 817 ? 2.350 -1.419 7.949 1.00 23.88 816 TYR A N 1
ATOM 5783 C CA . TYR A 1 817 ? 1.393 -1.086 9.001 1.00 22.27 816 TYR A CA 1
ATOM 5784 C C . TYR A 1 817 ? 0.157 -0.458 8.391 1.00 22.65 816 TYR A C 1
ATOM 5785 O O . TYR A 1 817 ? 0.250 0.466 7.570 1.00 22.22 816 TYR A O 1
ATOM 5794 N N . THR A 1 818 ? -0.999 -0.908 8.863 1.00 24.10 817 THR A N 1
ATOM 5795 C CA . THR A 1 818 ? -2.272 -0.276 8.552 1.00 23.45 817 THR A CA 1
ATOM 5796 C C . THR A 1 818 ? -2.783 0.490 9.766 1.00 21.73 817 THR A C 1
ATOM 5797 O O . THR A 1 818 ? -2.995 -0.102 10.822 1.00 22.22 817 THR A O 1
ATOM 5801 N N . PRO A 1 819 ? -2.980 1.813 9.628 1.00 24.77 818 PRO A N 1
ATOM 5802 C CA . PRO A 1 819 ? -3.434 2.586 10.783 1.00 24.37 818 PRO A CA 1
ATOM 5803 C C . PRO A 1 819 ? -4.697 2.016 11.402 1.00 24.87 818 PRO A C 1
ATOM 5804 O O . PRO A 1 819 ? -5.545 1.471 10.690 1.00 25.39 818 PRO A O 1
ATOM 5808 N N . GLY A 1 820 ? -4.735 1.953 12.730 1.00 25.39 819 GLY A N 1
ATOM 5809 C CA . GLY A 1 820 ? -5.851 1.319 13.430 1.00 24.07 819 GLY A CA 1
ATOM 5810 C C . GLY A 1 820 ? -5.537 -0.062 13.980 1.00 26.82 819 GLY A C 1
ATOM 5811 O O . GLY A 1 820 ? -6.338 -0.645 14.730 1.00 27.36 819 GLY A O 1
ATOM 5812 N N . SER A 1 821 ? -4.407 -0.629 13.561 1.00 23.51 820 SER A N 1
ATOM 5813 C CA . SER A 1 821 ? -4.113 -2.023 13.908 1.00 26.71 820 SER A CA 1
ATOM 5814 C C . SER A 1 821 ? -3.516 -2.245 15.291 1.00 26.21 820 SER A C 1
ATOM 5815 O O . SER A 1 821 ? -3.744 -3.290 15.886 1.00 25.84 820 SER A O 1
ATOM 5818 N N . GLU A 1 822 ? -2.711 -1.308 15.795 1.00 21.54 821 GLU A N 1
ATOM 5819 C CA . GLU A 1 822 ? -2.168 -1.467 17.153 1.00 20.70 821 GLU A CA 1
ATOM 5820 C C . GLU A 1 822 ? -3.309 -1.545 18.158 1.00 21.35 821 GLU A C 1
ATOM 5821 O O . GLU A 1 822 ? -4.213 -0.734 18.107 1.00 22.66 821 GLU A O 1
ATOM 5827 N N . THR A 1 823 ? -3.228 -2.464 19.112 1.00 22.73 822 THR A N 1
ATOM 5828 C CA . THR A 1 823 ? -4.228 -2.532 20.172 1.00 23.84 822 THR A CA 1
ATOM 5829 C C . THR A 1 823 ? -3.668 -2.130 21.552 1.00 24.55 822 THR A C 1
ATOM 5830 O O . THR A 1 823 ? -4.271 -2.440 22.583 1.00 29.00 822 THR A O 1
ATOM 5834 N N . CYS A 1 824 ? -2.567 -1.392 21.565 1.00 24.24 823 CYS A N 1
ATOM 5835 C CA . CYS A 1 824 ? -1.834 -1.104 22.801 1.00 22.58 823 CYS A CA 1
ATOM 5836 C C . CYS A 1 824 ? -2.652 -0.376 23.864 1.00 22.59 823 CYS A C 1
ATOM 5837 O O . CYS A 1 824 ? -2.438 -0.597 25.053 1.00 24.88 823 CYS A O 1
ATOM 5840 N N . ALA A 1 825 ? -3.472 0.584 23.441 1.00 23.02 824 ALA A N 1
ATOM 5841 C CA . ALA A 1 825 ? -4.158 1.497 24.375 1.00 24.44 824 ALA A CA 1
ATOM 5842 C C . ALA A 1 825 ? -5.010 0.756 25.399 1.00 26.39 824 ALA A C 1
ATOM 5843 O O . ALA A 1 825 ? -5.197 1.228 26.535 1.00 25.97 824 ALA A O 1
ATOM 5845 N N . THR A 1 826 ? -5.549 -0.389 24.979 1.00 27.47 825 THR A N 1
ATOM 5846 C CA . THR A 1 826 ? -6.460 -1.167 25.810 1.00 28.75 825 THR A CA 1
ATOM 5847 C C . THR A 1 826 ? -5.806 -1.628 27.103 1.00 29.92 825 THR A C 1
ATOM 5848 O O . THR A 1 826 ? -6.454 -1.650 28.166 1.00 30.47 825 THR A O 1
ATOM 5852 N N . CYS A 1 827 ? -4.488 -1.831 27.066 1.00 27.75 826 CYS A N 1
ATOM 5853 C CA . CYS A 1 827 ? -3.758 -2.243 28.261 1.00 26.37 826 CYS A CA 1
ATOM 5854 C C . CYS A 1 827 ? -2.821 -1.192 28.842 1.00 24.94 826 CYS A C 1
ATOM 5855 O O . CYS A 1 827 ? -2.419 -1.292 30.011 1.00 25.97 826 CYS A O 1
ATOM 5858 N N . HIS A 1 828 ? -2.364 -0.274 28.002 1.00 24.40 827 HIS A N 1
ATOM 5859 C CA . HIS A 1 828 ? -1.279 0.592 28.422 1.00 21.87 827 HIS A CA 1
ATOM 5860 C C . HIS A 1 828 ? -1.694 2.069 28.519 1.00 22.08 827 HIS A C 1
ATOM 5861 O O . HIS A 1 828 ? -0.912 2.916 28.984 1.00 20.48 827 HIS A O 1
ATOM 5868 N N . GLY A 1 829 ? -2.901 2.391 28.052 1.00 23.14 828 GLY A N 1
ATOM 5869 C CA . GLY A 1 829 ? -3.406 3.761 28.203 1.00 21.28 828 GLY A CA 1
ATOM 5870 C C . GLY A 1 829 ? -3.382 4.098 29.688 1.00 22.17 828 GLY A C 1
ATOM 5871 O O . GLY A 1 829 ? -3.516 3.201 30.541 1.00 22.92 828 GLY A O 1
ATOM 5872 N N . GLU A 1 830 ? -3.260 5.374 30.033 1.00 21.77 829 GLU A N 1
ATOM 5873 C CA . GLU A 1 830 ? -3.287 5.728 31.450 1.00 22.44 829 GLU A CA 1
ATOM 5874 C C . GLU A 1 830 ? -4.504 5.083 32.141 1.00 25.12 829 GLU A C 1
ATOM 5875 O O . GLU A 1 830 ? -5.620 5.142 31.617 1.00 27.68 829 GLU A O 1
ATOM 5881 N N . GLY A 1 831 ? -4.296 4.569 33.349 1.00 26.45 830 GLY A N 1
ATOM 5882 C CA . GLY A 1 831 ? -5.386 4.005 34.154 1.00 28.33 830 GLY A CA 1
ATOM 5883 C C . GLY A 1 831 ? -5.770 2.575 33.801 1.00 31.18 830 GLY A C 1
ATOM 5884 O O . GLY A 1 831 ? -6.545 1.936 34.539 1.00 29.98 830 GLY A O 1
ATOM 5885 N N . LYS A 1 832 ? -5.254 2.057 32.681 1.00 27.98 831 LYS A N 1
ATOM 5886 C CA . LYS A 1 832 ? -5.589 0.679 32.283 1.00 29.69 831 LYS A CA 1
ATOM 5887 C C . LYS A 1 832 ? -4.746 -0.340 33.050 1.00 31.36 831 LYS A C 1
ATOM 5888 O O . LYS A 1 832 ? -3.940 0.029 33.905 1.00 30.98 831 LYS A O 1
ATOM 5894 N N . SER A 1 833 ? -4.982 -1.630 32.790 1.00 32.12 832 SER A N 1
ATOM 5895 C CA . SER A 1 833 ? -4.359 -2.699 33.568 1.00 32.11 832 SER A CA 1
ATOM 5896 C C . SER A 1 833 ? -2.868 -2.512 33.754 1.00 31.27 832 SER A C 1
ATOM 5897 O O . SER A 1 833 ? -2.322 -2.833 34.818 1.00 29.22 832 SER A O 1
ATOM 5900 N N . PHE A 1 834 ? -2.192 -2.144 32.673 1.00 28.49 833 PHE A N 1
ATOM 5901 C CA . PHE A 1 834 ? -0.742 -1.925 32.691 1.00 26.65 833 PHE A CA 1
ATOM 5902 C C . PHE A 1 834 ? -0.437 -0.507 32.246 1.00 24.58 833 PHE A C 1
ATOM 5903 O O . PHE A 1 834 ? 0.363 -0.274 31.339 1.00 23.42 833 PHE A O 1
ATOM 5911 N N . GLY A 1 835 ? -1.254 0.408 32.754 1.00 23.44 834 GLY A N 1
ATOM 5912 C CA . GLY A 1 835 ? -1.268 1.783 32.287 1.00 24.28 834 GLY A CA 1
ATOM 5913 C C . GLY A 1 835 ? 0.109 2.385 32.430 1.00 24.30 834 GLY A C 1
ATOM 5914 O O . GLY A 1 835 ? 0.859 2.008 33.326 1.00 23.33 834 GLY A O 1
ATOM 5915 N N . VAL A 1 836 ? 0.446 3.320 31.549 1.00 19.72 835 VAL A N 1
ATOM 5916 C CA . VAL A 1 836 ? 1.808 3.871 31.572 1.00 21.86 835 VAL A CA 1
ATOM 5917 C C . VAL A 1 836 ? 2.050 4.572 32.886 1.00 22.32 835 VAL A C 1
ATOM 5918 O O . VAL A 1 836 ? 3.204 4.742 33.305 1.00 21.81 835 VAL A O 1
ATOM 5922 N N . ASP A 1 837 ? 0.961 4.995 33.532 1.00 23.45 836 ASP A N 1
ATOM 5923 C CA . ASP A 1 837 ? 1.062 5.741 34.783 1.00 25.79 836 ASP A CA 1
ATOM 5924 C C . ASP A 1 837 ? 1.220 4.799 35.988 1.00 27.75 836 ASP A C 1
ATOM 5925 O O . ASP A 1 837 ? 1.688 5.208 37.052 1.00 28.87 836 ASP A O 1
ATOM 5930 N N . LYS A 1 838 ? 0.938 3.513 35.778 1.00 26.56 837 LYS A N 1
ATOM 5931 C CA . LYS A 1 838 ? 1.079 2.518 36.828 1.00 26.97 837 LYS A CA 1
ATOM 5932 C C . LYS A 1 838 ? 2.430 1.835 36.821 1.00 24.48 837 LYS A C 1
ATOM 5933 O O . LYS A 1 838 ? 2.897 1.421 37.874 1.00 27.58 837 LYS A O 1
ATOM 5939 N N . VAL A 1 839 ? 2.990 1.617 35.628 1.00 21.94 838 VAL A N 1
ATOM 5940 C CA . VAL A 1 839 ? 4.184 0.776 35.430 1.00 20.24 838 VAL A CA 1
ATOM 5941 C C . VAL A 1 839 ? 5.505 1.538 35.464 1.00 22.20 838 VAL A C 1
ATOM 5942 O O . VAL A 1 839 ? 6.583 0.926 35.491 1.00 22.28 838 VAL A O 1
ATOM 5946 N N . HIS A 1 840 ? 5.410 2.862 35.429 1.00 19.47 839 HIS A N 1
ATOM 5947 C CA . HIS A 1 840 ? 6.587 3.752 35.432 1.00 20.70 839 HIS A CA 1
ATOM 5948 C C . HIS A 1 840 ? 6.552 4.595 36.727 1.00 18.20 839 HIS A C 1
ATOM 5949 O O . HIS A 1 840 ? 5.488 4.745 37.344 1.00 21.19 839 HIS A O 1
ATOM 5956 N N . PRO A 1 841 ? 7.721 5.054 37.206 1.00 22.11 840 PRO A N 1
ATOM 5957 C CA . PRO A 1 841 ? 7.789 5.829 38.462 1.00 22.00 840 PRO A CA 1
ATOM 5958 C C . PRO A 1 841 ? 7.401 7.305 38.267 1.00 22.09 840 PRO A C 1
ATOM 5959 O O . PRO A 1 841 ? 8.236 8.223 38.403 1.00 22.02 840 PRO A O 1
ATOM 5963 N N . VAL A 1 842 ? 6.149 7.527 37.897 1.00 20.76 841 VAL A N 1
ATOM 5964 C CA . VAL A 1 842 ? 5.681 8.868 37.569 1.00 22.01 841 VAL A CA 1
ATOM 5965 C C . VAL A 1 842 ? 5.463 9.687 38.848 1.00 24.62 841 VAL A C 1
ATOM 5966 O O . VAL A 1 842 ? 5.125 9.122 39.903 1.00 25.12 841 VAL A O 1
ATOM 5970 N N . LYS A 1 843 ? 5.675 10.999 38.748 1.00 24.30 842 LYS A N 1
ATOM 5971 C CA . LYS A 1 843 ? 5.316 11.940 39.805 1.00 25.98 842 LYS A CA 1
ATOM 5972 C C . LYS A 1 843 ? 4.517 13.127 39.273 1.00 29.11 842 LYS A C 1
ATOM 5973 O O . LYS A 1 843 ? 5.066 14.213 39.005 1.00 28.82 842 LYS A O 1
ATOM 5979 N N . TYR A 1 844 ? 3.221 12.884 39.046 1.00 30.43 843 TYR A N 1
ATOM 5980 C CA . TYR A 1 844 ? 2.263 13.930 38.658 1.00 31.93 843 TYR A CA 1
ATOM 5981 C C . TYR A 1 844 ? 1.887 14.787 39.876 1.00 35.69 843 TYR A C 1
ATOM 5982 O O . TYR A 1 844 ? 1.961 16.016 39.800 1.00 40.08 843 TYR A O 1
#

Radius of gyration: 30.24 Å; Cα contacts (8 Å, |Δi|>4): 1822; chains: 1; bounding box: 65×64×90 Å

Sequence (800 aa):
GLDISQATTLKATLEDVKIDNGTVSVDIVLTNANGVPVTGLEQYAQINAIGLGIAKLTPESGKGYKTPQWVSYINSVKAADPARSLANYSYTDGKDSAGNPITKEVKFTPGDAIQANIESSSCKTTCLTVVDSGVYRYTFQTNLSTLPAIEGLDLTYDPTLIHRITLELQTDGSKDAKLVNSHIDFLPSDNFRVAKETETRTVVDLEANCIKCHSTNYSDTSSTAKPLALHGGRRIGIANCQVCHTSSYSKDPETGSPLDMGAMVHAIHKGTYAMVGYSGTAYDFSGTMAKAAAESGYPQYREGKDVSERVTLPVSIGNCQSSCHSTDDKGPVDAASFKHHKGLACASCHMSGFNPVDNSEWLTPPEGQKDRGFVGNYFHYYATPEIDGIPGVNLVHVFQNGGCASCHAEQGEEGSAKYHLAKANATKLLRTEYAYKLENGTFDVAKGEELTFTVNWHSDVAPHQDPKVKEFWVSLTAFNGTEYTTMGPRPSNGTLGRSENRISVNLAKVETNANLTAVPNGSKVTYTLTGIKAVIGTSSSVPYKQIVSSIGKGFMDGKLLICANSSAELDPTMDAAIDCSNTEAPIYEVIVGSNKASFSADASNVTARSIVISEAKCANCHGEKKADFSASHALTHAADKPDNSCGTCHSAVPNTAVALADGSCVACHNGAPAHSSKKPFERGFDFKVMIHQIHADDTRSVRRLTTDAATFPENPANCAACHDKGQLSLATLGNKPAFLASTGEYSPTVAACASCHATTATDSAVIGHFETNGGVYNAAAGTYTPGSETCATCHGEGKSFGVDKVHPVKY

B-factor: mean 21.22, std 10.24, range [2.0, 74.23]

Foldseek 3Di:
DAEPVPAQFKDWAWADWDADQQKIKIKIQIDAPVRHAYDDQLPDPFWDWKWKWKWFFAADDDFAGAGTAIDTLAKDWDFADPLLQFDKFKFWDAADPVRHIDIGIFAFDFGIFMWFDTHIPCRSVQWDDPDRNMIMGIDPGGLNDRDDDPPDDSHDDLQTKMKMWTWTAGPLALHRRTDIYMFIARVVVVRHGDDLVRDDDQFACVQAPVLFFACPRRDPDPLFFHPADDSRRRDGPVVLRRGQTQRGAANSGRHRSNVQLQVLLLQLQQDWHQDPPSAIERQNLVQVNRCVVPNGPSDDPPRHHRFHADALAPSLPCCNGQPPPPPTRPVSLSLQADDQSNVCSQFVRSDDCPVVVVLQDAPPPDDRPGNSVSCLQPNPDLPRTSNHPDHSNCCNVPVDPQCHRHHPPRRRVVLQSCQVVLLLVVVLVQFAKAKAFWAQQLVQQKIKTKIQTNWQCDLLNDLQWPWKKKKWFFDLLFAAAFAAFAFADQQETTQTMGIDTPNPQVPRPQWDWDDDTSMIMMMGGDLHDDADDHDDHNNRCNVRVKGKMKMKIKGKFFSPDSDSVDNGGDRPPDDDGDIDIRIHIYDIAMYHNGRDGDPFDDFQWDQVLVCSRNNHFHACLVLLPQPPQPADCRGYPCVCRHVVPPGFIGDGRCSQQNAQAQHHHDPFAALQCHRHVLLNVLCQQQVSRPCRRPDRGRHPRNRRSLQVQSIGDPPSQLCPQQLQHDWRQTDQATKGRVRSNVCSNVPSDCPDVVVVVVQVVQQIDDSHHPPPHDRPRGPPSQAAGQPHVNHSPPVTPYDD